Protein AF-A0A0V1KXX7-F1 (afdb_monomer_lite)

Secondary structure (DSSP, 8-state):
-----------------------------------------TTT-TTTTTTTSSPPP-TTT--HHHHHHHHHHHHHHHHHHHHHHHHHTTSTT----HIIIIIHHHHHHHHHHHHHHHHHHHHHHSPP-HHHHHHHHHHHHHHHHHHHHHHT-HHHHHHHHHHTT-TT--HHHHHHHHHHHHHHHHTTTT--HHHHHHHHHHHHHHHHHH--THHHHHHHHHHHHHHHHHHHHHHHHS-PPSSPPHHHHHHHHHHHHHHHHT--HHHHGGG-BHHHHHHHHHHHHHHHH-EEEEE--S----SSTT---EEEEETT----SS-------------THHHHHSPPPB--HHHHHHHHHHHHHHHHHHH---SSTTTSGGGSS-TTTTTHHHHHHHHHHTSHHHHHHH---TTT-PPPPHHHHHHHHHHHHHHTHHHHHHHHHHHHHHHHHHTT--S-HHHHHHHHHHHH-TT---TT--GGGGSHHHH-TTTTT-TTHHHHHHHHHHHHHHTT-TTPPTT-HHHHHHHHHHIIIIITTGGGS-HHHHHHHHH-SSS--HHHHHHHTT-S---SSPPHHHHHHHS---EEEEEE-HHHIIIIIHHHHHHT----HHHHHHHTTSSSGGG-SEE---TTT-EEEEE-TT--SS-GGG-EEEEEES-TT--SGGG--GGGHHHHHHHHHHHHHHHHHHH---GGGEEEEEESS-TTSS-EEEEEEGGGTTSS--TTTEEEHHHHHHHHHH-TTHHHHS-EEEEEETT-HHHHHHH-GGGGSSSSS--

Radius of gyration: 35.49 Å; chains: 1; bounding box: 93×80×101 Å

Foldseek 3Di:
DDDDDDDDDDDDDPDDDDDDDDDDDDPPDDDDDDPDLQPDDLVRAVLNVPLQAQDDRLQQPHDLVSLLSQLLNLLVVLLVVLVVLLVVLPDPPDDLDCCSQPVVNLSSLSSNVNSLVVSVVCCVPDDDDPVVVVSNVVSVVSNVCSVVSNLQRQSSLVSLVVNCPDPPDDLLRNLVSVVSNVSSVVSPPPDDPVVVVVVLVVLVVCCVVLCDPPLLVLLLVLQVVLQVVLQVVCCVPVVDHPDDDPVCQLVSLLVVLCVVLVDDLVQQLLQAQPVLLVVLVQVLCCLQAVKHWAWDPDPDSDNDPPDTDTDIDHPDDDQDQSNYQFDDDDDDDFDPVCVVPVNGTTQGPVNVLQVQLSVLLVLQQRQANNNGPCLGHQNLADLLQNSLSSLLSSVVCLQLQNVQSSTARNPPRHGDDSSSSVSVLVSSLSSCSVVSLVLSLVLVLLSVVVSPDPDDSVVSSQVSQVSRPVVGDDPPDPPVVVDPCVVPPSCRNPSSSVVSSNQLSLQLVCVLPSPNHRSPPSSSVSSNLCCVLDRHCRSSDHVQVSSCVNVVDNDGDNVSVCVSSVSDDDDPPQDPVNCVVPDDFDKDKDKAFLVNCVPAVVVVCVVPADDCVVVVCVLVCVPPVVQWLDWDVDQQQTWTKGFDPQDPPDDQLFGKIKTFHNHFPQQFLLPFFLVCLSSLVSCVVVVQVSCCVPPVQHPVQWFKWWFDVDPNRGTMIMTGGNNNCVPQVPPQGIDGSVRSNVQNVVPGNRSSGDIGIDMDTPPDVSVPRRCDPPNPPPPPPDD

Organism: NCBI:txid6335

InterPro domains:
  IPR001567 Peptidase M3A/M3B catalytic domain [PF01432] (215-323)
  IPR001567 Peptidase M3A/M3B catalytic domain [PF01432] (325-561)
  IPR008594 Scavenger mRNA decapping enzyme DcpS/DCS2 [PTHR12978] (568-779)
  IPR024077 Neurolysin/Thimet oligopeptidase, domain 2 [G3DSA:1.10.1370.10] (214-272)
  IPR024077 Neurolysin/Thimet oligopeptidase, domain 2 [G3DSA:1.10.1370.10] (397-562)
  IPR024079 Metallopeptidase, catalytic domain superfamily [G3DSA:3.40.390.10] (273-321)
  IPR024079 Metallopeptidase, catalytic domain superfamily [G3DSA:3.40.390.10] (324-396)
  IPR036265 HIT-like superfamily [G3DSA:3.30.428.10] (588-783)
  IPR036265 HIT-like superfamily [SSF54197] (586-772)

pLDDT: mean 81.65, std 16.41, range [22.05, 98.06]

Structure (mmCIF, N/CA/C/O backbone):
data_AF-A0A0V1KXX7-F1
#
_entry.id   AF-A0A0V1KXX7-F1
#
loop_
_atom_site.group_PDB
_atom_site.id
_atom_site.type_symbol
_atom_site.label_atom_id
_atom_site.label_alt_id
_atom_site.label_comp_id
_atom_site.label_asym_id
_atom_site.label_entity_id
_atom_site.label_seq_id
_atom_site.pdbx_PDB_ins_code
_atom_site.Cartn_x
_atom_site.Cartn_y
_atom_site.Cartn_z
_atom_site.occupancy
_atom_site.B_iso_or_equiv
_atom_site.auth_seq_id
_atom_site.auth_comp_id
_atom_site.auth_asym_id
_atom_site.auth_atom_id
_atom_site.pdbx_PDB_model_num
ATOM 1 N N . MET A 1 1 ? -20.067 -7.605 -13.153 1.00 24.70 1 MET A N 1
ATOM 2 C CA . MET A 1 1 ? -19.605 -6.214 -12.954 1.00 24.70 1 MET A CA 1
ATOM 3 C C . MET A 1 1 ? -20.792 -5.370 -12.515 1.00 24.70 1 MET A C 1
ATOM 5 O O . MET A 1 1 ? -21.632 -5.031 -13.340 1.00 24.70 1 MET A O 1
ATOM 9 N N . ALA A 1 2 ? -20.930 -5.131 -11.210 1.00 23.31 2 ALA A N 1
ATOM 10 C CA . ALA A 1 2 ? -21.989 -4.287 -10.666 1.00 23.31 2 ALA A CA 1
ATOM 11 C C . ALA A 1 2 ? -21.682 -2.818 -11.003 1.00 23.31 2 ALA A C 1
ATOM 13 O O . ALA A 1 2 ? -20.639 -2.285 -10.634 1.00 23.31 2 ALA A O 1
ATOM 14 N N . LEU A 1 3 ? -22.574 -2.206 -11.780 1.00 22.81 3 LEU A N 1
ATOM 15 C CA . LEU A 1 3 ? -22.495 -0.823 -12.234 1.00 22.81 3 LEU A CA 1
ATOM 16 C C . LEU A 1 3 ? -22.520 0.142 -11.043 1.00 22.81 3 LEU A C 1
ATOM 18 O O . LEU A 1 3 ? -23.507 0.211 -10.309 1.00 22.81 3 LEU A O 1
ATOM 22 N N . TRP A 1 4 ? -21.456 0.929 -10.910 1.00 23.98 4 TRP A N 1
ATOM 23 C CA . TRP A 1 4 ? -21.415 2.125 -10.078 1.00 23.98 4 TRP A CA 1
ATOM 24 C C . TRP A 1 4 ? -22.457 3.127 -10.594 1.00 23.98 4 TRP A C 1
ATOM 26 O O . TRP A 1 4 ? -22.306 3.712 -11.666 1.00 23.98 4 TRP A O 1
ATOM 36 N N . ARG A 1 5 ? -23.552 3.307 -9.850 1.00 24.58 5 ARG A N 1
ATOM 37 C CA . ARG A 1 5 ? -24.549 4.350 -10.119 1.00 24.58 5 ARG A CA 1
ATOM 38 C C . ARG A 1 5 ? -24.100 5.653 -9.462 1.00 24.58 5 ARG A C 1
ATOM 40 O O . ARG A 1 5 ? -24.350 5.869 -8.283 1.00 24.58 5 ARG A O 1
ATOM 47 N N . ILE A 1 6 ? -23.477 6.528 -10.247 1.00 25.08 6 ILE A N 1
ATOM 48 C CA . ILE A 1 6 ? -23.284 7.942 -9.903 1.00 25.08 6 ILE A CA 1
ATOM 49 C C . ILE A 1 6 ? -24.383 8.732 -10.619 1.00 25.08 6 ILE A C 1
ATOM 51 O O . ILE A 1 6 ? -24.400 8.827 -11.846 1.00 25.08 6 ILE A O 1
ATOM 55 N N . SER A 1 7 ? -25.333 9.282 -9.864 1.00 22.81 7 SER A N 1
ATOM 56 C CA . SER A 1 7 ? -26.307 10.240 -10.387 1.00 22.81 7 SER A CA 1
ATOM 57 C C . SER A 1 7 ? -25.627 11.596 -10.586 1.00 22.81 7 SER A C 1
ATOM 59 O O . SER A 1 7 ? -25.276 12.275 -9.623 1.00 22.81 7 SER A O 1
ATOM 61 N N . SER A 1 8 ? -25.448 11.997 -11.841 1.00 22.05 8 SER A N 1
ATOM 62 C CA . SER A 1 8 ? -24.971 13.321 -12.233 1.00 22.05 8 SER A CA 1
ATOM 63 C C . SER A 1 8 ? -26.033 14.394 -11.960 1.00 22.05 8 SER A C 1
ATOM 65 O O . SER A 1 8 ? -27.073 14.408 -12.618 1.00 22.05 8 SER A O 1
ATOM 67 N N . LEU A 1 9 ? -25.759 15.337 -11.054 1.00 24.09 9 LEU A N 1
ATOM 68 C CA . LEU A 1 9 ? -26.462 16.623 -10.987 1.00 24.09 9 LEU A CA 1
ATOM 69 C C . LEU A 1 9 ? -25.589 17.702 -11.640 1.00 24.09 9 LEU A C 1
ATOM 71 O O . LEU A 1 9 ? -24.716 18.296 -11.013 1.00 24.09 9 LEU A O 1
ATOM 75 N N . CYS A 1 10 ? -25.829 17.956 -12.928 1.00 22.86 10 CYS A N 1
ATOM 76 C CA . CYS A 1 10 ? -25.332 19.147 -13.611 1.00 22.86 10 CYS A CA 1
ATOM 77 C C . CYS A 1 10 ? -26.162 20.365 -13.183 1.00 22.86 10 CYS A C 1
ATOM 79 O O . CYS A 1 10 ? -27.270 20.560 -13.679 1.00 22.86 10 CYS A O 1
ATOM 81 N N . PHE A 1 11 ? -25.611 21.240 -12.342 1.00 26.50 11 PHE A N 1
ATOM 82 C CA . PHE A 1 11 ? -26.126 22.603 -12.211 1.00 26.50 11 PHE A CA 1
ATOM 83 C C . PHE A 1 11 ? -25.544 23.478 -13.328 1.00 26.50 11 PHE A C 1
ATOM 85 O O . PHE A 1 11 ? -24.424 23.975 -13.245 1.00 26.50 11 PHE A O 1
ATOM 92 N N . ARG A 1 12 ? -26.323 23.686 -14.396 1.00 26.97 12 ARG A N 1
ATOM 93 C CA . ARG A 1 12 ? -26.197 24.877 -15.246 1.00 26.97 12 ARG A CA 1
ATOM 94 C C . ARG A 1 12 ? -27.182 25.920 -14.728 1.00 26.97 12 ARG A C 1
ATOM 96 O O . ARG A 1 12 ? -28.341 25.908 -15.123 1.00 26.97 12 ARG A O 1
ATOM 103 N N . SER A 1 13 ? -26.723 26.856 -13.907 1.00 26.61 13 SER A N 1
ATOM 104 C CA . SER A 1 13 ? -27.430 28.123 -13.708 1.00 26.61 13 SER A CA 1
ATOM 105 C C . SER A 1 13 ? -26.693 29.220 -14.472 1.00 26.61 13 SER A C 1
ATOM 107 O O . SER A 1 13 ? -25.714 29.792 -13.999 1.00 26.61 13 SER A O 1
ATOM 109 N N . ARG A 1 14 ? -27.170 29.505 -15.690 1.00 28.78 14 ARG A N 1
ATOM 110 C CA . ARG A 1 14 ? -26.975 30.816 -16.318 1.00 28.78 14 ARG A CA 1
ATOM 111 C C . ARG A 1 14 ? -27.795 31.813 -15.501 1.00 28.78 14 ARG A C 1
ATOM 113 O O . ARG A 1 14 ? -29.019 31.791 -15.584 1.00 28.78 14 ARG A O 1
ATOM 120 N N . CYS A 1 15 ? -27.140 32.677 -14.733 1.00 28.55 15 CYS A N 1
ATOM 121 C CA . CYS A 1 15 ? -27.790 33.865 -14.191 1.00 28.55 15 CYS A CA 1
ATOM 122 C C . CYS A 1 15 ? -28.085 34.827 -15.350 1.00 28.55 15 CYS A C 1
ATOM 124 O O . CYS A 1 15 ? -27.204 35.544 -15.817 1.00 28.55 15 CYS A O 1
ATOM 126 N N . GLY A 1 16 ? -29.323 34.798 -15.841 1.00 28.41 16 GLY A N 1
ATOM 127 C CA . GLY A 1 16 ? -29.909 35.903 -16.585 1.00 28.41 16 GLY A CA 1
ATOM 128 C C . GLY A 1 16 ? -30.390 36.951 -15.588 1.00 28.41 16 GLY A C 1
ATOM 129 O O . GLY A 1 16 ? -31.282 36.681 -14.790 1.00 28.41 16 GLY A O 1
ATOM 130 N N . LEU A 1 17 ? -29.777 38.131 -15.622 1.00 30.14 17 LEU A N 1
ATOM 131 C CA . LEU A 1 17 ? -30.276 39.330 -14.958 1.00 30.14 17 LEU A CA 1
ATOM 132 C C . LEU A 1 17 ? -31.625 39.714 -15.581 1.00 30.14 17 LEU A C 1
ATOM 134 O O . LEU A 1 17 ? -31.671 40.191 -16.712 1.00 30.14 17 LEU A O 1
ATOM 138 N N . VAL A 1 18 ? -32.711 39.530 -14.834 1.00 29.86 18 VAL A N 1
ATOM 139 C CA . VAL A 1 18 ? -33.981 40.221 -15.075 1.00 29.86 18 VAL A CA 1
ATOM 140 C C . VAL A 1 18 ? -34.214 41.129 -13.877 1.00 29.86 18 VAL A C 1
ATOM 142 O O . VAL A 1 18 ? -34.563 40.673 -12.792 1.00 29.86 18 VAL A O 1
ATOM 145 N N . MET A 1 19 ? -33.974 42.426 -14.071 1.00 30.75 19 MET A N 1
ATOM 146 C CA . MET A 1 19 ? -34.468 43.463 -13.172 1.00 30.75 19 MET A CA 1
ATOM 147 C C . MET A 1 19 ? -35.982 43.584 -13.361 1.00 30.75 19 MET A C 1
ATOM 149 O O . MET A 1 19 ? -36.442 43.981 -14.430 1.00 30.75 19 MET A O 1
ATOM 153 N N . GLN A 1 20 ? -36.749 43.307 -12.311 1.00 33.44 20 GLN A N 1
ATOM 154 C CA . GLN A 1 20 ? -38.072 43.897 -12.138 1.00 33.44 20 GLN A CA 1
ATOM 155 C C . GLN A 1 20 ? -38.114 44.607 -10.789 1.00 33.44 20 GLN A C 1
ATOM 157 O O . GLN A 1 20 ? -38.072 43.987 -9.730 1.00 33.44 20 GLN A O 1
ATOM 162 N N . ASN A 1 21 ? -38.177 45.935 -10.868 1.00 34.03 21 ASN A N 1
ATOM 163 C CA . ASN A 1 21 ? -38.521 46.811 -9.762 1.00 34.03 21 ASN A CA 1
ATOM 164 C C . ASN A 1 21 ? -39.990 46.587 -9.393 1.00 34.03 21 ASN A C 1
ATOM 166 O O . ASN A 1 21 ? -40.876 46.897 -10.189 1.00 34.03 21 ASN A O 1
ATOM 170 N N . ALA A 1 22 ? -40.247 46.124 -8.174 1.00 36.66 22 ALA A N 1
ATOM 171 C CA . ALA A 1 22 ? -41.542 46.267 -7.528 1.00 36.66 22 ALA A CA 1
ATOM 172 C C . ALA A 1 22 ? -41.309 46.760 -6.097 1.00 36.66 22 ALA A C 1
ATOM 174 O O . ALA A 1 22 ? -40.775 46.046 -5.251 1.00 36.66 22 ALA A O 1
ATOM 175 N N . PHE A 1 23 ? -41.677 48.019 -5.864 1.00 38.69 23 PHE A N 1
ATOM 176 C CA . PHE A 1 23 ? -41.717 48.643 -4.549 1.00 38.69 23 PHE A CA 1
ATOM 177 C C . PHE A 1 23 ? -42.758 47.926 -3.681 1.00 38.69 23 PHE A C 1
ATOM 179 O O . PHE A 1 23 ? -43.958 48.120 -3.862 1.00 38.69 23 PHE A O 1
ATOM 186 N N . PHE A 1 24 ? -42.295 47.133 -2.719 1.00 38.50 24 PHE A N 1
ATOM 187 C CA . PHE A 1 24 ? -43.082 46.718 -1.563 1.00 38.50 24 PHE A CA 1
ATOM 188 C C . PHE A 1 24 ? -42.415 47.283 -0.313 1.00 38.50 24 PHE A C 1
ATOM 190 O O . PHE A 1 24 ? -41.210 47.135 -0.124 1.00 38.50 24 PHE A O 1
ATOM 197 N N . SER A 1 25 ? -43.196 47.948 0.537 1.00 48.12 25 SER A N 1
ATOM 198 C CA . SER A 1 25 ? -42.762 48.359 1.868 1.00 48.12 25 SER A CA 1
ATOM 199 C C . SER A 1 25 ? -42.442 47.109 2.695 1.00 48.12 25 SER A C 1
ATOM 201 O O . SER A 1 25 ? -43.362 46.427 3.158 1.00 48.12 25 SER A O 1
ATOM 203 N N . SER A 1 26 ? -41.162 46.777 2.871 1.00 43.09 26 SER A N 1
ATOM 204 C CA . SER A 1 26 ? -40.767 45.715 3.790 1.00 43.09 26 SER A CA 1
ATOM 205 C C . SER A 1 26 ? -40.780 46.272 5.208 1.00 43.09 26 SER A C 1
ATOM 207 O O . SER A 1 26 ? -39.923 47.052 5.606 1.00 43.09 26 SER A O 1
ATOM 209 N N . GLN A 1 27 ? -41.761 45.861 6.008 1.00 47.09 27 GLN A N 1
ATOM 210 C CA . GLN A 1 27 ? -41.436 45.638 7.410 1.00 47.09 27 GLN A CA 1
ATOM 211 C C . GLN A 1 27 ? -40.335 44.582 7.413 1.00 47.09 27 GLN A C 1
ATOM 213 O O . GLN A 1 27 ? -40.566 43.474 6.921 1.00 47.09 27 GLN A O 1
ATOM 218 N N . ASP A 1 28 ? -39.154 44.933 7.913 1.00 41.56 28 ASP A N 1
ATOM 219 C CA . ASP A 1 28 ? -38.053 43.991 8.064 1.00 41.56 28 ASP A CA 1
ATOM 220 C C . ASP A 1 28 ? -38.485 42.901 9.051 1.00 41.56 28 ASP A C 1
ATOM 222 O O . ASP A 1 28 ? -38.417 43.046 10.272 1.00 41.56 28 ASP A O 1
ATOM 226 N N . ARG A 1 29 ? -39.023 41.803 8.517 1.00 38.62 29 ARG A N 1
ATOM 227 C CA . ARG A 1 29 ? -39.290 40.595 9.286 1.00 38.62 29 ARG A CA 1
ATOM 228 C C . ARG A 1 29 ? -37.996 39.809 9.351 1.00 38.62 29 ARG A C 1
ATOM 230 O O . ARG A 1 29 ? -37.634 39.105 8.413 1.00 38.62 29 ARG A O 1
ATOM 237 N N . TYR A 1 30 ? -37.322 39.921 10.483 1.00 57.91 30 TYR A N 1
ATOM 238 C CA . TYR A 1 30 ? -36.212 39.048 10.822 1.00 57.91 30 TYR A CA 1
ATOM 239 C C . TYR A 1 30 ? -36.782 37.693 11.250 1.00 57.91 30 TYR A C 1
ATOM 241 O O . TYR A 1 30 ? -37.389 37.568 12.312 1.00 57.91 30 TYR A O 1
ATOM 249 N N . VAL A 1 31 ? -36.626 36.678 10.402 1.00 54.66 31 VAL A N 1
ATOM 250 C CA . VAL A 1 31 ? -36.881 35.285 10.780 1.00 54.66 31 VAL A CA 1
ATOM 251 C C . VAL A 1 31 ? -35.575 34.732 11.337 1.00 54.66 31 VAL A C 1
ATOM 253 O O . VAL A 1 31 ? -34.643 34.457 10.586 1.00 54.66 31 VAL A O 1
ATOM 256 N N . ILE A 1 32 ? -35.496 34.602 12.661 1.00 43.69 32 ILE A N 1
ATOM 257 C CA . ILE A 1 32 ? -34.392 33.906 13.324 1.00 43.69 32 ILE A CA 1
ATOM 258 C C . ILE A 1 32 ? -34.788 32.432 13.412 1.00 43.69 32 ILE A C 1
ATOM 260 O O . ILE A 1 32 ? -35.668 32.069 14.189 1.00 43.69 32 ILE A O 1
ATOM 264 N N . ILE A 1 33 ? -34.159 31.588 12.596 1.00 47.34 33 ILE A N 1
ATOM 265 C CA . ILE A 1 33 ? -34.258 30.133 12.730 1.00 47.34 33 ILE A CA 1
ATOM 266 C C . ILE A 1 33 ? -33.138 29.711 13.675 1.00 47.34 33 ILE A C 1
ATOM 268 O O . ILE A 1 33 ? -31.969 29.694 13.290 1.00 47.34 33 ILE A O 1
ATOM 272 N N . LEU A 1 34 ? -33.488 29.429 14.927 1.00 49.62 34 LEU A N 1
ATOM 273 C CA . LEU A 1 34 ? -32.558 28.818 15.871 1.00 49.62 34 LEU A CA 1
ATOM 274 C C . LEU A 1 34 ? -32.413 27.326 15.532 1.00 49.62 34 LEU A C 1
ATOM 276 O O . LEU A 1 34 ? -33.395 26.714 15.102 1.00 49.62 34 LEU A O 1
ATOM 280 N N . PRO A 1 35 ? -31.221 26.726 15.698 1.00 55.72 35 PRO A N 1
ATOM 281 C CA . PRO A 1 35 ? -31.084 25.281 15.595 1.00 55.72 35 PRO A CA 1
ATOM 282 C C . PRO A 1 35 ? -31.989 24.627 16.644 1.00 55.72 35 PRO A C 1
ATOM 284 O O . PRO A 1 35 ? -31.842 24.875 17.839 1.00 55.72 35 PRO A O 1
ATOM 287 N N . GLU A 1 36 ? -32.950 23.826 16.190 1.00 64.31 36 GLU A N 1
ATOM 288 C CA . GLU A 1 36 ? -33.791 23.023 17.072 1.00 64.31 36 GLU A CA 1
ATOM 289 C C . GLU A 1 36 ? -32.903 21.953 17.718 1.00 64.31 36 GLU A C 1
ATOM 291 O O . GLU A 1 36 ? -32.378 21.077 17.027 1.00 64.31 36 GLU A O 1
ATOM 296 N N . ILE A 1 37 ? -32.680 22.056 19.032 1.00 72.44 37 ILE A N 1
ATOM 297 C CA . ILE A 1 37 ? -32.077 20.966 19.803 1.00 72.44 37 ILE A CA 1
ATOM 298 C C . ILE A 1 37 ? -33.137 19.864 19.860 1.00 72.44 37 ILE A C 1
ATOM 300 O O . ILE A 1 37 ? -34.239 20.136 20.341 1.00 72.44 37 ILE A O 1
ATOM 304 N N . PRO A 1 38 ? -32.849 18.641 19.385 1.00 80.00 38 PRO A N 1
ATOM 305 C CA . PRO A 1 38 ? -33.816 17.558 19.478 1.00 80.00 38 PRO A CA 1
ATOM 306 C C . PRO A 1 38 ? -34.241 17.332 20.937 1.00 80.00 38 PRO A C 1
ATOM 308 O O . PRO A 1 38 ? -33.381 17.190 21.809 1.00 80.00 38 PRO A O 1
ATOM 311 N N . ASP A 1 39 ? -35.550 17.230 21.197 1.00 79.19 39 ASP A N 1
ATOM 312 C CA . ASP A 1 39 ? -36.133 16.939 22.528 1.00 79.19 39 ASP A CA 1
ATOM 313 C C . ASP A 1 39 ? -35.967 15.453 22.932 1.00 79.19 39 ASP A C 1
ATOM 315 O O . ASP A 1 39 ? -36.822 14.810 23.541 1.00 79.19 39 ASP A O 1
ATOM 319 N N . ALA A 1 40 ? -34.855 14.858 22.500 1.00 81.69 40 ALA A N 1
ATOM 320 C CA . ALA A 1 40 ? -34.487 13.483 22.769 1.00 81.69 40 ALA A CA 1
ATOM 321 C C . ALA A 1 40 ? -33.892 13.370 24.180 1.00 81.69 40 ALA A C 1
ATOM 323 O O . ALA A 1 40 ? -33.008 14.140 24.558 1.00 81.69 40 ALA A O 1
ATOM 324 N N . THR A 1 41 ? -34.329 12.374 24.944 1.00 85.44 41 THR A N 1
ATOM 325 C CA . THR A 1 41 ? -33.800 12.029 26.270 1.00 85.44 41 THR A CA 1
ATOM 326 C C . THR A 1 41 ? -33.374 10.563 26.295 1.00 85.44 41 THR A C 1
ATOM 328 O O . THR A 1 41 ? -33.725 9.798 25.398 1.00 85.44 41 THR A O 1
ATOM 331 N N . ALA A 1 42 ? -32.662 10.129 27.338 1.00 83.62 42 ALA A N 1
ATOM 332 C CA . ALA A 1 42 ? -32.324 8.712 27.516 1.00 83.62 42 ALA A CA 1
ATOM 333 C C . ALA A 1 42 ? -33.566 7.797 27.619 1.00 83.62 42 ALA A C 1
ATOM 335 O O . ALA A 1 42 ? -33.463 6.596 27.396 1.00 83.62 42 ALA A O 1
ATOM 336 N N . GLN A 1 43 ? -34.744 8.348 27.943 1.00 83.69 43 GLN A N 1
ATOM 337 C CA . GLN A 1 43 ? -36.012 7.610 27.970 1.00 83.69 43 GLN A CA 1
ATOM 338 C C . GLN A 1 43 ? -36.697 7.545 26.598 1.00 83.69 43 GLN A C 1
ATOM 340 O O . GLN A 1 43 ? -37.437 6.598 26.341 1.00 83.69 43 GLN A O 1
ATOM 345 N N . THR A 1 44 ? -36.495 8.547 25.735 1.00 85.62 44 THR A N 1
ATOM 346 C CA . THR A 1 44 ? -37.173 8.656 24.429 1.00 85.62 44 THR A CA 1
ATOM 347 C C . THR A 1 44 ? -36.284 8.290 23.241 1.00 85.62 44 THR A C 1
ATOM 349 O O . THR A 1 44 ? -36.798 8.102 22.141 1.00 85.62 44 THR A O 1
ATOM 352 N N . ASN A 1 45 ? -34.971 8.163 23.449 1.00 90.75 45 ASN A N 1
ATOM 353 C CA . ASN A 1 45 ? -33.988 7.801 22.436 1.00 90.75 45 ASN A CA 1
ATOM 354 C C . ASN A 1 45 ? -33.085 6.671 22.949 1.00 90.75 45 ASN A C 1
ATOM 356 O O . ASN A 1 45 ? -32.312 6.836 23.895 1.00 90.75 45 ASN A O 1
ATOM 360 N N . SER A 1 46 ? -33.175 5.519 22.291 1.00 89.81 46 SER A N 1
ATOM 361 C CA . SER A 1 46 ? -32.472 4.290 22.654 1.00 89.81 46 SER A CA 1
ATOM 362 C C . SER A 1 46 ? -30.951 4.422 22.569 1.00 89.81 46 SER A C 1
ATOM 364 O O . SER A 1 46 ? -30.251 3.847 23.400 1.00 89.81 46 SER A O 1
ATOM 366 N N . LEU A 1 47 ? -30.417 5.232 21.647 1.00 90.19 47 LEU A N 1
ATOM 367 C CA . LEU A 1 47 ? -28.974 5.465 21.559 1.00 90.19 47 LEU A CA 1
ATOM 368 C C . LEU A 1 47 ? -28.467 6.281 22.755 1.00 90.19 47 LEU A C 1
ATOM 370 O O . LEU A 1 47 ? -27.457 5.916 23.350 1.00 90.19 47 LEU A O 1
ATOM 374 N N . LEU A 1 48 ? -29.197 7.327 23.167 1.00 89.81 48 LEU A N 1
ATOM 375 C CA . LEU A 1 48 ? -28.851 8.131 24.351 1.00 89.81 48 LEU A CA 1
ATOM 376 C C . LEU A 1 48 ? -28.853 7.316 25.653 1.00 89.81 48 LEU A C 1
ATOM 378 O O . LEU A 1 48 ? -28.170 7.692 26.600 1.00 89.81 48 LEU A O 1
ATOM 382 N N . SER A 1 49 ? -29.583 6.199 25.708 1.00 86.19 49 SER A N 1
ATOM 383 C CA . SER A 1 49 ? -29.584 5.318 26.882 1.00 86.19 49 SER A CA 1
ATOM 384 C C . SER A 1 49 ? -28.278 4.534 27.072 1.00 86.19 49 SER A C 1
ATOM 386 O O . SER A 1 49 ? -27.981 4.132 28.194 1.00 86.19 49 SER A O 1
ATOM 388 N N . VAL A 1 50 ? -27.479 4.361 26.009 1.00 86.38 50 VAL A N 1
ATOM 389 C CA . VAL A 1 50 ? -26.255 3.538 26.022 1.00 86.38 50 VAL A CA 1
ATOM 390 C C . VAL A 1 50 ? -24.963 4.329 25.790 1.00 86.38 50 VAL A C 1
ATOM 392 O O . VAL A 1 50 ? -23.885 3.792 26.017 1.00 86.38 50 VAL A O 1
ATOM 395 N N . VAL A 1 51 ? -25.026 5.607 25.386 1.00 82.31 51 VAL A N 1
ATOM 396 C CA . VAL A 1 51 ? -23.827 6.399 25.013 1.00 82.31 51 VAL A CA 1
ATOM 397 C C . VAL A 1 51 ? -22.804 6.612 26.136 1.00 82.31 51 VAL A C 1
ATOM 399 O O . VAL A 1 51 ? -21.670 6.975 25.848 1.00 82.31 51 VAL A O 1
ATOM 402 N N . HIS A 1 52 ? -23.187 6.398 27.395 1.00 79.38 52 HIS A N 1
ATOM 403 C CA . HIS A 1 52 ? -22.296 6.481 28.561 1.00 79.38 52 HIS A CA 1
ATOM 404 C C . HIS A 1 52 ? -21.911 5.100 29.127 1.00 79.38 52 HIS A C 1
ATOM 406 O O . HIS A 1 52 ? -21.253 5.027 30.163 1.00 79.38 52 HIS A O 1
ATOM 412 N N . GLY A 1 53 ? -22.366 4.011 28.500 1.00 70.31 53 GLY A N 1
ATOM 413 C CA . GLY A 1 53 ? -22.195 2.640 28.977 1.00 70.31 53 GLY A CA 1
ATOM 414 C C . GLY A 1 53 ? -21.268 1.786 28.111 1.00 70.31 53 GLY A C 1
ATOM 415 O O . GLY A 1 53 ? -20.765 2.209 27.072 1.00 70.31 53 GLY A O 1
ATOM 416 N N . ASN A 1 54 ? -21.076 0.537 28.540 1.00 71.12 54 ASN A N 1
ATOM 417 C CA . ASN A 1 54 ? -20.327 -0.489 27.800 1.00 71.12 54 ASN A CA 1
ATOM 418 C C . ASN A 1 54 ? -21.175 -1.255 26.777 1.00 71.12 54 ASN A C 1
ATOM 420 O O . ASN A 1 54 ? -20.677 -2.179 26.133 1.00 71.12 54 ASN A O 1
ATOM 424 N N . ASP A 1 55 ? -22.454 -0.912 26.669 1.00 79.19 55 ASP A N 1
ATOM 425 C CA . ASP A 1 55 ? -23.403 -1.653 25.858 1.00 79.19 55 ASP A CA 1
ATOM 426 C C . ASP A 1 55 ? -23.208 -1.372 24.365 1.00 79.19 55 ASP A C 1
ATOM 428 O O . ASP A 1 55 ? -22.815 -0.282 23.939 1.00 79.19 55 ASP A O 1
ATOM 432 N N . LEU A 1 56 ? -23.512 -2.379 23.548 1.00 83.31 56 LEU A N 1
ATOM 433 C CA . LEU A 1 56 ? -23.562 -2.212 22.100 1.00 83.31 56 LEU A CA 1
ATOM 434 C C . LEU A 1 56 ? -24.711 -1.263 21.719 1.00 83.31 56 LEU A C 1
ATOM 436 O O . LEU A 1 56 ? -25.746 -1.249 22.395 1.00 83.31 56 LEU A O 1
ATOM 440 N N . PRO A 1 57 ? -24.593 -0.516 20.604 1.00 88.56 57 PRO A N 1
ATOM 441 C CA . PRO A 1 57 ? -25.731 0.214 20.070 1.00 88.56 57 PRO A CA 1
ATOM 442 C C . PRO A 1 57 ? -26.924 -0.734 19.835 1.00 88.56 57 PRO A C 1
ATOM 444 O O . PRO A 1 57 ? -26.730 -1.809 19.261 1.00 88.56 57 PRO A O 1
ATOM 447 N N . PRO A 1 58 ? -28.157 -0.357 20.224 1.00 88.75 58 PRO A N 1
ATOM 448 C CA . PRO A 1 58 ? -29.338 -1.213 20.092 1.00 88.75 58 PRO A CA 1
ATOM 449 C C . PRO A 1 58 ? -29.845 -1.248 18.638 1.00 88.75 58 PRO A C 1
ATOM 451 O O . PRO A 1 58 ? -30.909 -0.718 18.320 1.00 88.75 58 PRO A O 1
ATOM 454 N N . PHE A 1 59 ? -29.056 -1.807 17.714 1.00 88.88 59 PHE A N 1
ATOM 455 C CA . PHE A 1 59 ? -29.289 -1.713 16.266 1.00 88.88 59 PHE A CA 1
ATOM 456 C C . PHE A 1 59 ? -30.605 -2.335 15.783 1.00 88.88 59 PHE A C 1
ATOM 458 O O . PHE A 1 59 ? -31.127 -1.920 14.743 1.00 88.88 59 PHE A O 1
ATOM 465 N N . ASP A 1 60 ? -31.140 -3.298 16.530 1.00 86.00 60 ASP A N 1
ATOM 466 C CA . ASP A 1 60 ? -32.420 -3.962 16.276 1.00 86.00 60 ASP A CA 1
ATOM 467 C C . ASP A 1 60 ? -33.606 -2.989 16.376 1.00 86.00 60 ASP A C 1
ATOM 469 O O . ASP A 1 60 ? -34.561 -3.077 15.602 1.00 86.00 60 ASP A O 1
ATOM 473 N N . LYS A 1 61 ? -33.527 -2.027 17.301 1.00 86.50 61 LYS A N 1
ATOM 474 C CA . LYS A 1 61 ? -34.583 -1.042 17.586 1.00 86.50 61 LYS A CA 1
ATOM 475 C C . LYS A 1 61 ? -34.245 0.356 17.081 1.00 86.50 61 LYS A C 1
ATOM 477 O O . LYS A 1 61 ? -35.152 1.145 16.826 1.00 86.50 61 LYS A O 1
ATOM 482 N N . LEU A 1 62 ? -32.960 0.656 16.905 1.00 89.44 62 LEU A N 1
ATOM 483 C CA . LEU A 1 62 ? -32.475 1.984 16.558 1.00 89.44 62 LEU A CA 1
ATOM 484 C C . LEU A 1 62 ? -32.799 2.335 15.102 1.00 89.44 62 LEU A C 1
ATOM 486 O O . LEU A 1 62 ? -32.364 1.671 14.150 1.00 89.44 62 LEU A O 1
ATOM 490 N N . SER A 1 63 ? -33.540 3.425 14.904 1.00 87.44 63 SER A N 1
ATOM 491 C CA . SER A 1 63 ? -33.763 3.988 13.569 1.00 87.44 63 SER A CA 1
ATOM 492 C C . SER A 1 63 ? -32.637 4.946 13.164 1.00 87.44 63 SER A C 1
ATOM 494 O O . SER A 1 63 ? -32.010 5.598 14.000 1.00 87.44 63 SER A O 1
ATOM 496 N N . THR A 1 64 ? -32.395 5.102 11.857 1.00 83.88 64 THR A N 1
ATOM 497 C CA . THR A 1 64 ? -31.345 6.019 11.385 1.00 83.88 64 THR A CA 1
ATOM 498 C C . THR A 1 64 ? -31.653 7.475 11.748 1.00 83.88 64 THR A C 1
ATOM 500 O O . THR A 1 64 ? -30.746 8.241 12.063 1.00 83.88 64 THR A O 1
ATOM 503 N N . ARG A 1 65 ? -32.938 7.852 11.788 1.00 84.50 65 ARG A N 1
ATOM 504 C CA . ARG A 1 65 ? -33.387 9.177 12.237 1.00 84.50 65 ARG A CA 1
ATOM 505 C C . ARG A 1 65 ? -33.108 9.401 13.722 1.00 84.50 65 ARG A C 1
ATOM 507 O O . ARG A 1 65 ? -32.523 10.414 14.074 1.00 84.50 65 ARG A O 1
ATOM 514 N N . GLU A 1 66 ? -33.470 8.441 14.562 1.00 88.31 66 GLU A N 1
ATOM 515 C CA . GLU A 1 66 ? -33.231 8.501 16.006 1.00 88.31 66 GLU A CA 1
ATOM 516 C C . GLU A 1 66 ? -31.735 8.606 16.336 1.00 88.31 66 GLU A C 1
ATOM 518 O O . GLU A 1 66 ? -31.345 9.420 17.173 1.00 88.31 66 GLU A O 1
ATOM 523 N N . SER A 1 67 ? -30.882 7.861 15.622 1.00 89.56 67 SER A N 1
ATOM 524 C CA . SER A 1 67 ? -29.425 7.983 15.770 1.00 89.56 67 SER A CA 1
ATOM 525 C C . SER A 1 67 ? -28.887 9.355 15.330 1.00 89.56 67 SER A C 1
ATOM 527 O O . SER A 1 67 ? -27.970 9.885 15.956 1.00 89.56 67 SER A O 1
ATOM 529 N N . ALA A 1 68 ? -29.485 9.969 14.301 1.00 87.69 68 ALA A N 1
ATOM 530 C CA . ALA A 1 68 ? -29.127 11.315 13.854 1.00 87.69 68 ALA A CA 1
ATOM 531 C C . ALA A 1 68 ? -29.508 12.381 14.893 1.00 87.69 68 ALA A C 1
ATOM 533 O O . ALA A 1 68 ? -28.714 13.279 15.168 1.00 87.69 68 ALA A O 1
ATOM 534 N N . ASP A 1 69 ? -30.698 12.261 15.489 1.00 89.31 69 ASP A N 1
ATOM 535 C CA . ASP A 1 69 ? -31.204 13.194 16.499 1.00 89.31 69 ASP A CA 1
ATOM 536 C C . ASP A 1 69 ? -30.351 13.130 17.787 1.00 89.31 69 ASP A C 1
ATOM 538 O O . ASP A 1 69 ? -29.965 14.169 18.325 1.00 89.31 69 ASP A O 1
ATOM 542 N N . ALA A 1 70 ? -29.956 11.927 18.228 1.00 91.44 70 ALA A N 1
ATOM 543 C CA . ALA A 1 70 ? -29.021 11.746 19.347 1.00 91.44 70 ALA A CA 1
ATOM 544 C C . ALA A 1 70 ? -27.659 12.401 19.075 1.00 91.44 70 ALA A C 1
ATOM 546 O O . ALA A 1 70 ? -27.120 13.119 19.917 1.00 91.44 70 ALA A O 1
ATOM 547 N N . CYS A 1 71 ? -27.109 12.185 17.879 1.00 90.50 71 CYS A N 1
ATOM 548 C CA . CYS A 1 71 ? -25.828 12.760 17.490 1.00 90.50 71 CYS A CA 1
ATOM 549 C C . CYS A 1 71 ? -25.880 14.296 17.424 1.00 90.50 71 CYS A C 1
ATOM 551 O O . CYS A 1 71 ? -24.964 14.957 17.913 1.00 90.50 71 CYS A O 1
ATOM 553 N N . ALA A 1 72 ? -26.955 14.869 16.871 1.00 89.31 72 ALA A N 1
ATOM 554 C CA . ALA A 1 72 ? -27.130 16.319 16.795 1.00 89.31 72 ALA A CA 1
ATOM 555 C C . ALA A 1 72 ? -27.197 16.958 18.188 1.00 89.31 72 ALA A C 1
ATOM 557 O O . ALA A 1 72 ? -26.530 17.963 18.436 1.00 89.31 72 ALA A O 1
ATOM 558 N N . LYS A 1 73 ? -27.961 16.348 19.102 1.00 91.94 73 LYS A N 1
ATOM 559 C CA . LYS A 1 73 ? -28.071 16.782 20.497 1.00 91.94 73 LYS A CA 1
ATOM 560 C C . LYS A 1 73 ? -26.709 16.774 21.193 1.00 91.94 73 LYS A C 1
ATOM 562 O O . LYS A 1 73 ? -26.284 17.817 21.678 1.00 91.94 73 LYS A O 1
ATOM 567 N N . LEU A 1 74 ? -26.003 15.643 21.162 1.00 92.88 74 LEU A N 1
ATOM 568 C CA . LEU A 1 74 ? -24.699 15.501 21.819 1.00 92.88 74 LEU A CA 1
ATOM 569 C C . LEU A 1 74 ? -23.648 16.462 21.250 1.00 92.88 74 LEU A C 1
ATOM 571 O O . LEU A 1 74 ? -22.831 16.981 22.000 1.00 92.88 74 LEU A O 1
ATOM 575 N N . ALA A 1 75 ? -23.678 16.743 19.944 1.00 89.56 75 ALA A N 1
ATOM 576 C CA . ALA A 1 75 ? -22.770 17.715 19.339 1.00 89.56 75 ALA A CA 1
ATOM 577 C C . ALA A 1 75 ? -23.029 19.152 19.821 1.00 89.56 75 ALA A C 1
ATOM 579 O O . ALA A 1 75 ? -22.080 19.883 20.101 1.00 89.56 75 ALA A O 1
ATOM 580 N N . LEU A 1 76 ? -24.300 19.552 19.944 1.00 90.50 76 LEU A N 1
ATOM 581 C CA . LEU A 1 76 ? -24.682 20.870 20.464 1.00 90.50 76 LEU A CA 1
ATOM 582 C C . LEU A 1 76 ? -24.372 21.001 21.960 1.00 90.50 76 LEU A C 1
ATOM 584 O O . LEU A 1 76 ? -23.857 22.033 22.385 1.00 90.50 76 LEU A O 1
ATOM 588 N N . GLU A 1 77 ? -24.649 19.957 22.742 1.00 91.69 77 GLU A N 1
ATOM 589 C CA . GLU A 1 77 ? -24.340 19.907 24.175 1.00 91.69 77 GLU A CA 1
ATOM 590 C C . GLU A 1 77 ? -22.833 19.956 24.425 1.00 91.69 77 GLU A C 1
ATOM 592 O O . GLU A 1 77 ? -22.387 20.729 25.268 1.00 91.69 77 GLU A O 1
ATOM 597 N N . PHE A 1 78 ? -22.037 19.212 23.651 1.00 92.69 78 PHE A N 1
ATOM 598 C CA . PHE A 1 78 ? -20.578 19.262 23.735 1.00 92.69 78 PHE A CA 1
ATOM 599 C C . PHE A 1 78 ? -20.031 20.653 23.398 1.00 92.69 78 PHE A C 1
ATOM 601 O O . PHE A 1 78 ? -19.170 21.163 24.110 1.00 92.69 78 PHE A O 1
ATOM 608 N N . GLU A 1 79 ? -20.526 21.291 22.332 1.00 87.88 79 GLU A N 1
ATOM 609 C CA . GLU A 1 79 ? -20.095 22.639 21.944 1.00 87.88 79 GLU A CA 1
ATOM 610 C C . GLU A 1 79 ? -20.414 23.678 23.031 1.00 87.88 79 GLU A C 1
ATOM 612 O O . GLU A 1 79 ? -19.536 24.455 23.408 1.00 87.88 79 GLU A O 1
ATOM 617 N N . ALA A 1 80 ? -21.634 23.653 23.581 1.00 90.62 80 ALA A N 1
ATOM 618 C CA . ALA A 1 80 ? -22.036 24.534 24.677 1.00 90.62 80 ALA A CA 1
ATOM 619 C C . ALA A 1 80 ? -21.202 24.283 25.944 1.00 90.62 80 ALA A C 1
ATOM 621 O O . ALA A 1 80 ? -20.657 25.221 26.529 1.00 90.62 80 ALA A O 1
ATOM 622 N N . TRP A 1 81 ? -21.028 23.014 26.317 1.00 93.44 81 TRP A N 1
ATOM 623 C CA . TRP A 1 81 ? -20.219 22.618 27.464 1.00 93.44 81 TRP A CA 1
ATOM 624 C C . TRP A 1 81 ? -18.759 23.063 27.317 1.00 93.44 81 TRP A C 1
ATOM 626 O O . TRP A 1 81 ? -18.183 23.610 28.252 1.00 93.44 81 TRP A O 1
ATOM 636 N N . MET A 1 82 ? -18.160 22.920 26.130 1.00 91.19 82 MET A N 1
ATOM 637 C CA . MET A 1 82 ? -16.789 23.373 25.864 1.00 91.19 82 MET A CA 1
ATOM 638 C C . MET A 1 82 ? -16.613 24.884 26.072 1.00 91.19 82 MET A C 1
ATOM 640 O O . MET A 1 82 ? -15.537 25.332 26.482 1.00 91.19 82 MET A O 1
ATOM 644 N N . GLN A 1 83 ? -17.643 25.685 25.791 1.00 86.94 83 GLN A N 1
ATOM 645 C CA . GLN A 1 83 ? -17.614 27.130 26.018 1.00 86.94 83 GLN A CA 1
ATOM 646 C C . GLN A 1 83 ? -17.643 27.473 27.516 1.00 86.94 83 GLN A C 1
ATOM 648 O O . GLN A 1 83 ? -16.899 28.356 27.965 1.00 86.94 83 GLN A O 1
ATOM 653 N N . GLU A 1 84 ? -18.462 26.765 28.293 1.00 88.75 84 GLU A N 1
ATOM 654 C CA . GLU A 1 84 ? -18.521 26.890 29.754 1.00 88.75 84 GLU A CA 1
ATOM 655 C C . GLU A 1 84 ? -17.218 26.419 30.407 1.00 88.75 84 GLU A C 1
ATOM 657 O O . GLU A 1 84 ? -16.640 27.144 31.219 1.00 88.75 84 GLU A O 1
ATOM 662 N N . HIS A 1 85 ? -16.697 25.271 29.970 1.00 89.25 85 HIS A N 1
ATOM 663 C CA . HIS A 1 85 ? -15.439 24.687 30.438 1.00 89.25 85 HIS A CA 1
ATOM 664 C C . HIS A 1 85 ? -14.250 25.613 30.186 1.00 89.25 85 HIS A C 1
ATOM 666 O O . HIS A 1 85 ? -13.472 25.910 31.083 1.00 89.25 85 HIS A O 1
ATOM 672 N N . GLY A 1 86 ? -14.144 26.182 28.981 1.00 83.62 86 GLY A N 1
ATOM 673 C CA . GLY A 1 86 ? -13.134 27.204 28.705 1.00 83.62 86 GLY A CA 1
ATOM 674 C C . GLY A 1 86 ? -13.285 28.442 29.595 1.00 83.62 86 GLY A C 1
ATOM 675 O O . GLY A 1 86 ? -12.304 29.121 29.892 1.00 83.62 86 GLY A O 1
ATOM 676 N N . SER A 1 87 ? -14.506 28.757 30.031 1.00 83.50 87 SER A N 1
ATOM 677 C CA . SER A 1 87 ? -14.768 29.930 30.859 1.00 83.50 87 SER A CA 1
ATOM 678 C C . SER A 1 87 ? -14.397 29.745 32.331 1.00 83.50 87 SER A C 1
ATOM 680 O O . SER A 1 87 ? -14.072 30.751 32.969 1.00 83.50 87 SER A O 1
ATOM 682 N N . SER A 1 88 ? -14.382 28.512 32.851 1.00 82.19 88 SER A N 1
ATOM 683 C CA . SER A 1 88 ? -14.072 28.225 34.260 1.00 82.19 88 SER A CA 1
ATOM 684 C C . SER A 1 88 ? -12.600 28.454 34.625 1.00 82.19 88 SER A C 1
ATOM 686 O O . SER A 1 88 ? -12.309 28.836 35.756 1.00 82.19 88 SER A O 1
ATOM 688 N N . PHE A 1 89 ? -11.676 28.353 33.660 1.00 78.38 89 PHE A N 1
ATOM 689 C CA . PHE A 1 89 ? -10.230 28.554 33.873 1.00 78.38 89 PHE A CA 1
ATOM 690 C C . PHE A 1 89 ? -9.816 29.987 34.266 1.00 78.38 89 PHE A C 1
ATOM 692 O O . PHE A 1 89 ? -8.655 30.227 34.576 1.00 78.38 89 PHE A O 1
ATOM 699 N N . ASN A 1 90 ? -10.744 30.950 34.263 1.00 62.88 90 ASN A N 1
ATOM 700 C CA . ASN A 1 90 ? -10.484 32.347 34.632 1.00 62.88 90 ASN A CA 1
ATOM 701 C C . ASN A 1 90 ? -10.817 32.677 36.103 1.00 62.88 90 ASN A C 1
ATOM 703 O O . ASN A 1 90 ? -10.763 33.849 36.479 1.00 62.88 90 ASN A O 1
ATOM 707 N N . SER A 1 91 ? -11.215 31.699 36.921 1.00 58.12 91 SER A N 1
ATOM 708 C CA . SER A 1 91 ? -11.536 31.926 38.335 1.00 58.12 91 SER A CA 1
ATOM 709 C C . SER A 1 91 ? -10.293 31.753 39.223 1.00 58.12 91 SER A C 1
ATOM 711 O O . SER A 1 91 ? -9.546 30.794 39.066 1.00 58.12 91 SER A O 1
ATOM 713 N N . GLU A 1 92 ? -10.062 32.666 40.175 1.00 54.12 92 GLU A N 1
ATOM 714 C CA . GLU A 1 92 ? -8.880 32.673 41.071 1.00 54.12 92 GLU A CA 1
ATOM 715 C C . GLU A 1 92 ? -8.734 31.413 41.959 1.00 54.12 92 GLU A C 1
ATOM 717 O O . GLU A 1 92 ? -7.730 31.274 42.653 1.00 54.12 92 GLU A O 1
ATOM 722 N N . ASN A 1 93 ? -9.705 30.490 41.937 1.00 54.91 93 ASN A N 1
ATOM 723 C CA . ASN A 1 93 ? -9.779 29.331 42.830 1.00 54.91 93 ASN A CA 1
ATOM 724 C C . ASN A 1 93 ? -9.670 27.959 42.137 1.00 54.91 93 ASN A C 1
ATOM 726 O O . ASN A 1 93 ? -9.618 26.955 42.849 1.00 54.91 93 ASN A O 1
ATOM 730 N N . ASP A 1 94 ? -9.634 27.875 40.802 1.00 61.38 94 ASP A N 1
ATOM 731 C CA . ASP A 1 94 ? -9.581 26.578 40.113 1.00 61.38 94 ASP A CA 1
ATOM 732 C C . ASP A 1 94 ? -8.141 26.128 39.816 1.00 61.38 94 ASP A C 1
ATOM 734 O O . ASP A 1 94 ? -7.374 26.789 39.115 1.00 61.38 94 ASP A O 1
ATOM 738 N N . VAL A 1 95 ? -7.777 24.948 40.328 1.00 66.75 95 VAL A N 1
ATOM 739 C CA . VAL A 1 95 ? -6.493 24.297 40.034 1.00 66.75 95 VAL A CA 1
ATOM 740 C C . VAL A 1 95 ? -6.562 23.660 38.644 1.00 66.75 95 VAL A C 1
ATOM 742 O O . VAL A 1 95 ? -7.254 22.659 38.437 1.00 66.75 95 VAL A O 1
ATOM 745 N N . CYS A 1 96 ? -5.818 24.227 37.692 1.00 77.88 96 CYS A N 1
ATOM 746 C CA . CYS A 1 96 ? -5.620 23.645 36.366 1.00 77.88 96 CYS A CA 1
ATOM 747 C C . CYS A 1 96 ? -4.672 22.439 36.459 1.00 77.88 96 CYS A C 1
ATOM 749 O O . CYS A 1 96 ? -3.454 22.597 36.487 1.00 77.88 96 CYS A O 1
ATOM 751 N N . ASN A 1 97 ? -5.236 21.234 36.518 1.00 87.19 97 ASN A N 1
ATOM 752 C CA . ASN A 1 97 ? -4.518 19.961 36.431 1.00 87.19 97 ASN A CA 1
ATOM 753 C C . ASN A 1 97 ? -5.041 19.129 35.249 1.00 87.19 97 ASN A C 1
ATOM 755 O O . ASN A 1 97 ? -6.028 19.493 34.602 1.00 87.19 97 ASN A O 1
ATOM 759 N N . PHE A 1 98 ? -4.363 18.022 34.944 1.00 88.38 98 PHE A N 1
ATOM 760 C CA . PHE A 1 98 ? -4.713 17.185 33.799 1.00 88.38 98 PHE A CA 1
ATOM 761 C C . PHE A 1 98 ? -6.153 16.655 33.892 1.00 88.38 98 PHE A C 1
ATOM 763 O O . PHE A 1 98 ? -6.875 16.702 32.895 1.00 88.38 98 PHE A O 1
ATOM 770 N N . GLU A 1 99 ? -6.606 16.241 35.082 1.00 88.31 99 GLU A N 1
ATOM 771 C CA . GLU A 1 99 ? -7.954 15.693 35.270 1.00 88.31 99 GLU A CA 1
ATOM 772 C C . GLU A 1 99 ? -9.043 16.737 34.985 1.00 88.31 99 GLU A C 1
ATOM 774 O O . GLU A 1 99 ? -10.031 16.479 34.294 1.00 88.31 99 GLU A O 1
ATOM 779 N N . ASN A 1 100 ? -8.861 17.962 35.481 1.00 87.38 100 ASN A N 1
ATOM 780 C CA . ASN A 1 100 ? -9.835 19.026 35.280 1.00 87.38 100 ASN A CA 1
ATOM 781 C C . ASN A 1 100 ? -9.810 19.585 33.860 1.00 87.38 100 ASN A C 1
ATOM 783 O O . ASN A 1 100 ? -10.843 20.053 33.401 1.00 87.38 100 ASN A O 1
ATOM 787 N N . VAL A 1 101 ? -8.679 19.563 33.160 1.00 88.62 101 VAL A N 1
ATOM 788 C CA . VAL A 1 101 ? -8.568 20.182 31.832 1.00 88.62 101 VAL A CA 1
ATOM 789 C C . VAL A 1 101 ? -8.845 19.169 30.723 1.00 88.62 101 VAL A C 1
ATOM 791 O O . VAL A 1 101 ? -9.682 19.447 29.866 1.00 88.62 101 VAL A O 1
ATOM 794 N N . ILE A 1 102 ? -8.178 18.011 30.739 1.00 89.75 102 ILE A N 1
ATOM 795 C CA . ILE A 1 102 ? -8.200 17.020 29.653 1.00 89.75 102 ILE A CA 1
ATOM 796 C C . ILE A 1 102 ? -9.213 15.907 29.913 1.00 89.75 102 ILE A C 1
ATOM 798 O O . ILE A 1 102 ? -10.050 15.663 29.045 1.00 89.75 102 ILE A O 1
ATOM 802 N N . ASP A 1 103 ? -9.209 15.270 31.090 1.00 88.50 103 ASP A N 1
ATOM 803 C CA . ASP A 1 103 ? -10.094 14.113 31.327 1.00 88.50 103 ASP A CA 1
ATOM 804 C C . ASP A 1 103 ? -11.574 14.508 31.213 1.00 88.50 103 ASP A C 1
ATOM 806 O O . ASP A 1 103 ? -12.373 13.797 30.603 1.00 88.50 103 ASP A O 1
ATOM 810 N N . LYS A 1 104 ? -11.944 15.698 31.706 1.00 88.94 104 LYS A N 1
ATOM 811 C CA . LYS A 1 104 ? -13.302 16.241 31.527 1.00 88.94 104 LYS A CA 1
ATOM 812 C C . LYS A 1 104 ? -13.694 16.404 30.060 1.00 88.94 104 LYS A C 1
ATOM 814 O O . LYS A 1 104 ? -14.850 16.162 29.721 1.00 88.94 104 LYS A O 1
ATOM 819 N N . VAL A 1 105 ? -12.764 16.806 29.197 1.00 89.75 105 VAL A N 1
ATOM 820 C CA . VAL A 1 105 ? -13.024 16.957 27.760 1.00 89.75 105 VAL A CA 1
ATOM 821 C C . VAL A 1 105 ? -13.258 15.596 27.114 1.00 89.75 105 VAL A C 1
ATOM 823 O O . VAL A 1 105 ? -14.215 15.452 26.357 1.00 89.75 105 VAL A O 1
ATOM 826 N N . GLU A 1 106 ? -12.442 14.594 27.442 1.00 86.31 106 GLU A N 1
ATOM 827 C CA . GLU A 1 106 ? -12.610 13.222 26.943 1.00 86.31 106 GLU A CA 1
ATOM 828 C C . GLU A 1 106 ? -13.970 12.635 27.352 1.00 86.31 106 GLU A C 1
ATOM 830 O O . GLU A 1 106 ? -14.677 12.083 26.507 1.00 86.31 106 GLU A O 1
ATOM 835 N N . LEU A 1 107 ? -14.388 12.836 28.610 1.00 86.25 107 LEU A N 1
ATOM 836 C CA . LEU A 1 107 ? -15.675 12.358 29.134 1.00 86.25 107 LEU A CA 1
ATOM 837 C C . LEU A 1 107 ? -16.891 12.905 28.369 1.00 86.25 107 LEU A C 1
ATOM 839 O O . LEU A 1 107 ? -17.888 12.199 28.226 1.00 86.25 107 LEU A O 1
ATOM 843 N N . HIS A 1 108 ? -16.821 14.143 27.870 1.00 88.69 108 HIS A N 1
ATOM 844 C CA . HIS A 1 108 ? -17.911 14.750 27.094 1.00 88.69 108 HIS A CA 1
ATOM 845 C C . HIS A 1 108 ? -17.779 14.487 25.588 1.00 88.69 108 HIS A C 1
ATOM 847 O O . HIS A 1 108 ? -18.778 14.485 24.869 1.00 88.69 108 HIS A O 1
ATOM 853 N N . LEU A 1 109 ? -16.563 14.237 25.098 1.00 87.12 109 LEU A N 1
ATOM 854 C CA . LEU A 1 109 ? -16.303 13.960 23.689 1.00 87.12 109 LEU A CA 1
ATOM 855 C C . LEU A 1 109 ? -16.694 12.530 23.290 1.00 87.12 109 LEU A C 1
ATOM 857 O O . LEU A 1 109 ? -17.280 12.335 22.220 1.00 87.12 109 LEU A O 1
ATOM 861 N N . ALA A 1 110 ? -16.387 11.539 24.131 1.00 84.62 110 ALA A N 1
ATOM 862 C CA . ALA A 1 110 ? -16.593 10.124 23.819 1.00 84.62 110 ALA A CA 1
ATOM 863 C C . ALA A 1 110 ? -18.061 9.771 23.477 1.00 84.62 110 ALA A C 1
ATOM 865 O O . ALA A 1 110 ? -18.275 9.150 22.430 1.00 84.62 110 ALA A O 1
ATOM 866 N N . PRO A 1 111 ? -19.090 10.231 24.223 1.00 89.19 111 PRO A N 1
ATOM 867 C CA . PRO A 1 111 ? -20.493 9.970 23.882 1.00 89.19 111 PRO A CA 1
ATOM 868 C C . PRO A 1 111 ? -20.893 10.533 22.511 1.00 89.19 111 PRO A C 1
ATOM 870 O O . PRO A 1 111 ? -21.583 9.872 21.730 1.00 89.19 111 PRO A O 1
ATOM 873 N N . MET A 1 112 ? -20.423 11.742 22.177 1.00 90.44 112 MET A N 1
ATOM 874 C CA . MET A 1 112 ? -20.672 12.368 20.875 1.00 90.44 112 MET A CA 1
ATOM 875 C C . MET A 1 112 ? -20.029 11.557 19.741 1.00 90.44 112 MET A C 1
ATOM 877 O O . MET A 1 112 ? -20.670 11.325 18.712 1.00 90.44 112 MET A O 1
ATOM 881 N N . GLN A 1 113 ? -18.784 11.101 19.919 1.00 86.81 113 GLN A N 1
ATOM 882 C CA . GLN A 1 113 ? -18.093 10.257 18.939 1.00 86.81 113 GLN A CA 1
ATOM 883 C C . GLN A 1 113 ? -18.785 8.901 18.769 1.00 86.81 113 GLN A C 1
ATOM 885 O O . GLN A 1 113 ? -18.989 8.459 17.638 1.00 86.81 113 GLN A O 1
ATOM 890 N N . PHE A 1 114 ? -19.197 8.267 19.867 1.00 87.81 114 PHE A N 1
ATOM 891 C CA . PHE A 1 114 ? -19.942 7.011 19.853 1.00 87.81 114 PHE A CA 1
ATOM 892 C C . PHE A 1 114 ? -21.255 7.145 19.069 1.00 87.81 114 PHE A C 1
ATOM 894 O O . PHE A 1 114 ? -21.536 6.340 18.172 1.00 87.81 114 PHE A O 1
ATOM 901 N N . ALA A 1 115 ? -22.026 8.207 19.325 1.00 90.81 115 ALA A N 1
ATOM 902 C CA . ALA A 1 115 ? -23.266 8.477 18.604 1.00 90.81 115 ALA A CA 1
ATOM 903 C C . ALA A 1 115 ? -23.027 8.764 17.114 1.00 90.81 115 ALA A C 1
ATOM 905 O O . ALA A 1 115 ? -23.729 8.222 16.257 1.00 90.81 115 ALA A O 1
ATOM 906 N N . TRP A 1 116 ? -22.008 9.566 16.787 1.00 89.06 116 TRP A N 1
ATOM 907 C CA . TRP A 1 116 ? -21.631 9.870 15.405 1.00 89.06 116 TRP A CA 1
ATOM 908 C C . TRP A 1 116 ? -21.197 8.623 14.632 1.00 89.06 116 TRP A C 1
ATOM 910 O O . TRP A 1 116 ? -21.656 8.404 13.509 1.00 89.06 116 TRP A O 1
ATOM 920 N N . ASN A 1 117 ? -20.358 7.776 15.231 1.00 87.75 117 ASN A N 1
ATOM 921 C CA . ASN A 1 117 ? -19.887 6.535 14.618 1.00 87.75 117 ASN A CA 1
ATOM 922 C C . ASN A 1 117 ? -21.038 5.546 14.399 1.00 87.75 117 ASN A C 1
ATOM 924 O O . ASN A 1 117 ? -21.128 4.944 13.328 1.00 87.75 117 ASN A O 1
ATOM 928 N N . THR A 1 118 ? -21.960 5.442 15.360 1.00 89.38 118 THR A N 1
ATOM 929 C CA . THR A 1 118 ? -23.176 4.621 15.242 1.00 89.38 118 THR A CA 1
ATOM 930 C C . THR A 1 118 ? -24.074 5.105 14.103 1.00 89.38 118 THR A C 1
ATOM 932 O O . THR A 1 118 ? -24.473 4.313 13.247 1.00 89.38 118 THR A O 1
ATOM 935 N N . PHE A 1 119 ? -24.354 6.412 14.039 1.00 88.50 119 PHE A N 1
ATOM 936 C CA . PHE A 1 119 ? -25.141 7.013 12.959 1.00 88.50 119 PHE A CA 1
ATOM 937 C C . PHE A 1 119 ? -24.481 6.804 11.590 1.00 88.50 119 PHE A C 1
ATOM 939 O O . PHE A 1 119 ? -25.139 6.359 10.649 1.00 88.50 119 PHE A O 1
ATOM 946 N N . ARG A 1 120 ? -23.174 7.080 11.474 1.00 84.38 120 ARG A N 1
ATOM 947 C CA . ARG A 1 120 ? -22.410 6.875 10.235 1.00 84.38 120 ARG A CA 1
ATOM 948 C C . ARG A 1 120 ? -22.465 5.432 9.763 1.00 84.38 120 ARG A C 1
ATOM 950 O O . ARG A 1 120 ? -22.629 5.199 8.568 1.00 84.38 120 ARG A O 1
ATOM 957 N N . HIS A 1 121 ? -22.309 4.488 10.686 1.00 87.00 121 HIS A N 1
ATOM 958 C CA . HIS A 1 121 ? -22.388 3.070 10.379 1.00 87.00 121 HIS A CA 1
ATOM 959 C C . HIS A 1 121 ? -23.779 2.710 9.840 1.00 87.00 121 HIS A C 1
ATOM 961 O O . HIS A 1 121 ? -23.876 2.216 8.718 1.00 87.00 121 HIS A O 1
ATOM 967 N N . LEU A 1 122 ? -24.851 3.061 10.563 1.00 85.81 122 LEU A N 1
ATOM 968 C CA . LEU A 1 122 ? -26.233 2.812 10.132 1.00 85.81 122 LEU A CA 1
ATOM 969 C C . LEU A 1 122 ? -26.565 3.445 8.778 1.00 85.81 122 LEU A C 1
ATOM 971 O O . LEU A 1 122 ? -27.222 2.812 7.953 1.00 85.81 122 LEU A O 1
ATOM 975 N N . ALA A 1 123 ? -26.101 4.671 8.534 1.00 78.88 123 ALA A N 1
ATOM 976 C CA . ALA A 1 123 ? -26.284 5.359 7.259 1.00 78.88 123 ALA A CA 1
ATOM 977 C C . ALA A 1 123 ? -25.546 4.669 6.097 1.00 78.88 123 ALA A C 1
ATOM 979 O O . ALA A 1 123 ? -25.973 4.798 4.953 1.00 78.88 123 ALA A O 1
ATOM 980 N N . GLY A 1 124 ? -24.455 3.950 6.381 1.00 77.19 124 GLY A N 1
ATOM 981 C CA . GLY A 1 124 ? -23.674 3.215 5.386 1.00 77.19 124 GLY A CA 1
ATOM 982 C C . GLY A 1 124 ? -24.203 1.815 5.068 1.00 77.19 124 GLY A C 1
ATOM 983 O O . GLY A 1 124 ? -24.012 1.351 3.947 1.00 77.19 124 GLY A O 1
ATOM 984 N N . VAL A 1 125 ? -24.855 1.144 6.026 1.00 78.19 125 VAL A N 1
ATOM 985 C CA . VAL A 1 125 ? -25.321 -0.251 5.866 1.00 78.19 125 VAL A CA 1
ATOM 986 C C . VAL A 1 125 ? -26.814 -0.382 5.560 1.00 78.19 125 VAL A C 1
ATOM 988 O O . VAL A 1 125 ? -27.232 -1.395 5.003 1.00 78.19 125 VAL A O 1
ATOM 991 N N . ARG A 1 126 ? -27.643 0.616 5.895 1.00 76.19 126 ARG A N 1
ATOM 992 C CA . ARG A 1 126 ? -29.078 0.602 5.566 1.00 76.19 126 ARG A CA 1
ATOM 993 C C . ARG A 1 126 ? -29.355 1.192 4.181 1.00 76.19 126 ARG A C 1
ATOM 995 O O . ARG A 1 126 ? -28.550 1.923 3.614 1.00 76.19 126 ARG A O 1
ATOM 1002 N N . SER A 1 127 ? -30.526 0.854 3.634 1.00 60.22 127 SER A N 1
ATOM 1003 C CA . SER A 1 127 ? -30.971 1.314 2.311 1.00 60.22 127 SER A CA 1
ATOM 1004 C C . SER A 1 127 ? -30.897 2.838 2.174 1.00 60.22 127 SER A C 1
ATOM 1006 O O . SER A 1 127 ? -31.249 3.572 3.096 1.00 60.22 127 SER A O 1
ATOM 1008 N N . PHE A 1 128 ? -30.471 3.298 0.997 1.00 59.78 128 PHE A N 1
ATOM 1009 C CA . PHE A 1 128 ? -30.311 4.713 0.671 1.00 59.78 128 PHE A CA 1
ATOM 1010 C C . PHE A 1 128 ? -31.612 5.509 0.875 1.00 59.78 128 PHE A C 1
ATOM 1012 O O . PHE A 1 128 ? -32.603 5.268 0.184 1.00 59.78 128 PHE A O 1
ATOM 1019 N N . ASP A 1 129 ? -31.577 6.497 1.774 1.00 69.12 129 ASP A N 1
ATOM 1020 C CA . ASP A 1 129 ? -32.641 7.487 1.974 1.00 69.12 129 ASP A CA 1
ATOM 1021 C C . ASP A 1 129 ? -32.143 8.884 1.535 1.00 69.12 129 ASP A C 1
ATOM 1023 O O . ASP A 1 129 ? -31.287 9.479 2.200 1.00 69.12 129 ASP A O 1
ATOM 1027 N N . PRO A 1 130 ? -32.669 9.449 0.429 1.00 63.53 130 PRO A N 1
ATOM 1028 C CA . PRO A 1 130 ? -32.283 10.775 -0.054 1.00 63.53 130 PRO A CA 1
ATOM 1029 C C . PRO A 1 130 ? -32.472 11.896 0.980 1.00 63.53 130 PRO A C 1
ATOM 1031 O O . PRO A 1 130 ? -31.677 12.838 1.019 1.00 63.53 130 PRO A O 1
ATOM 1034 N N . ASN A 1 131 ? -33.500 11.802 1.832 1.00 67.12 131 ASN A N 1
ATOM 1035 C CA . ASN A 1 131 ? -33.776 12.807 2.863 1.00 67.12 131 ASN A CA 1
ATOM 1036 C C . ASN A 1 131 ? -32.747 12.744 3.994 1.00 67.12 131 ASN A C 1
ATOM 1038 O O . ASN A 1 131 ? -32.439 13.758 4.629 1.00 67.12 131 ASN A O 1
ATOM 1042 N N . LEU A 1 132 ? -32.178 11.561 4.220 1.00 66.81 132 LEU A N 1
ATOM 1043 C CA . LEU A 1 132 ? -31.120 11.356 5.193 1.00 66.81 132 LEU A CA 1
ATOM 1044 C C . LEU A 1 132 ? -29.789 11.942 4.718 1.00 66.81 132 LEU A C 1
ATOM 1046 O O . LEU A 1 132 ? -29.044 12.445 5.545 1.00 66.81 132 LEU A O 1
ATOM 1050 N N . MET A 1 133 ? -29.497 11.961 3.414 1.00 60.59 133 MET A N 1
ATOM 1051 C CA . MET A 1 133 ? -28.221 12.477 2.893 1.00 60.59 133 MET A CA 1
ATOM 1052 C C . MET A 1 133 ? -28.045 13.988 3.128 1.00 60.59 133 MET A C 1
ATOM 1054 O O . MET A 1 133 ? -26.969 14.450 3.512 1.00 60.59 133 MET A O 1
ATOM 1058 N N . ALA A 1 134 ? -29.116 14.771 2.958 1.00 61.84 134 ALA A N 1
ATOM 1059 C CA . ALA A 1 134 ? -29.101 16.200 3.277 1.00 61.84 134 ALA A CA 1
ATOM 1060 C C . ALA A 1 134 ? -28.869 16.440 4.781 1.00 61.84 134 ALA A C 1
ATOM 1062 O O . ALA A 1 134 ? -28.078 17.307 5.160 1.00 61.84 134 ALA A O 1
ATOM 1063 N N . ARG A 1 135 ? -29.503 15.621 5.634 1.00 69.06 135 ARG A N 1
ATOM 1064 C CA . ARG A 1 135 ? -29.278 15.629 7.088 1.00 69.06 135 ARG A CA 1
ATOM 1065 C C . ARG A 1 135 ? -27.871 15.169 7.458 1.00 69.06 135 ARG A C 1
ATOM 1067 O O . ARG A 1 135 ? -27.261 15.791 8.315 1.00 69.06 135 ARG A O 1
ATOM 1074 N N . PHE A 1 136 ? -27.333 14.150 6.791 1.00 69.31 136 PHE A N 1
ATOM 1075 C CA . PHE A 1 136 ? -25.991 13.619 7.017 1.00 69.31 136 PHE A CA 1
ATOM 1076 C C . PHE A 1 136 ? -24.944 14.713 6.836 1.00 69.31 136 PHE A C 1
ATOM 1078 O O . PHE A 1 136 ? -24.116 14.908 7.716 1.00 69.31 136 PHE A O 1
ATOM 1085 N N . LYS A 1 137 ? -25.021 15.486 5.744 1.00 66.62 137 LYS A N 1
ATOM 1086 C CA . LYS A 1 137 ? -24.099 16.606 5.505 1.00 66.62 137 LYS A CA 1
ATOM 1087 C C . LYS A 1 137 ? -24.227 17.702 6.569 1.00 66.62 137 LYS A C 1
ATOM 1089 O O . LYS A 1 137 ? -23.217 18.203 7.053 1.00 66.62 137 LYS A O 1
ATOM 1094 N N . GLY A 1 138 ? -25.454 18.072 6.941 1.00 70.00 138 GLY A N 1
ATOM 1095 C CA . GLY A 1 138 ? -25.692 19.051 8.007 1.00 70.00 138 GLY A CA 1
ATOM 1096 C C . GLY A 1 138 ? -25.137 18.590 9.358 1.00 70.00 138 GLY A C 1
ATOM 1097 O O . GLY A 1 138 ? -24.460 19.352 10.043 1.00 70.00 138 GLY A O 1
ATOM 1098 N N . LEU A 1 139 ? -25.359 17.321 9.697 1.00 76.56 139 LEU A N 1
ATOM 1099 C CA . LEU A 1 139 ? -24.887 16.702 10.928 1.00 76.56 139 LEU A CA 1
ATOM 1100 C C . LEU A 1 139 ? -23.364 16.525 10.938 1.00 76.56 139 LEU A C 1
ATOM 1102 O O . LEU A 1 139 ? -22.729 16.821 11.941 1.00 76.56 139 LEU A O 1
ATOM 1106 N N . GLN A 1 140 ? -22.762 16.136 9.813 1.00 76.88 140 GLN A N 1
ATOM 1107 C CA . GLN A 1 140 ? -21.310 16.087 9.652 1.00 76.88 140 GLN A CA 1
ATOM 1108 C C . GLN A 1 140 ? -20.687 17.457 9.919 1.00 76.88 140 GLN A C 1
ATOM 1110 O O . GLN A 1 140 ? -19.726 17.554 10.674 1.00 76.88 140 GLN A O 1
ATOM 1115 N N . ASN A 1 141 ? -21.249 18.522 9.342 1.00 69.38 141 ASN A N 1
ATOM 1116 C CA . ASN A 1 141 ? -20.775 19.883 9.585 1.00 69.38 141 ASN A CA 1
ATOM 1117 C C . ASN A 1 141 ? -20.913 20.277 11.058 1.00 69.38 141 ASN A C 1
ATOM 1119 O O . ASN A 1 141 ? -20.011 20.908 11.598 1.00 69.38 141 ASN A O 1
ATOM 1123 N N . LEU A 1 142 ? -22.016 19.896 11.707 1.00 76.75 142 LEU A N 1
ATOM 1124 C CA . LEU A 1 142 ? -22.259 20.163 13.122 1.00 76.75 142 LEU A CA 1
ATOM 1125 C C . LEU A 1 142 ? -21.243 19.446 14.023 1.00 76.75 142 LEU A C 1
ATOM 1127 O O . LEU A 1 142 ? -20.601 20.093 14.843 1.00 76.75 142 LEU A O 1
ATOM 1131 N N . VAL A 1 143 ? -21.045 18.139 13.836 1.00 81.06 143 VAL A N 1
ATOM 1132 C CA . VAL A 1 143 ? -20.073 17.342 14.604 1.00 81.06 143 VAL A CA 1
ATOM 1133 C C . VAL A 1 143 ? -18.651 17.846 14.364 1.00 81.06 143 VAL A C 1
ATOM 1135 O O . VAL A 1 143 ? -17.886 18.026 15.309 1.00 81.06 143 VAL A O 1
ATOM 1138 N N . THR A 1 144 ? -18.289 18.126 13.110 1.00 76.00 144 THR A N 1
ATOM 1139 C CA . THR A 1 144 ? -16.981 18.697 12.765 1.00 76.00 144 THR A CA 1
ATOM 1140 C C . THR A 1 144 ? -16.791 20.067 13.411 1.00 76.00 144 THR A C 1
ATOM 1142 O O . THR A 1 144 ? -15.737 20.316 13.992 1.00 76.00 144 THR A O 1
ATOM 1145 N N . ARG A 1 145 ? -17.808 20.940 13.383 1.00 77.69 145 ARG A N 1
ATOM 1146 C CA . ARG A 1 145 ? -17.771 22.239 14.067 1.00 77.69 145 ARG A CA 1
ATOM 1147 C C . ARG A 1 145 ? -17.566 22.061 15.565 1.00 77.69 145 ARG A C 1
ATOM 1149 O O . ARG A 1 145 ? -16.676 22.705 16.101 1.00 77.69 145 ARG A O 1
ATOM 1156 N N . ALA A 1 146 ? -18.327 21.186 16.217 1.00 80.31 146 ALA A N 1
ATOM 1157 C CA . ALA A 1 146 ? -18.209 20.927 17.649 1.00 80.31 146 ALA A CA 1
ATOM 1158 C C . ALA A 1 146 ? -16.794 20.435 18.021 1.00 80.31 146 ALA A C 1
ATOM 1160 O O . ALA A 1 146 ? -16.176 20.959 18.948 1.00 80.31 146 ALA A O 1
ATOM 1161 N N . ARG A 1 147 ? -16.217 19.515 17.230 1.00 80.75 147 ARG A N 1
ATOM 1162 C CA . ARG A 1 147 ? -14.821 19.055 17.389 1.00 80.75 147 ARG A CA 1
ATOM 1163 C C . ARG A 1 147 ? -13.806 20.192 17.227 1.00 80.75 147 ARG A C 1
ATOM 1165 O O . ARG A 1 147 ? -12.895 20.321 18.044 1.00 80.75 147 ARG A O 1
ATOM 1172 N N . ILE A 1 148 ? -13.955 21.011 16.184 1.00 75.12 148 ILE A N 1
ATOM 1173 C CA . ILE A 1 148 ? -13.047 22.128 15.874 1.00 75.12 148 ILE A CA 1
ATOM 1174 C C . ILE A 1 148 ? -13.198 23.274 16.883 1.00 75.12 148 ILE A C 1
ATOM 1176 O O . ILE A 1 148 ? -12.212 23.928 17.210 1.00 75.12 148 ILE A O 1
ATOM 1180 N N . HIS A 1 149 ? -14.400 23.510 17.412 1.00 78.31 149 HIS A N 1
ATOM 1181 C CA . HIS A 1 149 ? -14.681 24.583 18.366 1.00 78.31 149 HIS A CA 1
ATOM 1182 C C . HIS A 1 149 ? -13.758 24.499 19.584 1.00 78.31 149 HIS A C 1
ATOM 1184 O O . HIS A 1 149 ? -13.144 25.492 19.972 1.00 78.31 149 HIS A O 1
ATOM 1190 N N . ARG A 1 150 ? -13.565 23.286 20.116 1.00 85.06 150 ARG A N 1
ATOM 1191 C CA . ARG A 1 150 ? -12.589 23.012 21.176 1.00 85.06 150 ARG A CA 1
ATOM 1192 C C . ARG A 1 150 ? -11.169 23.442 20.794 1.00 85.06 150 ARG A C 1
ATOM 1194 O O . ARG A 1 150 ? -10.484 24.051 21.608 1.00 85.06 150 ARG A O 1
ATOM 1201 N N . LEU A 1 151 ? -10.730 23.136 19.573 1.00 82.69 151 LEU A N 1
ATOM 1202 C CA . LEU A 1 151 ? -9.377 23.442 19.089 1.00 82.69 151 LEU A CA 1
ATOM 1203 C C . LEU A 1 151 ? -9.150 24.941 18.831 1.00 82.69 151 LEU A C 1
ATOM 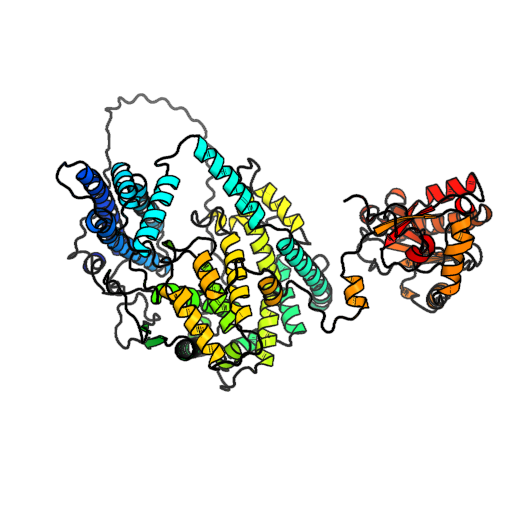1205 O O . LEU A 1 151 ? -8.005 25.363 18.721 1.00 82.69 151 LEU A O 1
ATOM 1209 N N . ASN A 1 152 ? -10.223 25.735 18.776 1.00 79.31 152 ASN A N 1
ATOM 1210 C CA . ASN A 1 152 ? -10.197 27.193 18.628 1.00 79.31 152 ASN A CA 1
ATOM 1211 C C . ASN A 1 152 ? -10.448 27.952 19.942 1.00 79.31 152 ASN A C 1
ATOM 1213 O O . ASN A 1 152 ? -10.459 29.185 19.956 1.00 79.31 152 ASN A O 1
ATOM 1217 N N . ASN A 1 153 ? -10.648 27.253 21.061 1.00 84.25 153 ASN A N 1
ATOM 1218 C CA . ASN A 1 153 ? -10.913 27.894 22.342 1.00 84.25 153 ASN A CA 1
ATOM 1219 C C . ASN A 1 153 ? -9.607 28.416 22.970 1.00 84.25 153 ASN A C 1
ATOM 1221 O O . ASN A 1 153 ? -8.805 27.651 23.502 1.00 84.25 153 ASN A O 1
ATOM 1225 N N . HIS A 1 154 ? -9.409 29.738 22.940 1.00 83.75 154 HIS A N 1
ATOM 1226 C CA . HIS A 1 154 ? -8.203 30.393 23.464 1.00 83.75 154 HIS A CA 1
ATOM 1227 C C . HIS A 1 154 ? -7.924 30.112 24.945 1.00 83.75 154 HIS A C 1
ATOM 1229 O O . HIS A 1 154 ? -6.765 29.957 25.316 1.00 83.75 154 HIS A O 1
ATOM 1235 N N . ARG A 1 155 ? -8.957 30.061 25.795 1.00 87.00 155 ARG A N 1
ATOM 1236 C CA . ARG A 1 155 ? -8.771 29.834 27.238 1.00 87.00 155 ARG A CA 1
ATOM 1237 C C . ARG A 1 155 ? -8.345 28.399 27.508 1.00 87.00 155 ARG A C 1
ATOM 1239 O O . ARG A 1 155 ? -7.413 28.166 28.268 1.00 87.00 155 ARG A O 1
ATOM 1246 N N . PHE A 1 156 ? -8.979 27.457 26.814 1.00 88.94 156 PHE A N 1
ATOM 1247 C CA . PHE A 1 156 ? -8.572 26.059 26.844 1.00 88.94 156 PHE A CA 1
ATOM 1248 C C . PHE A 1 156 ? -7.142 25.879 26.313 1.00 88.94 156 PHE A C 1
ATOM 1250 O O . PHE A 1 156 ? -6.350 25.190 26.944 1.00 88.94 156 PHE A O 1
ATOM 1257 N N . PHE A 1 157 ? -6.763 26.558 25.223 1.00 88.25 157 PHE A N 1
ATOM 1258 C CA . PHE A 1 157 ? -5.388 26.539 24.710 1.00 88.25 157 PHE A CA 1
ATOM 1259 C C . PHE A 1 157 ? -4.368 27.027 25.743 1.00 88.25 157 PHE A C 1
ATOM 1261 O O . PHE A 1 157 ? -3.343 26.374 25.920 1.00 88.25 157 PHE A O 1
ATOM 1268 N N . THR A 1 158 ? -4.646 28.122 26.459 1.00 87.38 158 THR A N 1
ATOM 1269 C CA . THR A 1 158 ? -3.770 28.591 27.546 1.00 87.38 158 THR A CA 1
ATOM 1270 C C . THR A 1 158 ? -3.614 27.526 28.633 1.00 87.38 158 THR A C 1
ATOM 1272 O O . THR A 1 158 ? -2.487 27.194 28.981 1.00 87.38 158 THR A O 1
ATOM 1275 N N . ALA A 1 159 ? -4.711 26.912 29.088 1.00 89.88 159 ALA A N 1
ATOM 1276 C CA . ALA A 1 159 ? -4.657 25.852 30.098 1.00 89.88 159 ALA A CA 1
ATOM 1277 C C . ALA A 1 159 ? -3.842 24.627 29.631 1.00 89.88 159 ALA A C 1
ATOM 1279 O O . ALA A 1 159 ? -3.044 24.078 30.388 1.00 89.88 159 ALA A O 1
ATOM 1280 N N . VAL A 1 160 ? -3.987 24.216 28.365 1.00 90.88 160 VAL A N 1
ATOM 1281 C CA . VAL A 1 160 ? -3.189 23.126 27.775 1.00 90.88 160 VAL A CA 1
ATOM 1282 C C . VAL A 1 160 ? -1.705 23.509 27.663 1.00 90.88 160 VAL A C 1
ATOM 1284 O O . VAL A 1 160 ? -0.831 22.680 27.921 1.00 90.88 160 VAL A O 1
ATOM 1287 N N .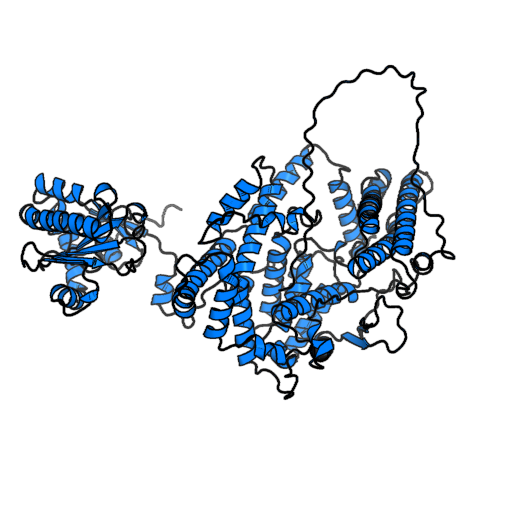 MET A 1 161 ? -1.397 24.760 27.308 1.00 88.88 161 MET A N 1
ATOM 1288 C CA . MET A 1 161 ? -0.022 25.270 27.279 1.00 88.88 161 MET A CA 1
ATOM 1289 C C . MET A 1 161 ? 0.604 25.290 28.678 1.00 88.88 161 MET A C 1
ATOM 1291 O O . MET A 1 161 ? 1.764 24.901 28.822 1.00 88.88 161 MET A O 1
ATOM 1295 N N . ASP A 1 162 ? -0.142 25.672 29.710 1.00 88.75 162 ASP A N 1
ATOM 1296 C CA . ASP A 1 162 ? 0.338 25.642 31.094 1.00 88.75 162 ASP A CA 1
ATOM 1297 C C . ASP A 1 162 ? 0.639 24.203 31.537 1.00 88.75 162 ASP A C 1
ATOM 1299 O O . ASP A 1 162 ? 1.731 23.932 32.043 1.00 88.75 162 ASP A O 1
ATOM 1303 N N . LEU A 1 163 ? -0.250 23.251 31.219 1.00 90.69 163 LEU A N 1
ATOM 1304 C CA . LEU A 1 163 ? -0.030 21.822 31.478 1.00 90.69 163 LEU A CA 1
ATOM 1305 C C . LEU A 1 163 ? 1.208 21.255 30.781 1.00 90.69 163 LEU A C 1
ATOM 1307 O O . LEU A 1 163 ? 1.835 20.344 31.310 1.00 90.69 163 LEU A O 1
ATOM 1311 N N . SER A 1 164 ? 1.612 21.792 29.627 1.00 90.44 164 SER A N 1
ATOM 1312 C CA . SER A 1 164 ? 2.822 21.317 28.936 1.00 90.44 164 SER A CA 1
ATOM 1313 C C . SER A 1 164 ? 4.122 21.540 29.717 1.00 90.44 164 SER A C 1
ATOM 1315 O O . SER A 1 164 ? 5.141 20.928 29.398 1.00 90.44 164 SER A O 1
ATOM 1317 N N . HIS A 1 165 ? 4.090 22.390 30.748 1.00 89.12 165 HIS A N 1
ATOM 1318 C CA . HIS A 1 165 ? 5.214 22.633 31.649 1.00 89.12 165 HIS A CA 1
ATOM 1319 C C . HIS A 1 165 ? 5.172 21.754 32.911 1.00 89.12 165 HIS A C 1
ATOM 1321 O O . HIS A 1 165 ? 6.126 21.781 33.697 1.00 89.12 165 HIS A O 1
ATOM 1327 N N . ASP A 1 166 ? 4.104 20.975 33.116 1.00 88.50 166 ASP A N 1
ATOM 1328 C CA . ASP A 1 166 ? 3.985 20.060 34.247 1.00 88.50 166 ASP A CA 1
ATOM 1329 C C . ASP A 1 166 ? 4.906 18.845 34.062 1.00 88.50 166 ASP A C 1
ATOM 1331 O O . ASP A 1 166 ? 4.819 18.086 33.097 1.00 88.50 166 ASP A O 1
ATOM 1335 N N . LYS A 1 167 ? 5.812 18.653 35.023 1.00 87.19 167 LYS A N 1
ATOM 1336 C CA . LYS A 1 167 ? 6.791 17.558 35.023 1.00 87.19 167 LYS A CA 1
ATOM 1337 C C . LYS A 1 167 ? 6.226 16.242 35.558 1.00 87.19 167 LYS A C 1
ATOM 1339 O O . LYS A 1 167 ? 6.927 15.236 35.497 1.00 87.19 167 LYS A O 1
ATOM 1344 N N . ASN A 1 168 ? 5.010 16.247 36.103 1.00 90.62 168 ASN A N 1
ATOM 1345 C CA . ASN A 1 168 ? 4.373 15.063 36.678 1.00 90.62 168 ASN A CA 1
ATOM 1346 C C . ASN A 1 168 ? 3.562 14.255 35.654 1.00 90.62 168 ASN A C 1
ATOM 1348 O O . ASN A 1 168 ? 3.079 13.175 35.989 1.00 90.62 168 ASN A O 1
ATOM 1352 N N . LEU A 1 169 ? 3.422 14.748 34.418 1.00 89.75 169 LEU A N 1
ATOM 1353 C CA . LEU A 1 169 ? 2.719 14.032 33.359 1.00 89.75 169 LEU A CA 1
ATOM 1354 C C . LEU A 1 169 ? 3.448 12.736 32.994 1.00 89.75 169 LEU A C 1
ATOM 1356 O O . LEU A 1 169 ? 4.663 12.713 32.785 1.00 89.75 169 LEU A O 1
ATOM 1360 N N . ASN A 1 170 ? 2.692 11.650 32.846 1.00 90.31 170 ASN A N 1
ATOM 1361 C CA . ASN A 1 170 ? 3.234 10.415 32.288 1.00 90.31 170 ASN A CA 1
ATOM 1362 C C . ASN A 1 170 ? 3.497 10.553 30.771 1.00 90.31 170 ASN A C 1
ATOM 1364 O O . ASN A 1 170 ? 3.144 11.554 30.137 1.00 90.31 170 ASN A O 1
ATOM 1368 N N . SER A 1 171 ? 4.132 9.544 30.165 1.00 87.56 171 SER A N 1
ATOM 1369 C CA . SER A 1 171 ? 4.501 9.582 28.741 1.00 87.56 171 SER A CA 1
ATOM 1370 C C . SER A 1 171 ? 3.294 9.744 27.812 1.00 87.56 171 SER A C 1
ATOM 1372 O O . SER A 1 171 ? 3.356 10.529 26.869 1.00 87.56 171 SER A O 1
ATOM 1374 N N . VAL A 1 172 ? 2.186 9.056 28.097 1.00 86.62 172 VAL A N 1
ATOM 1375 C CA . VAL A 1 172 ? 0.955 9.100 27.292 1.00 86.62 172 VAL A CA 1
ATOM 1376 C C . VAL A 1 172 ? 0.272 10.463 27.420 1.00 86.62 172 VAL A C 1
ATOM 1378 O O . VAL A 1 172 ? -0.096 11.064 26.413 1.00 86.62 172 VAL A O 1
ATOM 1381 N N . GLN A 1 173 ? 0.178 11.000 28.639 1.00 90.88 173 GLN A N 1
ATOM 1382 C CA . GLN A 1 173 ? -0.347 12.344 28.900 1.00 90.88 173 GLN A CA 1
ATOM 1383 C C . GLN A 1 173 ? 0.478 13.413 28.175 1.00 90.88 173 GLN A C 1
ATOM 1385 O O . GLN A 1 173 ? -0.079 14.307 27.546 1.00 90.88 173 GLN A O 1
ATOM 1390 N N . SER A 1 174 ? 1.806 13.285 28.193 1.00 90.38 174 SER A N 1
ATOM 1391 C CA . SER A 1 174 ? 2.710 14.203 27.492 1.00 90.38 174 SER A CA 1
ATOM 1392 C C . SER A 1 174 ? 2.512 14.167 25.972 1.00 90.38 174 SER A C 1
ATOM 1394 O O . SER A 1 174 ? 2.513 15.214 25.322 1.00 90.38 174 SER A O 1
ATOM 1396 N N . ILE A 1 175 ? 2.305 12.976 25.394 1.00 89.19 175 ILE A N 1
ATOM 1397 C CA . ILE A 1 175 ? 1.985 12.808 23.967 1.00 89.19 175 ILE A CA 1
ATOM 1398 C C . ILE A 1 175 ? 0.645 13.470 23.639 1.00 89.19 175 ILE A C 1
ATOM 1400 O O . ILE A 1 175 ? 0.561 14.211 22.658 1.00 89.19 175 ILE A O 1
ATOM 1404 N N . LEU A 1 176 ? -0.377 13.266 24.474 1.00 89.88 176 LEU A N 1
ATOM 1405 C CA . LEU A 1 176 ? -1.698 13.855 24.273 1.00 89.88 176 LEU A CA 1
ATOM 1406 C C . LEU A 1 176 ? -1.662 15.389 24.342 1.00 89.88 176 LEU A C 1
ATOM 1408 O O . LEU A 1 176 ? -2.196 16.053 23.455 1.00 89.88 176 LEU A O 1
ATOM 1412 N N . ILE A 1 177 ? -0.978 15.970 25.332 1.00 92.31 177 ILE A N 1
ATOM 1413 C CA . ILE A 1 177 ? -0.795 17.429 25.427 1.00 92.31 177 ILE A CA 1
ATOM 1414 C C . ILE A 1 177 ? -0.068 17.967 24.191 1.00 92.31 177 ILE A C 1
ATOM 1416 O O . ILE A 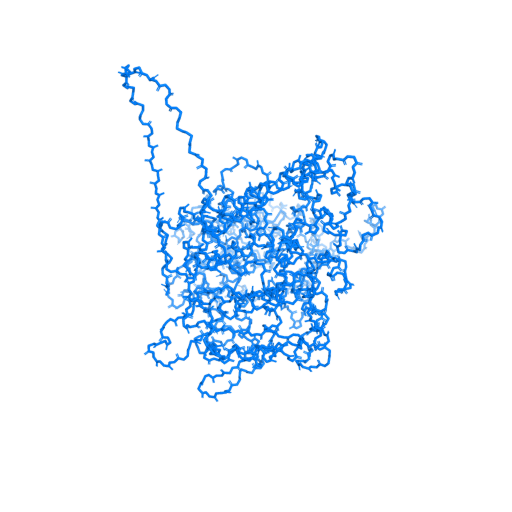1 177 ? -0.507 18.951 23.593 1.00 92.31 177 ILE A O 1
ATOM 1420 N N . ALA A 1 178 ? 1.005 17.302 23.751 1.00 90.38 178 ALA A N 1
ATOM 1421 C CA . ALA A 1 178 ? 1.724 17.698 22.543 1.00 90.38 178 ALA A CA 1
ATOM 1422 C C . ALA A 1 178 ? 0.834 17.636 21.287 1.00 90.38 178 ALA A C 1
ATOM 1424 O O . ALA A 1 178 ? 0.901 18.544 20.452 1.00 90.38 178 ALA A O 1
ATOM 1425 N N . LYS A 1 179 ? -0.024 16.610 21.166 1.00 89.31 179 LYS A N 1
ATOM 1426 C CA . LYS A 1 179 ? -1.032 16.493 20.100 1.00 89.31 179 LYS A CA 1
ATOM 1427 C C . LYS A 1 179 ? -2.006 17.671 20.135 1.00 89.31 179 LYS A C 1
ATOM 1429 O O . LYS A 1 179 ? -2.134 18.361 19.125 1.00 89.31 179 LYS A O 1
ATOM 1434 N N . TYR A 1 180 ? -2.617 17.957 21.288 1.00 90.75 180 TYR A N 1
ATOM 1435 C CA . TYR A 1 180 ? -3.559 19.070 21.451 1.00 90.75 180 TYR A CA 1
ATOM 1436 C C . TYR A 1 180 ? -2.949 20.415 21.066 1.00 90.75 180 TYR A C 1
ATOM 1438 O O . TYR A 1 180 ? -3.526 21.141 20.257 1.00 90.75 180 TYR A O 1
ATOM 1446 N N . ILE A 1 181 ? -1.757 20.729 21.585 1.00 89.88 181 ILE A N 1
ATOM 1447 C CA . ILE A 1 181 ? -1.041 21.966 21.244 1.00 89.88 181 ILE A CA 1
ATOM 1448 C C . ILE A 1 181 ? -0.830 22.051 19.739 1.00 89.88 181 ILE A C 1
ATOM 1450 O O . ILE A 1 181 ? -1.065 23.100 19.136 1.00 89.88 181 ILE A O 1
ATOM 1454 N N . ARG A 1 182 ? -0.409 20.947 19.111 1.00 86.69 182 ARG A N 1
ATOM 1455 C CA . ARG A 1 182 ? -0.152 20.930 17.676 1.00 86.69 182 ARG A CA 1
ATOM 1456 C C . ARG A 1 182 ? -1.424 21.158 16.868 1.00 86.69 182 ARG A C 1
ATOM 1458 O O . ARG A 1 182 ? -1.395 21.941 15.923 1.00 86.69 182 ARG A O 1
ATOM 1465 N N . GLU A 1 183 ? -2.526 20.514 17.226 1.00 86.44 183 GLU A N 1
ATOM 1466 C CA . GLU A 1 183 ? -3.812 20.678 16.545 1.00 86.44 183 GLU A CA 1
ATOM 1467 C C . GLU A 1 183 ? -4.388 22.083 16.731 1.00 86.44 183 GLU A C 1
ATOM 1469 O O . GLU A 1 183 ? -4.845 22.683 15.761 1.00 86.44 183 GLU A O 1
ATOM 1474 N N . MET A 1 184 ? -4.301 22.650 17.933 1.00 86.69 184 MET A N 1
ATOM 1475 C CA . MET A 1 184 ? -4.709 24.030 18.217 1.00 86.69 184 MET A CA 1
ATOM 1476 C C . MET A 1 184 ? -3.884 25.042 17.410 1.00 86.69 184 MET A C 1
ATOM 1478 O O . MET A 1 184 ? -4.436 25.962 16.807 1.00 86.69 184 MET A O 1
ATOM 1482 N N . GLN A 1 185 ? -2.569 24.828 17.307 1.00 84.00 185 GLN A N 1
ATOM 1483 C CA . GLN A 1 185 ? -1.692 25.635 16.453 1.00 84.00 185 GLN A CA 1
ATOM 1484 C C . GLN A 1 185 ? -2.044 25.525 14.970 1.00 84.00 185 GLN A C 1
ATOM 1486 O O . GLN A 1 185 ? -2.058 26.532 14.261 1.00 84.00 185 GLN A O 1
ATOM 1491 N N . LEU A 1 186 ? -2.346 24.316 14.489 1.00 78.06 186 LEU A N 1
ATOM 1492 C CA . LEU A 1 186 ? -2.785 24.089 13.110 1.00 78.06 186 LEU A CA 1
ATOM 1493 C C . LEU A 1 186 ? -4.157 24.718 12.818 1.00 78.06 186 LEU A C 1
ATOM 1495 O O . LEU A 1 186 ? -4.416 25.066 11.669 1.00 78.06 186 LEU A O 1
ATOM 1499 N N . ASN A 1 187 ? -4.993 24.919 13.840 1.00 76.75 187 ASN A N 1
ATOM 1500 C CA . ASN A 1 187 ? -6.254 25.660 13.750 1.00 76.75 187 ASN A CA 1
ATOM 1501 C C . ASN A 1 187 ? -6.087 27.188 13.909 1.00 76.75 187 ASN A C 1
ATOM 1503 O O . ASN A 1 187 ? -7.061 27.929 13.813 1.00 76.75 187 ASN A O 1
ATOM 1507 N N . GLY A 1 188 ? -4.855 27.683 14.071 1.00 71.88 188 GLY A N 1
ATOM 1508 C CA . GLY A 1 188 ? -4.537 29.112 14.035 1.00 71.88 188 GLY A CA 1
ATOM 1509 C C . GLY A 1 188 ? -4.232 29.751 15.390 1.00 71.88 188 GLY A C 1
ATOM 1510 O O . GLY A 1 188 ? -3.889 30.934 15.434 1.00 71.88 188 GLY A O 1
ATOM 1511 N N . LEU A 1 189 ? -4.292 29.001 16.494 1.00 75.56 189 LEU A N 1
ATOM 1512 C CA . LEU A 1 189 ? -3.959 29.524 17.820 1.00 75.56 189 LEU A CA 1
ATOM 1513 C C . LEU A 1 189 ? -2.435 29.626 18.015 1.00 75.56 189 LEU A C 1
ATOM 1515 O O . LEU A 1 189 ? -1.691 28.677 17.796 1.00 75.56 189 LEU A O 1
ATOM 1519 N N . GLY A 1 190 ? -1.940 30.792 18.441 1.00 69.69 190 GLY A N 1
ATOM 1520 C CA . GLY A 1 190 ? -0.517 30.982 18.765 1.00 69.69 190 GLY A CA 1
ATOM 1521 C C . GLY A 1 190 ? 0.436 31.131 17.565 1.00 69.69 190 GLY A C 1
ATOM 1522 O O . GLY A 1 190 ? 1.654 31.027 17.733 1.00 69.69 190 GLY A O 1
ATOM 1523 N N . LEU A 1 191 ? -0.071 31.387 16.353 1.00 67.50 191 LEU A N 1
ATOM 1524 C CA . LEU A 1 191 ? 0.777 31.663 15.187 1.00 67.50 191 LEU A CA 1
ATOM 1525 C C . LEU A 1 191 ? 1.354 33.089 15.220 1.00 67.50 191 LEU A C 1
ATOM 1527 O O . LEU A 1 191 ? 0.632 34.069 15.368 1.00 67.50 191 LEU A O 1
ATOM 1531 N N . SER A 1 192 ? 2.669 33.195 15.010 1.00 63.16 192 SER A N 1
ATOM 1532 C CA . SER A 1 192 ? 3.343 34.435 14.598 1.00 63.16 192 SER A CA 1
ATOM 1533 C C . SER A 1 192 ? 3.636 34.392 13.092 1.00 63.16 192 SER A C 1
ATOM 1535 O O . SER A 1 192 ? 3.786 33.303 12.531 1.00 63.16 192 SER A O 1
ATOM 1537 N N . ASP A 1 193 ? 3.822 35.546 12.440 1.00 57.84 193 ASP A N 1
ATOM 1538 C CA . ASP A 1 193 ? 4.133 35.650 10.996 1.00 57.84 193 ASP A CA 1
ATOM 1539 C C . ASP A 1 193 ? 5.349 34.811 10.549 1.00 57.84 193 ASP A C 1
ATOM 1541 O O . ASP A 1 193 ? 5.465 34.395 9.393 1.00 57.84 193 ASP A O 1
ATOM 1545 N N . LYS A 1 194 ? 6.272 34.516 11.472 1.00 57.12 194 LYS A N 1
ATOM 1546 C CA . LYS A 1 194 ? 7.471 33.705 11.222 1.00 57.12 194 LYS A CA 1
ATOM 1547 C C . LYS A 1 194 ? 7.151 32.208 11.080 1.00 57.12 194 LYS A C 1
ATOM 1549 O O . LYS A 1 194 ? 7.822 31.517 10.313 1.00 57.12 194 LYS A O 1
ATOM 1554 N N . ASN A 1 195 ? 6.106 31.720 11.753 1.00 60.97 195 ASN A N 1
ATOM 1555 C CA . ASN A 1 195 ? 5.691 30.312 11.739 1.00 60.97 195 ASN A CA 1
ATOM 1556 C C . ASN A 1 195 ? 4.966 29.927 10.438 1.00 60.97 195 ASN A C 1
ATOM 1558 O O . ASN A 1 195 ? 5.089 28.788 9.988 1.00 60.97 195 ASN A O 1
ATOM 1562 N N . CYS A 1 196 ? 4.327 30.889 9.763 1.00 56.03 196 CYS A N 1
ATOM 1563 C CA . CYS A 1 196 ? 3.770 30.695 8.420 1.00 56.03 196 CYS A CA 1
ATOM 1564 C C . CYS A 1 196 ? 4.850 30.329 7.384 1.00 56.03 196 CYS A C 1
ATOM 1566 O O . CYS A 1 196 ? 4.624 29.475 6.533 1.00 56.03 196 CYS A O 1
ATOM 1568 N N . LYS A 1 197 ? 6.061 30.899 7.489 1.00 55.12 197 LYS A N 1
ATOM 1569 C CA . LYS A 1 197 ? 7.195 30.557 6.605 1.00 55.12 197 LYS A CA 1
ATOM 1570 C C . LYS A 1 197 ? 7.792 29.173 6.890 1.00 55.12 197 LYS A C 1
ATOM 1572 O O . LYS A 1 197 ? 8.344 28.549 5.991 1.00 55.12 197 LYS A O 1
ATOM 1577 N N . TRP A 1 198 ? 7.674 28.680 8.123 1.00 57.28 198 TRP A N 1
ATOM 1578 C CA . TRP A 1 198 ? 8.165 27.352 8.514 1.00 57.28 198 TRP A CA 1
ATOM 1579 C C . TRP A 1 198 ? 7.268 26.223 7.977 1.00 57.28 198 TRP A C 1
ATOM 1581 O O . TRP A 1 198 ? 7.760 25.157 7.609 1.00 57.28 198 TRP A O 1
ATOM 1591 N N . LEU A 1 199 ? 5.961 26.484 7.856 1.00 52.50 199 LEU A N 1
ATOM 1592 C CA . LEU A 1 199 ? 4.987 25.583 7.231 1.00 52.50 199 LEU A CA 1
ATOM 1593 C C . LEU A 1 199 ? 5.324 25.302 5.752 1.00 52.50 199 LEU A C 1
ATOM 1595 O O . LEU A 1 199 ? 5.232 24.159 5.307 1.00 52.50 199 LEU A O 1
ATOM 1599 N N . GLU A 1 200 ? 5.776 26.317 5.012 1.00 49.81 200 GLU A N 1
ATOM 1600 C CA . GLU A 1 200 ? 6.190 26.189 3.605 1.00 49.81 200 GLU A CA 1
ATOM 1601 C C . GLU A 1 200 ? 7.465 25.344 3.427 1.00 49.81 200 GLU A C 1
ATOM 1603 O O . GLU A 1 200 ? 7.540 24.493 2.539 1.00 49.81 200 GLU A O 1
ATOM 1608 N N . GLU A 1 201 ? 8.448 25.492 4.318 1.00 50.72 201 GLU A N 1
ATOM 1609 C CA . GLU A 1 201 ? 9.667 24.670 4.302 1.00 50.72 201 GLU A CA 1
ATOM 1610 C C . GLU A 1 201 ? 9.378 23.200 4.662 1.00 50.72 201 GLU A C 1
ATOM 1612 O O . GLU A 1 201 ? 9.976 22.286 4.093 1.00 50.72 201 GLU A O 1
ATOM 1617 N N . TYR A 1 202 ? 8.419 22.937 5.556 1.00 54.19 202 TYR A N 1
ATOM 1618 C CA . TYR A 1 202 ? 7.998 21.571 5.885 1.00 54.19 202 TYR A CA 1
ATOM 1619 C C . TYR A 1 202 ? 7.235 20.905 4.728 1.00 54.19 202 TYR A C 1
ATOM 1621 O O . TYR A 1 202 ? 7.520 19.757 4.383 1.00 54.19 202 TYR A O 1
ATOM 1629 N N . ARG A 1 203 ? 6.347 21.648 4.050 1.00 53.03 203 ARG A N 1
ATOM 1630 C CA . ARG A 1 203 ? 5.678 21.205 2.809 1.00 53.03 203 ARG A CA 1
ATOM 1631 C C . ARG A 1 203 ? 6.689 20.817 1.727 1.00 53.03 203 ARG A C 1
ATOM 1633 O O . ARG A 1 203 ? 6.518 19.799 1.057 1.00 53.03 203 ARG A O 1
ATOM 1640 N N . ARG A 1 204 ? 7.781 21.580 1.594 1.00 50.84 204 ARG A N 1
ATOM 1641 C CA . ARG A 1 204 ? 8.899 21.266 0.689 1.00 50.84 204 ARG A CA 1
ATOM 1642 C C . ARG A 1 204 ? 9.629 19.974 1.081 1.00 50.84 204 ARG A C 1
ATOM 1644 O O . ARG A 1 204 ? 9.954 19.176 0.210 1.00 50.84 204 ARG A O 1
ATOM 1651 N N . ARG A 1 205 ? 9.846 19.727 2.376 1.00 50.66 205 ARG A N 1
ATOM 1652 C CA . ARG A 1 205 ? 10.525 18.512 2.869 1.00 50.66 205 ARG A CA 1
ATOM 1653 C C . ARG A 1 205 ? 9.694 17.240 2.716 1.00 50.66 205 ARG A C 1
ATOM 1655 O O . ARG A 1 205 ? 10.271 16.202 2.412 1.00 50.66 205 ARG A O 1
ATOM 1662 N N . ILE A 1 206 ? 8.368 17.313 2.868 1.00 50.41 206 ILE A N 1
ATOM 1663 C CA . ILE A 1 206 ? 7.465 16.185 2.565 1.00 50.41 206 ILE A CA 1
ATOM 1664 C C . ILE A 1 206 ? 7.609 15.781 1.090 1.00 50.41 206 ILE A C 1
ATOM 1666 O O . ILE A 1 206 ? 7.723 14.598 0.786 1.00 50.41 206 ILE A O 1
ATOM 1670 N N . TYR A 1 207 ? 7.702 16.752 0.177 1.00 48.38 207 TYR A N 1
ATOM 1671 C CA . TYR A 1 207 ? 7.947 16.489 -1.244 1.00 48.38 207 TYR A CA 1
ATOM 1672 C C . TYR A 1 207 ? 9.299 15.788 -1.489 1.00 48.38 207 TYR A C 1
ATOM 1674 O O . TYR A 1 207 ? 9.344 14.766 -2.174 1.00 48.38 207 TYR A O 1
ATOM 1682 N N . ASP A 1 208 ? 10.383 16.270 -0.872 1.00 48.28 208 ASP A N 1
ATOM 1683 C CA . ASP A 1 208 ? 11.724 15.680 -1.026 1.00 48.28 208 ASP A CA 1
ATOM 1684 C C . ASP A 1 208 ? 11.845 14.279 -0.382 1.00 48.28 208 ASP A C 1
ATOM 1686 O O . ASP A 1 208 ? 12.642 13.450 -0.830 1.00 48.28 208 ASP A O 1
ATOM 1690 N N . ALA A 1 209 ? 11.065 14.002 0.669 1.00 47.72 209 ALA A N 1
ATOM 1691 C CA . ALA A 1 209 ? 11.070 12.725 1.383 1.00 47.72 209 ALA A CA 1
ATOM 1692 C C . ALA A 1 209 ? 10.194 11.653 0.711 1.00 47.72 209 ALA A C 1
ATOM 1694 O O . ALA A 1 209 ? 10.591 10.490 0.669 1.00 47.72 209 ALA A O 1
ATOM 1695 N N . VAL A 1 210 ? 9.037 12.033 0.159 1.00 48.56 210 VAL A N 1
ATOM 1696 C CA . VAL A 1 210 ? 8.070 11.098 -0.447 1.00 48.56 210 VAL A CA 1
ATOM 1697 C C . VAL A 1 210 ? 8.419 10.772 -1.909 1.00 48.56 210 VAL A C 1
ATOM 1699 O O . VAL A 1 210 ? 8.090 9.690 -2.386 1.00 48.56 210 VAL A O 1
ATOM 1702 N N . PHE A 1 211 ? 9.150 11.645 -2.618 1.00 49.91 211 PHE A N 1
ATOM 1703 C CA . PHE A 1 211 ? 9.388 11.515 -4.065 1.00 49.91 211 PHE A CA 1
ATOM 1704 C C . PHE A 1 211 ? 10.867 11.481 -4.475 1.00 49.91 211 PHE A C 1
ATOM 1706 O O . PHE A 1 211 ? 11.281 12.089 -5.465 1.00 49.91 211 PHE A O 1
ATOM 1713 N N . LYS A 1 212 ? 11.686 10.680 -3.783 1.00 47.38 212 LYS A N 1
ATOM 1714 C CA . LYS A 1 212 ? 12.973 10.267 -4.366 1.00 47.38 212 LYS A CA 1
ATOM 1715 C C . LYS A 1 212 ? 12.712 9.310 -5.533 1.00 47.38 212 LYS A C 1
ATOM 1717 O O . LYS A 1 212 ? 12.111 8.254 -5.362 1.00 47.38 212 LYS A O 1
ATOM 1722 N N . PHE A 1 213 ? 13.200 9.700 -6.710 1.00 50.53 213 PHE A N 1
ATOM 1723 C CA . PHE A 1 213 ? 12.986 9.171 -8.069 1.00 50.53 213 PHE A CA 1
ATOM 1724 C C . PHE A 1 213 ? 12.904 7.639 -8.294 1.00 50.53 213 PHE A C 1
ATOM 1726 O O . PHE A 1 213 ? 12.470 7.225 -9.366 1.00 50.53 213 PHE A O 1
ATOM 1733 N N . ARG A 1 214 ? 13.254 6.780 -7.328 1.00 57.19 214 ARG A N 1
ATOM 1734 C CA . ARG A 1 214 ? 13.324 5.318 -7.506 1.00 57.19 214 ARG A CA 1
ATOM 1735 C C . ARG A 1 214 ? 11.960 4.648 -7.683 1.00 57.19 214 ARG A C 1
ATOM 1737 O O . ARG A 1 214 ? 11.844 3.774 -8.532 1.00 57.19 214 ARG A O 1
ATOM 1744 N N . LEU A 1 215 ? 10.930 5.053 -6.931 1.00 65.38 215 LEU A N 1
ATOM 1745 C CA . LEU A 1 215 ? 9.621 4.381 -6.974 1.00 65.38 215 LEU A CA 1
ATOM 1746 C C . LEU A 1 215 ? 8.891 4.625 -8.300 1.00 65.38 215 LEU A C 1
ATOM 1748 O O . LEU A 1 215 ? 8.474 3.673 -8.953 1.00 65.38 215 LEU A O 1
ATOM 1752 N N . LYS A 1 216 ? 8.797 5.895 -8.720 1.00 76.12 216 LYS A N 1
ATOM 1753 C CA . LYS A 1 216 ? 8.221 6.291 -10.014 1.00 76.12 216 LYS A CA 1
ATOM 1754 C C . LYS A 1 216 ? 8.944 5.597 -11.163 1.00 76.12 216 LYS A C 1
ATOM 1756 O O . LYS A 1 216 ? 8.298 4.954 -11.977 1.00 76.12 216 LYS A O 1
ATOM 1761 N N . GLN A 1 217 ? 10.276 5.681 -11.205 1.00 74.50 217 GLN A N 1
ATOM 1762 C CA . GLN A 1 217 ? 11.056 5.050 -12.270 1.00 74.50 217 GLN A CA 1
ATOM 1763 C C . GLN A 1 217 ? 10.870 3.529 -12.297 1.00 74.50 217 GLN A C 1
ATOM 1765 O O . GLN A 1 217 ? 10.617 2.988 -13.368 1.00 74.50 217 GLN A O 1
ATOM 1770 N N . ALA A 1 218 ? 10.947 2.845 -11.149 1.00 71.50 218 ALA A N 1
ATOM 1771 C CA . ALA A 1 218 ? 10.781 1.393 -11.080 1.00 71.50 218 ALA A CA 1
ATOM 1772 C C . ALA A 1 218 ? 9.366 0.952 -11.485 1.00 71.50 218 ALA A C 1
ATOM 1774 O O . ALA A 1 218 ? 9.225 0.049 -12.304 1.00 71.50 218 ALA A O 1
ATOM 1775 N N . ALA A 1 219 ? 8.324 1.617 -10.974 1.00 79.12 219 ALA A N 1
ATOM 1776 C CA . ALA A 1 219 ? 6.934 1.293 -11.286 1.00 79.12 219 ALA A CA 1
ATOM 1777 C C . ALA A 1 219 ? 6.591 1.553 -12.759 1.00 79.12 219 ALA A C 1
ATOM 1779 O O . ALA A 1 219 ? 6.026 0.683 -13.416 1.00 79.12 219 ALA A O 1
ATOM 1780 N N . VAL A 1 220 ? 6.981 2.715 -13.299 1.00 80.69 220 VAL A N 1
ATOM 1781 C CA . VAL A 1 220 ? 6.750 3.059 -14.711 1.00 80.69 220 VAL A CA 1
ATOM 1782 C C . VAL A 1 220 ? 7.526 2.123 -15.629 1.00 80.69 220 VAL A C 1
ATOM 1784 O O . VAL A 1 220 ? 6.954 1.608 -16.583 1.00 80.69 220 VAL A O 1
ATOM 1787 N N . LYS A 1 221 ? 8.799 1.840 -15.322 1.00 82.62 221 LYS A N 1
ATOM 1788 C CA . LYS A 1 221 ? 9.602 0.874 -16.083 1.00 82.62 221 LYS A CA 1
ATOM 1789 C C . LYS A 1 221 ? 8.935 -0.500 -16.093 1.00 82.62 221 LYS A C 1
ATOM 1791 O O . LYS A 1 221 ? 8.726 -1.059 -17.165 1.00 82.62 221 LYS A O 1
ATOM 1796 N N . ARG A 1 222 ? 8.561 -1.013 -14.917 1.00 84.12 222 ARG A N 1
ATOM 1797 C CA . ARG A 1 222 ? 7.935 -2.330 -14.785 1.00 84.12 222 ARG A CA 1
ATOM 1798 C C . ARG A 1 222 ? 6.597 -2.405 -15.523 1.00 84.12 222 ARG A C 1
ATOM 1800 O O . ARG A 1 222 ? 6.331 -3.429 -16.148 1.00 84.12 222 ARG A O 1
ATOM 1807 N N . LEU A 1 223 ? 5.781 -1.347 -15.476 1.00 85.81 223 LEU A N 1
ATOM 1808 C CA . LEU A 1 223 ? 4.528 -1.263 -16.232 1.00 85.81 223 LEU A CA 1
ATOM 1809 C C . LEU A 1 223 ? 4.780 -1.256 -17.742 1.00 85.81 223 LEU A C 1
ATOM 1811 O O . LEU A 1 223 ? 4.100 -1.984 -18.455 1.00 85.81 223 LEU A O 1
ATOM 1815 N N . SER A 1 224 ? 5.754 -0.482 -18.232 1.00 83.81 224 SER A N 1
ATOM 1816 C CA . SER A 1 224 ? 6.133 -0.485 -19.652 1.00 83.81 224 SER A CA 1
ATOM 1817 C C . SER A 1 224 ? 6.532 -1.883 -20.122 1.00 83.81 224 SER A C 1
ATOM 1819 O O . SER A 1 224 ? 5.991 -2.365 -21.112 1.00 83.81 224 SER A O 1
ATOM 1821 N N . GLU A 1 225 ? 7.395 -2.569 -19.365 1.00 83.44 225 GLU A N 1
ATOM 1822 C CA . GLU A 1 225 ? 7.788 -3.959 -19.639 1.00 83.44 225 GLU A CA 1
ATOM 1823 C C . GLU A 1 225 ? 6.568 -4.893 -19.647 1.00 83.44 225 GLU A C 1
ATOM 1825 O O . GLU A 1 225 ? 6.429 -5.741 -20.525 1.00 83.44 225 GLU A O 1
ATOM 1830 N N . GLN A 1 226 ? 5.641 -4.720 -18.699 1.00 85.62 226 GLN A N 1
ATOM 1831 C CA . GLN A 1 226 ? 4.425 -5.528 -18.632 1.00 85.62 226 GLN A CA 1
ATOM 1832 C C . GLN A 1 226 ? 3.511 -5.292 -19.845 1.00 85.62 226 GLN A C 1
ATOM 1834 O O . GLN A 1 226 ? 3.022 -6.252 -20.432 1.00 85.62 226 GLN A O 1
ATOM 1839 N N . VAL A 1 227 ? 3.306 -4.037 -20.257 1.00 83.31 227 VAL A N 1
ATOM 1840 C CA . VAL A 1 227 ? 2.503 -3.680 -21.440 1.00 83.31 227 VAL A CA 1
ATOM 1841 C C . VAL A 1 227 ? 3.124 -4.259 -22.714 1.00 83.31 227 VAL A C 1
ATOM 1843 O O . VAL A 1 227 ? 2.403 -4.805 -23.552 1.00 83.31 227 VAL A O 1
ATOM 1846 N N . GLU A 1 228 ? 4.453 -4.222 -22.843 1.00 84.88 228 GLU A N 1
ATOM 1847 C CA . GLU A 1 228 ? 5.173 -4.870 -23.945 1.00 84.88 228 GLU A CA 1
ATOM 1848 C C . GLU A 1 228 ? 4.943 -6.389 -23.971 1.00 84.88 228 GLU A C 1
ATOM 1850 O O . GLU A 1 228 ? 4.736 -6.954 -25.044 1.00 84.88 228 GLU A O 1
ATOM 1855 N N . MET A 1 229 ? 4.901 -7.050 -22.808 1.00 79.94 229 MET A N 1
ATOM 1856 C CA . MET A 1 229 ? 4.596 -8.485 -22.695 1.00 79.94 229 MET A CA 1
ATOM 1857 C C . MET A 1 229 ? 3.124 -8.815 -22.999 1.00 79.94 229 MET A C 1
ATOM 1859 O O . MET A 1 229 ? 2.833 -9.874 -23.558 1.00 79.94 229 MET A O 1
ATOM 1863 N N . MET A 1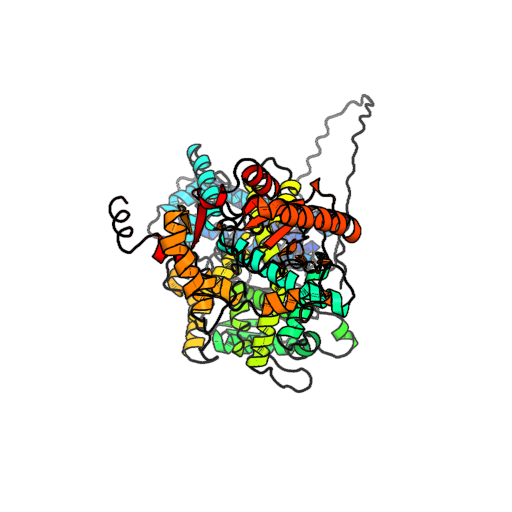 230 ? 2.187 -7.919 -22.673 1.00 85.00 230 MET A N 1
ATOM 1864 C CA . MET A 1 230 ? 0.756 -8.090 -22.963 1.00 85.00 230 MET A CA 1
ATOM 1865 C C . MET A 1 230 ? 0.438 -7.941 -24.459 1.00 85.00 230 MET A C 1
ATOM 1867 O O . MET A 1 230 ? -0.490 -8.575 -24.966 1.00 85.00 230 MET A O 1
ATOM 1871 N N . GLN A 1 231 ? 1.197 -7.118 -25.189 1.00 83.50 231 GLN A N 1
ATOM 1872 C CA . GLN A 1 231 ? 0.892 -6.755 -26.576 1.00 83.50 231 GLN A CA 1
ATOM 1873 C C . GLN A 1 231 ? 0.862 -7.963 -27.545 1.00 83.50 231 GLN A C 1
ATOM 1875 O O . GLN A 1 231 ? -0.085 -8.060 -28.333 1.00 83.50 231 GLN A O 1
ATOM 1880 N N . PRO A 1 232 ? 1.814 -8.923 -27.500 1.00 80.88 232 PRO A N 1
ATOM 1881 C CA . PRO A 1 232 ? 1.739 -10.155 -28.286 1.00 80.88 232 PRO A CA 1
ATOM 1882 C C . PRO A 1 232 ? 0.573 -11.062 -27.887 1.00 80.88 232 PRO A C 1
ATOM 1884 O O . PRO A 1 232 ? -0.002 -11.719 -28.754 1.00 80.88 232 PRO A O 1
ATOM 1887 N N . LEU A 1 233 ? 0.227 -11.112 -26.597 1.00 80.88 233 LEU A N 1
ATOM 1888 C CA . LEU A 1 233 ? -0.871 -11.936 -26.092 1.00 80.88 233 LEU A CA 1
ATOM 1889 C C . LEU A 1 233 ? -2.211 -11.438 -26.643 1.00 80.88 233 LEU A C 1
ATOM 1891 O O . LEU A 1 233 ? -2.958 -12.217 -27.233 1.00 80.88 233 LEU A O 1
ATOM 1895 N N . ALA A 1 234 ? -2.451 -10.130 -26.553 1.00 84.31 234 ALA A N 1
ATOM 1896 C CA . ALA A 1 234 ? -3.637 -9.470 -27.090 1.00 84.31 234 ALA A CA 1
ATOM 1897 C C . ALA A 1 234 ? -3.763 -9.612 -28.613 1.00 84.31 234 ALA A C 1
ATOM 1899 O O . ALA A 1 234 ? -4.841 -9.902 -29.135 1.00 84.31 234 ALA A O 1
ATOM 1900 N N . ALA A 1 235 ? -2.644 -9.477 -29.333 1.00 82.44 235 ALA A N 1
ATOM 1901 C CA . ALA A 1 235 ? -2.615 -9.657 -30.781 1.00 82.44 235 ALA A CA 1
ATOM 1902 C C . ALA A 1 235 ? -2.931 -11.102 -31.202 1.00 82.44 235 ALA A C 1
ATOM 1904 O O . ALA A 1 235 ? -3.580 -11.310 -32.225 1.00 82.44 235 ALA A O 1
ATOM 1905 N N . ARG A 1 236 ? -2.479 -12.103 -30.432 1.00 82.25 236 ARG A N 1
ATOM 1906 C CA . ARG A 1 236 ? -2.713 -13.526 -30.729 1.00 82.25 236 ARG A CA 1
ATOM 1907 C C . ARG A 1 236 ? -4.116 -13.996 -30.353 1.00 82.25 236 ARG A C 1
ATOM 1909 O O . ARG A 1 236 ? -4.686 -14.778 -31.104 1.00 82.25 236 ARG A O 1
ATOM 1916 N N . GLN A 1 237 ? -4.637 -13.577 -29.200 1.00 83.75 237 GLN A N 1
ATOM 1917 C CA . GLN A 1 237 ? -5.908 -14.086 -28.671 1.00 83.75 237 GLN A CA 1
ATOM 1918 C C . GLN A 1 237 ? -7.122 -13.368 -29.263 1.00 83.75 237 GLN A C 1
ATOM 1920 O O . GLN A 1 237 ? -8.055 -14.029 -29.706 1.00 83.75 237 GLN A O 1
ATOM 1925 N N . ASP A 1 238 ? -7.083 -12.036 -29.327 1.00 85.12 238 ASP A N 1
ATOM 1926 C CA . ASP A 1 238 ? -8.265 -11.219 -29.639 1.00 85.12 238 ASP A CA 1
ATOM 1927 C C . ASP A 1 238 ? -8.062 -10.324 -30.874 1.00 85.12 238 ASP A C 1
ATOM 1929 O O . ASP A 1 238 ? -8.886 -9.460 -31.173 1.00 85.12 238 ASP A O 1
ATOM 1933 N N . ALA A 1 239 ? -6.950 -10.509 -31.599 1.00 82.19 239 ALA A N 1
ATOM 1934 C CA . ALA A 1 239 ? -6.553 -9.698 -32.754 1.00 82.19 239 ALA A CA 1
ATOM 1935 C C . ALA A 1 239 ? -6.508 -8.181 -32.467 1.00 82.19 239 ALA A C 1
ATOM 1937 O O . ALA A 1 239 ? -6.639 -7.357 -33.382 1.00 82.19 239 ALA A O 1
ATOM 1938 N N . LEU A 1 240 ? -6.301 -7.798 -31.200 1.00 80.12 240 LEU A N 1
ATOM 1939 C CA . LEU A 1 240 ? -6.188 -6.398 -30.807 1.00 80.12 240 LEU A CA 1
ATOM 1940 C C . LEU A 1 240 ? -4.877 -5.797 -31.314 1.00 80.12 240 LEU A C 1
ATOM 1942 O O . LEU A 1 240 ? -3.801 -6.397 -31.243 1.00 80.12 240 LEU A O 1
ATOM 1946 N N . ARG A 1 241 ? -4.976 -4.575 -31.840 1.00 69.81 241 ARG A N 1
ATOM 1947 C CA . ARG A 1 241 ? -3.841 -3.828 -32.391 1.00 69.81 241 ARG A CA 1
ATOM 1948 C C . ARG A 1 241 ? -3.154 -2.997 -31.306 1.00 69.81 241 ARG A C 1
ATOM 1950 O O . ARG A 1 241 ? -3.789 -2.558 -30.356 1.00 69.81 241 ARG A O 1
ATOM 1957 N N . SER A 1 242 ? -1.857 -2.761 -31.493 1.00 69.56 242 SER A N 1
ATOM 1958 C CA . SER A 1 242 ? -1.066 -1.842 -30.664 1.00 69.56 242 SER A CA 1
ATOM 1959 C C . SER A 1 242 ? -1.458 -0.373 -30.904 1.00 69.56 242 SER A C 1
ATOM 1961 O O . SER A 1 242 ? -1.778 -0.031 -32.049 1.00 69.56 242 SER A O 1
ATOM 1963 N N . PRO A 1 243 ? -1.403 0.505 -29.878 1.00 76.50 243 PRO A N 1
ATOM 1964 C CA . PRO A 1 243 ? -1.103 0.205 -28.470 1.00 76.50 243 PRO A CA 1
ATOM 1965 C C . PRO A 1 243 ? -2.345 -0.239 -27.685 1.00 76.50 243 PRO A C 1
ATOM 1967 O O . PRO A 1 243 ? -3.453 0.229 -27.962 1.00 76.50 243 PRO A O 1
ATOM 1970 N N . LEU A 1 244 ? -2.144 -1.093 -26.672 1.00 82.75 244 LEU A N 1
ATOM 1971 C CA . LEU A 1 244 ? -3.174 -1.393 -25.669 1.00 82.75 244 LEU A CA 1
ATOM 1972 C C . LEU A 1 244 ? -3.697 -0.112 -25.005 1.00 82.75 244 LEU A C 1
ATOM 1974 O O . LEU A 1 244 ? -2.955 0.851 -24.785 1.00 82.75 244 LEU A O 1
ATOM 1978 N N . LYS A 1 245 ? -4.991 -0.109 -24.691 1.00 85.69 245 LYS A N 1
ATOM 1979 C CA . LYS A 1 245 ? -5.701 1.007 -24.066 1.00 85.69 245 LYS A CA 1
ATOM 1980 C C . LYS A 1 245 ? -5.903 0.763 -22.569 1.00 85.69 245 LYS A C 1
ATOM 1982 O O . LYS A 1 245 ? -5.798 -0.377 -22.121 1.00 85.69 245 LYS A O 1
ATOM 1987 N N . PRO A 1 246 ? -6.230 1.805 -21.777 1.00 84.44 246 PRO A N 1
ATOM 1988 C CA . PRO A 1 246 ? -6.403 1.664 -20.329 1.00 84.44 246 PRO A CA 1
ATOM 1989 C C . PRO A 1 246 ? -7.381 0.552 -19.923 1.00 84.44 246 PRO A C 1
ATOM 1991 O O . PRO A 1 246 ? -7.134 -0.164 -18.961 1.00 84.44 246 PRO A O 1
ATOM 1994 N N . TRP A 1 247 ? -8.470 0.373 -20.679 1.00 87.56 247 TRP A N 1
ATOM 1995 C CA . TRP A 1 247 ? -9.484 -0.655 -20.412 1.00 87.56 247 TRP A CA 1
ATOM 1996 C C . TRP A 1 247 ? -9.042 -2.083 -20.772 1.00 87.56 247 TRP A C 1
ATOM 1998 O O . TRP A 1 247 ? -9.724 -3.033 -20.393 1.00 87.56 247 TRP A O 1
ATOM 2008 N N . ASP A 1 248 ? -7.918 -2.248 -21.473 1.00 88.69 248 ASP A N 1
ATOM 2009 C CA . ASP A 1 248 ? -7.361 -3.556 -21.828 1.00 88.69 248 ASP A CA 1
ATOM 2010 C C . ASP A 1 248 ? -6.403 -4.089 -20.742 1.00 88.69 248 ASP A C 1
ATOM 2012 O O . ASP A 1 248 ? -6.163 -5.296 -20.660 1.00 88.69 248 ASP A O 1
ATOM 2016 N N . LEU A 1 249 ? -5.853 -3.204 -19.899 1.00 88.31 249 LEU A N 1
ATOM 2017 C CA . LEU A 1 249 ? -4.743 -3.523 -18.993 1.00 88.31 249 LEU A CA 1
ATOM 2018 C C . LEU A 1 249 ? -5.100 -4.594 -17.972 1.00 88.31 249 LEU A C 1
ATOM 2020 O O . LEU A 1 249 ? -4.408 -5.602 -17.900 1.00 88.31 249 LEU A O 1
ATOM 2024 N N . ASP A 1 250 ? -6.183 -4.418 -17.214 1.00 88.62 250 ASP A N 1
ATOM 2025 C CA . ASP A 1 250 ? -6.556 -5.368 -16.158 1.00 88.62 250 ASP A CA 1
ATOM 2026 C C . ASP A 1 250 ? -6.855 -6.761 -16.733 1.00 88.62 250 ASP A C 1
ATOM 2028 O O . ASP A 1 250 ? -6.550 -7.787 -16.120 1.00 88.62 250 ASP A O 1
ATOM 2032 N N . TYR A 1 251 ? -7.419 -6.812 -17.944 1.00 91.19 251 TYR A N 1
ATOM 2033 C CA . TYR A 1 251 ? -7.713 -8.067 -18.624 1.00 91.19 251 TYR A CA 1
ATOM 2034 C C . TYR A 1 251 ? -6.431 -8.799 -19.035 1.00 91.19 251 TYR A C 1
ATOM 2036 O O . TYR A 1 251 ? -6.265 -9.974 -18.691 1.00 91.19 251 TYR A O 1
ATOM 2044 N N . TYR A 1 252 ? -5.512 -8.123 -19.731 1.00 90.75 252 TYR A N 1
ATOM 2045 C CA . TYR A 1 252 ? -4.283 -8.762 -20.202 1.00 90.75 252 TYR A CA 1
ATOM 2046 C C . TYR A 1 252 ? -3.233 -8.946 -19.111 1.00 90.75 252 TYR A C 1
ATOM 2048 O O . TYR A 1 252 ? -2.508 -9.935 -19.165 1.00 90.75 252 TYR A O 1
ATOM 2056 N N . ALA A 1 253 ? -3.190 -8.088 -18.089 1.00 90.62 253 ALA A N 1
ATOM 2057 C CA . ALA A 1 253 ? -2.374 -8.302 -16.896 1.00 90.62 253 ALA A CA 1
ATOM 2058 C C . ALA A 1 253 ? -2.789 -9.594 -16.190 1.00 90.62 253 ALA A C 1
ATOM 2060 O O . ALA A 1 253 ? -1.937 -10.413 -15.847 1.00 90.62 253 ALA A O 1
ATOM 2061 N N . ARG A 1 254 ? -4.102 -9.829 -16.053 1.00 92.25 254 ARG A N 1
ATOM 2062 C CA . ARG A 1 254 ? -4.622 -11.095 -15.533 1.00 92.25 254 ARG A CA 1
ATOM 2063 C C . ARG A 1 254 ? -4.261 -12.271 -16.427 1.00 92.25 254 ARG A C 1
ATOM 2065 O O . ARG A 1 254 ? -3.767 -13.264 -15.914 1.00 92.25 254 ARG A O 1
ATOM 2072 N N . LYS A 1 255 ? -4.477 -12.177 -17.742 1.00 90.00 255 LYS A N 1
ATOM 2073 C CA . LYS A 1 255 ? -4.170 -13.277 -18.674 1.00 90.00 255 LYS A CA 1
ATOM 2074 C C . LYS A 1 255 ? -2.685 -13.638 -18.691 1.00 90.00 255 LYS A C 1
ATOM 2076 O O . LYS A 1 255 ? -2.350 -14.817 -18.724 1.00 90.00 255 LYS A O 1
ATOM 2081 N N . LEU A 1 256 ? -1.815 -12.633 -18.637 1.00 86.69 256 LEU A N 1
ATOM 2082 C CA . LEU A 1 256 ? -0.372 -12.815 -18.534 1.00 86.69 256 LEU A CA 1
ATOM 2083 C C . LEU A 1 256 ? 0.002 -13.490 -17.208 1.00 86.69 256 LEU A C 1
ATOM 2085 O O . LEU A 1 256 ? 0.751 -14.457 -17.214 1.00 86.69 256 LEU A O 1
ATOM 2089 N N . ALA A 1 257 ? -0.578 -13.051 -16.088 1.00 88.06 257 ALA A N 1
ATOM 2090 C CA . ALA A 1 257 ? -0.340 -13.659 -14.781 1.00 88.06 257 ALA A CA 1
ATOM 2091 C C . ALA A 1 257 ? -0.884 -15.101 -14.674 1.00 88.06 257 ALA A C 1
ATOM 2093 O O . ALA A 1 257 ? -0.216 -15.963 -14.109 1.00 88.06 257 ALA A O 1
ATOM 2094 N N . GLU A 1 258 ? -2.066 -15.385 -15.232 1.00 89.25 258 GLU A N 1
ATOM 2095 C CA . GLU A 1 258 ? -2.627 -16.745 -15.329 1.00 89.25 258 GLU A CA 1
ATOM 2096 C C . GLU A 1 258 ? -1.657 -17.674 -16.082 1.00 89.25 258 GLU A C 1
ATOM 2098 O O . GLU A 1 258 ? -1.376 -18.782 -15.627 1.00 89.25 258 GLU A O 1
ATOM 2103 N N . HIS A 1 259 ? -1.099 -17.193 -17.198 1.00 86.19 259 HIS A N 1
ATOM 2104 C CA . HIS A 1 259 ? -0.136 -17.927 -18.016 1.00 86.19 259 HIS A CA 1
ATOM 2105 C C . HIS A 1 259 ? 1.222 -18.127 -17.320 1.00 86.19 259 HIS A C 1
ATOM 2107 O O . HIS A 1 259 ? 1.701 -19.254 -17.231 1.00 86.19 259 HIS A O 1
ATOM 2113 N N . ASP A 1 260 ? 1.843 -17.057 -16.819 1.00 81.88 260 ASP A N 1
ATOM 2114 C CA . ASP A 1 260 ? 3.228 -17.084 -16.327 1.00 81.88 260 ASP A CA 1
ATOM 2115 C C . ASP A 1 260 ? 3.390 -17.870 -15.016 1.00 81.88 260 ASP A C 1
ATOM 2117 O O . ASP A 1 260 ? 4.477 -18.376 -14.727 1.00 81.88 260 ASP A O 1
ATOM 2121 N N . TYR A 1 261 ? 2.318 -17.990 -14.228 1.00 86.44 261 TYR A N 1
ATOM 2122 C CA . TYR A 1 261 ? 2.331 -18.680 -12.935 1.00 86.44 261 TYR A CA 1
ATOM 2123 C C . TYR A 1 261 ? 1.529 -19.981 -12.908 1.00 86.44 261 TYR A C 1
ATOM 2125 O O . TYR A 1 261 ? 1.489 -20.624 -11.855 1.00 86.44 261 TYR A O 1
ATOM 2133 N N . ASP A 1 262 ? 0.929 -20.380 -14.035 1.00 84.00 262 ASP A N 1
ATOM 2134 C CA . ASP A 1 262 ? 0.063 -21.561 -14.144 1.00 84.00 262 ASP A CA 1
ATOM 2135 C C . ASP A 1 262 ? -1.073 -21.528 -13.101 1.00 84.00 262 ASP A C 1
ATOM 2137 O O . ASP A 1 262 ? -1.217 -22.403 -12.242 1.00 84.00 262 ASP A O 1
ATOM 2141 N N . ILE A 1 263 ? -1.844 -20.435 -13.121 1.00 90.56 263 ILE A N 1
ATOM 2142 C CA . ILE A 1 263 ? -2.931 -20.158 -12.174 1.00 90.56 263 ILE A CA 1
ATOM 2143 C C . ILE A 1 263 ? -4.238 -19.921 -12.925 1.00 90.56 263 ILE A C 1
ATOM 2145 O O . ILE A 1 263 ? -4.307 -19.124 -13.854 1.00 90.56 263 ILE A O 1
ATOM 2149 N N . ASP A 1 264 ? -5.313 -20.533 -12.430 1.00 91.44 264 ASP A N 1
ATOM 2150 C CA . ASP A 1 264 ? -6.689 -20.172 -12.768 1.00 91.44 264 ASP A CA 1
ATOM 2151 C C . ASP A 1 264 ? -7.326 -19.479 -11.553 1.00 91.44 264 ASP A C 1
ATOM 2153 O O . ASP A 1 264 ? -7.592 -20.111 -10.526 1.00 91.44 264 ASP A O 1
ATOM 2157 N N . PHE A 1 265 ? -7.562 -18.166 -11.645 1.00 90.88 265 PHE A N 1
ATOM 2158 C CA . PHE A 1 265 ? -8.168 -17.386 -10.556 1.00 90.88 265 PHE A CA 1
ATOM 2159 C C . PHE A 1 265 ? -9.603 -17.810 -10.227 1.00 90.88 265 PHE A C 1
ATOM 2161 O O . PHE A 1 265 ? -10.038 -17.638 -9.087 1.00 90.88 265 PHE A O 1
ATOM 2168 N N . GLY A 1 266 ? -10.340 -18.345 -11.204 1.00 88.81 266 GLY A N 1
ATOM 2169 C CA . GLY A 1 266 ? -11.692 -18.856 -11.009 1.00 88.81 266 GLY A CA 1
ATOM 2170 C C . GLY A 1 266 ? -11.678 -20.117 -10.154 1.00 88.81 266 GLY A C 1
ATOM 2171 O O . GLY A 1 266 ? -12.360 -20.165 -9.134 1.00 88.81 266 GLY A O 1
ATOM 2172 N N . GLN A 1 267 ? -10.834 -21.088 -10.510 1.00 90.69 267 GLN A N 1
ATOM 2173 C CA . GLN A 1 267 ? -10.673 -22.324 -9.733 1.00 90.69 267 GLN A CA 1
ATOM 2174 C C . GLN A 1 267 ? -10.023 -22.068 -8.370 1.00 90.69 267 GLN A C 1
ATOM 2176 O O . GLN A 1 267 ? -10.434 -22.635 -7.362 1.00 90.69 267 GLN A O 1
ATOM 2181 N N . THR A 1 268 ? -9.029 -21.177 -8.305 1.00 93.12 268 THR A N 1
ATOM 2182 C CA . THR A 1 268 ? -8.331 -20.882 -7.045 1.00 93.12 268 THR A CA 1
ATOM 2183 C C . THR A 1 268 ? -9.266 -20.259 -6.001 1.00 93.12 268 THR A C 1
ATOM 2185 O O . THR A 1 268 ? -9.085 -20.495 -4.808 1.00 93.12 268 THR A O 1
ATOM 2188 N N . ALA A 1 269 ? -10.317 -19.539 -6.414 1.00 92.25 269 ALA A N 1
ATOM 2189 C CA . ALA A 1 269 ? -11.319 -19.004 -5.489 1.00 92.25 269 ALA A CA 1
ATOM 2190 C C . ALA A 1 269 ? -12.069 -20.104 -4.704 1.00 92.25 269 ALA A C 1
ATOM 2192 O O . ALA A 1 269 ? -12.481 -19.866 -3.568 1.00 92.25 269 ALA A O 1
ATOM 2193 N N . GLU A 1 270 ? -12.184 -21.327 -5.242 1.00 93.62 270 GLU A N 1
ATOM 2194 C CA . GLU A 1 270 ? -12.833 -22.461 -4.559 1.00 93.62 270 GLU A CA 1
ATOM 2195 C C . GLU A 1 270 ? -12.101 -22.903 -3.276 1.00 93.62 270 GLU A C 1
ATOM 2197 O O . GLU A 1 270 ? -12.671 -23.632 -2.459 1.00 93.62 270 GLU A O 1
ATOM 2202 N N . TYR A 1 271 ? -10.862 -22.442 -3.068 1.00 96.12 271 TYR A N 1
ATOM 2203 C CA . TYR A 1 271 ? -10.074 -22.662 -1.851 1.00 96.12 271 TYR A CA 1
ATOM 2204 C C . TYR A 1 271 ? -10.338 -21.640 -0.738 1.00 96.12 271 TYR A C 1
ATOM 2206 O O . TYR A 1 271 ? -9.789 -21.785 0.359 1.00 96.12 271 TYR A O 1
ATOM 2214 N N . PHE A 1 272 ? -11.161 -20.619 -0.996 1.00 95.12 272 PHE A N 1
ATOM 2215 C CA . PHE A 1 272 ? -11.458 -19.546 -0.044 1.00 95.12 272 PHE A CA 1
ATOM 2216 C C . PHE A 1 272 ? -12.971 -19.346 0.182 1.00 95.12 272 PHE A C 1
ATOM 2218 O O . PHE A 1 272 ? -13.486 -18.240 -0.012 1.00 95.12 272 PHE A O 1
ATOM 2225 N N . PRO A 1 273 ? -13.725 -20.387 0.595 1.00 92.38 273 PRO A N 1
ATOM 2226 C CA . PRO A 1 273 ? -15.118 -20.226 1.014 1.00 92.38 273 PRO A CA 1
ATOM 2227 C C . PRO A 1 273 ? -15.202 -19.359 2.278 1.00 92.38 273 PRO A C 1
ATOM 2229 O O . PRO A 1 273 ? -14.666 -19.729 3.321 1.00 92.38 273 PRO A O 1
ATOM 2232 N N . TYR A 1 274 ? -15.900 -18.223 2.195 1.00 89.25 274 TYR A N 1
ATOM 2233 C CA . TYR A 1 274 ? -15.831 -17.123 3.166 1.00 89.25 274 TYR A CA 1
ATOM 2234 C C . TYR A 1 274 ? -15.951 -17.555 4.636 1.00 89.25 274 TYR A C 1
ATOM 2236 O O . TYR A 1 274 ? -15.057 -17.262 5.422 1.00 89.25 274 TYR A O 1
ATOM 2244 N N . MET A 1 275 ? -17.009 -18.285 5.007 1.00 86.19 275 MET A N 1
ATOM 2245 C CA . MET A 1 275 ? -17.252 -18.663 6.411 1.00 86.19 275 MET A CA 1
ATOM 2246 C C . MET A 1 275 ? -16.141 -19.545 6.990 1.00 86.19 275 MET A C 1
ATOM 2248 O O . MET A 1 275 ? -15.684 -19.340 8.112 1.00 86.19 275 MET A O 1
ATOM 2252 N N . GLN A 1 276 ? -15.684 -20.528 6.213 1.00 90.50 276 GLN A N 1
ATOM 2253 C CA . GLN A 1 276 ? -14.589 -21.402 6.627 1.00 90.50 276 GLN A CA 1
ATOM 2254 C C . GLN A 1 276 ? -13.266 -20.637 6.646 1.00 90.50 276 GLN A C 1
ATOM 2256 O O . GLN A 1 276 ? -12.475 -20.799 7.569 1.00 90.50 276 GLN A O 1
ATOM 2261 N N . PHE A 1 277 ? -13.044 -19.776 5.657 1.00 93.75 277 PHE A N 1
ATOM 2262 C CA . PHE A 1 277 ? -11.851 -18.952 5.580 1.00 93.75 277 PHE A CA 1
ATOM 2263 C C . PHE A 1 277 ? -11.736 -17.990 6.772 1.00 93.75 277 PHE A C 1
ATOM 2265 O O . PHE A 1 277 ? -10.669 -17.885 7.370 1.00 93.75 277 PHE A O 1
ATOM 2272 N N . LEU A 1 278 ? -12.844 -17.360 7.175 1.00 92.88 278 LEU A N 1
ATOM 2273 C CA . LEU A 1 278 ? -12.932 -16.515 8.367 1.00 92.88 278 LEU A CA 1
ATOM 2274 C C . LEU A 1 278 ? -12.531 -17.287 9.633 1.00 92.88 278 LEU A C 1
ATOM 2276 O O . LEU A 1 278 ? -11.693 -16.811 10.397 1.00 92.88 278 LEU A O 1
ATOM 2280 N N . SER A 1 279 ? -13.065 -18.501 9.817 1.00 93.12 279 SER A N 1
ATOM 2281 C CA . SER A 1 279 ? -12.697 -19.375 10.941 1.00 93.12 279 SER A CA 1
ATOM 2282 C C . SER A 1 279 ? -11.202 -19.700 10.942 1.00 93.12 279 SER A C 1
ATOM 2284 O O . SER A 1 279 ? -10.539 -19.544 11.965 1.00 93.12 279 SER A O 1
ATOM 2286 N N . ASN A 1 280 ? -10.644 -20.079 9.786 1.00 96.25 280 ASN A N 1
ATOM 2287 C CA . ASN A 1 280 ? -9.218 -20.393 9.656 1.00 96.25 280 ASN A CA 1
ATOM 2288 C C . ASN A 1 280 ? -8.336 -19.181 10.005 1.00 96.25 280 ASN A C 1
ATOM 2290 O O . ASN A 1 280 ? -7.284 -19.330 10.628 1.00 96.25 280 ASN A O 1
ATOM 2294 N N . VAL A 1 281 ? -8.761 -17.974 9.622 1.00 97.00 281 VAL A N 1
ATOM 2295 C CA . VAL A 1 281 ? -8.056 -16.724 9.939 1.00 97.00 281 VAL A CA 1
ATOM 2296 C C . VAL A 1 281 ? -8.084 -16.448 11.437 1.00 97.00 281 VAL A C 1
ATOM 2298 O O . VAL A 1 281 ? -7.036 -16.151 12.006 1.00 97.00 281 VAL A O 1
ATOM 2301 N N . PHE A 1 282 ? -9.228 -16.607 12.104 1.00 96.12 282 PHE A N 1
ATOM 2302 C CA . PHE A 1 282 ? -9.315 -16.460 13.560 1.00 96.12 282 PHE A CA 1
ATOM 2303 C C . PHE A 1 282 ? -8.469 -17.499 14.304 1.00 96.12 282 PHE A C 1
ATOM 2305 O O . PHE A 1 282 ? -7.780 -17.153 15.262 1.00 96.12 282 PHE A O 1
ATOM 2312 N N . GLU A 1 283 ? -8.431 -18.747 13.836 1.00 96.69 283 GLU A N 1
ATOM 2313 C CA . GLU A 1 283 ? -7.559 -19.787 14.396 1.00 96.69 283 GLU A CA 1
ATOM 2314 C C . GLU A 1 283 ? -6.068 -19.480 14.194 1.00 96.69 283 GLU A C 1
ATOM 2316 O O . GLU A 1 283 ? -5.248 -19.705 15.090 1.00 96.69 283 GLU A O 1
ATOM 2321 N N . LEU A 1 284 ? -5.687 -18.945 13.031 1.00 97.44 284 LEU A N 1
ATOM 2322 C CA . LEU A 1 284 ? -4.318 -18.500 12.783 1.00 97.44 284 LEU A CA 1
ATOM 2323 C C . LEU A 1 284 ? -3.951 -17.318 13.685 1.00 97.44 284 LEU A C 1
ATOM 2325 O O . LEU A 1 284 ? -2.890 -17.344 14.306 1.00 97.44 284 LEU A O 1
ATOM 2329 N N . ILE A 1 285 ? -4.831 -16.323 13.816 1.00 96.81 285 ILE A N 1
ATOM 2330 C CA . ILE A 1 285 ? -4.619 -15.181 14.712 1.00 96.81 285 ILE A CA 1
ATOM 2331 C C . ILE A 1 285 ? -4.462 -15.652 16.157 1.00 96.81 285 ILE A C 1
ATOM 2333 O O . ILE A 1 285 ? -3.537 -15.207 16.833 1.00 96.81 285 ILE A O 1
ATOM 2337 N N . LYS A 1 286 ? -5.285 -16.603 16.608 1.00 95.38 286 LYS A N 1
ATOM 2338 C CA . LYS A 1 286 ? -5.149 -17.210 17.933 1.00 95.38 286 LYS A CA 1
ATOM 2339 C C . LYS A 1 286 ? -3.761 -17.802 18.149 1.00 95.38 286 LYS A C 1
ATOM 2341 O O . LYS A 1 286 ? -3.136 -17.505 19.158 1.00 95.38 286 LYS A O 1
ATOM 2346 N N . ARG A 1 287 ? -3.250 -18.592 17.200 1.00 95.62 287 ARG A N 1
ATOM 2347 C CA . ARG A 1 287 ? -1.916 -19.214 17.314 1.00 95.62 287 ARG A CA 1
ATOM 2348 C C . ARG A 1 287 ? -0.765 -18.207 17.280 1.00 95.62 287 ARG A C 1
ATOM 2350 O O . ARG A 1 287 ? 0.256 -18.442 17.917 1.00 95.62 287 ARG A O 1
ATOM 2357 N N . LEU A 1 288 ? -0.898 -17.130 16.506 1.00 96.25 288 LEU A N 1
ATOM 2358 C CA . LEU A 1 288 ? 0.192 -16.177 16.276 1.00 96.25 288 LEU A CA 1
ATOM 2359 C C . LEU A 1 288 ? 0.205 -15.005 17.265 1.00 96.25 288 LEU A C 1
ATOM 2361 O O . LEU A 1 288 ? 1.272 -14.469 17.560 1.00 96.25 288 LEU A O 1
ATOM 2365 N N . PHE A 1 289 ? -0.961 -14.599 17.761 1.00 94.44 289 PHE A N 1
ATOM 2366 C CA . PHE A 1 289 ? -1.142 -13.381 18.550 1.00 94.44 289 PHE A CA 1
ATOM 2367 C C . PHE A 1 289 ? -1.832 -13.613 19.905 1.00 94.44 289 PHE A C 1
ATOM 2369 O O . PHE A 1 289 ? -1.995 -12.647 20.651 1.00 94.44 289 PHE A O 1
ATOM 2376 N N . ASP A 1 290 ? -2.216 -14.850 20.241 1.00 92.38 290 ASP A N 1
ATOM 2377 C CA . ASP A 1 290 ? -2.960 -15.218 21.460 1.00 92.38 290 ASP A CA 1
ATOM 2378 C C . ASP A 1 290 ? -4.286 -14.444 21.607 1.00 92.38 290 ASP A C 1
ATOM 2380 O O . ASP A 1 290 ? -4.598 -13.890 22.661 1.00 92.38 290 ASP A O 1
ATOM 2384 N N . ILE A 1 291 ? -5.049 -14.335 20.514 1.00 91.62 291 ILE A N 1
ATOM 2385 C CA . ILE A 1 291 ? -6.334 -13.617 20.487 1.00 91.62 291 ILE A CA 1
ATOM 2386 C C . ILE A 1 291 ? -7.434 -14.563 20.048 1.00 91.62 291 ILE A C 1
ATOM 2388 O O . ILE A 1 291 ? -7.336 -15.210 19.005 1.00 91.62 291 ILE A O 1
ATOM 2392 N N . THR A 1 292 ? -8.493 -14.634 20.845 1.00 91.31 292 THR A N 1
ATOM 2393 C CA . THR A 1 292 ? -9.614 -15.537 20.605 1.00 91.31 292 THR A CA 1
ATOM 2394 C C . THR A 1 292 ? -10.830 -14.754 20.133 1.00 91.31 292 THR A C 1
ATOM 2396 O O . THR A 1 292 ? -11.214 -13.758 20.737 1.00 91.31 292 THR A O 1
ATOM 2399 N N . PHE A 1 293 ? -11.451 -15.243 19.061 1.00 92.06 293 PHE A N 1
ATOM 2400 C CA . PHE A 1 293 ? -12.731 -14.761 18.552 1.00 92.06 293 PHE A CA 1
ATOM 2401 C C . PHE A 1 293 ? -13.799 -15.801 18.876 1.00 92.06 293 PHE A C 1
ATOM 2403 O O . PHE A 1 293 ? -13.675 -16.957 18.468 1.00 92.06 293 PHE A O 1
ATOM 2410 N N . THR A 1 294 ? -14.843 -15.399 19.595 1.00 90.62 294 THR A N 1
ATOM 2411 C CA . THR A 1 294 ? -15.949 -16.277 19.993 1.00 90.62 294 THR A CA 1
ATOM 2412 C C . THR A 1 294 ? -17.247 -15.748 19.407 1.00 90.62 294 THR A C 1
ATOM 2414 O O . THR A 1 294 ? -17.618 -14.605 19.657 1.00 90.62 294 THR A O 1
ATOM 2417 N N . LEU A 1 295 ? -17.946 -16.564 18.615 1.00 90.38 295 LEU A N 1
ATOM 2418 C CA . LEU A 1 295 ? -19.258 -16.194 18.082 1.00 90.38 295 LEU A CA 1
ATOM 2419 C C . LEU A 1 295 ? -20.258 -16.052 19.238 1.00 90.38 295 LEU A C 1
ATOM 2421 O O . LEU A 1 295 ? -20.448 -16.990 20.012 1.00 90.38 295 LEU A O 1
ATOM 2425 N N . VAL A 1 296 ? -20.921 -14.902 19.330 1.00 87.75 296 VAL A N 1
ATOM 2426 C CA . VAL A 1 296 ? -21.969 -14.664 20.326 1.00 87.75 296 VAL A CA 1
ATOM 2427 C C . VAL A 1 296 ? -23.249 -15.362 19.864 1.00 87.75 296 VAL A C 1
ATOM 2429 O O . VAL A 1 296 ? -23.871 -14.964 18.881 1.00 87.75 296 VAL A O 1
ATOM 2432 N N . SER A 1 297 ? -23.639 -16.436 20.554 1.00 72.94 297 SER A N 1
ATOM 2433 C CA . SER A 1 297 ? -24.864 -17.189 20.264 1.00 72.94 297 SER A CA 1
ATOM 2434 C C . SER A 1 297 ? -26.093 -16.544 20.924 1.00 72.94 297 SER A C 1
ATOM 2436 O O . SER A 1 297 ? -26.140 -16.467 22.150 1.00 72.94 297 SER A O 1
ATOM 2438 N N . GLY A 1 298 ? -27.099 -16.131 20.142 1.00 70.06 298 GLY A N 1
ATOM 2439 C CA . GLY A 1 298 ? -28.370 -15.572 20.638 1.00 70.06 298 GLY A CA 1
ATOM 2440 C C . GLY A 1 298 ? -28.939 -14.456 19.749 1.00 70.06 298 GLY A C 1
ATOM 2441 O O . GLY A 1 298 ? -28.403 -14.189 18.675 1.00 70.06 298 GLY A O 1
ATOM 2442 N N . GLU A 1 299 ? -30.016 -13.794 20.193 1.00 66.31 299 GLU A N 1
ATOM 2443 C CA . GLU A 1 299 ? -30.520 -12.553 19.576 1.00 66.31 299 GLU A CA 1
ATOM 2444 C C . GLU A 1 299 ? -29.580 -11.388 19.926 1.00 66.31 299 GLU A C 1
ATOM 2446 O O . GLU A 1 299 ? -29.779 -10.669 20.904 1.00 66.31 299 GLU A O 1
ATOM 2451 N N . ALA A 1 300 ? -28.504 -11.224 19.154 1.00 74.94 300 ALA A N 1
ATOM 2452 C CA . ALA A 1 300 ? -27.682 -10.022 19.220 1.00 74.94 300 ALA A CA 1
ATOM 2453 C C . ALA A 1 300 ? -28.447 -8.836 18.607 1.00 74.94 300 ALA A C 1
ATOM 2455 O O . ALA A 1 300 ? -29.081 -8.979 17.560 1.00 74.94 300 ALA A O 1
ATOM 2456 N N . ALA A 1 301 ? -28.364 -7.657 19.227 1.00 84.38 301 ALA A N 1
ATOM 2457 C CA . ALA A 1 301 ? -28.943 -6.427 18.689 1.00 84.38 301 ALA A CA 1
ATOM 2458 C C . ALA A 1 301 ? -28.126 -5.935 17.478 1.00 84.38 301 ALA A C 1
ATOM 2460 O O . ALA A 1 301 ? -27.259 -5.073 17.604 1.00 84.38 301 ALA A O 1
ATOM 2461 N N . VAL A 1 302 ? -28.365 -6.526 16.306 1.00 87.38 302 VAL A N 1
ATOM 2462 C CA . VAL A 1 302 ? -27.661 -6.238 15.045 1.00 87.38 302 VAL A CA 1
ATOM 2463 C C . VAL A 1 302 ? -28.584 -5.579 14.018 1.00 87.38 302 VAL A C 1
ATOM 2465 O O . VAL A 1 302 ? -29.807 -5.645 14.121 1.00 87.38 302 VAL A O 1
ATOM 2468 N N . TRP A 1 303 ? -28.003 -4.912 13.016 1.00 86.38 303 TRP A N 1
ATOM 2469 C CA . TRP A 1 303 ? -28.766 -4.145 12.021 1.00 86.38 303 TRP A CA 1
ATOM 2470 C C . TRP A 1 303 ? -29.347 -4.990 10.877 1.00 86.38 303 TRP A C 1
ATOM 2472 O O . TRP A 1 303 ? -30.204 -4.481 10.153 1.00 86.38 303 TRP A O 1
ATOM 2482 N N . ASP A 1 304 ? -28.890 -6.234 10.704 1.00 85.56 304 ASP A N 1
ATOM 2483 C CA . ASP A 1 304 ? -29.393 -7.199 9.721 1.00 85.56 304 ASP A CA 1
ATOM 2484 C C . ASP A 1 304 ? -29.182 -8.646 10.218 1.00 85.56 304 ASP A C 1
ATOM 2486 O O . ASP A 1 304 ? -28.259 -8.917 10.983 1.00 85.56 304 ASP A O 1
ATOM 2490 N N . LYS A 1 305 ? -30.024 -9.585 9.771 1.00 82.62 305 LYS A N 1
ATOM 2491 C CA . LYS A 1 305 ? -29.975 -11.012 10.142 1.00 82.62 305 LYS A CA 1
ATOM 2492 C C . LYS A 1 305 ? -28.703 -11.738 9.680 1.00 82.62 305 LYS A C 1
ATOM 2494 O O . LYS A 1 305 ? -28.402 -12.807 10.201 1.00 82.62 305 LYS A O 1
ATOM 2499 N N . GLU A 1 306 ? -28.006 -11.213 8.672 1.00 80.69 306 GLU A N 1
ATOM 2500 C CA . GLU A 1 306 ? -26.758 -11.788 8.151 1.00 80.69 306 GLU A CA 1
ATOM 2501 C C . GLU A 1 306 ? -25.523 -11.339 8.950 1.00 80.69 306 GLU A C 1
ATOM 2503 O O . GLU A 1 306 ? -24.426 -11.861 8.747 1.00 80.69 306 GLU A O 1
ATOM 2508 N N . VAL A 1 307 ? -25.686 -10.394 9.882 1.00 86.94 307 VAL A N 1
ATOM 2509 C CA . VAL A 1 307 ? -24.599 -9.893 10.728 1.00 86.94 307 VAL A CA 1
ATOM 2510 C C . VAL A 1 307 ? -24.249 -10.923 11.796 1.00 86.94 307 VAL A C 1
ATOM 2512 O O . VAL A 1 307 ? -25.103 -11.383 12.552 1.00 86.94 307 VAL A O 1
ATOM 2515 N N . GLN A 1 308 ? -22.960 -11.239 11.896 1.00 87.12 308 GLN A N 1
ATOM 2516 C CA . GLN A 1 308 ? -22.413 -12.089 12.948 1.00 87.12 308 GLN A CA 1
ATOM 2517 C C . GLN A 1 308 ? -21.653 -11.240 13.964 1.00 87.12 308 GLN A C 1
ATOM 2519 O O . GLN A 1 308 ? -20.788 -10.445 13.595 1.00 87.12 308 GLN A O 1
ATOM 2524 N N . LEU A 1 309 ? -21.959 -11.430 15.247 1.00 89.75 309 LEU A N 1
ATOM 2525 C CA . LEU A 1 309 ? -21.277 -10.761 16.351 1.00 89.75 309 LEU A CA 1
ATOM 2526 C C . LEU A 1 309 ? -20.232 -11.696 16.967 1.00 89.75 309 LEU A C 1
ATOM 2528 O O . LEU A 1 309 ? -20.556 -12.815 17.366 1.00 89.75 309 LEU A O 1
ATOM 2532 N N . PHE A 1 310 ? -18.995 -11.218 17.081 1.00 89.94 310 PHE A N 1
ATOM 2533 C CA . PHE A 1 310 ? -17.903 -11.940 17.728 1.00 89.94 310 PHE A CA 1
ATOM 2534 C C . PHE A 1 310 ? -17.406 -11.162 18.945 1.00 89.94 310 PHE A C 1
ATOM 2536 O O . PHE A 1 310 ? -17.100 -9.976 18.843 1.00 89.94 310 PHE A O 1
ATOM 2543 N N . GLU A 1 311 ? -17.291 -11.842 20.083 1.00 88.62 311 GLU A N 1
ATOM 2544 C CA . GLU A 1 311 ? -16.524 -11.353 21.223 1.00 88.62 311 GLU A CA 1
ATOM 2545 C C . GLU A 1 311 ? -15.040 -11.642 20.984 1.00 88.62 311 GLU A C 1
ATOM 2547 O O . GLU A 1 311 ? -14.668 -12.746 20.576 1.00 88.62 311 GLU A O 1
ATOM 2552 N N . VAL A 1 312 ? -14.194 -10.647 21.248 1.00 88.31 312 VAL A N 1
ATOM 2553 C CA . VAL A 1 312 ? -12.743 -10.751 21.088 1.00 88.31 312 VAL A CA 1
ATOM 2554 C C . VAL A 1 312 ? -12.090 -10.673 22.458 1.00 88.31 312 VAL A C 1
ATOM 2556 O O . VAL A 1 312 ? -12.299 -9.713 23.201 1.00 88.31 312 VAL A O 1
ATOM 2559 N N . THR A 1 313 ? -11.305 -11.690 22.799 1.00 85.00 313 THR A N 1
ATOM 2560 C CA . THR A 1 313 ? -10.580 -11.765 24.068 1.00 85.00 313 THR A CA 1
ATOM 2561 C C . THR A 1 313 ? -9.080 -11.892 23.829 1.00 85.00 313 THR A C 1
ATOM 2563 O O . THR A 1 313 ? -8.619 -12.686 23.006 1.00 85.00 313 THR A O 1
ATOM 2566 N N . ASP A 1 314 ? -8.320 -11.080 24.561 1.00 80.44 314 ASP A N 1
ATOM 2567 C CA . ASP A 1 314 ? -6.871 -11.189 24.697 1.00 80.44 314 ASP A CA 1
ATOM 2568 C C . ASP A 1 314 ? -6.575 -11.850 26.047 1.00 80.44 314 ASP A C 1
ATOM 2570 O O . ASP A 1 314 ? -7.126 -11.436 27.069 1.00 80.44 314 ASP A O 1
ATOM 2574 N N . GLU A 1 315 ? -5.711 -12.864 26.074 1.00 63.47 315 GLU A N 1
ATOM 2575 C CA . GLU A 1 315 ? -5.336 -13.561 27.312 1.00 63.47 315 GLU A CA 1
ATOM 2576 C C . GLU A 1 315 ? -4.664 -12.632 28.346 1.00 63.47 315 GLU A C 1
ATOM 2578 O O . GLU A 1 315 ? -4.641 -12.968 29.529 1.00 63.47 315 GLU A O 1
ATOM 2583 N N . ASN A 1 316 ? -4.149 -11.460 27.933 1.00 54.34 316 ASN A N 1
ATOM 2584 C CA . ASN A 1 316 ? -3.310 -10.597 28.776 1.00 54.34 316 ASN A CA 1
ATOM 2585 C C . ASN A 1 316 ? -3.774 -9.133 28.957 1.00 54.34 316 ASN A C 1
ATOM 2587 O O . ASN A 1 316 ? -3.025 -8.363 29.562 1.00 54.34 316 ASN A O 1
ATOM 2591 N N . ALA A 1 317 ? -4.951 -8.698 28.476 1.00 52.62 317 ALA A N 1
ATOM 2592 C CA . ALA A 1 317 ? -5.335 -7.282 28.619 1.00 52.62 317 ALA A CA 1
ATOM 2593 C C . ALA A 1 317 ? -6.832 -6.934 28.507 1.00 52.62 317 ALA A C 1
ATOM 2595 O O . ALA A 1 317 ? -7.521 -7.361 27.584 1.00 52.62 317 ALA A O 1
ATOM 2596 N N . ARG A 1 318 ? -7.276 -6.004 29.369 1.00 47.25 318 ARG A N 1
ATOM 2597 C CA . ARG A 1 318 ? -8.268 -4.955 29.055 1.00 47.25 318 ARG A CA 1
ATOM 2598 C C . ARG A 1 318 ? -7.796 -3.629 29.673 1.00 47.25 318 ARG A C 1
ATOM 2600 O O . ARG A 1 318 ? -7.390 -3.617 30.834 1.00 47.25 318 ARG A O 1
ATOM 2607 N N . SER A 1 319 ? -7.845 -2.532 28.912 1.00 43.56 319 SER A N 1
ATOM 2608 C CA . SER A 1 319 ? -7.697 -1.168 29.451 1.00 43.56 319 SER A CA 1
ATOM 2609 C C . SER A 1 319 ? -8.921 -0.817 30.308 1.00 43.56 319 SER A C 1
ATOM 2611 O O . SER A 1 319 ? -10.048 -1.171 29.964 1.00 43.56 319 SER A O 1
ATOM 2613 N N . SER A 1 320 ? -8.699 -0.164 31.452 1.00 47.28 320 SER A N 1
ATOM 2614 C CA . SER A 1 320 ? -9.702 0.033 32.509 1.00 47.28 320 SER A CA 1
ATOM 2615 C C . SER A 1 320 ? -10.181 1.479 32.680 1.00 47.28 320 SER A C 1
ATOM 2617 O O . SER A 1 320 ? -10.901 1.746 33.637 1.00 47.28 320 SER A O 1
ATOM 2619 N N . ILE A 1 321 ? -9.764 2.426 31.827 1.00 44.06 321 ILE A N 1
ATOM 2620 C CA . ILE A 1 321 ? -9.915 3.861 32.145 1.00 44.06 321 ILE A CA 1
ATOM 2621 C C . ILE A 1 321 ? -11.211 4.482 31.604 1.00 44.06 321 ILE A C 1
ATOM 2623 O O . ILE A 1 321 ? -11.849 5.239 32.326 1.00 44.06 321 ILE A O 1
ATOM 2627 N N . ILE A 1 322 ? -11.645 4.147 30.384 1.00 49.97 322 ILE A N 1
ATOM 2628 C CA . ILE A 1 322 ? -12.820 4.804 29.769 1.00 49.97 322 ILE A CA 1
ATOM 2629 C C . ILE A 1 322 ? -14.099 3.963 29.909 1.00 49.97 322 ILE A C 1
ATOM 2631 O O . ILE A 1 322 ? -15.203 4.488 29.825 1.00 49.97 322 ILE A O 1
ATOM 2635 N N . GLY A 1 323 ? -13.975 2.655 30.153 1.00 55.22 323 GLY A N 1
ATOM 2636 C CA . GLY A 1 323 ? -15.142 1.787 30.306 1.00 55.22 323 GLY A CA 1
ATOM 2637 C C . GLY A 1 323 ? -16.053 1.763 29.073 1.00 55.22 323 GLY A C 1
ATOM 2638 O O . GLY A 1 323 ? -17.252 1.598 29.249 1.00 55.22 323 GLY A O 1
ATOM 2639 N N . HIS A 1 324 ? -15.500 1.929 27.863 1.00 63.00 324 HIS A N 1
ATOM 2640 C CA . HIS A 1 324 ? -16.159 1.594 26.599 1.00 63.00 324 HIS A CA 1
ATOM 2641 C C . HIS A 1 324 ? -15.448 0.400 25.957 1.00 63.00 324 HIS A C 1
ATOM 2643 O O . HIS A 1 324 ? -14.218 0.338 25.924 1.00 63.00 324 HIS A O 1
ATOM 2649 N N . THR A 1 325 ? -16.225 -0.536 25.416 1.00 70.62 325 THR A N 1
ATOM 2650 C CA . THR A 1 325 ? -15.699 -1.684 24.673 1.00 70.62 325 THR A CA 1
ATOM 2651 C C . THR A 1 325 ? -15.433 -1.265 23.221 1.00 70.62 325 THR A C 1
ATOM 2653 O O . THR A 1 325 ? -16.351 -0.745 22.586 1.00 70.62 325 THR A O 1
ATOM 2656 N N . PRO A 1 326 ? -14.219 -1.458 22.664 1.00 79.56 326 PRO A N 1
ATOM 2657 C CA . PRO A 1 326 ? -13.953 -1.188 21.251 1.00 79.56 326 PRO A CA 1
ATOM 2658 C C . PRO A 1 326 ? -14.854 -2.032 20.341 1.00 79.56 326 PRO A C 1
ATOM 2660 O O . PRO A 1 326 ? -14.959 -3.245 20.515 1.00 79.56 326 PRO A O 1
ATOM 2663 N N . ILE A 1 327 ? -15.483 -1.397 19.348 1.00 82.44 327 ILE A N 1
ATOM 2664 C CA . ILE A 1 327 ? -16.370 -2.062 18.381 1.00 82.44 327 ILE A CA 1
ATOM 2665 C C . ILE A 1 327 ? -15.819 -1.836 16.977 1.00 82.44 327 ILE A C 1
ATOM 2667 O O . ILE A 1 327 ? -15.553 -0.701 16.578 1.00 82.44 327 ILE A O 1
ATOM 2671 N N . VAL A 1 328 ? -15.693 -2.916 16.206 1.00 87.19 328 VAL A N 1
ATOM 2672 C CA . VAL A 1 328 ? -15.303 -2.862 14.794 1.00 87.19 328 VAL A CA 1
ATOM 2673 C C . VAL A 1 328 ? -16.385 -3.492 13.929 1.00 87.19 328 VAL A C 1
ATOM 2675 O O . VAL A 1 328 ? -16.886 -4.573 14.225 1.00 87.19 328 VAL A O 1
ATOM 2678 N N . TYR A 1 329 ? -16.710 -2.815 12.829 1.00 87.69 329 TYR A N 1
ATOM 2679 C CA . TYR A 1 329 ? -17.652 -3.294 11.824 1.00 87.69 329 TYR A CA 1
ATOM 2680 C C . TYR A 1 329 ? -16.892 -3.748 10.577 1.00 87.69 329 TYR A C 1
ATOM 2682 O O . TYR A 1 329 ? -16.277 -2.927 9.893 1.00 87.69 329 TYR A O 1
ATOM 2690 N N . LEU A 1 330 ? -16.959 -5.043 10.264 1.00 86.25 330 LEU A N 1
ATOM 2691 C CA . LEU A 1 330 ? -16.380 -5.615 9.050 1.00 86.25 330 LEU A CA 1
ATOM 2692 C C . LEU A 1 330 ? -17.478 -5.804 7.995 1.00 86.25 330 LEU A C 1
ATOM 2694 O O . LEU A 1 330 ? -18.304 -6.703 8.119 1.00 86.25 330 LEU A O 1
ATOM 2698 N N . ASN A 1 331 ? -17.478 -4.972 6.951 1.00 81.75 331 ASN A N 1
ATOM 2699 C CA . ASN A 1 331 ? -18.455 -5.052 5.860 1.00 81.75 331 ASN A CA 1
ATOM 2700 C C . ASN A 1 331 ? -17.800 -5.598 4.587 1.00 81.75 331 ASN A C 1
ATOM 2702 O O . ASN A 1 331 ? -16.817 -5.033 4.106 1.00 81.75 331 ASN A O 1
ATOM 2706 N N . LEU A 1 332 ? -18.364 -6.663 4.015 1.00 75.81 332 LEU A N 1
ATOM 2707 C CA . LEU A 1 332 ? -17.888 -7.281 2.775 1.00 75.81 332 LEU A CA 1
ATOM 2708 C C . LEU A 1 332 ? -19.038 -7.386 1.772 1.00 75.81 332 LEU A C 1
ATOM 2710 O O . LEU A 1 332 ? -20.089 -7.940 2.079 1.00 75.81 332 LEU A O 1
ATOM 2714 N N . ASN A 1 333 ? -18.822 -6.898 0.551 1.00 75.94 333 ASN A N 1
ATOM 2715 C CA . ASN A 1 333 ? -19.820 -6.936 -0.520 1.00 75.94 333 ASN A CA 1
ATOM 2716 C C . ASN A 1 333 ? -19.638 -8.187 -1.390 1.00 75.94 333 ASN A C 1
ATOM 2718 O O . ASN A 1 333 ? -19.181 -8.107 -2.530 1.00 75.94 333 ASN A O 1
ATOM 2722 N N . LEU A 1 334 ? -19.959 -9.355 -0.833 1.00 74.00 334 LEU A N 1
ATOM 2723 C CA . LEU A 1 334 ? -19.836 -10.634 -1.538 1.00 74.00 334 LEU A CA 1
ATOM 2724 C C . LEU A 1 334 ? -21.008 -10.863 -2.510 1.00 74.00 334 LEU A C 1
ATOM 2726 O O . LEU A 1 334 ? -22.097 -10.314 -2.347 1.00 74.00 334 LEU A O 1
ATOM 2730 N N . SER A 1 335 ? -20.792 -11.682 -3.545 1.00 68.56 335 SER A N 1
ATOM 2731 C CA . SER A 1 335 ? -21.829 -11.971 -4.545 1.00 68.56 335 SER A CA 1
ATOM 2732 C C . SER A 1 335 ? -23.031 -12.704 -3.938 1.00 68.56 335 SER A C 1
ATOM 2734 O O . SER A 1 335 ? -22.891 -13.761 -3.312 1.00 68.56 335 SER A O 1
ATOM 2736 N N . SER A 1 336 ? -24.230 -12.191 -4.226 1.00 57.66 336 SER A N 1
ATOM 2737 C CA . SER A 1 336 ? -25.512 -12.781 -3.823 1.00 57.66 336 SER A CA 1
ATOM 2738 C C . SER A 1 336 ? -25.893 -14.046 -4.607 1.00 57.66 336 SER A C 1
ATOM 2740 O O . SER A 1 336 ? -26.890 -14.690 -4.284 1.00 57.66 336 SER A O 1
ATOM 2742 N N . GLU A 1 337 ? -25.107 -14.446 -5.616 1.00 59.00 337 GLU A N 1
ATOM 2743 C CA . GLU A 1 337 ? -25.308 -15.690 -6.384 1.00 59.00 337 GLU A CA 1
ATOM 2744 C C . GLU A 1 337 ? -25.232 -16.944 -5.487 1.00 59.00 337 GLU A C 1
ATOM 2746 O O . GLU A 1 337 ? -25.917 -17.944 -5.726 1.00 59.00 337 GLU A O 1
ATOM 2751 N N . SER A 1 338 ? -24.442 -16.862 -4.411 1.00 62.34 338 SER A N 1
ATOM 2752 C CA . SER A 1 338 ? -24.287 -17.909 -3.392 1.00 62.34 338 SER A CA 1
ATOM 2753 C C . SER A 1 338 ? -25.611 -18.248 -2.689 1.00 62.34 338 SER A C 1
ATOM 2755 O O . SER A 1 338 ? -25.939 -19.420 -2.495 1.00 62.34 338 SER A O 1
ATOM 2757 N N . LEU A 1 339 ? -26.446 -17.237 -2.423 1.00 58.19 339 LEU A N 1
ATOM 2758 C CA . LEU A 1 339 ? -27.753 -17.383 -1.767 1.00 58.19 339 LEU A CA 1
ATOM 2759 C C . LEU A 1 339 ? -28.786 -18.126 -2.629 1.00 58.19 339 LEU A C 1
ATOM 2761 O O . LEU A 1 339 ? -29.754 -18.667 -2.099 1.00 58.19 339 LEU A O 1
ATOM 2765 N N . LYS A 1 340 ? -28.603 -18.164 -3.956 1.00 60.28 340 LYS A N 1
ATOM 2766 C CA . LYS A 1 340 ? -29.539 -18.816 -4.892 1.00 60.28 340 LYS A CA 1
ATOM 2767 C C . LYS A 1 340 ? -29.177 -20.264 -5.208 1.00 60.28 340 LYS A C 1
ATOM 2769 O O . LYS A 1 340 ? -30.047 -21.036 -5.597 1.00 60.28 340 LYS A O 1
ATOM 2774 N N . THR A 1 341 ? -27.898 -20.615 -5.103 1.00 66.75 341 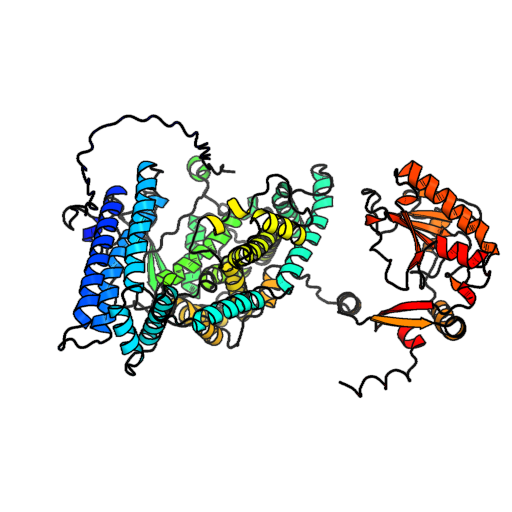THR A N 1
ATOM 2775 C CA . THR A 1 341 ? -27.342 -21.857 -5.665 1.00 66.75 341 THR A CA 1
ATOM 2776 C C . THR A 1 341 ? -26.928 -22.880 -4.607 1.00 66.75 341 THR A C 1
ATOM 2778 O O . THR A 1 341 ? -26.644 -24.023 -4.956 1.00 66.75 341 THR A O 1
ATOM 2781 N N . GLY A 1 342 ? -26.886 -22.499 -3.323 1.00 72.00 342 GLY A N 1
ATOM 2782 C CA . GLY A 1 342 ? -26.400 -23.356 -2.231 1.00 72.00 342 GLY A CA 1
ATOM 2783 C C . GLY A 1 342 ? -24.876 -23.551 -2.222 1.00 72.00 342 GLY A C 1
ATOM 2784 O O . GLY A 1 342 ? -24.353 -24.276 -1.377 1.00 72.00 342 GLY A O 1
ATOM 2785 N N . VAL A 1 343 ? -24.158 -22.905 -3.146 1.00 78.62 343 VAL A N 1
ATOM 2786 C CA . VAL A 1 343 ? -22.692 -22.843 -3.191 1.00 78.62 343 VAL A CA 1
ATOM 2787 C C . VAL A 1 343 ? -22.230 -21.708 -2.268 1.00 78.62 343 VAL A C 1
ATOM 2789 O O . VAL A 1 343 ? -22.821 -20.627 -2.315 1.00 78.62 343 VAL A O 1
ATOM 2792 N N . PRO A 1 344 ? -21.200 -21.905 -1.421 1.00 83.00 344 PRO A N 1
ATOM 2793 C CA . PRO A 1 344 ? -20.722 -20.844 -0.538 1.00 83.00 344 PRO A CA 1
ATOM 2794 C C . PRO A 1 344 ? -20.183 -19.646 -1.329 1.00 83.00 344 PRO A C 1
ATOM 2796 O O . PRO A 1 344 ? -19.681 -19.788 -2.443 1.00 83.00 344 PRO A O 1
ATOM 2799 N N . ALA A 1 345 ? -20.243 -18.457 -0.729 1.00 87.56 345 ALA A N 1
ATOM 2800 C CA . ALA A 1 345 ? -19.566 -17.288 -1.276 1.00 87.56 345 ALA A CA 1
ATOM 2801 C C . ALA A 1 345 ? -18.043 -17.484 -1.205 1.00 87.56 345 ALA A C 1
ATOM 2803 O O . ALA A 1 345 ? -17.497 -17.755 -0.131 1.00 87.56 345 ALA A O 1
ATOM 2804 N N . PHE A 1 346 ? -17.363 -17.336 -2.340 1.00 89.50 346 PHE A N 1
ATOM 2805 C CA . PHE A 1 346 ? -15.907 -17.419 -2.429 1.00 89.50 346 PHE A CA 1
ATOM 2806 C C . PHE A 1 346 ? -15.268 -16.033 -2.369 1.00 89.50 346 PHE A C 1
ATOM 2808 O O . PHE A 1 346 ? -15.782 -15.068 -2.943 1.00 89.50 346 PHE A O 1
ATOM 2815 N N . LEU A 1 347 ? -14.114 -15.942 -1.711 1.00 90.62 347 LEU A N 1
ATOM 2816 C CA . LEU A 1 347 ? -13.252 -14.772 -1.796 1.00 90.62 347 LEU A CA 1
ATOM 2817 C C . LEU A 1 347 ? -12.389 -14.878 -3.056 1.00 90.62 347 LEU A C 1
ATOM 2819 O O . LEU A 1 347 ? -11.483 -15.705 -3.148 1.00 90.62 347 LEU A O 1
ATOM 2823 N N . HIS A 1 348 ? -12.668 -14.012 -4.028 1.00 90.88 348 HIS A N 1
ATOM 2824 C CA . HIS A 1 348 ? -11.733 -13.738 -5.117 1.00 90.88 348 HIS A CA 1
ATOM 2825 C C . HIS A 1 348 ? -10.490 -13.012 -4.584 1.00 90.88 348 HIS A C 1
ATOM 2827 O O . HIS A 1 348 ? -10.485 -12.510 -3.459 1.00 90.88 348 HIS A O 1
ATOM 2833 N N . TRP A 1 349 ? -9.416 -12.981 -5.377 1.00 91.00 349 TRP A N 1
ATOM 2834 C CA . TRP A 1 349 ? -8.110 -12.481 -4.934 1.00 91.00 349 TRP A CA 1
ATOM 2835 C C . TRP A 1 349 ? -8.152 -11.045 -4.382 1.00 91.00 349 TRP A C 1
ATOM 2837 O O . TRP A 1 349 ? -7.420 -10.716 -3.451 1.00 91.00 349 TRP A O 1
ATOM 2847 N N . ASP A 1 350 ? -9.012 -10.192 -4.934 1.00 89.94 350 ASP A N 1
ATOM 2848 C CA . ASP A 1 350 ? -9.191 -8.797 -4.538 1.00 89.94 350 ASP A CA 1
ATOM 2849 C C . ASP A 1 350 ? -9.904 -8.696 -3.187 1.00 89.94 350 ASP A C 1
ATOM 2851 O O . ASP A 1 350 ? -9.422 -8.014 -2.280 1.00 89.94 350 ASP A O 1
ATOM 2855 N N . HIS A 1 351 ? -10.990 -9.454 -3.011 1.00 91.50 351 HIS A N 1
ATOM 2856 C CA . HIS A 1 351 ? -11.678 -9.589 -1.729 1.00 91.50 351 HIS A CA 1
ATOM 2857 C C . HIS A 1 351 ? -10.777 -10.205 -0.658 1.00 91.50 351 HIS A C 1
ATOM 2859 O O . HIS A 1 351 ? -10.837 -9.780 0.489 1.00 91.50 351 HIS A O 1
ATOM 2865 N N . LEU A 1 352 ? -9.925 -11.167 -1.020 1.00 93.19 352 LEU A N 1
ATOM 2866 C CA . LEU A 1 352 ? -8.964 -11.801 -0.119 1.00 93.19 352 LEU A CA 1
ATOM 2867 C C . LEU A 1 352 ? -7.946 -10.782 0.418 1.00 93.19 352 LEU A C 1
ATOM 2869 O O . LEU A 1 352 ? -7.770 -10.658 1.630 1.00 93.19 352 LEU A O 1
ATOM 2873 N N . VAL A 1 353 ? -7.313 -10.011 -0.474 1.00 93.62 353 VAL A N 1
ATOM 2874 C CA . VAL A 1 353 ? -6.352 -8.961 -0.096 1.00 93.62 353 VAL A CA 1
ATOM 2875 C C . VAL A 1 353 ? -7.028 -7.879 0.747 1.00 93.62 353 VAL A C 1
ATOM 2877 O O . VAL A 1 353 ? -6.480 -7.471 1.772 1.00 93.62 353 VAL A O 1
ATOM 2880 N N . GLN A 1 354 ? -8.223 -7.428 0.353 1.00 92.62 354 GLN A N 1
ATOM 2881 C CA . GLN A 1 354 ? -8.965 -6.428 1.122 1.00 92.62 354 GLN A CA 1
ATOM 2882 C C . GLN A 1 354 ? -9.359 -6.959 2.501 1.00 92.62 354 GLN A C 1
ATOM 2884 O O . GLN A 1 354 ? -9.208 -6.254 3.495 1.00 92.62 354 GLN A O 1
ATOM 2889 N N . PHE A 1 355 ? -9.808 -8.209 2.582 1.00 94.38 355 PHE A N 1
ATOM 2890 C CA . PHE A 1 355 ? -10.171 -8.850 3.837 1.00 94.38 355 PHE A CA 1
ATOM 2891 C C . PHE A 1 355 ? -8.994 -8.865 4.821 1.00 94.38 355 PHE A C 1
ATOM 2893 O O . PHE A 1 355 ? -9.157 -8.462 5.969 1.00 94.38 355 PHE A O 1
ATOM 2900 N N . PHE A 1 356 ? -7.786 -9.225 4.378 1.00 96.69 356 PHE A N 1
ATOM 2901 C CA . PHE A 1 356 ? -6.598 -9.178 5.239 1.00 96.69 356 PHE A CA 1
ATOM 2902 C C . PHE A 1 356 ? -6.267 -7.767 5.738 1.00 96.69 356 PHE A C 1
ATOM 2904 O O . PHE A 1 356 ? -5.908 -7.594 6.904 1.00 96.69 356 PHE A O 1
ATOM 2911 N N . ARG A 1 357 ? -6.433 -6.748 4.888 1.00 95.75 357 ARG A N 1
ATOM 2912 C CA . ARG A 1 357 ? -6.238 -5.343 5.279 1.00 95.75 357 ARG A CA 1
ATOM 2913 C C . ARG A 1 357 ? -7.237 -4.892 6.339 1.00 95.75 357 ARG A C 1
ATOM 2915 O O . ARG A 1 357 ? -6.846 -4.196 7.280 1.00 95.75 357 ARG A O 1
ATOM 2922 N N . GLU A 1 358 ? -8.500 -5.285 6.192 1.00 93.88 358 GLU A N 1
ATOM 2923 C CA . GLU A 1 358 ? -9.548 -4.971 7.164 1.00 93.88 358 GLU A CA 1
ATOM 2924 C C . GLU A 1 358 ? -9.352 -5.726 8.481 1.00 93.88 358 GLU A C 1
ATOM 2926 O O . GLU A 1 358 ? -9.575 -5.146 9.542 1.00 93.88 358 GLU A O 1
ATOM 2931 N N . ILE A 1 359 ? -8.855 -6.968 8.449 1.00 95.00 359 ILE A N 1
ATOM 2932 C CA . ILE A 1 359 ? -8.430 -7.672 9.665 1.00 95.00 359 ILE A CA 1
ATOM 2933 C C . ILE A 1 359 ? -7.341 -6.868 10.375 1.00 95.00 359 ILE A C 1
ATOM 2935 O O . ILE A 1 359 ? -7.504 -6.562 11.549 1.00 95.00 359 ILE A O 1
ATOM 2939 N N . GLY A 1 360 ? -6.280 -6.443 9.680 1.00 94.25 360 GLY A N 1
ATOM 2940 C CA . GLY A 1 360 ? -5.208 -5.657 10.303 1.00 94.25 360 GLY A CA 1
ATOM 2941 C C . GLY A 1 360 ? -5.702 -4.371 10.973 1.00 94.25 360 GLY A C 1
ATOM 2942 O O . GLY A 1 360 ? -5.331 -4.081 12.109 1.00 94.25 360 GLY A O 1
ATOM 2943 N N . LYS A 1 361 ? -6.607 -3.643 10.310 1.00 92.44 361 LYS A N 1
ATOM 2944 C CA . LYS A 1 361 ? -7.274 -2.463 10.880 1.00 92.44 361 LYS A CA 1
ATOM 2945 C C . LYS A 1 361 ? -8.150 -2.813 12.087 1.00 92.44 361 LYS A C 1
ATOM 2947 O O . LYS A 1 361 ? -8.150 -2.094 13.081 1.00 92.44 361 LYS A O 1
ATOM 2952 N N . SER A 1 362 ? -8.876 -3.927 12.020 1.00 92.12 362 SER A N 1
ATOM 2953 C CA . SER A 1 362 ? -9.718 -4.403 13.122 1.00 92.12 362 SER A CA 1
ATOM 2954 C C . SER A 1 362 ? -8.880 -4.730 14.354 1.00 92.12 362 SER A C 1
ATOM 2956 O O . SER A 1 362 ? -9.211 -4.294 15.451 1.00 92.12 362 SER A O 1
ATOM 2958 N N . MET A 1 363 ? -7.759 -5.432 14.171 1.00 91.25 363 MET A N 1
ATOM 2959 C CA . MET A 1 363 ? -6.833 -5.780 15.252 1.00 91.25 363 MET A CA 1
ATOM 2960 C C . MET A 1 363 ? -6.238 -4.542 15.920 1.00 91.25 363 MET A C 1
ATOM 2962 O O . MET A 1 363 ? -6.092 -4.524 17.137 1.00 91.25 363 MET A O 1
ATOM 2966 N N . GLN A 1 364 ? -5.910 -3.511 15.138 1.00 90.44 364 GLN A N 1
ATOM 2967 C CA . GLN A 1 364 ? -5.402 -2.246 15.664 1.00 90.44 364 GLN A CA 1
ATOM 2968 C C . GLN A 1 364 ? -6.420 -1.570 16.593 1.00 90.44 364 GLN A C 1
ATOM 2970 O O . GLN A 1 364 ? -6.070 -1.177 17.699 1.00 90.44 364 GLN A O 1
ATOM 2975 N N . ILE A 1 365 ? -7.687 -1.489 16.182 1.00 87.38 365 ILE A N 1
ATOM 2976 C CA . ILE A 1 365 ? -8.742 -0.859 16.991 1.00 87.38 365 ILE A CA 1
ATOM 2977 C C . ILE A 1 365 ? -9.082 -1.707 18.225 1.00 87.38 365 ILE A C 1
ATOM 2979 O O . ILE A 1 365 ? -9.208 -1.175 19.324 1.00 87.38 365 ILE A O 1
ATOM 2983 N N . LEU A 1 366 ? -9.236 -3.024 18.055 1.00 87.06 366 LEU A N 1
ATOM 2984 C CA . LEU A 1 366 ? -9.712 -3.926 19.112 1.00 87.06 366 LEU A CA 1
ATOM 2985 C C . LEU A 1 366 ? -8.713 -4.109 20.258 1.00 87.06 366 LEU A C 1
ATOM 2987 O O . LEU A 1 366 ? -9.131 -4.363 21.384 1.00 87.06 366 LEU A O 1
ATOM 2991 N N . LEU A 1 367 ? -7.411 -4.026 19.974 1.00 86.69 367 LEU A N 1
ATOM 2992 C CA . LEU A 1 367 ? -6.360 -4.326 20.952 1.00 86.69 367 LEU A CA 1
ATOM 2993 C C . LEU A 1 367 ? -5.682 -3.093 21.545 1.00 86.69 367 LEU A C 1
ATOM 2995 O O . LEU A 1 367 ? -4.825 -3.247 22.417 1.00 86.69 367 LEU A O 1
ATOM 2999 N N . SER A 1 368 ? -6.034 -1.898 21.073 1.00 84.62 368 SER A N 1
ATOM 3000 C CA . SER A 1 368 ? -5.454 -0.658 21.574 1.00 84.62 368 SER A CA 1
ATOM 3001 C C . SER A 1 368 ? -5.627 -0.560 23.091 1.00 84.62 368 SER A C 1
ATOM 3003 O O . SER A 1 368 ? -6.727 -0.713 23.625 1.00 84.62 368 SER A O 1
ATOM 3005 N N . GLN A 1 369 ? -4.527 -0.304 23.798 1.00 81.06 369 GLN A N 1
ATOM 3006 C CA . GLN A 1 369 ? -4.522 -0.010 25.234 1.00 81.06 369 GLN A CA 1
ATOM 3007 C C . GLN A 1 369 ? -4.403 1.494 25.505 1.00 81.06 369 GLN A C 1
ATOM 3009 O O . GLN A 1 369 ? -4.160 1.900 26.643 1.00 81.06 369 GLN A O 1
ATOM 3014 N N . ALA A 1 370 ? -4.556 2.330 24.474 1.00 78.12 370 ALA A N 1
ATOM 3015 C CA . ALA A 1 370 ? -4.567 3.773 24.635 1.00 78.12 370 A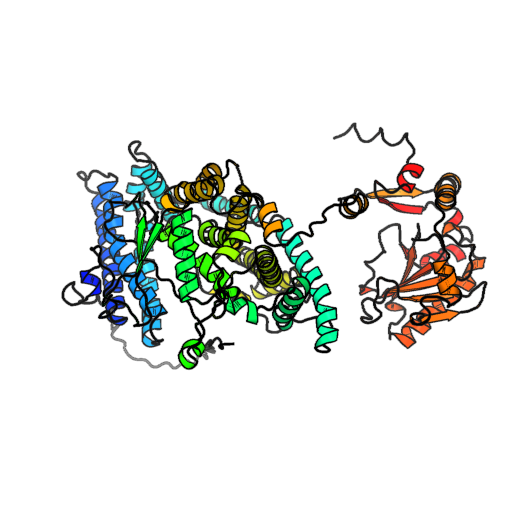LA A CA 1
ATOM 3016 C C . ALA A 1 370 ? -5.729 4.188 25.551 1.00 78.12 370 ALA A C 1
ATOM 3018 O O . ALA A 1 370 ? -6.897 3.919 25.282 1.00 78.12 370 ALA A O 1
ATOM 3019 N N . ASN A 1 371 ? -5.397 4.867 26.649 1.00 76.44 371 ASN A N 1
ATOM 3020 C CA . ASN A 1 371 ? -6.365 5.259 27.677 1.00 76.44 371 ASN A CA 1
ATOM 3021 C C . ASN A 1 371 ? -7.177 6.515 27.325 1.00 76.44 371 ASN A C 1
ATOM 3023 O O . ASN A 1 371 ? -7.972 6.958 28.146 1.00 76.44 371 ASN A O 1
ATOM 3027 N N . TYR A 1 372 ? -6.954 7.097 26.145 1.00 80.69 372 TYR A N 1
ATOM 3028 C CA . TYR A 1 372 ? -7.569 8.341 25.686 1.00 80.69 372 TYR A CA 1
ATOM 3029 C C . TYR A 1 372 ? -8.088 8.152 24.265 1.00 80.69 372 TYR A C 1
ATOM 3031 O O . TYR A 1 372 ? -7.354 7.649 23.412 1.00 80.69 372 TYR A O 1
ATOM 3039 N N . SER A 1 373 ? -9.326 8.575 23.997 1.00 79.31 373 SER A N 1
ATOM 3040 C CA . SER A 1 373 ? -9.982 8.363 22.697 1.00 79.31 373 SER A CA 1
ATOM 3041 C C . SER A 1 373 ? -9.238 9.054 21.551 1.00 79.31 373 SER A C 1
ATOM 3043 O O . SER A 1 373 ? -9.166 8.527 20.449 1.00 79.31 373 SER A O 1
ATOM 3045 N N . GLU A 1 374 ? -8.595 10.185 21.843 1.00 83.19 374 GLU A N 1
ATOM 3046 C CA . GLU A 1 374 ? -7.761 10.953 20.912 1.00 83.19 374 GLU A CA 1
ATOM 3047 C C . GLU A 1 374 ? -6.421 10.288 20.556 1.00 83.19 374 GLU A C 1
ATOM 3049 O O . GLU A 1 374 ? -5.766 10.714 19.606 1.00 83.19 374 GLU A O 1
ATOM 3054 N N . LEU A 1 375 ? -5.991 9.276 21.318 1.00 85.00 375 LEU A N 1
ATOM 3055 C CA . LEU A 1 375 ? -4.800 8.465 21.024 1.00 85.00 375 LEU A CA 1
ATOM 3056 C C . LEU A 1 375 ? -5.147 7.034 20.600 1.00 85.00 375 LEU A C 1
ATOM 3058 O O . LEU A 1 375 ? -4.287 6.328 20.077 1.00 85.00 375 LEU A O 1
ATOM 3062 N N . ALA A 1 376 ? -6.382 6.603 20.844 1.00 79.94 376 ALA A N 1
ATOM 3063 C CA . ALA A 1 376 ? -6.887 5.316 20.414 1.00 79.94 376 ALA A CA 1
ATOM 3064 C C . ALA A 1 376 ? -7.378 5.391 18.964 1.00 79.94 376 ALA A C 1
ATOM 3066 O O . ALA A 1 376 ? -7.962 6.380 18.520 1.00 79.94 376 ALA A O 1
ATOM 3067 N N . SER A 1 377 ? -7.235 4.291 18.237 1.00 72.38 377 SER A N 1
ATOM 3068 C CA . SER A 1 377 ? -7.654 4.163 16.846 1.00 72.38 377 SER A CA 1
ATOM 3069 C C . SER A 1 377 ? -6.976 5.189 15.916 1.00 72.38 377 SER A C 1
ATOM 3071 O O . SER A 1 377 ? -5.938 5.776 16.213 1.00 72.38 377 SER A O 1
ATOM 3073 N N . GLY A 1 378 ? -7.538 5.373 14.719 1.00 69.06 378 GLY A N 1
ATOM 3074 C CA . GLY A 1 378 ? -6.935 6.170 13.648 1.00 69.06 378 GLY A CA 1
ATOM 3075 C C . GLY A 1 378 ? -6.689 7.659 13.938 1.00 69.06 378 GLY A C 1
ATOM 3076 O O . GLY A 1 378 ? -5.906 8.261 13.210 1.00 69.06 378 GLY A O 1
ATOM 3077 N N . ASP A 1 379 ? -7.307 8.252 14.967 1.00 72.38 379 ASP A N 1
ATOM 3078 C CA . ASP A 1 379 ? -7.140 9.682 15.293 1.00 72.38 379 ASP A CA 1
ATOM 3079 C C . ASP A 1 379 ? -5.804 9.970 16.017 1.00 72.38 379 ASP A C 1
ATOM 3081 O O . ASP A 1 379 ? -5.289 11.090 15.946 1.00 72.38 379 ASP A O 1
ATOM 3085 N N . GLY A 1 380 ? -5.208 8.954 16.654 1.00 79.00 380 GLY A N 1
ATOM 3086 C CA . GLY A 1 380 ? -3.929 9.051 17.365 1.00 79.00 380 GLY A CA 1
ATOM 3087 C C . GLY A 1 380 ? -2.685 8.772 16.518 1.00 79.00 380 GLY A C 1
ATOM 3088 O O . GLY A 1 380 ? -1.569 8.972 16.995 1.00 79.00 380 GLY A O 1
ATOM 3089 N N . ILE A 1 381 ? -2.854 8.302 15.280 1.00 88.31 381 ILE A N 1
ATOM 3090 C CA . ILE A 1 381 ? -1.755 7.841 14.422 1.00 88.31 381 ILE A CA 1
ATOM 3091 C C . ILE A 1 381 ? -1.447 8.871 13.334 1.00 88.31 381 ILE A C 1
ATOM 3093 O O . ILE A 1 381 ? -2.343 9.405 12.675 1.00 88.31 381 ILE A O 1
ATOM 3097 N N . GLU A 1 382 ? -0.161 9.114 13.073 1.00 88.31 382 GLU A N 1
ATOM 3098 C CA . GLU A 1 382 ? 0.281 9.927 11.946 1.00 88.31 382 GLU A CA 1
ATOM 3099 C C . GLU A 1 382 ? -0.304 9.405 10.619 1.00 88.31 382 GLU A C 1
ATOM 3101 O O . GLU A 1 382 ? -0.247 8.214 10.301 1.00 88.31 382 GLU A O 1
ATOM 3106 N N . ARG A 1 383 ? -0.871 10.312 9.811 1.00 85.19 383 ARG A N 1
ATOM 3107 C CA . ARG A 1 383 ? -1.665 9.952 8.620 1.00 85.19 383 ARG A CA 1
ATOM 3108 C C . ARG A 1 383 ? -0.931 9.051 7.631 1.00 85.19 383 ARG A C 1
ATOM 3110 O O . ARG A 1 383 ? -1.586 8.269 6.955 1.00 85.19 383 ARG A O 1
ATOM 3117 N N . ASP A 1 384 ? 0.388 9.173 7.513 1.00 86.44 384 ASP A N 1
ATOM 3118 C CA . ASP A 1 384 ? 1.226 8.367 6.618 1.00 86.44 384 ASP A CA 1
ATOM 3119 C C . ASP A 1 384 ? 1.574 6.970 7.155 1.00 86.44 384 ASP A C 1
ATOM 3121 O O . ASP A 1 384 ? 2.013 6.108 6.390 1.00 86.44 384 ASP A O 1
ATOM 3125 N N . CYS A 1 385 ? 1.288 6.720 8.431 1.00 90.25 385 CYS A N 1
ATOM 3126 C CA . CYS A 1 385 ? 1.528 5.467 9.145 1.00 90.25 385 CYS A CA 1
ATOM 3127 C C . CYS A 1 385 ? 0.233 4.705 9.481 1.00 90.25 385 CYS A C 1
ATOM 3129 O O . CYS A 1 385 ? 0.277 3.524 9.823 1.00 90.25 385 CYS A O 1
ATOM 3131 N N . ILE A 1 386 ? -0.933 5.344 9.333 1.00 88.50 386 ILE A N 1
ATOM 3132 C CA . ILE A 1 386 ? -2.241 4.789 9.724 1.00 88.50 386 ILE A CA 1
ATOM 3133 C C . ILE A 1 386 ? -2.583 3.446 9.057 1.00 88.50 386 ILE A C 1
ATOM 3135 O O . ILE A 1 386 ? -3.396 2.686 9.575 1.00 88.50 386 ILE A O 1
ATOM 3139 N N . MET A 1 387 ? -1.969 3.119 7.914 1.00 93.81 387 MET A N 1
ATOM 3140 C CA . MET A 1 387 ? -2.246 1.881 7.177 1.00 93.81 387 MET A CA 1
ATOM 3141 C C . MET A 1 387 ? -1.182 0.793 7.372 1.00 93.81 387 MET A C 1
ATOM 3143 O O . MET A 1 387 ? -1.302 -0.265 6.750 1.00 93.81 387 MET A O 1
ATOM 3147 N N . ILE A 1 388 ? -0.164 1.004 8.220 1.00 95.44 388 ILE A N 1
ATOM 3148 C CA . ILE A 1 388 ? 0.885 -0.001 8.487 1.00 95.44 388 ILE A CA 1
ATOM 3149 C C . ILE A 1 388 ? 0.247 -1.327 8.907 1.00 95.44 388 ILE A C 1
ATOM 3151 O O . ILE A 1 388 ? 0.609 -2.373 8.385 1.00 95.44 388 ILE A O 1
ATOM 3155 N N . TYR A 1 389 ? -0.756 -1.278 9.783 1.00 94.75 389 TYR A N 1
ATOM 3156 C CA . TYR A 1 389 ? -1.484 -2.442 10.290 1.00 94.75 389 TYR A CA 1
ATOM 3157 C C . TYR A 1 389 ? -2.168 -3.240 9.175 1.00 94.75 389 TYR A C 1
ATOM 3159 O O . TYR A 1 389 ? -2.029 -4.460 9.097 1.00 94.75 389 TYR A O 1
ATOM 3167 N N . SER A 1 390 ? -2.861 -2.549 8.269 1.00 95.81 390 SER A N 1
ATOM 3168 C CA . SER A 1 390 ? -3.522 -3.166 7.120 1.00 95.81 390 SER A CA 1
ATOM 3169 C C . SER A 1 390 ? -2.530 -3.854 6.186 1.00 95.81 390 SER A C 1
ATOM 3171 O O . SER A 1 390 ? -2.736 -5.008 5.814 1.00 95.81 390 SER A O 1
ATOM 3173 N N . PHE A 1 391 ? -1.441 -3.175 5.822 1.00 97.56 391 PHE A N 1
ATOM 3174 C CA . PHE A 1 391 ? -0.436 -3.754 4.931 1.00 97.56 391 PHE A CA 1
ATOM 3175 C C . PHE A 1 391 ? 0.385 -4.850 5.613 1.00 97.56 391 PHE A C 1
ATOM 3177 O O . PHE A 1 391 ? 0.730 -5.836 4.970 1.00 97.56 391 PHE A O 1
ATOM 3184 N N . PHE A 1 392 ? 0.656 -4.736 6.914 1.00 97.56 392 PHE A N 1
ATOM 3185 C CA . PHE A 1 392 ? 1.369 -5.765 7.664 1.00 97.56 392 PHE A CA 1
ATOM 3186 C C . PHE A 1 392 ? 0.598 -7.086 7.640 1.00 97.56 392 PHE A C 1
ATOM 3188 O O . PHE A 1 392 ? 1.169 -8.114 7.286 1.00 97.56 392 PHE A O 1
ATOM 3195 N N . PHE A 1 393 ? -0.706 -7.061 7.936 1.00 98.06 393 PHE A N 1
ATOM 3196 C CA . PHE A 1 393 ? -1.545 -8.261 7.881 1.00 98.06 393 PHE A CA 1
ATOM 3197 C C . PHE A 1 393 ? -1.761 -8.770 6.452 1.00 98.06 393 PHE A C 1
ATOM 3199 O O . PHE A 1 393 ? -1.751 -9.985 6.252 1.00 98.06 393 PHE A O 1
ATOM 3206 N N . GLU A 1 394 ? -1.880 -7.880 5.454 1.00 97.44 394 GLU A N 1
ATOM 3207 C CA . GLU A 1 394 ? -1.858 -8.283 4.041 1.00 97.44 394 GLU A CA 1
ATOM 3208 C C . GLU A 1 394 ? -0.614 -9.124 3.748 1.00 97.44 394 GLU A C 1
ATOM 3210 O O . GLU A 1 394 ? -0.738 -10.251 3.286 1.00 97.44 394 GLU A O 1
ATOM 3215 N N . HIS A 1 395 ? 0.580 -8.600 4.020 1.00 97.06 395 HIS A N 1
ATOM 3216 C CA . HIS A 1 395 ? 1.832 -9.278 3.681 1.00 97.06 395 HIS A CA 1
ATOM 3217 C C . HIS A 1 395 ? 2.092 -10.512 4.542 1.00 97.06 395 HIS A C 1
ATOM 3219 O O . HIS A 1 395 ? 2.571 -11.512 4.016 1.00 97.06 395 HIS A O 1
ATOM 3225 N N . LEU A 1 396 ? 1.740 -10.484 5.832 1.00 97.50 396 LEU A N 1
ATOM 3226 C CA . LEU A 1 396 ? 1.881 -11.628 6.734 1.00 97.50 396 LEU A CA 1
ATOM 3227 C C . LEU A 1 396 ? 1.041 -12.817 6.258 1.00 97.50 396 LEU A C 1
ATOM 3229 O O . LEU A 1 396 ? 1.547 -13.937 6.181 1.00 97.50 396 LEU A O 1
ATOM 3233 N N . PHE A 1 397 ? -0.233 -12.585 5.930 1.00 97.50 397 PHE A N 1
ATOM 3234 C CA . PHE A 1 397 ? -1.142 -13.642 5.483 1.00 97.50 397 PHE A CA 1
ATOM 3235 C C . PHE A 1 397 ? -0.940 -14.019 4.014 1.00 97.50 397 PHE A C 1
ATOM 3237 O O . PHE A 1 397 ? -1.184 -15.166 3.649 1.00 97.50 397 PHE A O 1
ATOM 3244 N N . MET A 1 398 ? -0.397 -13.110 3.200 1.00 95.88 398 MET A N 1
ATOM 3245 C CA . MET A 1 398 ? 0.077 -13.386 1.839 1.00 95.88 398 MET A CA 1
ATOM 3246 C C . MET A 1 398 ? 1.484 -13.997 1.801 1.00 95.88 398 MET A C 1
ATOM 3248 O O . MET A 1 398 ? 2.103 -14.031 0.740 1.00 95.88 398 MET A O 1
ATOM 3252 N N . ARG A 1 399 ? 2.011 -14.519 2.914 1.00 95.12 399 ARG A N 1
ATOM 3253 C CA . ARG A 1 399 ? 3.146 -15.443 2.844 1.00 95.12 399 ARG A CA 1
ATOM 3254 C C . ARG A 1 399 ? 2.686 -16.811 2.320 1.00 95.12 399 ARG A C 1
ATOM 3256 O O . ARG A 1 399 ? 1.604 -17.264 2.699 1.00 95.12 399 ARG A O 1
ATOM 3263 N N . PRO A 1 400 ? 3.486 -17.520 1.499 1.00 95.06 400 PRO A N 1
ATOM 3264 C CA . PRO A 1 400 ? 3.055 -18.783 0.892 1.00 95.06 400 PRO A CA 1
ATOM 3265 C C . PRO A 1 400 ? 2.654 -19.876 1.891 1.00 95.06 400 PRO A C 1
ATOM 3267 O O . PRO A 1 400 ? 1.749 -20.660 1.615 1.00 95.06 400 PRO A O 1
ATOM 3270 N N . ASP A 1 401 ? 3.326 -19.937 3.041 1.00 95.25 401 ASP A N 1
ATOM 3271 C CA . ASP A 1 401 ? 3.031 -20.865 4.134 1.00 95.25 401 ASP A CA 1
ATOM 3272 C C . ASP A 1 401 ? 1.743 -20.495 4.883 1.00 95.25 401 ASP A C 1
ATOM 3274 O O . ASP A 1 401 ? 0.897 -21.366 5.082 1.00 95.25 401 ASP A O 1
ATOM 3278 N N . CYS A 1 402 ? 1.549 -19.216 5.220 1.00 97.00 402 CYS A N 1
ATOM 3279 C CA . CYS A 1 402 ? 0.303 -18.717 5.809 1.00 97.00 402 CYS A CA 1
ATOM 3280 C C . CYS A 1 402 ? -0.895 -18.960 4.884 1.00 97.00 402 CYS A C 1
ATOM 3282 O O . CYS A 1 402 ? -1.899 -19.526 5.308 1.00 97.00 402 CYS A O 1
ATOM 3284 N N . LEU A 1 403 ? -0.786 -18.583 3.608 1.00 97.44 403 LEU A N 1
ATOM 3285 C CA . LEU A 1 403 ? -1.892 -18.710 2.664 1.00 97.44 403 LEU A CA 1
ATOM 3286 C C . LEU A 1 403 ? -2.247 -20.175 2.388 1.00 97.44 403 LEU A C 1
ATOM 3288 O O . LEU A 1 403 ? -3.427 -20.514 2.320 1.00 97.44 403 LEU A O 1
ATOM 3292 N N . ALA A 1 404 ? -1.242 -21.055 2.282 1.00 97.06 404 ALA A N 1
ATOM 3293 C CA . ALA A 1 404 ? -1.468 -22.496 2.190 1.00 97.06 404 ALA A CA 1
ATOM 3294 C C . ALA A 1 404 ? -2.232 -23.016 3.416 1.00 97.06 404 ALA A C 1
ATOM 3296 O O . ALA A 1 404 ? -3.194 -23.768 3.268 1.00 97.06 404 ALA A O 1
ATOM 3297 N N . ASP A 1 405 ? -1.851 -22.583 4.619 1.00 97.44 405 ASP A N 1
ATOM 3298 C CA . ASP A 1 405 ? -2.502 -23.013 5.852 1.00 97.44 405 ASP A CA 1
ATOM 3299 C C . ASP A 1 405 ? -3.948 -22.505 5.991 1.00 97.44 405 ASP A C 1
ATOM 3301 O O . ASP A 1 405 ? -4.807 -23.249 6.470 1.00 97.44 405 ASP A O 1
ATOM 3305 N N . LEU A 1 406 ? -4.228 -21.288 5.517 1.00 97.62 406 LEU A N 1
ATOM 3306 C CA . LEU A 1 406 ? -5.564 -20.685 5.511 1.00 97.62 406 LEU A CA 1
ATOM 3307 C C . LEU A 1 406 ? -6.490 -21.276 4.436 1.00 97.62 406 LEU A C 1
ATOM 3309 O O . LEU A 1 406 ? -7.712 -21.266 4.599 1.00 97.62 406 LEU A O 1
ATOM 3313 N N . SER A 1 407 ? -5.922 -21.766 3.333 1.00 97.12 407 SER A N 1
ATOM 3314 C CA . SER A 1 407 ? -6.673 -22.289 2.189 1.00 97.12 407 SER A CA 1
ATOM 3315 C C . SER A 1 407 ? -7.317 -23.645 2.474 1.00 97.12 407 SER A C 1
ATOM 3317 O O . SER A 1 407 ? -6.733 -24.494 3.151 1.00 97.12 407 SER A O 1
ATOM 3319 N N . LYS A 1 408 ? -8.508 -23.877 1.915 1.00 96.38 408 LYS A N 1
ATOM 3320 C CA . LYS A 1 408 ? -9.174 -25.181 1.933 1.00 96.38 408 LYS A CA 1
ATOM 3321 C C . LYS A 1 408 ? -10.240 -25.264 0.842 1.00 96.38 408 LYS A C 1
ATOM 3323 O O . LYS A 1 408 ? -11.189 -24.487 0.834 1.00 96.38 408 LYS A O 1
ATOM 3328 N N . HIS A 1 409 ? -10.093 -26.218 -0.073 1.00 95.56 409 HIS A N 1
ATOM 3329 C CA . HIS A 1 409 ? -11.023 -26.418 -1.179 1.00 95.56 409 HIS A CA 1
ATOM 3330 C C . HIS A 1 409 ? -12.414 -26.797 -0.661 1.00 95.56 409 HIS A C 1
ATOM 3332 O O . HIS A 1 409 ? -12.561 -27.786 0.061 1.00 95.56 409 HIS A O 1
ATOM 3338 N N . TYR A 1 410 ? -13.448 -26.076 -1.098 1.00 91.56 410 TYR A N 1
ATOM 3339 C CA . TYR A 1 410 ? -14.823 -26.238 -0.608 1.00 91.56 410 TYR A CA 1
ATOM 3340 C C . TYR A 1 410 ? -15.367 -27.674 -0.762 1.00 91.56 410 TYR A C 1
ATOM 3342 O O . TYR A 1 410 ? -16.021 -28.180 0.146 1.00 91.56 410 TYR A O 1
ATOM 3350 N N . ARG A 1 411 ? -15.083 -28.347 -1.890 1.00 91.69 411 ARG A N 1
ATOM 3351 C CA . ARG A 1 411 ? -15.487 -29.751 -2.130 1.00 91.69 411 ARG A CA 1
ATOM 3352 C C . ARG A 1 411 ? -14.520 -30.803 -1.582 1.00 91.69 411 ARG A C 1
ATOM 3354 O O . ARG A 1 411 ? -14.953 -31.718 -0.889 1.00 91.69 411 ARG A O 1
ATOM 3361 N N . THR A 1 412 ? -13.233 -30.721 -1.930 1.00 94.69 412 THR A N 1
ATOM 3362 C CA . THR A 1 412 ? -12.264 -31.795 -1.643 1.00 94.69 412 THR A CA 1
ATOM 3363 C C . THR A 1 412 ? -11.633 -31.692 -0.258 1.00 94.69 412 THR A C 1
ATOM 3365 O O . THR A 1 412 ? -11.030 -32.655 0.200 1.00 94.69 412 THR A O 1
ATOM 3368 N N . ASN A 1 413 ? -11.785 -30.556 0.436 1.00 93.75 413 ASN A N 1
ATOM 3369 C CA . ASN A 1 413 ? -11.097 -30.225 1.688 1.00 93.75 413 ASN A CA 1
ATOM 3370 C C . ASN A 1 413 ? -9.560 -30.160 1.582 1.00 93.75 413 ASN A C 1
ATOM 3372 O O . ASN A 1 413 ? -8.889 -30.028 2.607 1.00 93.75 413 ASN A O 1
ATOM 3376 N N . GLU A 1 414 ? -8.996 -30.221 0.374 1.00 96.19 414 GLU A N 1
ATOM 3377 C CA . GLU A 1 414 ? -7.554 -30.122 0.147 1.00 96.19 414 GLU A CA 1
ATOM 3378 C C . GLU A 1 414 ? -7.055 -28.685 0.341 1.00 96.19 414 GLU A C 1
ATOM 3380 O O . GLU A 1 414 ? -7.736 -27.721 -0.011 1.00 96.19 414 GLU A O 1
ATOM 3385 N N . LYS A 1 415 ? -5.843 -28.533 0.879 1.00 97.06 415 LYS A N 1
ATOM 3386 C CA . LYS A 1 415 ? -5.164 -27.235 0.979 1.00 97.06 415 LYS A CA 1
ATOM 3387 C C . LYS A 1 415 ? -4.374 -26.939 -0.297 1.00 97.06 415 LYS A C 1
ATOM 3389 O O . LYS A 1 415 ? -3.915 -27.858 -0.979 1.00 97.06 415 LYS A O 1
ATOM 3394 N N . LEU A 1 416 ? -4.153 -25.661 -0.594 1.00 96.12 416 LEU A N 1
ATOM 3395 C CA . LEU A 1 416 ? -3.132 -25.259 -1.559 1.00 96.12 416 LEU A CA 1
ATOM 3396 C C . LEU A 1 416 ? -1.751 -25.699 -1.056 1.00 96.12 416 LEU A C 1
ATOM 3398 O O . LEU A 1 416 ? -1.450 -25.642 0.136 1.00 96.12 416 LEU A O 1
ATOM 3402 N N . SER A 1 417 ? -0.887 -26.126 -1.976 1.00 94.44 417 SER A N 1
ATOM 3403 C CA . SER A 1 417 ? 0.519 -26.364 -1.650 1.00 94.44 417 SER A CA 1
ATOM 3404 C C . SER A 1 417 ? 1.266 -25.035 -1.511 1.00 94.44 417 SER A C 1
ATOM 3406 O O . SER A 1 417 ? 0.891 -24.045 -2.137 1.00 94.44 417 SER A O 1
ATOM 3408 N N . LYS A 1 418 ? 2.380 -25.016 -0.764 1.00 90.12 418 LYS A N 1
ATOM 3409 C CA . LYS A 1 418 ? 3.222 -23.813 -0.612 1.00 90.12 418 LYS A CA 1
ATOM 3410 C C . LYS A 1 418 ? 3.641 -23.218 -1.966 1.00 90.12 418 LYS A C 1
ATOM 3412 O O . LYS A 1 418 ? 3.617 -22.003 -2.128 1.00 90.12 418 LYS A O 1
ATOM 3417 N N . ASN A 1 419 ? 3.964 -24.065 -2.946 1.00 89.00 419 ASN A N 1
ATOM 3418 C CA . ASN A 1 419 ? 4.347 -23.622 -4.290 1.00 89.00 419 ASN A CA 1
ATOM 3419 C C . ASN A 1 419 ? 3.164 -23.013 -5.056 1.00 89.00 419 ASN A C 1
ATOM 3421 O O . ASN A 1 419 ? 3.316 -21.951 -5.651 1.00 89.00 419 ASN A O 1
ATOM 3425 N N . LYS A 1 420 ? 1.975 -23.635 -4.999 1.00 90.50 420 LYS A N 1
ATOM 3426 C CA . LYS A 1 420 ? 0.766 -23.063 -5.615 1.00 90.50 420 LYS A CA 1
ATOM 3427 C C . LYS A 1 420 ? 0.383 -21.734 -4.963 1.00 90.50 420 LYS A C 1
ATOM 3429 O O . LYS A 1 420 ? 0.052 -20.794 -5.675 1.00 90.50 420 LYS A O 1
ATOM 3434 N N . SER A 1 421 ? 0.500 -21.625 -3.638 1.00 95.56 421 SER A N 1
ATOM 3435 C CA . SER A 1 421 ? 0.308 -20.361 -2.923 1.00 95.56 421 SER A CA 1
ATOM 3436 C C . SER A 1 421 ? 1.303 -19.297 -3.386 1.00 95.56 421 SER A C 1
ATOM 3438 O O . SER A 1 421 ? 0.885 -18.184 -3.683 1.00 95.56 421 SER A O 1
ATOM 3440 N N . ALA A 1 422 ? 2.595 -19.626 -3.509 1.00 91.12 422 ALA A N 1
ATOM 3441 C CA . ALA A 1 422 ? 3.611 -18.691 -3.998 1.00 91.12 422 ALA A CA 1
ATOM 3442 C C . ALA A 1 422 ? 3.297 -18.188 -5.417 1.00 91.12 422 ALA A C 1
ATOM 3444 O O . ALA A 1 422 ? 3.284 -16.980 -5.645 1.00 91.12 422 ALA A O 1
ATOM 3445 N N . ASN A 1 423 ? 2.961 -19.093 -6.342 1.00 88.69 423 ASN A N 1
ATOM 3446 C CA . ASN A 1 423 ? 2.548 -18.742 -7.702 1.00 88.69 423 ASN A CA 1
ATOM 3447 C C . ASN A 1 423 ? 1.308 -17.839 -7.708 1.00 88.69 423 ASN A C 1
ATOM 3449 O O . ASN A 1 423 ? 1.298 -16.817 -8.387 1.00 88.69 423 ASN A O 1
ATOM 3453 N N . PHE A 1 424 ? 0.297 -18.165 -6.902 1.00 95.44 424 PHE A N 1
ATOM 3454 C CA . PHE A 1 424 ? -0.914 -17.358 -6.764 1.00 95.44 424 PHE A CA 1
ATOM 3455 C C . PHE A 1 424 ? -0.617 -15.948 -6.231 1.00 95.44 424 PHE A C 1
ATOM 3457 O O . PHE A 1 424 ? -1.087 -14.960 -6.793 1.00 95.44 424 PHE A O 1
ATOM 3464 N N . ILE A 1 425 ? 0.220 -15.832 -5.196 1.00 94.62 425 ILE A N 1
ATOM 3465 C CA . ILE A 1 425 ? 0.662 -14.546 -4.640 1.00 94.62 425 ILE A CA 1
ATOM 3466 C C . ILE A 1 425 ? 1.424 -13.735 -5.694 1.00 94.62 425 ILE A C 1
ATOM 3468 O O . ILE A 1 425 ? 1.159 -12.544 -5.862 1.00 94.62 425 ILE A O 1
ATOM 3472 N N . HIS A 1 426 ? 2.353 -14.357 -6.423 1.00 91.75 426 HIS A N 1
ATOM 3473 C CA . HIS A 1 426 ? 3.107 -13.680 -7.475 1.00 91.75 426 HIS A CA 1
ATOM 3474 C C . HIS A 1 426 ? 2.203 -13.201 -8.611 1.00 91.75 426 HIS A C 1
ATOM 3476 O O . HIS A 1 426 ? 2.323 -12.045 -9.013 1.00 91.75 426 HIS A O 1
ATOM 3482 N N . ALA A 1 427 ? 1.250 -14.026 -9.046 1.00 93.12 427 ALA A N 1
ATOM 3483 C CA . ALA A 1 427 ? 0.258 -13.651 -10.045 1.00 93.12 427 ALA A CA 1
ATOM 3484 C C . ALA A 1 427 ? -0.575 -12.437 -9.590 1.00 93.12 427 ALA A C 1
ATOM 3486 O O . ALA A 1 427 ? -0.759 -11.493 -10.356 1.00 93.12 427 ALA A O 1
ATOM 3487 N N . ILE A 1 428 ? -1.006 -12.395 -8.321 1.00 94.81 428 ILE A N 1
ATOM 3488 C CA . ILE A 1 428 ? -1.701 -11.231 -7.739 1.00 94.81 428 ILE A CA 1
ATOM 3489 C C . ILE A 1 428 ? -0.825 -9.980 -7.782 1.00 94.81 428 ILE A C 1
ATOM 3491 O O . ILE A 1 428 ? -1.291 -8.919 -8.195 1.00 94.81 428 ILE A O 1
ATOM 3495 N N . ARG A 1 429 ? 0.442 -10.082 -7.366 1.00 93.19 429 ARG A N 1
ATOM 3496 C CA . ARG A 1 429 ? 1.365 -8.936 -7.352 1.00 93.19 429 ARG A CA 1
ATOM 3497 C C . ARG A 1 429 ? 1.607 -8.381 -8.751 1.00 93.19 429 ARG A C 1
ATOM 3499 O O . ARG A 1 429 ? 1.620 -7.166 -8.905 1.00 93.19 429 ARG A O 1
ATOM 3506 N N . GLU A 1 430 ? 1.719 -9.247 -9.753 1.00 88.75 430 GLU A N 1
ATOM 3507 C CA . GLU A 1 430 ? 1.844 -8.849 -11.157 1.00 88.75 430 GLU A CA 1
ATOM 3508 C C . GLU A 1 430 ? 0.587 -8.129 -11.664 1.00 88.75 430 GLU A C 1
ATOM 3510 O O . GLU A 1 430 ? 0.683 -7.046 -12.243 1.00 88.75 430 GLU A O 1
ATOM 3515 N N . MET A 1 431 ? -0.609 -8.645 -11.367 1.00 91.06 431 MET A N 1
ATOM 3516 C CA . MET A 1 431 ? -1.866 -7.973 -11.733 1.00 91.06 431 MET A CA 1
ATOM 3517 C C . MET A 1 431 ? -2.053 -6.609 -11.055 1.00 91.06 431 MET A C 1
ATOM 3519 O O . MET A 1 431 ? -2.756 -5.754 -11.581 1.00 91.06 431 MET A O 1
ATOM 3523 N N . GLN A 1 432 ? -1.445 -6.386 -9.888 1.00 91.88 432 GLN A N 1
ATOM 3524 C CA . GLN A 1 432 ? -1.572 -5.134 -9.135 1.00 91.88 432 GLN A CA 1
ATOM 3525 C C . GLN A 1 432 ? -0.676 -3.999 -9.660 1.00 91.88 432 GLN A C 1
ATOM 3527 O O . GLN A 1 432 ? -0.834 -2.862 -9.211 1.00 91.88 432 GLN A O 1
ATOM 3532 N N . ILE A 1 433 ? 0.250 -4.262 -10.591 1.00 91.25 433 ILE A N 1
ATOM 3533 C CA . ILE A 1 433 ? 1.221 -3.264 -11.076 1.00 91.25 433 ILE A CA 1
ATOM 3534 C C . ILE A 1 433 ? 0.542 -2.027 -11.694 1.00 91.25 433 ILE A C 1
ATOM 3536 O O . ILE A 1 433 ? 0.903 -0.920 -11.281 1.00 91.25 433 ILE A O 1
ATOM 3540 N N . PRO A 1 434 ? -0.457 -2.140 -12.598 1.00 90.00 434 PRO A N 1
ATOM 3541 C CA . PRO A 1 434 ? -1.148 -0.969 -13.144 1.00 90.00 434 PRO A CA 1
ATOM 3542 C C . PRO A 1 434 ? -1.792 -0.099 -12.056 1.00 90.00 434 PRO A C 1
ATOM 3544 O O . PRO A 1 434 ? -1.571 1.114 -12.013 1.00 90.00 434 PRO A O 1
ATOM 3547 N N . ALA A 1 435 ? -2.505 -0.724 -11.114 1.00 89.69 435 ALA A N 1
ATOM 3548 C CA . ALA A 1 435 ? -3.132 -0.033 -9.987 1.00 89.69 435 ALA A CA 1
ATOM 3549 C C . ALA A 1 435 ? -2.097 0.614 -9.048 1.00 89.69 435 ALA A C 1
ATOM 3551 O O . ALA A 1 435 ? -2.328 1.695 -8.505 1.00 89.69 435 ALA A O 1
ATOM 3552 N N . LEU A 1 436 ? -0.928 -0.006 -8.869 1.00 91.06 436 LEU A N 1
ATOM 3553 C CA . LEU A 1 436 ? 0.162 0.571 -8.088 1.00 91.06 436 LEU A CA 1
ATOM 3554 C C . LEU A 1 436 ? 0.748 1.816 -8.767 1.00 91.06 436 LEU A C 1
ATOM 3556 O O . LEU A 1 436 ? 0.937 2.835 -8.104 1.00 91.06 436 LEU A O 1
ATOM 3560 N N . VAL A 1 437 ? 0.982 1.775 -10.082 1.00 89.69 437 VAL A N 1
ATOM 3561 C CA . VAL A 1 437 ? 1.453 2.939 -10.860 1.00 89.69 437 VAL A CA 1
ATOM 3562 C C . VAL A 1 437 ? 0.444 4.082 -10.772 1.00 89.69 437 VAL A C 1
ATOM 3564 O O . VAL A 1 437 ? 0.820 5.228 -10.526 1.00 89.69 437 VAL A O 1
ATOM 3567 N N . GLN A 1 438 ? -0.841 3.759 -10.899 1.00 90.38 438 GLN A N 1
ATOM 3568 C CA . GLN A 1 438 ? -1.938 4.701 -10.728 1.00 90.38 438 GLN A CA 1
ATOM 3569 C C . GLN A 1 438 ? -1.954 5.322 -9.325 1.00 90.38 438 GLN A C 1
ATOM 3571 O O . GLN A 1 438 ? -2.121 6.534 -9.193 1.00 90.38 438 GLN A O 1
ATOM 3576 N N . ASN A 1 439 ? -1.738 4.523 -8.276 1.00 89.38 439 ASN A N 1
ATOM 3577 C CA . ASN A 1 439 ? -1.651 5.025 -6.907 1.00 89.38 439 ASN A CA 1
ATOM 3578 C C . ASN A 1 439 ? -0.476 5.990 -6.724 1.00 89.38 439 ASN A C 1
ATOM 3580 O O . ASN A 1 439 ? -0.660 7.039 -6.113 1.00 89.38 439 ASN A O 1
ATOM 3584 N N . ILE A 1 440 ? 0.694 5.693 -7.299 1.00 89.50 440 ILE A N 1
ATOM 3585 C CA . ILE A 1 440 ? 1.861 6.588 -7.251 1.00 89.50 440 ILE A CA 1
ATOM 3586 C C . ILE A 1 440 ? 1.576 7.899 -7.994 1.00 89.50 440 ILE A C 1
ATOM 3588 O O . ILE A 1 440 ? 1.856 8.974 -7.459 1.00 89.50 440 ILE A O 1
ATOM 3592 N N . LEU A 1 441 ? 0.955 7.830 -9.178 1.00 90.50 441 LEU A N 1
ATOM 3593 C CA . LEU A 1 441 ? 0.520 9.020 -9.912 1.00 90.50 441 LEU A CA 1
ATOM 3594 C C . LEU A 1 441 ? -0.434 9.868 -9.073 1.00 90.50 441 LEU A C 1
ATOM 3596 O O . LEU A 1 441 ? -0.266 11.083 -9.006 1.00 90.50 441 LEU A O 1
ATOM 3600 N N . LEU A 1 442 ? -1.434 9.249 -8.441 1.00 89.75 442 LEU A N 1
ATOM 3601 C CA . LEU A 1 442 ? -2.429 9.962 -7.641 1.00 89.75 442 LEU A CA 1
ATOM 3602 C C . LEU A 1 442 ? -1.815 10.569 -6.375 1.00 89.75 442 LEU A C 1
ATOM 3604 O O . LEU A 1 442 ? -2.213 11.663 -5.984 1.00 89.75 442 LEU A O 1
ATOM 3608 N N . SER A 1 443 ? -0.808 9.926 -5.777 1.00 89.31 443 SER A N 1
ATOM 3609 C CA . SER A 1 443 ? -0.025 10.508 -4.681 1.00 89.31 443 SER A CA 1
ATOM 3610 C C . SER A 1 443 ? 0.764 11.742 -5.128 1.00 89.31 443 SER A C 1
ATOM 3612 O O . SER A 1 443 ? 0.774 12.741 -4.411 1.00 89.31 443 SER A O 1
ATOM 3614 N N . GLU A 1 444 ? 1.400 11.708 -6.307 1.00 86.62 444 GLU A N 1
ATOM 3615 C CA . GLU A 1 444 ? 2.124 12.871 -6.853 1.00 86.62 444 GLU A CA 1
ATOM 3616 C C . GLU A 1 444 ? 1.141 13.994 -7.203 1.00 86.62 444 GLU A C 1
ATOM 3618 O O . GLU A 1 444 ? 1.349 15.152 -6.842 1.00 86.62 444 GLU A O 1
ATOM 3623 N N . PHE A 1 445 ? 0.033 13.640 -7.857 1.00 88.00 445 PHE A N 1
ATOM 3624 C CA . PHE A 1 445 ? -1.039 14.556 -8.222 1.00 88.00 445 PHE A CA 1
ATOM 3625 C C . PHE A 1 445 ? -1.613 15.283 -7.000 1.00 88.00 445 PHE A C 1
ATOM 3627 O O . PHE A 1 445 ? -1.677 16.511 -7.016 1.00 88.00 445 PHE A O 1
ATOM 3634 N N . ASP A 1 446 ? -1.973 14.550 -5.940 1.00 87.62 446 ASP A N 1
ATOM 3635 C CA . ASP A 1 446 ? -2.505 15.103 -4.688 1.00 87.62 446 ASP A CA 1
ATOM 3636 C C . ASP A 1 446 ? -1.546 16.130 -4.067 1.00 87.62 446 ASP A C 1
ATOM 3638 O O . ASP A 1 446 ? -1.949 17.243 -3.726 1.00 87.62 446 ASP A O 1
ATOM 3642 N N . LEU A 1 447 ? -0.251 15.818 -3.987 1.00 84.25 447 LEU A N 1
ATOM 3643 C CA . LEU A 1 447 ? 0.733 16.769 -3.465 1.00 84.25 447 LEU A CA 1
ATOM 3644 C C . LEU A 1 447 ? 0.877 18.009 -4.359 1.00 84.25 447 LEU A C 1
ATOM 3646 O O . LEU A 1 447 ? 0.991 19.123 -3.846 1.00 84.25 447 LEU A O 1
ATOM 3650 N N . LEU A 1 448 ? 0.866 17.845 -5.685 1.00 83.25 448 LEU A N 1
ATOM 3651 C CA . LEU A 1 448 ? 1.042 18.957 -6.622 1.00 83.25 448 LEU A CA 1
ATOM 3652 C C . LEU A 1 448 ? -0.132 19.941 -6.599 1.00 83.25 448 LEU A C 1
ATOM 3654 O O . LEU A 1 448 ? 0.108 21.152 -6.605 1.00 83.25 448 LEU A O 1
ATOM 3658 N N . ILE A 1 449 ? -1.377 19.460 -6.525 1.00 81.06 449 ILE A N 1
ATOM 3659 C CA . ILE A 1 449 ? -2.549 20.349 -6.459 1.00 81.06 449 ILE A CA 1
ATOM 3660 C C . ILE A 1 449 ? -2.598 21.142 -5.140 1.00 81.06 449 ILE A C 1
ATOM 3662 O O . ILE A 1 449 ? -3.020 22.296 -5.140 1.00 81.06 449 ILE A O 1
ATOM 3666 N N . HIS A 1 450 ? -2.091 20.579 -4.037 1.00 78.62 450 HIS A N 1
ATOM 3667 C CA . HIS A 1 450 ? -2.076 21.223 -2.715 1.00 78.62 450 HIS A CA 1
ATOM 3668 C C . HIS A 1 450 ? -0.843 22.112 -2.457 1.00 78.62 450 HIS A C 1
ATOM 3670 O O . HIS A 1 450 ? -0.778 22.801 -1.440 1.00 78.62 450 HIS A O 1
ATOM 3676 N N . LYS A 1 451 ? 0.127 22.157 -3.380 1.00 74.75 451 LYS A N 1
ATOM 3677 C CA . LYS A 1 451 ? 1.371 22.947 -3.264 1.00 74.75 451 LYS A CA 1
ATOM 3678 C C . LYS A 1 451 ? 1.223 24.436 -3.636 1.00 74.75 451 LYS A C 1
ATOM 3680 O O . LYS A 1 451 ? 2.210 25.157 -3.585 1.00 74.75 451 LYS A O 1
ATOM 3685 N N . SER A 1 452 ? 0.020 24.923 -3.970 1.00 58.44 452 SER A N 1
ATOM 3686 C CA . SER A 1 452 ? -0.307 26.306 -4.414 1.00 58.44 452 SER A CA 1
ATOM 3687 C C . SER A 1 452 ? -0.198 26.620 -5.916 1.00 58.44 452 SER A C 1
ATOM 3689 O O . SER A 1 452 ? -0.278 27.785 -6.311 1.00 58.44 452 SER A O 1
ATOM 3691 N N . SER A 1 453 ? -0.070 25.623 -6.800 1.00 56.12 453 SER A N 1
ATOM 3692 C CA . SER A 1 453 ? -0.060 25.929 -8.237 1.00 56.12 453 SER A CA 1
ATOM 3693 C C . SER A 1 453 ? -1.448 26.407 -8.690 1.00 56.12 453 SER A C 1
ATOM 3695 O O . SER A 1 453 ? -2.403 25.640 -8.643 1.00 56.12 453 SER A O 1
ATOM 3697 N N . MET A 1 454 ? -1.566 27.639 -9.197 1.00 63.38 454 MET A N 1
ATOM 3698 C CA . MET A 1 454 ? -2.784 28.137 -9.868 1.00 63.38 454 MET A CA 1
ATOM 3699 C C . MET A 1 454 ? -3.062 27.448 -11.224 1.00 63.38 454 MET A C 1
ATOM 3701 O O . MET A 1 454 ? -3.879 27.922 -12.012 1.00 63.38 454 MET A O 1
ATOM 3705 N N . LYS A 1 455 ? -2.372 26.342 -11.536 1.00 78.38 455 LYS A N 1
ATOM 3706 C CA . LYS A 1 455 ? -2.644 25.541 -12.730 1.00 78.38 455 LYS A CA 1
ATOM 3707 C C . LYS A 1 455 ? -3.977 24.816 -12.560 1.00 78.38 455 LYS A C 1
ATOM 3709 O O . LYS A 1 455 ? -4.291 24.310 -11.485 1.00 78.38 455 LYS A O 1
ATOM 3714 N N . PHE A 1 456 ? -4.744 24.721 -13.642 1.00 86.81 456 PHE A N 1
ATOM 3715 C CA . PHE A 1 456 ? -5.953 23.909 -13.649 1.00 86.81 456 PHE A CA 1
ATOM 3716 C C . PHE A 1 456 ? -5.578 22.438 -13.409 1.00 86.81 456 PHE A C 1
ATOM 3718 O O . PHE A 1 456 ? -4.685 21.907 -14.071 1.00 86.81 456 PHE A O 1
ATOM 3725 N N . TRP A 1 457 ? -6.251 21.780 -12.458 1.00 85.56 457 TRP A N 1
ATOM 3726 C CA . TRP A 1 457 ? -5.918 20.419 -12.005 1.00 85.56 457 TRP A CA 1
ATOM 3727 C C . TRP A 1 457 ? -5.773 19.426 -13.167 1.00 85.56 457 TRP A C 1
ATOM 3729 O O . TRP A 1 457 ? -4.906 18.556 -13.155 1.00 85.56 457 TRP A O 1
ATOM 3739 N N . PHE A 1 458 ? -6.596 19.578 -14.204 1.00 89.62 458 PHE A N 1
ATOM 3740 C CA . PHE A 1 458 ? -6.615 18.668 -15.339 1.00 89.62 458 PHE A CA 1
ATOM 3741 C C . PHE A 1 458 ? -5.351 18.770 -16.196 1.00 89.62 458 PHE A C 1
ATOM 3743 O O . PHE A 1 458 ? -4.898 17.764 -16.736 1.00 89.62 458 PHE A O 1
ATOM 3750 N N . ASP A 1 459 ? -4.743 19.956 -16.293 1.00 89.81 459 ASP A N 1
ATOM 3751 C CA . ASP A 1 459 ? -3.475 20.117 -17.005 1.00 89.81 459 ASP A CA 1
ATOM 3752 C C . ASP A 1 459 ? -2.344 19.399 -16.263 1.00 89.81 459 ASP A C 1
ATOM 3754 O O . ASP A 1 459 ? -1.567 18.685 -16.895 1.00 89.81 459 ASP A O 1
ATOM 3758 N N . ILE A 1 460 ? -2.321 19.496 -14.926 1.00 88.44 460 ILE A N 1
ATOM 3759 C CA . ILE A 1 460 ? -1.384 18.753 -14.067 1.00 88.44 460 ILE A CA 1
ATOM 3760 C C . ILE A 1 460 ? -1.575 17.246 -14.270 1.00 88.44 460 ILE A C 1
ATOM 3762 O O . ILE A 1 460 ? -0.613 16.530 -14.540 1.00 88.44 460 ILE A O 1
ATOM 3766 N N . TYR A 1 461 ? -2.819 16.763 -14.204 1.00 89.31 461 TYR A N 1
ATOM 3767 C CA . TYR A 1 461 ? -3.131 15.346 -14.400 1.00 89.31 461 TYR A CA 1
ATOM 3768 C C . TYR A 1 461 ? -2.701 14.838 -15.782 1.00 89.31 461 TYR A C 1
ATOM 3770 O O . TYR A 1 461 ? -2.068 13.787 -15.892 1.00 89.31 461 TYR A O 1
ATOM 3778 N N . ARG A 1 462 ? -2.997 15.589 -16.848 1.00 90.12 462 ARG A N 1
ATOM 3779 C CA . ARG A 1 462 ? -2.641 15.219 -18.224 1.00 90.12 462 ARG A CA 1
ATOM 3780 C C . ARG A 1 462 ? -1.126 15.206 -18.441 1.00 90.12 462 ARG A C 1
ATOM 3782 O O . ARG A 1 462 ? -0.625 14.347 -19.165 1.00 90.12 462 ARG A O 1
ATOM 3789 N N . GLU A 1 463 ? -0.398 16.146 -17.837 1.00 89.06 463 GLU A N 1
ATOM 3790 C CA . GLU A 1 463 ? 1.071 16.176 -17.851 1.00 89.06 463 GLU A CA 1
ATOM 3791 C C . GLU A 1 463 ? 1.666 14.970 -17.111 1.00 89.06 463 GLU A C 1
ATOM 3793 O O . GLU A 1 463 ? 2.563 14.319 -17.648 1.00 89.06 463 GLU A O 1
ATOM 3798 N N . LEU A 1 464 ? 1.147 14.633 -15.925 1.00 88.19 464 LEU A N 1
ATOM 3799 C CA . LEU A 1 464 ? 1.582 13.463 -15.158 1.00 88.19 464 LEU A CA 1
ATOM 3800 C C . LEU A 1 464 ? 1.266 12.151 -15.877 1.00 88.19 464 LEU A C 1
ATOM 3802 O O . LEU A 1 464 ? 2.131 11.290 -15.979 1.00 88.19 464 LEU A O 1
ATOM 3806 N N . SER A 1 465 ? 0.066 12.003 -16.435 1.00 90.25 465 SER A N 1
ATOM 3807 C CA . SER A 1 465 ? -0.365 10.769 -17.110 1.00 90.25 465 SER A CA 1
ATOM 3808 C C . SER A 1 465 ? 0.592 10.357 -18.232 1.00 90.25 465 SER A C 1
ATOM 3810 O O . SER A 1 465 ? 0.892 9.179 -18.386 1.00 90.25 465 SER A O 1
ATOM 3812 N N . ARG A 1 466 ? 1.158 11.328 -18.965 1.00 88.56 466 ARG A N 1
ATOM 3813 C CA . ARG A 1 466 ? 2.179 11.087 -20.004 1.00 88.56 466 ARG A CA 1
ATOM 3814 C C . ARG A 1 466 ? 3.509 10.561 -19.465 1.00 88.56 466 ARG A C 1
ATOM 3816 O O . ARG A 1 466 ? 4.269 9.976 -20.223 1.00 88.56 466 ARG A O 1
ATOM 3823 N N . GLN A 1 467 ? 3.818 10.820 -18.199 1.00 87.25 467 GLN A N 1
ATOM 3824 C CA . GLN A 1 467 ? 5.050 10.362 -17.553 1.00 87.25 467 GLN A CA 1
ATOM 3825 C C . GLN A 1 467 ? 4.889 8.986 -16.906 1.00 87.25 467 GLN A C 1
ATOM 3827 O O . GLN A 1 467 ? 5.882 8.292 -16.719 1.00 87.25 467 GLN A O 1
ATOM 3832 N N . TYR A 1 468 ? 3.664 8.627 -16.515 1.00 88.12 468 TYR A N 1
ATOM 3833 C CA . TYR A 1 468 ? 3.381 7.397 -15.774 1.00 88.12 468 TYR A CA 1
ATOM 3834 C C . TYR A 1 468 ? 2.896 6.252 -16.653 1.00 88.12 468 TYR A C 1
ATOM 3836 O O . TYR A 1 468 ? 3.204 5.095 -16.378 1.00 88.12 468 TYR A O 1
ATOM 3844 N N . PHE A 1 469 ? 2.134 6.563 -17.698 1.00 86.19 469 PHE A N 1
ATOM 3845 C CA . PHE A 1 469 ? 1.500 5.557 -18.531 1.00 86.19 469 PHE A CA 1
ATOM 3846 C C . PHE A 1 469 ? 2.125 5.531 -19.930 1.00 86.19 469 PHE A C 1
ATOM 3848 O O . PHE A 1 469 ? 2.170 6.577 -20.583 1.00 86.19 469 PHE A O 1
ATOM 3855 N N . PRO A 1 470 ? 2.542 4.354 -20.442 1.00 80.25 470 PRO A N 1
ATOM 3856 C CA . PRO A 1 470 ? 3.111 4.222 -21.790 1.00 80.25 470 PRO A CA 1
ATOM 3857 C C . PRO A 1 470 ? 2.176 4.715 -22.904 1.00 80.25 470 PRO A C 1
ATOM 3859 O O . PRO A 1 470 ? 2.623 5.243 -23.917 1.00 80.25 470 PRO A O 1
ATOM 3862 N N . TYR A 1 471 ? 0.865 4.573 -22.703 1.00 79.44 471 TYR A N 1
ATOM 3863 C CA . TYR A 1 471 ? -0.188 5.035 -23.616 1.00 79.44 471 TYR A CA 1
ATOM 3864 C C . TYR A 1 471 ? -0.581 6.510 -23.400 1.00 79.44 471 TYR A C 1
ATOM 3866 O O . TYR A 1 471 ? -1.387 7.056 -24.153 1.00 79.44 471 TYR A O 1
ATOM 3874 N N . GLY A 1 472 ? -0.013 7.181 -22.395 1.00 82.69 472 GLY A N 1
ATOM 3875 C CA . GLY A 1 472 ? -0.329 8.560 -22.042 1.00 82.69 472 GLY A CA 1
ATOM 3876 C C . GLY A 1 472 ? -1.753 8.752 -21.511 1.00 82.69 472 GLY A C 1
ATOM 3877 O O . GLY A 1 472 ? -2.306 7.895 -20.833 1.00 82.69 472 GLY A O 1
ATOM 3878 N N . TRP A 1 473 ? -2.331 9.927 -21.777 1.00 87.38 473 TRP A N 1
ATOM 3879 C CA . TRP A 1 473 ? -3.693 10.279 -21.361 1.00 87.38 473 TRP A CA 1
ATOM 3880 C C . TRP A 1 473 ? -4.694 10.035 -22.496 1.00 87.38 473 TRP A C 1
ATOM 3882 O O . TRP A 1 473 ? -4.454 10.470 -23.625 1.00 87.38 473 TRP A O 1
ATOM 3892 N N . GLU A 1 474 ? -5.835 9.423 -22.180 1.00 86.19 474 GLU A N 1
ATOM 3893 C CA . GLU A 1 474 ? -6.909 9.124 -23.132 1.00 86.19 474 GLU A CA 1
ATOM 3894 C C . GLU A 1 474 ? -8.121 10.046 -22.966 1.00 86.19 474 GLU A C 1
ATOM 3896 O O . GLU A 1 474 ? -8.456 10.502 -21.871 1.00 86.19 474 GLU A O 1
ATOM 3901 N N . LYS A 1 475 ? -8.832 10.318 -24.067 1.00 85.12 475 LYS A N 1
ATOM 3902 C CA . LYS A 1 475 ? -9.996 11.213 -24.030 1.00 85.12 475 LYS A CA 1
ATOM 3903 C C . LYS A 1 475 ? -11.096 10.637 -23.134 1.00 85.12 475 LYS A C 1
ATOM 3905 O O . LYS A 1 475 ? -11.615 9.562 -23.402 1.00 85.12 475 LYS A O 1
ATOM 3910 N N . GLY A 1 476 ? -11.522 11.424 -22.146 1.00 82.06 476 GLY A N 1
ATOM 3911 C CA . GLY A 1 476 ? -12.558 11.025 -21.190 1.00 82.06 476 GLY A CA 1
ATOM 3912 C C . GLY A 1 476 ? -12.005 10.417 -19.902 1.00 82.06 476 GLY A C 1
ATOM 3913 O O . GLY A 1 476 ? -12.784 10.126 -18.999 1.00 82.06 476 GLY A O 1
ATOM 3914 N N . ASP A 1 477 ? -10.683 10.275 -19.790 1.00 85.81 477 ASP A N 1
ATOM 3915 C CA . ASP A 1 477 ? -10.039 9.903 -18.540 1.00 85.81 477 ASP A CA 1
ATOM 3916 C C . ASP A 1 477 ? -9.979 11.109 -17.587 1.00 85.81 477 ASP A C 1
ATOM 3918 O O . ASP A 1 477 ? -9.237 12.076 -17.790 1.00 85.81 477 ASP A O 1
ATOM 3922 N N . TYR A 1 478 ? -10.792 11.034 -16.538 1.00 86.38 478 TYR A N 1
ATOM 3923 C CA . TYR A 1 478 ? -10.853 11.999 -15.445 1.00 86.38 478 TYR A CA 1
ATOM 3924 C C . TYR A 1 478 ? -10.595 11.304 -14.114 1.00 86.38 478 TYR A C 1
ATOM 3926 O O . TYR A 1 478 ? -11.281 11.588 -13.133 1.00 86.38 478 TYR A O 1
ATOM 3934 N N . LEU A 1 479 ? -9.640 10.373 -14.080 1.00 85.50 479 LEU A N 1
ATOM 3935 C CA . LEU A 1 479 ? -9.378 9.537 -12.917 1.00 85.50 479 LEU A CA 1
ATOM 3936 C C . LEU A 1 479 ? -9.392 10.281 -11.564 1.00 85.50 479 LEU A C 1
ATOM 3938 O O . LEU A 1 479 ? -10.031 9.771 -10.640 1.00 85.50 479 LEU A O 1
ATOM 3942 N N . PRO A 1 480 ? -8.784 11.480 -11.406 1.00 84.75 480 PRO A N 1
ATOM 3943 C CA . PRO A 1 480 ? -8.852 12.205 -10.140 1.00 84.75 480 PRO A CA 1
ATOM 3944 C C . PRO A 1 480 ? -10.278 12.490 -9.649 1.00 84.75 480 PRO A C 1
ATOM 3946 O O . PRO A 1 480 ? -10.516 12.469 -8.448 1.00 84.75 480 PRO A O 1
ATOM 3949 N N . CYS A 1 481 ? -11.246 12.696 -10.548 1.00 81.00 481 CYS A N 1
ATOM 3950 C CA . CYS A 1 481 ? -12.647 12.944 -10.194 1.00 81.00 481 CYS A CA 1
ATOM 3951 C C . CYS A 1 481 ? -13.358 11.721 -9.595 1.00 81.00 481 CYS A C 1
ATOM 3953 O O . CYS A 1 481 ? -14.405 11.889 -8.976 1.00 81.00 481 CYS A O 1
ATOM 3955 N N . ASN A 1 482 ? -12.810 10.516 -9.775 1.00 73.88 482 ASN A N 1
ATOM 3956 C CA . ASN A 1 482 ? -13.299 9.286 -9.149 1.00 73.88 482 ASN A CA 1
ATOM 3957 C C . ASN A 1 482 ? -12.442 8.863 -7.939 1.00 73.88 482 ASN A C 1
ATOM 3959 O O . ASN A 1 482 ? -12.607 7.769 -7.407 1.00 73.88 482 ASN A O 1
ATOM 3963 N N . SER A 1 483 ? -11.489 9.702 -7.525 1.00 79.25 483 SER A N 1
ATOM 3964 C CA . SER A 1 483 ? -10.596 9.420 -6.405 1.00 79.25 483 SER A CA 1
ATOM 3965 C C . SER A 1 483 ? -11.114 10.026 -5.106 1.00 79.25 483 SER A C 1
ATOM 3967 O O . SER A 1 483 ? -11.719 11.101 -5.080 1.00 79.25 483 SER A O 1
ATOM 3969 N N . SER A 1 484 ? -10.772 9.368 -3.999 1.00 72.62 484 SER A N 1
ATOM 3970 C CA . SER A 1 484 ? -11.031 9.854 -2.649 1.00 72.62 484 SER A CA 1
ATOM 3971 C C . SER A 1 484 ? -10.347 11.199 -2.354 1.00 72.62 484 SER A C 1
ATOM 3973 O O . SER A 1 484 ? -10.799 11.923 -1.476 1.00 72.62 484 SER A O 1
ATOM 3975 N N . ILE A 1 485 ? -9.318 11.574 -3.128 1.00 74.69 485 ILE A N 1
ATOM 3976 C CA . ILE A 1 485 ? -8.638 12.883 -3.063 1.00 74.69 485 ILE A CA 1
ATOM 3977 C C . ILE A 1 485 ? -9.629 14.051 -3.171 1.00 74.69 485 ILE A C 1
ATOM 3979 O O . ILE A 1 485 ? -9.450 15.069 -2.513 1.00 74.69 485 ILE A O 1
ATOM 3983 N N . VAL A 1 486 ? -10.661 13.922 -4.012 1.00 65.75 486 VAL A N 1
ATOM 3984 C CA . VAL A 1 486 ? -11.593 15.023 -4.318 1.00 65.75 486 VAL A CA 1
ATOM 3985 C C . VAL A 1 486 ? -12.795 15.048 -3.370 1.00 65.75 486 VAL A C 1
ATOM 3987 O O . VAL A 1 486 ? -13.444 16.082 -3.231 1.00 65.75 486 VAL A O 1
ATOM 3990 N N . VAL A 1 487 ? -13.108 13.921 -2.726 1.00 56.66 487 VAL A N 1
ATOM 3991 C CA . VAL A 1 487 ? -14.325 13.766 -1.909 1.00 56.66 487 VAL A CA 1
ATOM 3992 C C . VAL A 1 487 ? -14.062 13.727 -0.406 1.00 56.66 487 VAL A C 1
ATOM 3994 O O . VAL A 1 487 ? -14.982 14.003 0.359 1.00 56.66 487 VAL A O 1
ATOM 3997 N N . ASP A 1 488 ? -12.843 13.395 0.025 1.00 64.12 488 ASP A N 1
ATOM 3998 C CA . ASP A 1 488 ? -12.499 13.235 1.436 1.00 64.12 488 ASP A CA 1
ATOM 3999 C C . ASP A 1 488 ? -11.389 14.210 1.856 1.00 64.12 488 ASP A C 1
ATOM 4001 O O . ASP A 1 488 ? -10.205 14.034 1.557 1.00 64.12 488 ASP A O 1
ATOM 4005 N N . GLU A 1 489 ? -11.787 15.241 2.602 1.00 60.75 489 GLU A N 1
ATOM 4006 C CA . GLU A 1 489 ? -10.898 16.272 3.147 1.00 60.75 489 GLU A CA 1
ATOM 4007 C C . GLU A 1 489 ? -9.820 15.701 4.084 1.00 60.75 489 GLU A C 1
ATOM 4009 O O . GLU A 1 489 ? -8.752 16.296 4.241 1.00 60.75 489 GLU A O 1
ATOM 4014 N N . GLN A 1 490 ? -10.043 14.524 4.681 1.00 65.50 490 GLN A N 1
ATOM 4015 C CA . GLN A 1 490 ? -9.038 13.865 5.520 1.00 65.50 490 GLN A CA 1
ATOM 4016 C C . GLN A 1 490 ? -7.879 13.296 4.691 1.00 65.50 490 GLN A C 1
ATOM 4018 O O . GLN A 1 490 ? -6.804 13.021 5.229 1.00 65.50 490 GLN A O 1
ATOM 4023 N N . ILE A 1 491 ? -8.080 13.134 3.380 1.00 74.94 491 ILE A N 1
ATOM 4024 C CA . ILE A 1 491 ? -7.116 12.547 2.447 1.00 74.94 491 ILE A CA 1
ATOM 4025 C C . ILE A 1 491 ? -6.294 13.597 1.721 1.00 74.94 491 ILE A C 1
ATOM 4027 O O . ILE A 1 491 ? -5.157 13.296 1.360 1.00 74.94 491 ILE A O 1
ATOM 4031 N N . ALA A 1 492 ? -6.817 14.812 1.580 1.00 75.31 492 ALA A N 1
ATOM 4032 C CA . ALA A 1 492 ? -6.126 15.931 0.957 1.00 75.31 492 ALA A CA 1
ATOM 4033 C C . ALA A 1 492 ? -4.668 16.048 1.435 1.00 75.31 492 ALA A C 1
ATOM 4035 O O . ALA A 1 492 ? -4.392 16.062 2.640 1.00 75.31 492 ALA A O 1
ATOM 4036 N N . SER A 1 493 ? -3.727 16.129 0.490 1.00 81.12 493 SER A N 1
ATOM 4037 C CA . SER A 1 493 ? -2.271 16.187 0.715 1.00 81.12 493 SER A CA 1
ATOM 4038 C C . SER A 1 493 ? -1.660 14.995 1.471 1.00 81.12 493 SER A C 1
ATOM 4040 O O . SER A 1 493 ? -0.550 15.087 1.994 1.00 81.12 493 SER A O 1
ATOM 4042 N N . SER A 1 494 ? -2.363 13.865 1.538 1.00 84.94 494 SER A N 1
ATOM 4043 C CA . SER A 1 494 ? -1.939 12.658 2.255 1.00 84.94 494 SER A CA 1
ATOM 4044 C C . SER A 1 494 ? -2.247 11.357 1.511 1.00 84.94 494 SER A C 1
ATOM 4046 O O . SER A 1 494 ? -2.108 10.283 2.093 1.00 84.94 494 SER A O 1
ATOM 4048 N N . TYR A 1 495 ? -2.620 11.396 0.224 1.00 87.38 495 TYR A N 1
ATOM 4049 C CA . TYR A 1 495 ? -2.895 10.178 -0.556 1.00 87.38 495 TYR A CA 1
ATOM 4050 C C . TYR A 1 495 ? -1.678 9.236 -0.621 1.00 87.38 495 TYR A C 1
ATOM 4052 O O . TYR A 1 495 ? -1.825 8.018 -0.720 1.00 87.38 495 TYR A O 1
ATOM 4060 N N . TYR A 1 496 ? -0.466 9.790 -0.486 1.00 87.62 496 TYR A N 1
ATOM 4061 C CA . TYR A 1 496 ? 0.800 9.053 -0.389 1.00 87.62 496 TYR A CA 1
ATOM 4062 C C . TYR A 1 496 ? 0.906 8.117 0.826 1.00 87.62 496 TYR A C 1
ATOM 4064 O O . TYR A 1 496 ? 1.756 7.225 0.826 1.00 87.62 496 TYR A O 1
ATOM 4072 N N . ARG A 1 497 ? 0.040 8.262 1.840 1.00 89.12 497 ARG A N 1
ATOM 4073 C CA . ARG A 1 497 ? 0.059 7.429 3.052 1.00 89.12 497 ARG A CA 1
ATOM 4074 C C . ARG A 1 497 ? 0.005 5.935 2.781 1.00 89.12 497 ARG A C 1
ATOM 4076 O O . ARG A 1 497 ? 0.633 5.166 3.494 1.00 89.12 497 ARG A O 1
ATOM 4083 N N . GLN A 1 498 ? -0.721 5.535 1.736 1.00 91.12 498 GLN A N 1
ATOM 4084 C CA . GLN A 1 498 ? -0.832 4.134 1.341 1.00 91.12 498 GLN A CA 1
ATOM 4085 C C . GLN A 1 498 ? 0.547 3.574 0.990 1.00 91.12 498 GLN A C 1
ATOM 4087 O O . GLN A 1 498 ? 0.908 2.501 1.451 1.00 91.12 498 GLN A O 1
ATOM 4092 N N . LEU A 1 499 ? 1.342 4.338 0.234 1.00 90.81 499 LEU A N 1
ATOM 4093 C CA . LEU A 1 499 ? 2.679 3.936 -0.191 1.00 90.81 499 LEU A CA 1
ATOM 4094 C C . LEU A 1 499 ? 3.644 3.870 0.991 1.00 90.81 499 LEU A C 1
ATOM 4096 O O . LEU A 1 499 ? 4.379 2.900 1.118 1.00 90.81 499 LEU A O 1
ATOM 4100 N N . ILE A 1 500 ? 3.636 4.877 1.869 1.00 91.06 500 ILE A N 1
ATOM 4101 C CA . ILE A 1 500 ? 4.552 4.925 3.020 1.00 91.06 500 ILE A CA 1
ATOM 4102 C C . ILE A 1 500 ? 4.240 3.815 4.017 1.00 91.06 500 ILE A C 1
ATOM 4104 O O . ILE A 1 500 ? 5.145 3.088 4.423 1.00 91.06 500 ILE A O 1
ATOM 4108 N N . SER A 1 501 ? 2.965 3.626 4.348 1.00 93.94 501 SER A N 1
ATOM 4109 C CA . SER A 1 501 ? 2.529 2.534 5.213 1.00 93.94 501 SER A CA 1
ATOM 4110 C C . SER A 1 501 ? 2.879 1.160 4.634 1.00 93.94 501 SER A C 1
ATOM 4112 O O . SER A 1 501 ? 3.318 0.283 5.373 1.00 93.94 501 SER A O 1
ATOM 4114 N N . ASP A 1 502 ? 2.734 0.973 3.320 1.00 95.00 502 ASP A N 1
ATOM 4115 C CA . ASP A 1 502 ? 3.094 -0.273 2.641 1.00 95.00 502 ASP A CA 1
ATOM 4116 C C . ASP A 1 502 ? 4.611 -0.503 2.609 1.00 95.00 502 ASP A C 1
ATOM 4118 O O . ASP A 1 502 ? 5.070 -1.618 2.844 1.00 95.00 502 ASP A O 1
ATOM 4122 N N . ILE A 1 503 ? 5.408 0.550 2.389 1.00 93.25 503 ILE A N 1
ATOM 4123 C CA . ILE A 1 503 ? 6.874 0.485 2.468 1.00 93.25 503 ILE A CA 1
ATOM 4124 C C . ILE A 1 503 ? 7.311 0.034 3.858 1.00 93.25 503 ILE A C 1
ATOM 4126 O O . ILE A 1 503 ? 8.107 -0.896 3.972 1.00 93.25 503 ILE A O 1
ATOM 4130 N N . ILE A 1 504 ? 6.767 0.658 4.905 1.00 94.44 504 ILE A N 1
ATOM 4131 C CA . ILE A 1 504 ? 7.080 0.296 6.288 1.00 94.44 504 ILE A CA 1
ATOM 4132 C C . ILE A 1 504 ? 6.649 -1.148 6.556 1.00 94.44 504 ILE A C 1
ATOM 4134 O O . ILE A 1 504 ? 7.455 -1.938 7.029 1.00 94.44 504 ILE A O 1
ATOM 4138 N N . ALA A 1 505 ? 5.422 -1.535 6.199 1.00 96.50 505 ALA A N 1
ATOM 4139 C CA . ALA A 1 505 ? 4.930 -2.893 6.413 1.00 96.50 505 ALA A CA 1
ATOM 4140 C C . ALA A 1 505 ? 5.763 -3.962 5.685 1.00 96.50 505 ALA A C 1
ATOM 4142 O O . ALA A 1 505 ? 6.097 -4.982 6.287 1.00 96.50 505 ALA A O 1
ATOM 4143 N N . CYS A 1 506 ? 6.137 -3.726 4.423 1.00 94.94 506 CYS A N 1
ATOM 4144 C CA . CYS A 1 506 ? 7.038 -4.598 3.666 1.00 94.94 506 CYS A CA 1
ATOM 4145 C C . CYS A 1 506 ? 8.373 -4.777 4.390 1.00 94.94 506 CYS A C 1
ATOM 4147 O O . CYS A 1 506 ? 8.897 -5.884 4.482 1.00 94.94 506 CYS A O 1
ATOM 4149 N N . ASP A 1 507 ? 8.919 -3.680 4.904 1.00 94.44 507 ASP A N 1
ATOM 4150 C CA . ASP A 1 507 ? 10.206 -3.672 5.576 1.00 94.44 507 ASP A CA 1
ATOM 4151 C C . ASP A 1 507 ? 10.170 -4.377 6.940 1.00 94.44 507 ASP A C 1
ATOM 4153 O O . ASP A 1 507 ? 11.094 -5.119 7.262 1.00 94.44 507 ASP A O 1
ATOM 4157 N N . LEU A 1 508 ? 9.076 -4.231 7.695 1.00 95.44 508 LEU A N 1
ATOM 4158 C CA . LEU A 1 508 ? 8.833 -4.986 8.929 1.00 95.44 508 LEU A CA 1
ATOM 4159 C C . LEU A 1 508 ? 8.687 -6.486 8.651 1.00 95.44 508 LEU A C 1
ATOM 4161 O O . LEU A 1 508 ? 9.243 -7.307 9.373 1.00 95.44 508 LEU A O 1
ATOM 4165 N N . ILE A 1 509 ? 7.944 -6.861 7.606 1.00 94.88 509 ILE A N 1
ATOM 4166 C CA . ILE A 1 509 ? 7.754 -8.268 7.225 1.00 94.88 509 ILE A CA 1
ATOM 4167 C C . ILE A 1 509 ? 9.060 -8.887 6.736 1.00 94.88 509 ILE A C 1
ATOM 4169 O O . ILE A 1 509 ? 9.305 -10.061 6.993 1.00 94.88 509 ILE A O 1
ATOM 4173 N N . ASN A 1 510 ? 9.928 -8.112 6.090 1.00 92.25 510 ASN A N 1
ATOM 4174 C CA . ASN A 1 510 ? 11.239 -8.590 5.672 1.00 92.25 510 ASN A CA 1
ATOM 4175 C C . ASN A 1 510 ? 12.112 -9.042 6.864 1.00 92.25 510 ASN A C 1
ATOM 4177 O O . ASN A 1 510 ? 12.917 -9.957 6.698 1.00 92.25 510 ASN A O 1
ATOM 4181 N N . ASP A 1 511 ? 11.915 -8.481 8.065 1.00 91.50 511 ASP A N 1
ATOM 4182 C CA . ASP A 1 511 ? 12.676 -8.855 9.269 1.00 91.50 511 ASP A CA 1
ATOM 4183 C C . ASP A 1 511 ? 12.412 -10.304 9.727 1.00 91.50 511 ASP A C 1
ATOM 4185 O O . ASP A 1 511 ? 13.282 -10.901 10.357 1.00 91.50 511 ASP A O 1
ATOM 4189 N N . ILE A 1 512 ? 11.248 -10.897 9.414 1.00 91.25 512 ILE A N 1
ATOM 4190 C CA . ILE A 1 512 ? 10.966 -12.301 9.768 1.00 91.25 512 ILE A CA 1
ATOM 4191 C C . ILE A 1 512 ? 11.718 -13.288 8.864 1.00 91.25 512 ILE A C 1
ATOM 4193 O O . ILE A 1 512 ? 11.870 -14.445 9.233 1.00 91.25 512 ILE A O 1
ATOM 4197 N N . GLY A 1 513 ? 12.162 -12.861 7.676 1.00 85.00 513 GLY A N 1
ATOM 4198 C CA . GLY A 1 513 ? 12.796 -13.713 6.668 1.00 85.00 513 GLY A CA 1
ATOM 4199 C C . GLY A 1 513 ? 11.848 -14.696 5.957 1.00 85.00 513 GLY A C 1
ATOM 4200 O O . GLY A 1 513 ? 10.871 -15.211 6.506 1.00 85.00 513 GLY A O 1
ATOM 4201 N N . GLU A 1 514 ? 12.143 -15.004 4.693 1.00 79.81 514 GLU A N 1
ATOM 4202 C CA . GLU A 1 514 ? 11.311 -15.900 3.867 1.00 79.81 514 GLU A CA 1
ATOM 4203 C C . GLU A 1 514 ? 11.395 -17.380 4.289 1.00 79.81 514 GLU A C 1
ATOM 4205 O O . GLU A 1 514 ? 10.453 -18.148 4.084 1.00 79.81 514 GLU A O 1
ATOM 4210 N N . ASN A 1 515 ? 12.507 -17.781 4.915 1.00 84.56 515 ASN A N 1
ATOM 4211 C CA . ASN A 1 515 ? 12.776 -19.173 5.295 1.00 84.56 515 ASN A CA 1
ATOM 4212 C C . ASN A 1 515 ? 12.209 -19.568 6.666 1.00 84.56 515 ASN A C 1
ATOM 4214 O O . ASN A 1 515 ? 12.159 -20.758 6.985 1.00 84.56 515 ASN A O 1
ATOM 4218 N N . THR A 1 516 ? 11.771 -18.597 7.466 1.00 93.25 516 THR A N 1
ATOM 4219 C CA . THR A 1 516 ? 11.225 -18.845 8.803 1.00 93.25 516 THR A CA 1
ATOM 4220 C C . THR A 1 516 ? 9.924 -19.622 8.697 1.00 93.25 516 THR A C 1
ATOM 4222 O O . THR A 1 516 ? 9.007 -19.221 7.981 1.00 93.25 516 THR A O 1
ATOM 4225 N N . GLN A 1 517 ? 9.852 -20.761 9.386 1.00 93.62 517 GLN A N 1
ATOM 4226 C CA . GLN A 1 517 ? 8.711 -21.668 9.294 1.00 93.62 517 GLN A CA 1
ATOM 4227 C C . GLN A 1 517 ? 7.514 -21.133 10.086 1.00 93.62 517 GLN A C 1
ATOM 4229 O O . GLN A 1 517 ? 7.665 -20.708 11.237 1.00 93.62 517 GLN A O 1
ATOM 4234 N N . LEU A 1 518 ? 6.318 -21.211 9.496 1.00 95.69 518 LEU A N 1
ATOM 4235 C CA . LEU A 1 518 ? 5.055 -20.959 10.190 1.00 95.69 518 LEU A CA 1
ATOM 4236 C C . LEU A 1 518 ? 4.965 -21.774 11.496 1.00 95.69 518 LEU A C 1
ATOM 4238 O O . LEU A 1 518 ? 5.341 -22.944 11.531 1.00 95.69 518 LEU A O 1
ATOM 4242 N N . ASN A 1 519 ? 4.439 -21.159 12.559 1.00 94.69 519 ASN A N 1
ATOM 4243 C CA . ASN A 1 519 ? 4.322 -21.715 13.920 1.00 94.69 519 ASN A CA 1
ATOM 4244 C C . ASN A 1 519 ? 5.648 -22.024 14.640 1.00 94.69 519 ASN A C 1
ATOM 4246 O O . ASN A 1 519 ? 5.619 -22.521 15.765 1.00 94.69 519 ASN A O 1
ATOM 4250 N N . SER A 1 520 ? 6.809 -21.727 14.048 1.00 97.19 520 SER A N 1
ATOM 4251 C CA . SER A 1 520 ? 8.070 -21.783 14.792 1.00 97.19 520 SER A CA 1
ATOM 4252 C C . SER A 1 520 ? 8.068 -20.757 15.931 1.00 97.19 520 SER A C 1
ATOM 4254 O O . SER A 1 520 ? 7.406 -19.720 15.850 1.00 97.19 520 SER A O 1
ATOM 4256 N N . ALA A 1 521 ? 8.837 -21.024 16.990 1.00 97.12 521 ALA A N 1
ATOM 4257 C CA . ALA A 1 521 ? 8.967 -20.091 18.109 1.00 97.12 521 ALA A CA 1
ATOM 4258 C C . ALA A 1 521 ? 9.438 -18.701 17.645 1.00 97.12 521 ALA A C 1
ATOM 4260 O O . ALA A 1 521 ? 8.962 -17.691 18.152 1.00 97.12 521 ALA A O 1
ATOM 4261 N N . GLU A 1 522 ? 10.321 -18.644 16.645 1.00 96.94 522 GLU A N 1
ATOM 4262 C CA . GLU A 1 522 ? 10.775 -17.398 16.023 1.00 96.94 522 GLU A CA 1
ATOM 4263 C C . GLU A 1 522 ? 9.621 -16.623 15.373 1.00 96.94 522 GLU A C 1
ATOM 4265 O O . GLU A 1 522 ? 9.434 -15.441 15.666 1.00 96.94 522 GLU A O 1
ATOM 4270 N N . PHE A 1 523 ? 8.795 -17.299 14.567 1.00 97.50 523 PHE A N 1
ATOM 4271 C CA . PHE A 1 523 ? 7.647 -16.684 13.899 1.00 97.50 523 PHE A CA 1
ATOM 4272 C C . PHE A 1 523 ? 6.624 -16.151 14.908 1.00 97.50 523 PHE A C 1
ATOM 4274 O O . PHE A 1 523 ? 6.174 -15.008 14.819 1.00 97.50 523 PHE A O 1
ATOM 4281 N N . VAL A 1 524 ? 6.270 -16.970 15.900 1.00 97.06 524 VAL A N 1
ATOM 4282 C CA . VAL A 1 524 ? 5.303 -16.593 16.938 1.00 97.06 524 VAL A CA 1
ATOM 4283 C C . VAL A 1 524 ? 5.840 -15.429 17.775 1.00 97.06 524 VAL A C 1
ATOM 4285 O O . VAL A 1 524 ? 5.113 -14.472 18.032 1.00 97.06 524 VAL A O 1
ATOM 4288 N N . ASN A 1 525 ? 7.125 -15.443 18.143 1.00 96.44 525 ASN A N 1
ATOM 4289 C CA . ASN A 1 525 ? 7.750 -14.337 18.871 1.00 96.44 525 ASN A CA 1
ATOM 4290 C C . ASN A 1 525 ? 7.756 -13.036 18.059 1.00 96.44 525 ASN A C 1
ATOM 4292 O O . ASN A 1 525 ? 7.540 -11.968 18.632 1.00 96.44 525 ASN A O 1
ATOM 4296 N N . PHE A 1 526 ? 7.955 -13.107 16.741 1.00 97.19 526 PHE A N 1
ATOM 4297 C CA . PHE A 1 526 ? 7.838 -11.950 15.854 1.00 97.19 526 PHE A CA 1
ATOM 4298 C C . PHE A 1 526 ? 6.417 -11.362 15.868 1.00 97.19 526 PHE A C 1
ATOM 4300 O O . PHE A 1 526 ? 6.254 -10.158 16.078 1.00 97.19 526 PHE A O 1
ATOM 4307 N N . CYS A 1 527 ? 5.380 -12.196 15.735 1.00 97.19 527 CYS A N 1
ATOM 4308 C CA . CYS A 1 527 ? 3.982 -11.755 15.801 1.00 97.19 527 CYS A CA 1
ATOM 4309 C C . CYS A 1 527 ? 3.621 -11.165 17.175 1.00 97.19 527 CYS A C 1
ATOM 4311 O O . CYS A 1 527 ? 3.021 -10.091 17.244 1.00 97.19 527 CYS A O 1
ATOM 4313 N N . LYS A 1 528 ? 4.056 -11.795 18.273 1.00 94.50 528 LYS A N 1
ATOM 4314 C CA . LYS A 1 528 ? 3.867 -11.279 19.642 1.00 94.50 528 LYS A CA 1
ATOM 4315 C C . LYS A 1 528 ? 4.586 -9.952 19.862 1.00 94.50 528 LYS A C 1
ATOM 4317 O O . LYS A 1 528 ? 4.024 -9.035 20.456 1.00 94.50 528 LYS A O 1
ATOM 4322 N N . LYS A 1 529 ? 5.801 -9.805 19.330 1.00 95.06 529 LYS A N 1
ATOM 4323 C CA . LYS A 1 529 ? 6.527 -8.530 19.329 1.00 95.06 529 LYS A CA 1
ATOM 4324 C C . LYS A 1 529 ? 5.754 -7.461 18.557 1.00 95.06 529 LYS A C 1
ATOM 4326 O O . LYS A 1 529 ? 5.660 -6.338 19.038 1.00 95.06 529 LYS A O 1
ATOM 4331 N N . PHE A 1 530 ? 5.162 -7.798 17.408 1.00 96.06 530 PHE A N 1
ATOM 4332 C CA . PHE A 1 530 ? 4.361 -6.843 16.635 1.00 96.06 530 PHE A CA 1
ATOM 4333 C C . PHE A 1 530 ? 3.112 -6.428 17.410 1.00 96.06 530 PHE A C 1
ATOM 4335 O O . PHE A 1 530 ? 2.848 -5.239 17.528 1.00 96.06 530 PHE A O 1
ATOM 4342 N N . LYS A 1 531 ? 2.396 -7.377 18.025 1.00 93.56 531 LYS A N 1
ATOM 4343 C CA . LYS A 1 531 ? 1.268 -7.074 18.917 1.00 93.56 531 LYS A CA 1
ATOM 4344 C C . LYS A 1 531 ? 1.669 -6.094 20.016 1.00 93.56 531 LYS A C 1
ATOM 4346 O O . LYS A 1 531 ? 1.057 -5.039 20.131 1.00 93.56 531 LYS A O 1
ATOM 4351 N N . ASN A 1 532 ? 2.732 -6.400 20.755 1.00 91.00 532 ASN A N 1
ATOM 4352 C CA . ASN A 1 532 ? 3.168 -5.584 21.887 1.00 91.00 532 ASN A CA 1
ATOM 4353 C C . ASN A 1 532 ? 3.662 -4.190 21.476 1.00 91.00 532 ASN A C 1
ATOM 4355 O O . ASN A 1 532 ? 3.448 -3.230 22.209 1.00 91.00 532 ASN A O 1
ATOM 4359 N N . CYS A 1 533 ? 4.329 -4.069 20.325 1.00 91.94 533 CYS A N 1
ATOM 4360 C CA . CYS A 1 533 ? 4.862 -2.790 19.858 1.00 91.94 533 CYS A CA 1
ATOM 4361 C C . CYS A 1 533 ? 3.828 -1.942 19.111 1.00 91.94 533 CYS A C 1
ATOM 4363 O O . CYS A 1 533 ? 3.785 -0.741 19.338 1.00 91.94 533 CYS A O 1
ATOM 4365 N N . TYR A 1 534 ? 3.038 -2.547 18.222 1.00 92.44 534 TYR A N 1
ATOM 4366 C CA . TYR A 1 534 ? 2.138 -1.844 17.306 1.00 92.44 534 TYR A CA 1
ATOM 4367 C C . TYR A 1 534 ? 0.682 -1.876 17.762 1.00 92.44 534 TYR A C 1
ATOM 4369 O O . TYR A 1 534 ? 0.054 -0.822 17.843 1.00 92.44 534 TYR A O 1
ATOM 4377 N N . LEU A 1 535 ? 0.133 -3.063 18.039 1.00 90.75 535 LEU A N 1
ATOM 4378 C CA . LEU A 1 535 ? -1.308 -3.219 18.279 1.00 90.75 535 LEU A CA 1
ATOM 4379 C C . LEU A 1 535 ? -1.742 -2.710 19.659 1.00 90.75 535 LEU A C 1
ATOM 4381 O O . LEU A 1 535 ? -2.804 -2.112 19.765 1.00 90.75 535 LEU A O 1
ATOM 4385 N N . LEU A 1 536 ? -0.928 -2.922 20.698 1.00 88.25 536 LEU A N 1
ATOM 4386 C CA . LEU A 1 536 ? -1.260 -2.469 22.055 1.00 88.25 536 LEU A CA 1
ATOM 4387 C C . LEU A 1 536 ? -0.980 -0.973 22.261 1.00 88.25 536 LEU A C 1
ATOM 4389 O O . LEU A 1 536 ? -1.743 -0.297 22.944 1.00 88.25 536 LEU A O 1
ATOM 4393 N N . ALA A 1 537 ? 0.120 -0.461 21.698 1.00 84.69 537 ALA A N 1
ATOM 4394 C CA . ALA A 1 537 ? 0.541 0.925 21.908 1.00 84.69 537 ALA A CA 1
ATOM 4395 C C . ALA A 1 537 ? -0.260 1.924 21.061 1.00 84.69 537 ALA A C 1
ATOM 4397 O O . ALA A 1 537 ? -0.604 2.991 21.568 1.00 84.69 537 ALA A O 1
ATOM 4398 N N . ASP A 1 538 ? -0.573 1.580 19.806 1.00 83.56 538 ASP A N 1
ATOM 4399 C CA . ASP A 1 538 ? -1.400 2.402 18.914 1.00 83.56 538 ASP A CA 1
ATOM 4400 C C . ASP A 1 538 ? -0.885 3.861 18.815 1.00 83.56 538 ASP A C 1
ATOM 4402 O O . ASP A 1 538 ? 0.303 4.060 18.551 1.00 83.56 538 ASP A O 1
ATOM 4406 N N . GLY A 1 539 ? -1.709 4.888 19.067 1.00 85.69 539 GLY A N 1
ATOM 4407 C CA . GLY A 1 539 ? -1.275 6.294 19.124 1.00 85.69 539 GLY A CA 1
ATOM 4408 C C . GLY A 1 539 ? -0.582 6.717 20.430 1.00 85.69 539 GLY A C 1
ATOM 4409 O O . GLY A 1 539 ? -0.188 7.872 20.580 1.00 85.69 539 GLY A O 1
ATOM 4410 N N . SER A 1 540 ? -0.383 5.806 21.390 1.00 86.88 540 SER A N 1
ATOM 4411 C CA . SER A 1 540 ? 0.314 6.087 22.663 1.00 86.88 540 SER A CA 1
ATOM 4412 C C . SER A 1 540 ? 1.841 6.151 22.525 1.00 86.88 540 SER A C 1
ATOM 4414 O O . SER A 1 540 ? 2.548 6.348 23.514 1.00 86.88 540 SER A O 1
ATOM 4416 N N . MET A 1 541 ? 2.368 5.961 21.314 1.00 89.00 541 MET A N 1
ATOM 4417 C CA . MET A 1 541 ? 3.780 6.100 20.965 1.00 89.00 541 MET A CA 1
ATOM 4418 C C . MET A 1 541 ? 3.894 6.678 19.553 1.00 89.00 541 MET A C 1
ATOM 4420 O O . MET A 1 541 ? 3.141 6.297 18.659 1.00 89.00 541 MET A O 1
ATOM 4424 N N . LYS A 1 542 ? 4.873 7.561 19.326 1.00 89.06 542 LYS A N 1
ATOM 4425 C CA . LYS A 1 542 ? 5.150 8.078 17.978 1.00 89.06 542 LYS A CA 1
ATOM 4426 C C . LYS A 1 542 ? 5.541 6.940 17.043 1.00 89.06 542 LYS A C 1
ATOM 4428 O O . LYS A 1 542 ? 6.406 6.128 17.380 1.00 89.06 542 LYS A O 1
ATOM 4433 N N . GLN A 1 543 ? 5.001 6.930 15.830 1.00 90.19 543 GLN A N 1
ATOM 4434 C CA . GLN A 1 543 ? 5.161 5.790 14.918 1.00 90.19 543 GLN A CA 1
ATOM 4435 C C . GLN A 1 543 ? 6.616 5.554 14.492 1.00 90.19 543 GLN A C 1
ATOM 4437 O O . GLN A 1 543 ? 7.045 4.413 14.328 1.00 90.19 543 GLN A O 1
ATOM 4442 N N . LEU A 1 544 ? 7.428 6.612 14.394 1.00 89.81 544 LEU A N 1
ATOM 4443 C CA . LEU A 1 544 ? 8.862 6.471 14.125 1.00 89.81 544 LEU A CA 1
ATOM 4444 C C . LEU A 1 544 ? 9.620 5.815 15.294 1.00 89.81 544 LEU A C 1
ATOM 4446 O O . LEU A 1 544 ? 10.536 5.024 15.074 1.00 89.81 544 LEU A O 1
ATOM 4450 N N . GLU A 1 545 ? 9.253 6.131 16.536 1.00 90.56 545 GLU A N 1
ATOM 4451 C CA . GLU A 1 545 ? 9.843 5.512 17.730 1.00 90.56 545 GLU A CA 1
ATOM 4452 C C . GLU A 1 545 ? 9.404 4.050 17.853 1.00 90.56 545 GLU A C 1
ATOM 4454 O O . GLU A 1 545 ? 10.227 3.182 18.145 1.00 90.56 545 GLU A O 1
ATOM 4459 N N . MET A 1 546 ? 8.144 3.763 17.523 1.00 92.12 546 MET A N 1
ATOM 4460 C CA . MET A 1 546 ? 7.600 2.411 17.422 1.00 92.12 546 MET A CA 1
ATOM 4461 C C . MET A 1 546 ? 8.353 1.580 16.373 1.00 92.12 546 MET A C 1
ATOM 4463 O O . MET A 1 546 ? 8.821 0.479 16.675 1.00 92.12 546 MET A O 1
ATOM 4467 N N . TYR A 1 547 ? 8.576 2.147 15.184 1.00 94.00 547 TYR A N 1
ATOM 4468 C CA . TYR A 1 547 ? 9.385 1.538 14.130 1.00 94.00 547 TYR A CA 1
ATOM 4469 C C . TYR A 1 547 ? 10.817 1.257 14.602 1.00 94.00 547 TYR A C 1
ATOM 4471 O O . TYR A 1 547 ? 11.295 0.129 14.484 1.00 94.00 547 TYR A O 1
ATOM 4479 N N . ARG A 1 548 ? 11.495 2.236 15.216 1.00 93.31 548 ARG A N 1
ATOM 4480 C CA . ARG A 1 548 ? 12.849 2.056 15.777 1.00 93.31 548 ARG A CA 1
ATOM 4481 C C . ARG A 1 548 ? 12.886 0.972 16.849 1.00 93.31 548 ARG A C 1
ATOM 4483 O O . ARG A 1 548 ? 13.815 0.166 16.881 1.00 93.31 548 ARG A O 1
ATOM 4490 N N . SER A 1 549 ? 11.875 0.928 17.712 1.00 92.00 549 SER A N 1
ATOM 4491 C CA . SER A 1 549 ? 11.760 -0.069 18.774 1.00 92.00 549 SER A CA 1
ATOM 4492 C C . SER A 1 549 ? 11.590 -1.480 18.210 1.00 92.00 549 SER A C 1
ATOM 4494 O O . SER A 1 549 ? 12.248 -2.414 18.686 1.00 92.00 549 SER A O 1
ATOM 4496 N N . PHE A 1 550 ? 10.777 -1.631 17.163 1.00 94.25 550 PHE A N 1
ATOM 4497 C CA . PHE A 1 550 ? 10.535 -2.912 16.517 1.00 94.25 550 PHE A CA 1
ATOM 4498 C C . PHE A 1 550 ? 11.701 -3.334 15.617 1.00 94.25 550 PHE A C 1
ATOM 4500 O O . PHE A 1 550 ? 12.340 -4.352 15.888 1.00 94.25 550 PHE A O 1
ATOM 4507 N N . ALA A 1 551 ? 12.004 -2.552 14.583 1.00 92.00 551 ALA A N 1
ATOM 4508 C CA . ALA A 1 551 ? 12.943 -2.910 13.524 1.00 92.00 551 ALA A CA 1
ATOM 4509 C C . ALA A 1 551 ? 14.412 -2.762 13.950 1.00 92.00 551 ALA A C 1
ATOM 4511 O O . ALA A 1 551 ? 15.292 -3.347 13.331 1.00 92.00 551 ALA A O 1
ATOM 4512 N N . LYS A 1 552 ? 14.698 -1.993 15.016 1.00 91.44 552 LYS A N 1
ATOM 4513 C CA . LYS A 1 552 ? 16.062 -1.630 15.457 1.00 91.44 552 LYS A CA 1
ATOM 4514 C C . LYS A 1 552 ? 16.857 -0.865 14.387 1.00 91.44 552 LYS A C 1
ATOM 4516 O O . LYS A 1 552 ? 18.070 -1.019 14.274 1.00 91.44 552 LYS A O 1
ATOM 4521 N N . ARG A 1 553 ? 16.167 -0.020 13.609 1.00 90.62 553 ARG A N 1
ATOM 4522 C CA . ARG A 1 553 ? 16.720 0.801 12.514 1.00 90.62 553 ARG A CA 1
ATOM 4523 C C . ARG A 1 553 ? 16.187 2.228 12.571 1.00 90.62 553 ARG A C 1
ATOM 4525 O O . ARG A 1 553 ? 15.076 2.449 13.039 1.00 90.62 553 ARG A O 1
ATOM 4532 N N . GLU A 1 554 ? 16.938 3.180 12.017 1.00 85.69 554 GLU A N 1
ATOM 4533 C CA . GLU A 1 554 ? 16.548 4.599 11.995 1.00 85.69 554 GLU A CA 1
ATOM 4534 C C . GLU A 1 554 ? 15.441 4.937 10.985 1.00 85.69 554 GLU A C 1
ATOM 4536 O O . GLU A 1 554 ? 14.673 5.869 11.219 1.00 85.69 554 GLU A O 1
ATOM 4541 N N . SER A 1 555 ? 15.363 4.211 9.864 1.00 83.06 555 SER A N 1
ATOM 4542 C CA . SER A 1 555 ? 14.397 4.461 8.782 1.00 83.06 555 SER A CA 1
ATOM 4543 C C . SER A 1 555 ? 14.058 3.179 8.005 1.00 83.06 555 SER A C 1
ATOM 4545 O O . SER A 1 555 ? 14.849 2.227 8.055 1.00 83.06 555 SER A O 1
ATOM 4547 N N . PRO A 1 556 ? 12.896 3.126 7.325 1.00 87.25 556 PRO A N 1
ATOM 4548 C CA . PRO A 1 556 ? 12.490 1.975 6.529 1.00 87.25 556 PRO A CA 1
ATOM 4549 C C . PRO A 1 556 ? 13.254 1.850 5.208 1.00 87.25 556 PRO A C 1
ATOM 4551 O O . PRO A 1 556 ? 13.578 2.842 4.550 1.00 87.25 556 PRO A O 1
ATOM 4554 N N . SER A 1 557 ? 13.518 0.613 4.793 1.00 83.31 557 SER A N 1
ATOM 4555 C CA . SER A 1 557 ? 14.121 0.282 3.502 1.00 83.31 557 SER A CA 1
ATOM 4556 C C . SER A 1 557 ? 13.067 0.145 2.405 1.00 83.31 557 SER A C 1
ATOM 4558 O O . SER A 1 557 ? 12.173 -0.694 2.462 1.00 83.31 557 SER A O 1
ATOM 4560 N N . VAL A 1 558 ? 13.237 0.907 1.323 1.00 85.19 558 VAL A N 1
ATOM 4561 C CA . VAL A 1 558 ? 12.383 0.804 0.127 1.00 85.19 558 VAL A CA 1
ATOM 4562 C C . VAL A 1 558 ? 12.623 -0.510 -0.634 1.00 85.19 558 VAL A C 1
ATOM 4564 O O . VAL A 1 558 ? 11.759 -0.953 -1.385 1.00 85.19 558 VAL A O 1
ATOM 4567 N N . ASN A 1 559 ? 13.761 -1.182 -0.432 1.00 85.12 559 ASN A N 1
ATOM 4568 C CA . ASN A 1 559 ? 14.094 -2.405 -1.172 1.00 85.12 559 ASN A CA 1
ATOM 4569 C C . ASN A 1 559 ? 13.124 -3.555 -0.871 1.00 85.12 559 ASN A C 1
ATOM 4571 O O . ASN A 1 559 ? 12.756 -4.284 -1.789 1.00 85.12 559 ASN A O 1
ATOM 4575 N N . ALA A 1 560 ? 12.671 -3.689 0.381 1.00 87.38 560 ALA A N 1
ATOM 4576 C CA . ALA A 1 560 ? 11.692 -4.709 0.755 1.00 87.38 560 ALA A CA 1
ATOM 4577 C C . ALA A 1 560 ? 10.383 -4.531 -0.027 1.00 87.38 560 ALA A C 1
ATOM 4579 O O . ALA A 1 560 ? 9.862 -5.484 -0.601 1.00 87.38 560 ALA A O 1
ATOM 4580 N N . PHE A 1 561 ? 9.907 -3.287 -0.135 1.00 90.62 561 PHE A N 1
ATOM 4581 C CA . PHE A 1 561 ? 8.748 -2.939 -0.952 1.00 90.62 561 PHE A CA 1
ATOM 4582 C C . PHE A 1 561 ? 8.969 -3.265 -2.430 1.00 90.62 561 PHE A C 1
ATOM 4584 O O . PHE A 1 561 ? 8.133 -3.917 -3.050 1.00 90.62 561 PHE A O 1
ATOM 4591 N N . LEU A 1 562 ? 10.102 -2.841 -2.997 1.00 87.94 562 LEU A N 1
ATOM 4592 C CA . LEU A 1 562 ? 10.411 -3.066 -4.410 1.00 87.94 562 LEU A CA 1
ATOM 4593 C C . LEU A 1 562 ? 10.473 -4.563 -4.761 1.00 87.94 562 LEU A C 1
ATOM 4595 O O . LEU A 1 562 ? 10.019 -4.954 -5.837 1.00 87.94 562 LEU A O 1
ATOM 4599 N N . ASN A 1 563 ? 10.978 -5.392 -3.843 1.00 84.94 563 ASN A N 1
ATOM 4600 C CA . ASN A 1 563 ? 11.028 -6.845 -3.985 1.00 84.94 563 ASN A CA 1
ATOM 4601 C C . ASN A 1 563 ? 9.632 -7.478 -3.851 1.00 84.94 563 ASN A C 1
ATOM 4603 O O . ASN A 1 563 ? 9.178 -8.162 -4.769 1.00 84.94 563 ASN A O 1
ATOM 4607 N N . LEU A 1 564 ? 8.915 -7.213 -2.751 1.00 87.62 564 LEU A N 1
ATOM 4608 C CA . LEU A 1 564 ? 7.601 -7.816 -2.472 1.00 87.62 564 LEU A CA 1
ATOM 4609 C C . LEU A 1 564 ? 6.514 -7.376 -3.466 1.00 87.62 564 LEU A C 1
ATOM 4611 O O . LEU A 1 564 ? 5.588 -8.139 -3.753 1.00 87.62 564 LEU A O 1
ATOM 4615 N N . ARG A 1 565 ? 6.626 -6.163 -4.022 1.00 89.25 565 ARG A N 1
ATOM 4616 C CA . ARG A 1 565 ? 5.743 -5.636 -5.077 1.00 89.25 565 ARG A CA 1
ATOM 4617 C C . ARG A 1 565 ? 6.236 -5.946 -6.497 1.00 89.25 565 ARG A C 1
ATOM 4619 O O . ARG A 1 565 ? 5.638 -5.450 -7.445 1.00 89.25 565 ARG A O 1
ATOM 4626 N N . ARG A 1 566 ? 7.291 -6.761 -6.657 1.00 83.81 566 ARG A N 1
ATOM 4627 C CA . ARG A 1 566 ? 7.859 -7.196 -7.954 1.00 83.81 566 ARG A CA 1
ATOM 4628 C C . ARG A 1 566 ? 8.168 -6.041 -8.919 1.00 83.81 566 ARG A C 1
ATOM 4630 O O . ARG A 1 566 ? 8.029 -6.163 -10.134 1.00 83.81 566 ARG A O 1
ATOM 4637 N N . LEU A 1 567 ? 8.619 -4.913 -8.372 1.00 80.06 567 LEU A N 1
ATOM 4638 C CA . LEU A 1 567 ? 9.042 -3.745 -9.152 1.00 80.06 567 LEU A CA 1
ATOM 4639 C C . LEU A 1 567 ? 10.503 -3.830 -9.610 1.00 80.06 567 LEU A C 1
ATOM 4641 O O . LEU A 1 567 ? 10.956 -2.993 -10.388 1.00 80.06 567 LEU A O 1
ATOM 4645 N N . LEU A 1 568 ? 11.242 -4.832 -9.132 1.00 74.44 568 LEU A N 1
ATOM 4646 C CA . LEU A 1 568 ? 12.599 -5.140 -9.569 1.00 74.44 568 LEU A CA 1
ATOM 4647 C C . LEU A 1 568 ? 12.619 -6.454 -10.342 1.00 74.44 568 LEU A C 1
ATOM 4649 O O . LEU A 1 568 ? 11.972 -7.430 -9.965 1.00 74.44 568 LEU A O 1
ATOM 4653 N N . THR A 1 569 ? 13.423 -6.490 -11.402 1.00 60.44 569 THR A N 1
ATOM 4654 C CA . THR A 1 569 ? 13.811 -7.747 -12.041 1.00 60.44 569 THR A CA 1
ATOM 4655 C C . THR A 1 569 ? 14.957 -8.355 -11.242 1.00 60.44 569 THR A C 1
ATOM 4657 O O . THR A 1 569 ? 16.086 -7.868 -11.305 1.00 60.44 569 THR A O 1
ATOM 4660 N N . LEU A 1 570 ? 14.667 -9.400 -10.467 1.00 57.56 570 LEU A N 1
ATOM 4661 C CA . LEU A 1 570 ? 15.694 -10.156 -9.757 1.00 57.56 570 LEU A CA 1
ATOM 4662 C C . LEU A 1 570 ? 16.337 -11.158 -10.724 1.00 57.56 570 LEU A C 1
ATOM 4664 O O . LEU A 1 570 ? 15.666 -12.055 -11.231 1.00 57.56 570 LEU A O 1
ATOM 4668 N N . ILE A 1 571 ? 17.636 -11.011 -10.977 1.00 60.16 571 ILE A N 1
ATOM 4669 C CA . ILE A 1 571 ? 18.416 -11.974 -11.759 1.00 60.16 571 ILE A CA 1
ATOM 4670 C C . ILE A 1 571 ? 19.226 -12.820 -10.778 1.00 60.16 571 ILE A C 1
ATOM 4672 O O . ILE A 1 571 ? 20.175 -12.321 -10.176 1.00 60.16 571 ILE A O 1
ATOM 4676 N N . GLN A 1 572 ? 18.865 -14.097 -10.622 1.00 50.56 572 GLN A N 1
ATOM 4677 C CA . GLN A 1 572 ? 19.595 -15.024 -9.759 1.00 50.56 572 GLN A CA 1
ATOM 4678 C C . GLN A 1 572 ? 19.727 -16.425 -10.393 1.00 50.56 572 GLN A C 1
ATOM 4680 O O . GLN A 1 572 ? 18.706 -17.025 -10.726 1.00 50.56 572 GLN A O 1
ATOM 4685 N N . PRO A 1 573 ? 20.957 -16.972 -10.515 1.00 60.91 573 PRO A N 1
ATOM 4686 C CA . PRO A 1 573 ? 22.235 -16.300 -10.264 1.00 60.91 573 PRO A CA 1
ATOM 4687 C C . PRO A 1 573 ? 22.505 -15.211 -11.315 1.00 60.91 573 PRO A C 1
ATOM 4689 O O . PRO A 1 573 ? 22.313 -15.416 -12.515 1.00 60.91 573 PRO A O 1
ATOM 4692 N N . ALA A 1 574 ? 22.955 -14.037 -10.869 1.00 61.50 574 ALA A N 1
ATOM 4693 C CA . ALA A 1 574 ? 23.474 -13.029 -11.782 1.00 61.50 574 ALA A CA 1
ATOM 4694 C C . ALA A 1 574 ? 24.783 -13.545 -12.399 1.00 61.50 574 ALA A C 1
ATOM 4696 O O . ALA A 1 574 ? 25.641 -14.067 -11.692 1.00 61.50 574 ALA A O 1
ATOM 4697 N N . SER A 1 575 ? 24.923 -13.421 -13.720 1.00 73.50 575 SER A N 1
ATOM 4698 C CA . SER A 1 575 ? 26.199 -13.656 -14.396 1.00 73.50 575 SER A CA 1
ATOM 4699 C C . SER A 1 575 ? 26.984 -12.347 -14.430 1.00 73.50 575 SER A C 1
ATOM 4701 O O . SER A 1 575 ? 26.392 -11.272 -14.320 1.00 73.50 575 SER A O 1
ATOM 4703 N N . GLU A 1 576 ? 28.293 -12.414 -14.662 1.00 66.44 576 GLU A N 1
ATOM 4704 C CA . GLU A 1 576 ? 29.121 -11.211 -14.829 1.00 66.44 576 GLU A CA 1
ATOM 4705 C C . GLU A 1 576 ? 28.589 -10.305 -15.953 1.00 66.44 576 GLU A C 1
ATOM 4707 O O . GLU A 1 576 ? 28.525 -9.088 -15.821 1.00 66.44 576 GLU A O 1
ATOM 4712 N N . GLN A 1 577 ? 28.073 -10.909 -17.028 1.00 60.62 577 GLN A N 1
ATOM 4713 C CA . GLN A 1 577 ? 27.426 -10.181 -18.122 1.00 60.62 577 GLN A CA 1
ATOM 4714 C C . GLN A 1 577 ? 26.146 -9.463 -17.676 1.00 60.62 577 GLN A C 1
ATOM 4716 O O . GLN A 1 577 ? 25.864 -8.361 -18.147 1.00 60.62 577 GLN A O 1
ATOM 4721 N N . HIS A 1 578 ? 25.358 -10.065 -16.777 1.00 64.56 578 HIS A N 1
ATOM 4722 C CA . HIS A 1 578 ? 24.190 -9.405 -16.197 1.00 64.56 578 HIS A CA 1
ATOM 4723 C C . HIS A 1 578 ? 24.613 -8.209 -15.335 1.00 64.56 578 HIS A C 1
ATOM 4725 O O . HIS A 1 578 ? 24.030 -7.137 -15.474 1.00 64.56 578 HIS A O 1
ATOM 4731 N N . ILE A 1 579 ? 25.650 -8.359 -14.510 1.00 69.06 579 ILE A N 1
ATOM 4732 C CA . ILE A 1 579 ? 26.175 -7.274 -13.668 1.00 69.06 579 ILE A CA 1
ATOM 4733 C C . ILE A 1 579 ? 26.699 -6.128 -14.542 1.00 69.06 579 ILE A C 1
ATOM 4735 O O . ILE A 1 579 ? 26.285 -4.985 -14.356 1.00 69.06 579 ILE A O 1
ATOM 4739 N N . GLN A 1 580 ? 27.508 -6.429 -15.559 1.00 62.91 580 GLN A N 1
ATOM 4740 C CA . GLN A 1 580 ? 28.066 -5.429 -16.472 1.00 62.91 580 GLN A CA 1
ATOM 4741 C C . GLN A 1 580 ? 26.978 -4.707 -17.280 1.00 62.91 580 GLN A C 1
ATOM 4743 O O . GLN A 1 580 ? 27.032 -3.498 -17.481 1.00 62.91 580 GLN A O 1
ATOM 4748 N N . LYS A 1 581 ? 25.941 -5.427 -17.725 1.00 57.19 581 LYS A N 1
ATOM 4749 C CA . LYS A 1 581 ? 24.837 -4.837 -18.496 1.00 57.19 581 LYS A CA 1
ATOM 4750 C C . LYS A 1 581 ? 24.015 -3.828 -17.689 1.00 57.19 581 LYS A C 1
ATOM 4752 O O . LYS A 1 581 ? 23.505 -2.876 -18.281 1.00 57.19 581 LYS A O 1
ATOM 4757 N N . TRP A 1 582 ? 23.825 -4.075 -16.393 1.00 57.44 582 TRP A N 1
ATOM 4758 C CA . TRP A 1 582 ? 22.895 -3.322 -15.544 1.00 57.44 582 TRP A CA 1
ATOM 4759 C C . TRP A 1 582 ? 23.573 -2.378 -14.539 1.00 57.44 582 TRP A C 1
ATOM 4761 O O . TRP A 1 582 ? 22.867 -1.632 -13.862 1.00 57.44 582 TRP A O 1
ATOM 4771 N N . SER A 1 583 ? 24.905 -2.377 -14.455 1.00 64.88 583 SER A N 1
ATOM 4772 C CA . SER A 1 583 ? 25.670 -1.388 -13.684 1.00 64.88 583 SER A CA 1
ATOM 4773 C C . SER A 1 583 ? 25.631 -0.008 -14.351 1.00 64.88 583 SER A C 1
ATOM 4775 O O . SER A 1 583 ? 25.680 0.101 -15.578 1.00 64.88 583 SER A O 1
ATOM 4777 N N . GLU A 1 584 ? 25.541 1.061 -13.553 1.00 51.69 584 GLU A N 1
ATOM 4778 C CA . GLU A 1 584 ? 25.802 2.419 -14.043 1.00 51.69 584 GLU A CA 1
ATOM 4779 C C . GLU A 1 584 ? 27.285 2.523 -14.416 1.00 51.69 584 GLU A C 1
ATOM 4781 O O . GLU A 1 584 ? 28.156 2.283 -13.585 1.00 51.69 584 GLU A O 1
ATOM 4786 N N . GLU A 1 585 ? 27.574 2.846 -15.678 1.00 63.56 585 GLU A N 1
ATOM 4787 C CA . GLU A 1 585 ? 28.946 2.969 -16.174 1.00 63.56 585 GLU A CA 1
ATOM 4788 C C . GLU A 1 585 ? 29.221 4.399 -16.641 1.00 63.56 585 GLU A C 1
ATOM 4790 O O . GLU A 1 585 ? 28.481 4.963 -17.459 1.00 63.56 585 GLU A O 1
ATOM 4795 N N . GLU A 1 586 ? 30.328 4.965 -16.159 1.00 73.19 586 GLU A N 1
ATOM 4796 C CA . GLU A 1 586 ? 30.879 6.218 -16.667 1.00 73.19 586 GLU A CA 1
ATOM 4797 C C . GLU A 1 586 ? 31.248 6.090 -18.151 1.00 73.19 586 GLU A C 1
ATOM 4799 O O . GLU A 1 586 ? 31.684 5.037 -18.639 1.00 73.19 586 GLU A O 1
ATOM 4804 N N . ARG A 1 587 ? 31.054 7.182 -18.895 1.00 80.44 587 ARG A N 1
ATOM 4805 C CA . ARG A 1 587 ? 31.385 7.261 -20.319 1.00 80.44 587 ARG A CA 1
ATOM 4806 C C . ARG A 1 587 ? 32.505 8.253 -20.544 1.00 80.44 587 ARG A C 1
ATOM 4808 O O . ARG A 1 587 ? 32.460 9.370 -20.040 1.00 80.44 587 ARG A O 1
ATOM 4815 N N . TRP A 1 588 ? 33.441 7.863 -21.394 1.00 83.44 588 TRP A N 1
ATOM 4816 C CA . TRP A 1 588 ? 34.604 8.656 -21.748 1.00 83.44 588 TRP A CA 1
ATOM 4817 C C . TRP A 1 588 ? 34.470 9.170 -23.174 1.00 83.44 588 TRP A C 1
ATOM 4819 O O . TRP A 1 588 ? 34.107 8.420 -24.082 1.00 83.44 588 TRP A O 1
ATOM 4829 N N . MET A 1 589 ? 34.759 10.456 -23.374 1.00 88.06 589 MET A N 1
ATOM 4830 C CA . MET A 1 589 ? 34.893 11.032 -24.710 1.00 88.06 589 MET A CA 1
ATOM 4831 C C . MET A 1 589 ? 36.315 10.788 -25.209 1.00 88.06 589 MET A C 1
ATOM 4833 O O . MET A 1 589 ? 37.279 11.295 -24.639 1.00 88.06 589 MET A O 1
ATOM 4837 N N . VAL A 1 590 ? 36.440 10.025 -26.286 1.00 90.44 590 VAL A N 1
ATOM 4838 C CA . VAL A 1 590 ? 37.714 9.661 -26.903 1.00 90.44 590 VAL A CA 1
ATOM 4839 C C . VAL A 1 590 ? 37.961 10.544 -28.116 1.00 90.44 590 VAL A C 1
ATOM 4841 O O . VAL A 1 590 ? 37.040 10.828 -28.881 1.00 90.44 590 VAL A O 1
ATOM 4844 N N . SER A 1 591 ? 39.210 10.972 -28.293 1.00 91.38 591 SER A N 1
ATOM 4845 C CA . SER A 1 591 ? 39.685 11.677 -29.486 1.00 91.38 591 SER A CA 1
ATOM 4846 C C . SER A 1 591 ? 40.752 10.823 -30.157 1.00 91.38 591 SER A C 1
ATOM 4848 O O . SER A 1 591 ? 41.853 10.709 -29.634 1.00 91.38 591 SER A O 1
ATOM 4850 N N . GLU A 1 592 ? 40.414 10.210 -31.285 1.00 93.94 592 GLU A N 1
ATOM 4851 C CA . GLU A 1 592 ? 41.274 9.267 -32.002 1.00 93.94 592 GLU A CA 1
ATOM 4852 C C . GLU A 1 592 ? 41.822 9.916 -33.278 1.00 93.94 592 GLU A C 1
ATOM 4854 O O . GLU A 1 592 ? 41.074 10.243 -34.212 1.00 93.94 592 GLU A O 1
ATOM 4859 N N . THR A 1 593 ? 43.137 10.103 -33.344 1.00 95.25 593 THR A N 1
ATOM 4860 C CA . THR A 1 593 ? 43.822 10.595 -34.544 1.00 95.25 593 THR A CA 1
ATOM 4861 C C . THR A 1 593 ? 43.931 9.507 -35.619 1.00 95.25 593 THR A C 1
ATOM 4863 O O . THR A 1 593 ? 43.601 8.341 -35.404 1.00 95.25 593 THR A O 1
ATOM 4866 N N . ALA A 1 594 ? 44.375 9.877 -36.822 1.00 93.44 594 ALA A N 1
ATOM 4867 C CA . ALA A 1 594 ? 44.642 8.897 -37.876 1.00 93.44 594 ALA A CA 1
ATOM 4868 C C . ALA A 1 594 ? 45.767 7.916 -37.511 1.00 93.44 594 ALA A C 1
ATOM 4870 O O . ALA A 1 594 ? 45.737 6.766 -37.951 1.00 93.44 594 ALA A O 1
ATOM 4871 N N . ASP A 1 595 ? 46.737 8.363 -36.711 1.00 93.94 595 ASP A N 1
ATOM 4872 C CA . ASP A 1 595 ? 47.806 7.506 -36.209 1.00 93.94 595 ASP A CA 1
ATOM 4873 C C . ASP A 1 595 ? 47.282 6.546 -35.146 1.00 93.94 595 ASP A C 1
ATOM 4875 O O . ASP A 1 595 ? 47.494 5.348 -35.306 1.00 93.94 595 ASP A O 1
ATOM 4879 N N . ASP A 1 596 ? 46.503 7.028 -34.169 1.00 93.31 596 ASP A N 1
ATOM 4880 C CA . ASP A 1 596 ? 45.874 6.174 -33.144 1.00 93.31 596 ASP A CA 1
ATOM 4881 C C . ASP A 1 596 ? 44.999 5.090 -33.777 1.00 93.31 596 ASP A C 1
ATOM 4883 O O . ASP A 1 596 ? 45.020 3.932 -33.364 1.00 93.31 596 ASP A O 1
ATOM 4887 N N . TYR A 1 597 ? 44.259 5.430 -34.838 1.00 94.19 597 TYR A N 1
ATOM 4888 C CA . TYR A 1 597 ? 43.487 4.430 -35.566 1.00 94.19 597 TYR A CA 1
ATOM 4889 C C . TYR A 1 597 ? 44.385 3.336 -36.153 1.00 94.19 597 TYR A C 1
ATOM 4891 O O . TYR A 1 597 ? 44.071 2.158 -36.022 1.00 94.19 597 TYR A O 1
ATOM 4899 N N . ARG A 1 598 ? 45.500 3.698 -36.801 1.00 92.62 598 ARG A N 1
ATOM 4900 C CA . ARG A 1 598 ? 46.412 2.726 -37.426 1.00 92.62 598 ARG A CA 1
ATOM 4901 C C . ARG A 1 598 ? 47.165 1.882 -36.401 1.00 92.62 598 ARG A C 1
ATOM 4903 O O . ARG A 1 598 ? 47.348 0.689 -36.628 1.00 92.62 598 ARG A O 1
ATOM 4910 N N . SER A 1 599 ? 47.633 2.496 -35.318 1.00 92.00 599 SER A N 1
ATOM 4911 C CA . SER A 1 599 ? 48.483 1.843 -34.322 1.00 92.00 599 SER A CA 1
ATOM 4912 C C . SER A 1 599 ? 47.694 1.096 -33.251 1.00 92.00 599 SER A C 1
ATOM 4914 O O . SER A 1 599 ? 48.201 0.102 -32.749 1.00 92.00 599 SER A O 1
ATOM 4916 N N . ILE A 1 600 ? 46.473 1.526 -32.923 1.00 93.12 600 ILE A N 1
ATOM 4917 C CA . ILE A 1 600 ? 45.692 0.981 -31.805 1.00 93.12 600 ILE A CA 1
ATOM 4918 C C . ILE A 1 600 ? 44.392 0.362 -32.316 1.00 93.12 600 ILE A C 1
ATOM 4920 O O . ILE A 1 600 ? 44.220 -0.856 -32.277 1.00 93.12 600 ILE A O 1
ATOM 4924 N N . THR A 1 601 ? 43.473 1.174 -32.841 1.00 92.31 601 THR A N 1
ATOM 4925 C CA . THR A 1 601 ? 42.103 0.722 -33.140 1.00 92.31 601 THR A CA 1
ATOM 4926 C C . THR A 1 601 ? 42.055 -0.339 -34.233 1.00 92.31 601 THR A C 1
ATOM 4928 O O . THR A 1 601 ? 41.337 -1.326 -34.102 1.00 92.31 601 THR A O 1
ATOM 4931 N N . LEU A 1 602 ? 42.825 -0.185 -35.309 1.00 91.50 602 LEU A N 1
ATOM 4932 C CA . LEU A 1 602 ? 42.883 -1.155 -36.399 1.00 91.50 602 LEU A CA 1
ATOM 4933 C C . LEU A 1 602 ? 43.461 -2.489 -35.913 1.00 91.50 602 LEU A C 1
ATOM 4935 O O . LEU A 1 602 ? 42.886 -3.534 -36.209 1.00 91.50 602 LEU A O 1
ATOM 4939 N N . GLN A 1 603 ? 44.520 -2.452 -35.099 1.00 91.31 603 GLN A N 1
ATOM 4940 C CA . GLN A 1 603 ? 45.090 -3.654 -34.486 1.00 91.31 603 GLN A CA 1
ATOM 4941 C C . GLN A 1 603 ? 44.089 -4.331 -33.545 1.00 91.31 603 GLN A C 1
ATOM 4943 O O . GLN A 1 603 ? 43.942 -5.553 -33.564 1.00 91.31 603 GLN A O 1
ATOM 4948 N N . TYR A 1 604 ? 43.349 -3.543 -32.761 1.00 90.31 604 TYR A N 1
ATOM 4949 C CA . TYR A 1 604 ? 42.287 -4.044 -31.896 1.00 90.31 604 TYR A CA 1
ATOM 4950 C C . TYR A 1 604 ? 41.184 -4.750 -32.697 1.00 90.31 604 TYR A C 1
ATOM 4952 O O . TYR A 1 604 ? 40.787 -5.859 -32.333 1.00 90.31 604 TYR A O 1
ATOM 4960 N N . ILE A 1 605 ? 40.730 -4.151 -33.804 1.00 88.69 605 ILE A N 1
ATOM 4961 C CA . ILE A 1 605 ? 39.726 -4.734 -34.709 1.00 88.69 605 ILE A CA 1
ATOM 4962 C C . ILE A 1 605 ? 40.231 -6.050 -35.309 1.00 88.69 605 ILE A C 1
ATOM 4964 O O . ILE A 1 605 ? 39.481 -7.023 -35.387 1.00 88.69 605 ILE A O 1
ATOM 4968 N N . GLU A 1 606 ? 41.493 -6.097 -35.735 1.00 87.12 606 GLU A N 1
ATOM 4969 C CA . GLU A 1 606 ? 42.102 -7.295 -36.318 1.00 87.12 606 GLU A CA 1
ATOM 4970 C C . GLU A 1 606 ? 42.266 -8.419 -35.288 1.00 87.12 606 GLU A C 1
ATOM 4972 O O . GLU A 1 606 ? 41.987 -9.580 -35.599 1.00 87.12 606 GLU A O 1
ATOM 4977 N N . LYS A 1 607 ? 42.637 -8.078 -34.049 1.00 85.88 607 LYS A N 1
ATOM 4978 C CA . LYS A 1 607 ? 42.785 -9.016 -32.926 1.00 85.88 607 LYS A CA 1
ATOM 4979 C C . LYS A 1 607 ? 41.445 -9.576 -32.442 1.00 85.88 607 LYS A C 1
ATOM 4981 O O . LYS A 1 607 ? 41.369 -10.754 -32.103 1.00 85.88 607 LYS A O 1
ATOM 4986 N N . HIS A 1 608 ? 40.389 -8.764 -32.438 1.00 80.31 608 HIS A N 1
ATOM 4987 C CA . HIS A 1 608 ? 39.053 -9.128 -31.941 1.00 80.31 608 HIS A CA 1
ATOM 4988 C C . HIS A 1 608 ? 38.038 -9.324 -33.072 1.00 80.31 608 HIS A C 1
ATOM 4990 O O . HIS A 1 608 ? 36.854 -9.015 -32.926 1.00 80.31 608 HIS A O 1
ATOM 4996 N N . LYS A 1 609 ? 38.499 -9.825 -34.223 1.00 73.50 609 LYS A N 1
ATOM 4997 C CA . LYS A 1 609 ? 37.684 -9.966 -35.429 1.00 73.50 609 LYS A CA 1
ATOM 4998 C C . LYS A 1 609 ? 36.428 -10.803 -35.161 1.00 73.50 609 LYS A C 1
ATOM 5000 O O . LYS A 1 609 ? 36.495 -12.015 -34.962 1.00 73.50 609 LYS A O 1
ATOM 5005 N N . LEU A 1 610 ? 35.270 -10.149 -35.205 1.00 73.38 610 LEU A N 1
ATOM 5006 C CA . LEU A 1 610 ? 33.972 -10.810 -35.110 1.00 73.38 610 LEU A CA 1
ATOM 5007 C C . LEU A 1 610 ? 33.717 -11.660 -36.361 1.00 73.38 610 LEU A C 1
ATOM 5009 O O . LEU A 1 610 ? 34.099 -11.292 -37.474 1.00 73.38 610 LEU A O 1
ATOM 5013 N N . SER A 1 611 ? 33.035 -12.795 -36.189 1.00 79.12 611 SER A N 1
ATOM 5014 C CA . SER A 1 611 ? 32.571 -13.582 -37.332 1.00 79.12 611 SER A CA 1
ATOM 5015 C C . SER A 1 611 ? 31.523 -12.790 -38.117 1.00 79.12 611 SER A C 1
ATOM 5017 O O . SER A 1 611 ? 30.456 -12.466 -37.595 1.00 79.12 611 SER A O 1
ATOM 5019 N N . LEU A 1 612 ? 31.820 -12.508 -39.387 1.00 83.12 612 LEU A N 1
ATOM 5020 C CA . LEU A 1 612 ? 30.904 -11.852 -40.327 1.00 83.12 612 LEU A CA 1
ATOM 5021 C C . LEU A 1 612 ? 30.113 -12.857 -41.171 1.00 83.12 612 LEU A C 1
ATOM 5023 O O . LEU A 1 612 ? 29.479 -12.470 -42.149 1.00 83.12 612 LEU A O 1
ATOM 5027 N N . GLN A 1 613 ? 30.116 -14.144 -40.801 1.00 83.75 613 GLN A N 1
ATOM 5028 C CA . GLN A 1 613 ? 29.399 -15.177 -41.551 1.00 83.75 613 GLN A CA 1
ATOM 5029 C C . GLN A 1 613 ? 27.906 -14.857 -41.671 1.00 83.75 613 GLN A C 1
ATOM 5031 O O . GLN A 1 613 ? 27.311 -15.069 -42.717 1.00 83.75 613 GLN A O 1
ATOM 5036 N N . TRP A 1 614 ? 27.299 -14.294 -40.627 1.00 82.12 614 TRP A N 1
ATOM 5037 C CA . TRP A 1 614 ? 25.896 -13.889 -40.672 1.00 82.12 614 TRP A CA 1
ATOM 5038 C C . TRP A 1 614 ? 25.653 -12.727 -41.652 1.00 82.12 614 TRP A C 1
ATOM 5040 O O . TRP A 1 614 ? 24.629 -12.726 -42.325 1.00 82.12 614 TRP A O 1
ATOM 5050 N N . VAL A 1 615 ? 26.594 -11.777 -41.781 1.00 83.31 615 VAL A N 1
ATOM 5051 C CA . VAL A 1 615 ? 26.516 -10.682 -42.767 1.00 83.31 615 VAL A CA 1
ATOM 5052 C C . VAL A 1 615 ? 26.557 -11.268 -44.171 1.00 83.31 615 VAL A C 1
ATOM 5054 O O . VAL A 1 615 ? 25.717 -10.926 -44.997 1.00 83.31 615 VAL A O 1
ATOM 5057 N N . GLN A 1 616 ? 27.488 -12.195 -44.416 1.00 83.75 616 GLN A N 1
ATOM 5058 C CA . GLN A 1 616 ? 27.576 -12.916 -45.685 1.00 83.75 616 GLN A CA 1
ATOM 5059 C C . GLN A 1 616 ? 26.283 -13.670 -45.988 1.00 83.75 616 GLN A C 1
ATOM 5061 O O . GLN A 1 616 ? 25.733 -13.518 -47.069 1.00 83.75 616 GLN A O 1
ATOM 5066 N N . ASN A 1 617 ? 25.713 -14.374 -45.009 1.00 86.25 617 ASN A N 1
ATOM 5067 C CA . ASN A 1 617 ? 24.457 -15.094 -45.207 1.00 86.25 617 ASN A CA 1
ATOM 5068 C C . ASN A 1 617 ? 23.290 -14.159 -45.590 1.00 86.25 617 ASN A C 1
ATOM 5070 O O . ASN A 1 617 ? 22.453 -14.529 -46.413 1.00 86.25 617 ASN A O 1
ATOM 5074 N N . VAL A 1 618 ? 23.233 -12.945 -45.024 1.00 85.31 618 VAL A N 1
ATOM 5075 C CA . VAL A 1 618 ? 22.234 -11.925 -45.399 1.00 85.31 618 VAL A CA 1
ATOM 5076 C C . VAL A 1 618 ? 22.494 -11.389 -46.810 1.00 85.31 618 VAL A C 1
ATOM 5078 O O . VAL A 1 618 ? 21.559 -11.260 -47.598 1.00 85.31 618 VAL A O 1
ATOM 5081 N N . LEU A 1 619 ? 23.753 -11.107 -47.157 1.00 86.75 619 LEU A N 1
ATOM 5082 C CA . LEU A 1 619 ? 24.135 -10.640 -48.493 1.00 86.75 619 LEU A CA 1
ATOM 5083 C C . LEU A 1 619 ? 23.880 -11.705 -49.573 1.00 86.75 619 LEU A C 1
ATOM 5085 O O . LEU A 1 619 ? 23.431 -11.368 -50.668 1.00 86.75 619 LEU A O 1
ATOM 5089 N N . ASP A 1 620 ? 24.107 -12.978 -49.270 1.00 84.31 620 ASP A N 1
ATOM 5090 C CA . ASP A 1 620 ? 23.885 -14.111 -50.177 1.00 84.31 620 ASP A CA 1
ATOM 5091 C C . ASP A 1 620 ? 22.413 -14.554 -50.223 1.00 84.31 620 ASP A C 1
ATOM 5093 O O . ASP A 1 620 ? 22.041 -15.411 -51.024 1.00 84.31 620 ASP A O 1
ATOM 5097 N N . GLY A 1 621 ? 21.556 -13.980 -49.371 1.00 79.56 621 GLY A N 1
ATOM 5098 C CA . GLY A 1 621 ? 20.135 -14.323 -49.284 1.00 79.56 621 GLY A CA 1
ATOM 5099 C C . GLY A 1 621 ? 19.856 -15.701 -48.673 1.00 79.56 621 GLY A C 1
ATOM 5100 O O . GLY A 1 621 ? 18.757 -16.229 -48.834 1.00 79.56 621 GLY A O 1
ATOM 5101 N N . THR A 1 622 ? 20.826 -16.289 -47.967 1.00 81.00 622 THR A N 1
ATOM 5102 C CA . THR A 1 622 ? 20.691 -17.581 -47.270 1.00 81.00 622 THR A CA 1
ATOM 5103 C C . THR A 1 622 ? 20.156 -17.438 -45.838 1.00 81.00 622 THR A C 1
ATOM 5105 O O . THR A 1 622 ? 19.765 -18.433 -45.232 1.00 81.00 622 THR A O 1
ATOM 5108 N N . ALA A 1 623 ? 20.084 -16.211 -45.306 1.00 73.44 623 ALA A N 1
ATOM 5109 C CA . ALA A 1 623 ? 19.451 -15.868 -44.030 1.00 73.44 623 ALA A CA 1
ATOM 5110 C C . ALA A 1 623 ? 18.670 -14.542 -44.124 1.00 73.44 623 ALA A C 1
ATOM 5112 O O . ALA A 1 623 ? 19.024 -13.671 -44.914 1.00 73.44 623 ALA A O 1
ATOM 5113 N N . GLU A 1 624 ? 17.617 -14.384 -43.306 1.00 74.75 624 GLU A N 1
ATOM 5114 C CA . GLU A 1 624 ? 16.747 -13.185 -43.237 1.00 74.75 624 GLU A CA 1
ATOM 5115 C C . GLU A 1 624 ? 16.106 -12.760 -44.580 1.00 74.75 624 GLU A C 1
ATOM 5117 O O . GLU A 1 624 ? 15.624 -11.634 -44.712 1.00 74.75 624 GLU A O 1
ATOM 5122 N N . SER A 1 625 ? 16.057 -13.652 -45.576 1.00 75.50 625 SER A N 1
ATOM 5123 C CA . SER A 1 625 ? 15.621 -13.344 -46.947 1.00 75.50 625 SER A CA 1
ATOM 5124 C C . SER A 1 625 ? 14.202 -12.773 -47.029 1.00 75.50 625 SER A C 1
ATOM 5126 O O . SER A 1 625 ? 13.950 -11.870 -47.824 1.00 75.50 625 SER A O 1
ATOM 5128 N N . GLU A 1 626 ? 13.294 -13.216 -46.155 1.00 77.44 626 GLU A N 1
ATOM 5129 C CA . GLU A 1 626 ? 11.914 -12.712 -46.078 1.00 77.44 626 GLU A CA 1
ATOM 5130 C C . GLU A 1 626 ? 11.810 -11.267 -45.563 1.00 77.44 626 GLU A C 1
ATOM 5132 O O . GLU A 1 626 ? 10.820 -10.579 -45.819 1.00 77.44 626 GLU A O 1
ATOM 5137 N N . ARG A 1 627 ? 12.823 -10.784 -44.834 1.00 82.00 627 ARG A N 1
ATOM 5138 C CA . ARG A 1 627 ? 12.839 -9.437 -44.243 1.00 82.00 627 ARG A CA 1
ATOM 5139 C C . ARG A 1 627 ? 13.564 -8.421 -45.114 1.00 82.00 627 ARG A C 1
ATOM 5141 O O . ARG A 1 627 ? 13.494 -7.231 -44.820 1.00 82.00 627 ARG A O 1
ATOM 5148 N N . ILE A 1 628 ? 14.224 -8.848 -46.189 1.00 90.00 628 ILE A N 1
ATOM 5149 C CA . ILE A 1 628 ? 14.935 -7.946 -47.094 1.00 90.00 628 ILE A CA 1
ATOM 5150 C C . ILE A 1 628 ? 13.945 -6.974 -47.757 1.00 90.00 628 ILE A C 1
ATOM 5152 O O . ILE A 1 628 ? 12.941 -7.354 -48.363 1.00 90.00 628 ILE A O 1
ATOM 5156 N N . VAL A 1 629 ? 14.238 -5.680 -47.629 1.00 91.19 629 VAL A N 1
ATOM 5157 C CA . VAL A 1 629 ? 13.447 -4.595 -48.217 1.00 91.19 629 VAL A CA 1
ATOM 5158 C C . VAL A 1 629 ? 13.827 -4.373 -49.673 1.00 91.19 629 VAL A C 1
ATOM 5160 O O . VAL A 1 629 ? 12.947 -4.218 -50.518 1.00 91.19 629 VAL A O 1
ATOM 5163 N N . TYR A 1 630 ? 15.132 -4.361 -49.942 1.00 94.75 630 TYR A N 1
ATOM 5164 C CA . TYR A 1 630 ? 15.724 -4.158 -51.258 1.00 94.75 630 TYR A CA 1
ATOM 5165 C C . TYR A 1 630 ? 17.053 -4.906 -51.345 1.00 94.75 630 TYR A C 1
ATOM 5167 O O . TYR A 1 630 ? 17.800 -4.957 -50.366 1.00 94.75 630 TYR A O 1
ATOM 5175 N N . ASN A 1 631 ? 17.354 -5.464 -52.513 1.00 94.19 631 ASN A N 1
ATOM 5176 C CA . ASN A 1 631 ? 18.597 -6.178 -52.769 1.00 94.19 631 ASN A CA 1
ATOM 5177 C C . ASN A 1 631 ? 19.174 -5.753 -54.122 1.00 94.19 631 ASN A C 1
ATOM 5179 O O . ASN A 1 631 ? 18.570 -6.016 -55.161 1.00 94.19 631 ASN A O 1
ATOM 5183 N N . ASP A 1 632 ? 20.346 -5.131 -54.095 1.00 95.19 632 ASP A N 1
ATOM 5184 C CA . ASP A 1 632 ? 21.139 -4.810 -55.275 1.00 95.19 632 ASP A CA 1
ATOM 5185 C C . ASP A 1 632 ? 22.321 -5.787 -55.361 1.00 95.19 632 ASP A C 1
ATOM 5187 O O . ASP A 1 632 ? 23.167 -5.771 -54.461 1.00 95.19 632 ASP A O 1
ATOM 5191 N N . PRO A 1 633 ? 22.378 -6.672 -56.376 1.00 92.38 633 PRO A N 1
ATOM 5192 C CA . PRO A 1 633 ? 23.370 -7.740 -56.453 1.00 92.38 633 PRO A CA 1
ATOM 5193 C C . PRO A 1 633 ? 24.765 -7.275 -56.897 1.00 92.38 633 PRO A C 1
ATOM 5195 O O . PRO A 1 633 ? 25.679 -8.098 -56.903 1.00 92.38 633 PRO A O 1
ATOM 5198 N N . ASP A 1 634 ? 24.952 -6.007 -57.279 1.00 94.38 634 ASP A N 1
ATOM 5199 C CA . ASP A 1 634 ? 26.245 -5.524 -57.772 1.00 94.38 634 ASP A CA 1
ATOM 5200 C C . ASP A 1 634 ? 27.355 -5.661 -56.698 1.00 94.38 634 ASP A C 1
ATOM 5202 O O . ASP A 1 634 ? 27.179 -5.212 -55.562 1.00 94.38 634 ASP A O 1
ATOM 5206 N N . PRO A 1 635 ? 28.505 -6.285 -57.010 1.00 89.88 635 PRO A N 1
ATOM 5207 C CA . PRO A 1 635 ? 29.546 -6.549 -56.014 1.00 89.88 635 PRO A CA 1
ATOM 5208 C C . PRO A 1 635 ? 30.284 -5.289 -55.530 1.00 89.88 635 PRO A C 1
ATOM 5210 O O . PRO A 1 635 ? 30.819 -5.292 -54.421 1.00 89.88 635 PRO A O 1
ATOM 5213 N N . GLU A 1 636 ? 30.307 -4.221 -56.329 1.00 90.50 636 GLU A N 1
ATOM 5214 C CA . GLU A 1 636 ? 31.086 -3.006 -56.072 1.00 90.50 636 GLU A CA 1
ATOM 5215 C C . GLU A 1 636 ? 30.230 -1.851 -55.552 1.00 90.50 636 GLU A C 1
ATOM 5217 O O . GLU A 1 636 ? 30.648 -1.130 -54.643 1.00 90.50 636 GLU A O 1
ATOM 5222 N N . VAL A 1 637 ? 29.030 -1.672 -56.108 1.00 94.44 637 VAL A N 1
ATOM 5223 C CA . VAL A 1 637 ? 28.113 -0.579 -55.749 1.00 94.44 637 VAL A CA 1
ATOM 5224 C C . VAL A 1 637 ? 26.796 -1.055 -55.130 1.00 94.44 637 VAL A C 1
ATOM 5226 O O . VAL A 1 637 ? 25.984 -0.221 -54.718 1.00 94.44 637 VAL A O 1
ATOM 5229 N N . GLY A 1 638 ? 26.573 -2.368 -55.051 1.00 95.00 638 GLY A N 1
ATOM 5230 C CA . GLY A 1 638 ? 25.351 -2.971 -54.524 1.00 95.00 638 GLY A CA 1
ATOM 5231 C C . GLY A 1 638 ? 25.330 -3.124 -53.000 1.00 95.00 638 GLY A C 1
ATOM 5232 O O . GLY A 1 638 ? 26.330 -2.974 -52.287 1.00 95.00 638 GLY A O 1
ATOM 5233 N N . PHE A 1 639 ? 24.137 -3.403 -52.479 1.00 96.75 639 PHE A N 1
ATOM 5234 C CA . PHE A 1 639 ? 23.832 -3.442 -51.053 1.00 96.75 639 PHE A CA 1
ATOM 5235 C C . PHE A 1 639 ? 22.530 -4.204 -50.777 1.00 96.75 639 PHE A C 1
ATOM 5237 O O . PHE A 1 639 ? 21.700 -4.404 -51.664 1.00 96.75 639 PHE A O 1
ATOM 5244 N N . VAL A 1 640 ? 22.325 -4.577 -49.515 1.00 95.94 640 VAL A N 1
ATOM 5245 C CA . VAL A 1 640 ? 21.054 -5.112 -49.011 1.00 95.94 640 VAL A CA 1
ATOM 5246 C C . VAL A 1 640 ? 20.457 -4.128 -48.013 1.00 95.94 640 VAL A C 1
ATOM 5248 O O . VAL A 1 640 ? 21.119 -3.749 -47.050 1.00 95.94 640 VAL A O 1
ATOM 5251 N N . LEU A 1 641 ? 19.206 -3.722 -48.226 1.00 95.81 641 LEU A N 1
ATOM 5252 C CA . LEU A 1 641 ? 18.420 -2.935 -47.276 1.00 95.81 641 LEU A CA 1
ATOM 5253 C C . LEU A 1 641 ? 17.530 -3.879 -46.470 1.00 95.81 641 LEU A C 1
ATOM 5255 O O . LEU A 1 641 ? 16.690 -4.565 -47.050 1.00 95.81 641 LEU A O 1
ATOM 5259 N N . ALA A 1 642 ? 17.672 -3.894 -45.149 1.00 92.94 642 ALA A N 1
ATOM 5260 C CA . ALA A 1 642 ? 16.870 -4.741 -44.267 1.00 92.94 642 ALA A CA 1
ATOM 5261 C C . ALA A 1 642 ? 16.457 -3.999 -42.979 1.00 92.94 642 ALA A C 1
ATOM 5263 O O . ALA A 1 642 ? 17.157 -3.071 -42.556 1.00 92.94 642 ALA A O 1
ATOM 5264 N N . PRO A 1 643 ? 15.338 -4.377 -42.332 1.00 90.19 643 PRO A N 1
ATOM 5265 C CA . PRO A 1 643 ? 14.970 -3.873 -41.018 1.00 90.19 643 PRO A CA 1
ATOM 5266 C C . PRO A 1 643 ? 16.017 -4.228 -39.975 1.00 90.19 643 PRO A C 1
ATOM 5268 O O . PRO A 1 643 ? 16.505 -5.356 -39.907 1.00 90.19 643 PRO A O 1
ATOM 5271 N N . SER A 1 644 ? 16.340 -3.258 -39.125 1.00 82.75 644 SER A N 1
ATOM 5272 C CA . SER A 1 644 ? 17.134 -3.522 -37.932 1.00 82.75 644 SER A CA 1
ATOM 5273 C C . SER A 1 644 ? 16.331 -4.365 -36.939 1.00 82.75 644 SER A C 1
ATOM 5275 O O . SER A 1 644 ? 15.105 -4.317 -36.917 1.00 82.75 644 SER A O 1
ATOM 5277 N N . LEU A 1 645 ? 17.014 -5.063 -36.028 1.00 76.06 645 LEU A N 1
ATOM 5278 C CA . LEU A 1 645 ? 16.374 -5.707 -34.871 1.00 76.06 645 LEU A CA 1
ATOM 5279 C C . LEU A 1 645 ? 15.607 -4.715 -33.977 1.00 76.06 645 LEU A C 1
ATOM 5281 O O . LEU A 1 645 ? 14.798 -5.134 -33.159 1.00 76.06 645 LEU A O 1
ATOM 5285 N N . ARG A 1 646 ? 15.857 -3.408 -34.132 1.00 69.69 646 ARG A N 1
ATOM 5286 C CA . ARG A 1 646 ? 15.144 -2.335 -33.426 1.00 69.69 646 ARG A CA 1
ATOM 5287 C C . ARG A 1 646 ? 13.759 -2.029 -33.992 1.00 69.69 646 ARG A C 1
ATOM 5289 O O . ARG A 1 646 ? 13.018 -1.303 -33.346 1.00 69.69 646 ARG A O 1
ATOM 5296 N N . TRP A 1 647 ? 13.418 -2.550 -35.170 1.00 83.31 647 TRP A N 1
ATOM 5297 C CA . TRP A 1 647 ? 12.138 -2.280 -35.809 1.00 83.31 647 TRP A CA 1
ATOM 5298 C C . TRP A 1 647 ? 11.461 -3.568 -36.272 1.00 83.31 647 TRP A C 1
ATOM 5300 O O . TRP A 1 647 ? 12.023 -4.365 -37.026 1.00 83.31 647 TRP A O 1
ATOM 5310 N N . ASP A 1 648 ? 10.221 -3.761 -35.827 1.00 76.50 648 ASP A N 1
ATOM 5311 C CA . ASP A 1 648 ? 9.417 -4.945 -36.136 1.00 76.50 648 ASP A CA 1
ATOM 5312 C C . ASP A 1 648 ? 8.675 -4.845 -37.482 1.00 76.50 648 ASP A C 1
ATOM 5314 O O . ASP A 1 648 ? 7.968 -5.776 -37.870 1.00 76.50 648 ASP A O 1
ATOM 5318 N N . GLY A 1 649 ? 8.845 -3.730 -38.203 1.00 79.06 649 GLY A N 1
ATOM 5319 C CA . GLY A 1 649 ? 8.233 -3.485 -39.507 1.00 79.06 649 GLY A CA 1
ATOM 5320 C C . GLY A 1 649 ? 6.786 -2.987 -39.456 1.00 79.06 649 GLY A C 1
ATOM 5321 O O . GLY A 1 649 ? 6.171 -2.882 -40.517 1.00 79.06 649 GLY A O 1
ATOM 5322 N N . LYS A 1 650 ? 6.223 -2.693 -38.271 1.00 80.38 650 LYS A N 1
ATOM 5323 C CA . LYS A 1 650 ? 4.807 -2.303 -38.126 1.00 80.38 650 LYS A CA 1
ATOM 5324 C C . LYS A 1 650 ? 4.592 -0.798 -38.022 1.00 80.38 650 LYS A C 1
ATOM 5326 O O . LYS A 1 650 ? 3.839 -0.245 -38.820 1.00 80.38 650 LYS A O 1
ATOM 5331 N N . ASP A 1 651 ? 5.216 -0.128 -37.049 1.00 85.12 651 ASP A N 1
ATOM 5332 C CA . ASP A 1 651 ? 5.061 1.325 -36.889 1.00 85.12 651 ASP A CA 1
ATOM 5333 C C . ASP A 1 651 ? 6.081 2.076 -37.741 1.00 85.12 651 ASP A C 1
ATOM 5335 O O . ASP A 1 651 ? 7.279 2.076 -37.467 1.00 85.12 651 ASP A O 1
ATOM 5339 N N . VAL A 1 652 ? 5.592 2.768 -38.764 1.00 87.12 652 VAL A N 1
ATOM 5340 C CA . VAL A 1 652 ? 6.410 3.591 -39.659 1.00 87.12 652 VAL A CA 1
ATOM 5341 C C . VAL A 1 652 ? 7.086 4.756 -38.917 1.00 87.12 652 VAL A C 1
ATOM 5343 O O . VAL A 1 652 ? 8.160 5.199 -39.322 1.00 87.12 652 VAL A O 1
ATOM 5346 N N . ASN A 1 653 ? 6.527 5.240 -37.800 1.00 84.75 653 ASN A N 1
ATOM 5347 C CA . ASN A 1 653 ? 7.173 6.288 -36.998 1.00 84.75 653 ASN A CA 1
ATOM 5348 C C . ASN A 1 653 ? 8.439 5.802 -36.281 1.00 84.75 653 ASN A C 1
ATOM 5350 O O . ASN A 1 653 ? 9.272 6.644 -35.945 1.00 84.75 653 ASN A O 1
ATOM 5354 N N . GLN A 1 654 ? 8.566 4.486 -36.084 1.00 85.94 654 GLN A N 1
ATOM 5355 C CA . GLN A 1 654 ? 9.730 3.792 -35.523 1.00 85.94 654 GLN A CA 1
ATOM 5356 C C . GLN A 1 654 ? 10.593 3.143 -36.615 1.00 85.94 654 GLN A C 1
ATOM 5358 O O . GLN A 1 654 ? 11.430 2.290 -36.318 1.00 85.94 654 GLN A O 1
ATOM 5363 N N . LEU A 1 655 ? 10.381 3.506 -37.890 1.00 91.75 655 LEU A N 1
ATOM 5364 C CA . LEU A 1 655 ? 11.110 2.922 -39.011 1.00 91.75 655 LEU A CA 1
ATOM 5365 C C . LEU A 1 655 ? 12.614 2.989 -38.757 1.00 91.75 655 LEU A C 1
ATOM 5367 O O . LEU A 1 655 ? 13.171 4.069 -38.547 1.00 91.75 655 LEU A O 1
ATOM 5371 N N . TYR A 1 656 ? 13.248 1.818 -38.806 1.00 93.25 656 TYR A N 1
ATOM 5372 C CA . TYR A 1 656 ? 14.683 1.655 -38.630 1.00 93.25 656 TYR A CA 1
ATOM 5373 C C . TYR A 1 656 ? 15.199 0.584 -39.593 1.00 93.25 656 TYR A C 1
ATOM 5375 O O . TYR A 1 656 ? 15.068 -0.622 -39.364 1.00 93.25 656 TYR A O 1
ATOM 5383 N N . LEU A 1 657 ? 15.826 1.035 -40.672 1.00 94.44 657 LEU A N 1
ATOM 5384 C CA . LEU A 1 657 ? 16.426 0.197 -41.702 1.00 94.44 657 LEU A CA 1
ATOM 5385 C C . LEU A 1 657 ? 17.947 0.341 -41.694 1.00 94.44 657 LEU A C 1
ATOM 5387 O O . LEU A 1 657 ? 18.511 1.333 -41.225 1.00 94.44 657 LEU A O 1
ATOM 5391 N N . THR A 1 658 ? 18.633 -0.672 -42.206 1.00 93.88 658 THR A N 1
ATOM 5392 C CA . THR A 1 658 ? 20.085 -0.673 -42.375 1.00 93.88 658 THR A CA 1
ATOM 5393 C C . THR A 1 658 ? 20.430 -1.160 -43.775 1.00 93.88 658 THR A C 1
ATOM 5395 O O . THR A 1 658 ? 19.962 -2.213 -44.202 1.00 93.88 658 THR A O 1
ATOM 5398 N N . ALA A 1 659 ? 21.231 -0.373 -44.488 1.00 96.12 659 ALA A N 1
ATOM 5399 C CA . ALA A 1 659 ? 21.818 -0.738 -45.767 1.00 96.12 659 ALA A CA 1
ATOM 5400 C C . ALA A 1 659 ? 23.215 -1.319 -45.528 1.00 96.12 659 ALA A C 1
ATOM 5402 O O . ALA A 1 659 ? 24.105 -0.616 -45.047 1.00 96.12 659 ALA A O 1
ATOM 5403 N N . ILE A 1 660 ? 23.391 -2.598 -45.846 1.00 93.81 660 ILE A N 1
ATOM 5404 C CA . ILE A 1 660 ? 24.641 -3.344 -45.707 1.00 93.81 660 ILE A CA 1
ATOM 5405 C C . ILE A 1 660 ? 25.312 -3.400 -47.081 1.00 93.81 660 ILE A C 1
ATOM 5407 O O . ILE A 1 660 ? 24.754 -3.975 -48.017 1.00 93.81 660 ILE A O 1
ATOM 5411 N N . CYS A 1 661 ? 26.495 -2.801 -47.213 1.00 93.81 661 CYS A N 1
ATOM 5412 C CA . CYS A 1 661 ? 27.242 -2.774 -48.473 1.00 93.81 661 CYS A CA 1
ATOM 5413 C C . CYS A 1 661 ? 27.719 -4.185 -48.859 1.00 93.81 661 CYS A C 1
ATOM 5415 O O . CYS A 1 661 ? 28.128 -4.948 -47.984 1.00 93.81 661 CYS A O 1
ATOM 5417 N N . ARG A 1 662 ? 27.733 -4.540 -50.150 1.00 92.69 662 ARG A N 1
ATOM 5418 C CA . ARG A 1 662 ? 28.306 -5.828 -50.602 1.00 92.69 662 ARG A CA 1
ATOM 5419 C C . ARG A 1 662 ? 29.829 -5.848 -50.571 1.00 92.69 662 ARG A C 1
ATOM 5421 O O . ARG A 1 662 ? 30.431 -6.883 -50.282 1.00 92.69 662 ARG A O 1
ATOM 5428 N N . ARG A 1 663 ? 30.435 -4.691 -50.823 1.00 91.06 663 ARG A N 1
ATOM 5429 C CA . ARG A 1 663 ? 31.880 -4.491 -50.846 1.00 91.06 663 ARG A CA 1
ATOM 5430 C C . ARG A 1 663 ? 32.503 -4.784 -49.473 1.00 91.06 663 ARG A C 1
ATOM 5432 O O . ARG A 1 663 ? 32.238 -4.095 -48.493 1.00 91.06 663 ARG A O 1
ATOM 5439 N N . GLN A 1 664 ? 33.330 -5.829 -49.410 1.00 82.94 664 GLN A N 1
ATOM 5440 C CA . GLN A 1 664 ? 33.808 -6.444 -48.158 1.00 82.94 664 GLN A CA 1
ATOM 5441 C C . GLN A 1 664 ? 34.997 -5.732 -47.500 1.00 82.94 664 GLN A C 1
ATOM 5443 O O . GLN A 1 664 ? 35.311 -5.984 -46.339 1.00 82.94 664 GLN A O 1
ATOM 5448 N N . ASN A 1 665 ? 35.708 -4.872 -48.231 1.00 86.12 665 ASN A N 1
ATOM 5449 C CA . ASN A 1 665 ? 36.940 -4.251 -47.741 1.00 86.12 665 ASN A CA 1
ATOM 5450 C C . ASN A 1 665 ? 36.712 -2.953 -46.943 1.00 86.12 665 ASN A C 1
ATOM 5452 O O . ASN A 1 665 ? 37.687 -2.310 -46.559 1.00 86.12 665 ASN A O 1
ATOM 5456 N N . LEU A 1 666 ? 35.457 -2.583 -46.668 1.00 92.56 666 LEU A N 1
ATOM 5457 C CA . LEU A 1 666 ? 35.091 -1.362 -45.949 1.00 92.56 666 LEU A CA 1
ATOM 5458 C C . LEU A 1 666 ? 34.638 -1.692 -44.527 1.00 92.56 666 LEU A C 1
ATOM 5460 O O . LEU A 1 666 ? 33.545 -2.218 -44.320 1.00 92.56 666 LEU A O 1
ATOM 5464 N N . LYS A 1 667 ? 35.463 -1.359 -43.533 1.00 91.31 667 LYS A N 1
ATOM 5465 C CA . LYS A 1 667 ? 35.175 -1.621 -42.118 1.00 91.31 667 LYS A CA 1
ATOM 5466 C C . LYS A 1 667 ? 34.428 -0.468 -41.468 1.00 91.31 667 LYS A C 1
ATOM 5468 O O . LYS A 1 667 ? 33.549 -0.691 -40.640 1.00 91.31 667 LYS A O 1
ATOM 5473 N N . SER A 1 668 ? 34.799 0.768 -41.798 1.00 93.56 668 SER A N 1
ATOM 5474 C CA . SER A 1 668 ? 34.255 1.981 -41.176 1.00 93.56 668 SER A CA 1
ATOM 5475 C C . SER A 1 668 ? 34.386 3.212 -42.080 1.00 93.56 668 SER A C 1
ATOM 5477 O O . SER A 1 668 ? 34.860 3.125 -43.211 1.00 93.56 668 SER A O 1
ATOM 5479 N N . LEU A 1 669 ? 34.018 4.391 -41.560 1.00 95.06 669 LEU A N 1
ATOM 5480 C CA . LEU A 1 669 ? 34.235 5.667 -42.253 1.00 95.06 669 LEU A CA 1
ATOM 5481 C C . LEU A 1 669 ? 35.705 5.911 -42.638 1.00 95.06 669 LEU A C 1
ATOM 5483 O O . LEU A 1 669 ? 35.947 6.579 -43.638 1.00 95.06 669 LEU A O 1
ATOM 5487 N N . ARG A 1 670 ? 36.683 5.360 -41.899 1.00 95.12 670 ARG A N 1
ATOM 5488 C CA . ARG A 1 670 ? 38.125 5.513 -42.195 1.00 95.12 670 ARG A CA 1
ATOM 5489 C C . ARG A 1 670 ? 38.528 4.932 -43.552 1.00 95.12 670 ARG A C 1
ATOM 5491 O O . ARG A 1 670 ? 39.520 5.379 -44.128 1.00 95.12 670 ARG A O 1
ATOM 5498 N N . ASP A 1 671 ? 37.763 3.974 -44.069 1.00 95.25 671 ASP A N 1
ATOM 5499 C CA . ASP A 1 671 ? 38.042 3.303 -45.343 1.00 95.25 671 ASP A CA 1
ATOM 5500 C C . ASP A 1 671 ? 37.396 4.016 -46.540 1.00 95.25 671 ASP A C 1
ATOM 5502 O O . ASP A 1 671 ? 37.768 3.773 -47.686 1.00 95.25 671 ASP A O 1
ATOM 5506 N N . LEU A 1 672 ? 36.448 4.928 -46.298 1.00 96.88 672 LEU A N 1
ATOM 5507 C CA . LEU A 1 672 ? 35.771 5.648 -47.370 1.00 96.88 672 LEU A CA 1
ATOM 5508 C C . LEU A 1 672 ? 36.704 6.643 -48.065 1.00 96.88 672 LEU A C 1
ATOM 5510 O O . LEU A 1 672 ? 37.549 7.280 -47.439 1.00 96.88 672 LEU A O 1
ATOM 5514 N N . ARG A 1 673 ? 36.514 6.764 -49.380 1.00 96.81 673 ARG A N 1
ATOM 5515 C CA . ARG A 1 673 ? 37.282 7.589 -50.328 1.00 96.81 673 ARG A CA 1
ATOM 5516 C C . ARG A 1 673 ? 36.352 8.126 -51.410 1.00 96.81 673 ARG A C 1
ATOM 5518 O O . ARG A 1 673 ? 35.248 7.602 -51.559 1.00 96.81 673 ARG A O 1
ATOM 5525 N N . ALA A 1 674 ? 36.796 9.108 -52.195 1.00 96.38 674 ALA A N 1
ATOM 5526 C CA . ALA A 1 674 ? 35.995 9.662 -53.290 1.00 96.38 674 ALA A CA 1
ATOM 5527 C C . ALA A 1 674 ? 35.566 8.598 -54.324 1.00 96.38 674 ALA A C 1
ATOM 5529 O O . ALA A 1 674 ? 34.470 8.689 -54.872 1.00 96.38 674 ALA A O 1
ATOM 5530 N N . GLU A 1 675 ? 36.361 7.540 -54.530 1.00 95.81 675 GLU A N 1
ATOM 5531 C CA . GLU A 1 675 ? 36.000 6.406 -55.403 1.00 95.81 675 GLU A CA 1
ATOM 5532 C C . GLU A 1 675 ? 34.750 5.636 -54.942 1.00 95.81 675 GLU A C 1
ATOM 5534 O O . GLU A 1 675 ? 34.105 4.973 -55.749 1.00 95.81 675 GLU A O 1
ATOM 5539 N N . HIS A 1 676 ? 34.368 5.749 -53.665 1.00 96.94 676 HIS A N 1
ATOM 5540 C CA . HIS A 1 676 ? 33.190 5.089 -53.099 1.00 96.94 676 HIS A CA 1
ATOM 5541 C C . HIS A 1 676 ? 31.904 5.918 -53.264 1.00 96.94 676 HIS A C 1
ATOM 5543 O O . HIS A 1 676 ? 30.815 5.432 -52.957 1.00 96.94 676 HIS A O 1
ATOM 5549 N N . LEU A 1 677 ? 31.992 7.159 -53.761 1.00 97.19 677 LEU A N 1
ATOM 5550 C CA . LEU A 1 677 ? 30.831 8.031 -53.970 1.00 97.19 677 LEU A CA 1
ATOM 5551 C C . LEU A 1 677 ? 29.733 7.406 -54.853 1.00 97.19 677 LEU A C 1
ATOM 5553 O O . LEU A 1 677 ? 28.567 7.578 -54.493 1.00 97.19 677 LEU A O 1
ATOM 5557 N N . PRO A 1 678 ? 30.033 6.664 -55.942 1.00 97.50 678 PRO A N 1
ATOM 5558 C CA . PRO A 1 678 ? 29.004 5.983 -56.728 1.00 97.50 678 PRO A CA 1
ATOM 5559 C C . PRO A 1 678 ? 28.208 4.953 -55.913 1.00 97.50 678 PRO A C 1
ATOM 5561 O O . PRO A 1 678 ? 26.983 4.932 -55.996 1.00 97.50 678 PRO A O 1
ATOM 5564 N N . MET A 1 679 ? 28.877 4.160 -55.065 1.00 97.31 679 MET A N 1
ATOM 5565 C CA . MET A 1 679 ? 28.219 3.204 -54.161 1.00 97.31 679 MET A CA 1
ATOM 5566 C C . MET A 1 679 ? 27.309 3.932 -53.166 1.00 97.31 679 MET A C 1
ATOM 5568 O O . MET A 1 679 ? 26.147 3.571 -53.008 1.00 97.31 679 MET A O 1
ATOM 5572 N N . LEU A 1 680 ? 27.807 4.994 -52.522 1.00 97.69 680 LEU A N 1
ATOM 5573 C CA . LEU A 1 680 ? 27.026 5.777 -51.558 1.00 97.69 680 LEU A CA 1
ATOM 5574 C C . LEU A 1 680 ? 25.778 6.397 -52.203 1.00 97.69 680 LEU A C 1
ATOM 5576 O O . LEU A 1 680 ? 24.684 6.307 -51.644 1.00 97.69 680 LEU A O 1
ATOM 5580 N N . GLN A 1 681 ? 25.930 6.964 -53.402 1.00 97.44 681 GLN A N 1
ATOM 5581 C CA . GLN A 1 681 ? 24.829 7.539 -54.175 1.00 97.44 681 GLN A CA 1
ATOM 5582 C C . GLN A 1 681 ? 23.811 6.480 -54.601 1.00 97.44 681 GLN A C 1
ATOM 5584 O O . GLN A 1 681 ? 22.608 6.749 -54.532 1.00 97.44 681 GLN A O 1
ATOM 5589 N N . ASN A 1 682 ? 24.267 5.284 -54.990 1.00 97.62 682 ASN A N 1
ATOM 5590 C CA . ASN A 1 682 ? 23.386 4.163 -55.305 1.00 97.62 682 ASN A CA 1
ATOM 5591 C C . ASN A 1 682 ? 22.570 3.747 -54.072 1.00 97.62 682 ASN A C 1
ATOM 5593 O O . ASN A 1 682 ? 21.340 3.718 -54.138 1.00 97.62 682 ASN A O 1
ATOM 5597 N N . ILE A 1 683 ? 23.233 3.541 -52.925 1.00 97.88 683 ILE A N 1
ATOM 5598 C CA . ILE A 1 683 ? 22.575 3.192 -51.657 1.00 97.88 683 ILE A CA 1
ATOM 5599 C C . ILE A 1 683 ? 21.526 4.236 -51.286 1.00 97.88 683 ILE A C 1
ATOM 5601 O O . ILE A 1 683 ? 20.383 3.881 -51.001 1.00 97.88 683 ILE A O 1
ATOM 5605 N N . PHE A 1 684 ? 21.883 5.520 -51.314 1.00 97.88 684 PHE A N 1
ATOM 5606 C CA . PHE A 1 684 ? 20.964 6.598 -50.964 1.00 97.88 684 PHE A CA 1
ATOM 5607 C C . PHE A 1 684 ? 19.753 6.640 -51.891 1.00 97.88 684 PHE A C 1
ATOM 5609 O O . PHE A 1 684 ? 18.623 6.621 -51.414 1.00 97.88 684 PHE A O 1
ATOM 5616 N N . THR A 1 685 ? 19.982 6.663 -53.204 1.00 97.31 685 THR A N 1
ATOM 5617 C CA . THR A 1 685 ? 18.914 6.829 -54.199 1.00 97.31 685 THR A CA 1
ATOM 5618 C C . THR A 1 685 ? 17.955 5.648 -54.177 1.00 97.31 685 THR A C 1
ATOM 5620 O O . THR A 1 685 ? 16.743 5.829 -54.107 1.00 97.31 685 THR A O 1
ATOM 5623 N N . LYS A 1 686 ? 18.483 4.421 -54.199 1.00 97.69 686 LYS A N 1
ATOM 5624 C CA . LYS A 1 686 ? 17.653 3.214 -54.209 1.00 97.69 686 LYS A CA 1
ATOM 5625 C C . LYS A 1 686 ? 16.922 3.019 -52.885 1.00 97.69 686 LYS A C 1
ATOM 5627 O O . LYS A 1 686 ? 15.754 2.639 -52.898 1.00 97.69 686 LYS A O 1
ATOM 5632 N N . SER A 1 687 ? 17.564 3.321 -51.753 1.00 97.88 687 SER A N 1
ATOM 5633 C CA . SER A 1 687 ? 16.919 3.188 -50.443 1.00 97.88 687 SER A CA 1
ATOM 5634 C C . SER A 1 687 ? 15.808 4.211 -50.249 1.00 97.88 687 SER A C 1
ATOM 5636 O O . SER A 1 687 ? 14.729 3.825 -49.823 1.00 97.88 687 SER A O 1
ATOM 5638 N N . THR A 1 688 ? 16.023 5.492 -50.567 1.00 97.31 688 THR A N 1
ATOM 5639 C CA . THR A 1 688 ? 14.992 6.526 -50.361 1.00 97.31 688 THR A CA 1
ATOM 5640 C C . THR A 1 688 ? 13.774 6.293 -51.245 1.00 97.31 688 THR A C 1
ATOM 5642 O O . THR A 1 688 ? 12.661 6.337 -50.729 1.00 97.31 688 THR A O 1
ATOM 5645 N N . VAL A 1 689 ? 13.978 5.934 -52.518 1.00 97.75 689 VAL A N 1
ATOM 5646 C CA . VAL A 1 689 ? 12.888 5.538 -53.426 1.00 97.75 689 VAL A CA 1
ATOM 5647 C C . VAL A 1 689 ? 12.133 4.334 -52.868 1.00 97.75 689 VAL A C 1
ATOM 5649 O O . VAL A 1 689 ? 10.919 4.399 -52.703 1.00 97.75 689 VAL A O 1
ATOM 5652 N N . THR A 1 690 ? 12.841 3.268 -52.479 1.00 97.25 690 THR A N 1
ATOM 5653 C CA . THR A 1 690 ? 12.186 2.064 -51.941 1.00 97.25 690 THR A CA 1
ATOM 5654 C C . THR A 1 690 ? 11.420 2.356 -50.647 1.00 97.25 690 THR A C 1
ATOM 5656 O O . THR A 1 690 ? 10.338 1.816 -50.424 1.00 97.25 690 THR A O 1
ATOM 5659 N N . ILE A 1 691 ? 11.971 3.194 -49.767 1.00 97.25 691 ILE A N 1
ATOM 5660 C CA . ILE A 1 691 ? 11.344 3.551 -48.491 1.00 97.25 691 ILE A CA 1
ATOM 5661 C C . ILE A 1 691 ? 10.077 4.379 -48.718 1.00 97.25 691 ILE A C 1
ATOM 5663 O O . ILE A 1 691 ? 9.064 4.137 -48.058 1.00 97.25 691 ILE A O 1
ATOM 5667 N N . GLU A 1 692 ? 10.114 5.325 -49.651 1.00 96.88 692 GLU A N 1
ATOM 5668 C CA . GLU A 1 692 ? 8.956 6.140 -50.002 1.00 96.88 692 GLU A CA 1
ATOM 5669 C C . GLU A 1 692 ? 7.857 5.289 -50.654 1.00 96.88 692 GLU A C 1
ATOM 5671 O O . GLU A 1 692 ? 6.705 5.358 -50.227 1.00 96.88 692 GLU A O 1
ATOM 5676 N N . GLU A 1 693 ? 8.213 4.406 -51.590 1.00 96.06 693 GLU A N 1
ATOM 5677 C CA . GLU A 1 693 ? 7.271 3.498 -52.258 1.00 96.06 693 GLU A CA 1
ATOM 5678 C C . GLU A 1 693 ? 6.637 2.484 -51.296 1.00 96.06 693 GLU A C 1
ATOM 5680 O O . GLU A 1 693 ? 5.433 2.232 -51.359 1.00 96.06 693 GLU A O 1
ATOM 5685 N N . ARG A 1 694 ? 7.431 1.889 -50.396 1.00 93.69 694 ARG A N 1
ATOM 5686 C CA . ARG A 1 694 ? 6.976 0.782 -49.540 1.00 93.69 694 ARG A CA 1
ATOM 5687 C C . ARG A 1 694 ? 6.353 1.238 -48.226 1.00 93.69 694 ARG A C 1
ATOM 5689 O O . ARG A 1 694 ? 5.461 0.561 -47.717 1.00 93.69 694 ARG A O 1
ATOM 5696 N N . TYR A 1 695 ? 6.824 2.349 -47.663 1.00 94.44 695 TYR A N 1
ATOM 5697 C CA . TYR A 1 695 ? 6.426 2.811 -46.328 1.00 94.44 695 TYR A CA 1
ATOM 5698 C C . TYR A 1 695 ? 5.830 4.224 -46.316 1.00 94.44 695 TYR A C 1
ATOM 5700 O O . TYR A 1 695 ? 5.391 4.679 -45.260 1.00 94.44 695 TYR A O 1
ATOM 5708 N N . GLY A 1 696 ? 5.790 4.933 -47.450 1.00 94.12 696 GLY A N 1
ATOM 5709 C CA . GLY A 1 696 ? 5.213 6.278 -47.536 1.00 94.12 696 GLY A CA 1
ATOM 5710 C C . GLY A 1 696 ? 5.995 7.342 -46.761 1.00 94.12 696 GLY A C 1
ATOM 5711 O O . GLY A 1 696 ? 5.425 8.366 -46.378 1.00 94.12 696 GLY A O 1
ATOM 5712 N N . VAL A 1 697 ? 7.281 7.100 -46.478 1.00 95.44 697 VAL A N 1
ATOM 5713 C CA . VAL A 1 697 ? 8.142 8.050 -45.761 1.00 95.44 697 VAL A CA 1
ATOM 5714 C C . VAL A 1 697 ? 9.005 8.812 -46.766 1.00 95.44 697 VAL A C 1
ATOM 5716 O O . VAL A 1 697 ? 9.940 8.225 -47.310 1.00 95.44 697 VAL A O 1
ATOM 5719 N N . PRO A 1 698 ? 8.742 10.111 -46.998 1.00 95.69 698 PRO A N 1
ATOM 5720 C CA . PRO A 1 698 ? 9.566 10.911 -47.895 1.00 95.69 698 PRO A CA 1
ATOM 5721 C C . PRO A 1 698 ? 10.953 11.159 -47.292 1.00 95.69 698 PRO A C 1
ATOM 5723 O O . PRO A 1 698 ? 11.123 11.205 -46.070 1.00 95.69 698 PRO A O 1
ATOM 5726 N N . VAL A 1 699 ? 11.947 11.402 -48.150 1.00 95.12 699 VAL A N 1
ATOM 5727 C CA . VAL A 1 699 ? 13.354 11.601 -47.747 1.00 95.12 699 VAL A CA 1
ATOM 5728 C C . VAL A 1 699 ? 13.550 12.694 -46.686 1.00 95.12 699 VAL A C 1
ATOM 5730 O O . VAL A 1 699 ? 14.390 12.551 -45.804 1.00 95.12 699 VAL A O 1
ATOM 5733 N N . ASN A 1 700 ? 12.734 13.753 -46.698 1.00 94.06 700 ASN A N 1
ATOM 5734 C CA . ASN A 1 700 ? 12.796 14.847 -45.718 1.00 94.06 700 ASN A CA 1
ATOM 5735 C C . ASN A 1 700 ? 12.265 14.474 -44.318 1.00 94.06 700 ASN A C 1
ATOM 5737 O O . ASN A 1 700 ? 12.318 15.295 -43.401 1.00 94.06 700 ASN A O 1
ATOM 5741 N N . ARG A 1 701 ? 11.750 13.253 -44.143 1.00 94.12 701 ARG A N 1
ATOM 5742 C CA . ARG A 1 701 ? 11.386 12.659 -42.849 1.00 94.12 701 ARG A CA 1
ATOM 5743 C C . ARG A 1 701 ? 12.341 11.552 -42.409 1.00 94.12 701 ARG A C 1
ATOM 5745 O O . ARG A 1 701 ? 12.083 10.920 -41.384 1.00 94.12 701 ARG A O 1
ATOM 5752 N N . LEU A 1 702 ? 13.430 11.333 -43.145 1.00 94.31 702 LEU A N 1
ATOM 5753 C CA . LEU A 1 702 ? 14.459 10.364 -42.796 1.00 94.31 702 LEU A CA 1
ATOM 5754 C C . LEU A 1 702 ? 15.674 11.050 -42.166 1.00 94.31 702 LEU A C 1
ATOM 5756 O O . LEU A 1 702 ? 16.136 12.091 -42.628 1.00 94.31 702 LEU A O 1
ATOM 5760 N N . CYS A 1 703 ? 16.219 10.424 -41.130 1.00 93.88 703 CYS A N 1
ATOM 5761 C CA . CYS A 1 703 ? 17.562 10.672 -40.634 1.00 93.88 703 CYS A CA 1
ATOM 5762 C C . CYS A 1 703 ? 18.469 9.557 -41.168 1.00 93.88 703 CYS A C 1
ATOM 5764 O O . CYS A 1 703 ? 18.230 8.377 -40.905 1.00 93.88 703 CYS A O 1
ATOM 5766 N N . ILE A 1 704 ? 19.479 9.926 -41.961 1.00 96.19 704 ILE A N 1
ATOM 5767 C CA . ILE A 1 704 ? 20.357 8.974 -42.654 1.00 96.19 704 ILE A CA 1
ATOM 5768 C C . ILE A 1 704 ? 21.790 9.212 -42.194 1.00 96.19 704 ILE A C 1
ATOM 5770 O O . ILE A 1 704 ? 22.315 10.318 -42.347 1.00 96.19 704 ILE A O 1
ATOM 5774 N N . PHE A 1 705 ? 22.422 8.195 -41.614 1.00 95.19 705 PHE A N 1
ATOM 5775 C CA . PHE A 1 705 ? 23.717 8.356 -40.956 1.00 95.19 705 PHE A CA 1
ATOM 5776 C C . PHE A 1 705 ? 24.543 7.067 -40.909 1.00 95.19 705 PHE A C 1
ATOM 5778 O O . PHE A 1 705 ? 24.036 5.954 -41.041 1.00 95.19 705 PHE A O 1
ATOM 5785 N N . PHE A 1 706 ? 25.840 7.238 -40.678 1.00 95.38 706 PHE A N 1
ATOM 5786 C CA . PHE A 1 706 ? 26.811 6.186 -40.407 1.00 95.38 706 PHE A CA 1
ATOM 5787 C C . PHE A 1 706 ? 27.150 6.153 -38.923 1.00 95.38 706 PHE A C 1
ATOM 5789 O O . PHE A 1 706 ? 27.165 7.197 -38.271 1.00 95.38 706 PHE A O 1
ATOM 5796 N N . HIS A 1 707 ? 27.518 4.982 -38.412 1.00 93.38 707 HIS A N 1
ATOM 5797 C CA . HIS A 1 707 ? 28.216 4.890 -37.135 1.00 93.38 707 HIS A CA 1
ATOM 5798 C C . HIS A 1 707 ? 29.734 4.895 -37.334 1.00 93.38 707 HIS A C 1
ATOM 5800 O O . HIS A 1 707 ? 30.263 4.152 -38.163 1.00 93.38 707 HIS A O 1
ATOM 5806 N N . TYR A 1 708 ? 30.437 5.678 -36.520 1.00 91.62 708 TYR A N 1
ATOM 5807 C CA . TYR A 1 708 ? 31.863 5.516 -36.281 1.00 91.62 708 TYR A CA 1
ATOM 5808 C C . TYR A 1 708 ? 32.085 4.732 -34.985 1.00 91.62 708 TYR A C 1
ATOM 5810 O O . TYR A 1 708 ? 31.424 5.002 -33.984 1.00 91.62 708 TYR A O 1
ATOM 5818 N N . GLN A 1 709 ? 32.957 3.720 -35.053 1.00 90.06 709 GLN A N 1
ATOM 5819 C CA . GLN A 1 709 ? 32.856 2.461 -34.292 1.00 90.06 709 GLN A CA 1
ATOM 5820 C C . GLN A 1 709 ? 31.551 1.687 -34.608 1.00 90.06 709 GLN A C 1
ATOM 5822 O O . GLN A 1 709 ? 30.636 1.606 -33.781 1.00 90.06 709 GLN A O 1
ATOM 5827 N N . PRO A 1 710 ? 31.407 1.160 -35.843 1.00 85.31 710 PRO A N 1
ATOM 5828 C CA . PRO A 1 710 ? 30.244 0.362 -36.229 1.00 85.31 710 PRO A CA 1
ATOM 5829 C C . PRO A 1 710 ? 30.191 -0.961 -35.459 1.00 85.31 710 PRO A C 1
ATOM 5831 O O . PRO A 1 710 ? 31.214 -1.552 -35.133 1.00 85.31 710 PRO A O 1
ATOM 5834 N N . THR A 1 711 ? 28.980 -1.471 -35.231 1.00 81.00 711 THR A N 1
ATOM 5835 C CA . THR A 1 711 ? 28.732 -2.611 -34.329 1.00 81.00 711 THR A CA 1
ATOM 5836 C C . THR A 1 711 ? 29.458 -3.907 -34.717 1.00 81.00 711 THR A C 1
ATOM 5838 O O . THR A 1 711 ? 29.709 -4.738 -33.853 1.00 81.00 711 THR A O 1
ATOM 5841 N N . TYR A 1 712 ? 29.781 -4.101 -35.996 1.00 85.25 712 TYR A N 1
ATOM 5842 C CA . TYR A 1 712 ? 30.424 -5.320 -36.498 1.00 85.25 712 TYR A CA 1
ATOM 5843 C C . TYR A 1 712 ? 31.485 -5.043 -37.577 1.00 85.25 712 TYR A C 1
ATOM 5845 O O . TYR A 1 712 ? 31.756 -5.913 -38.392 1.00 85.25 712 TYR A O 1
ATOM 5853 N N . TYR A 1 713 ? 32.082 -3.840 -37.600 1.00 89.75 713 TYR A N 1
ATOM 5854 C CA . TYR A 1 713 ? 33.185 -3.460 -38.513 1.00 89.75 713 TYR A CA 1
ATOM 5855 C C . TYR A 1 713 ? 33.032 -3.917 -39.971 1.00 89.75 713 TYR A C 1
ATOM 5857 O O . TYR A 1 713 ? 33.990 -4.329 -40.622 1.00 89.75 713 TYR A O 1
ATOM 5865 N N . HIS A 1 714 ? 31.808 -3.789 -40.472 1.00 91.06 714 HIS A N 1
ATOM 5866 C CA . HIS A 1 714 ? 31.438 -3.858 -41.877 1.00 91.06 714 HIS A CA 1
ATOM 5867 C C . HIS A 1 714 ? 30.590 -2.625 -42.148 1.00 91.06 714 HIS A C 1
ATOM 5869 O O . HIS A 1 714 ? 29.620 -2.382 -41.421 1.00 91.06 714 HIS A O 1
ATOM 5875 N N . LEU A 1 715 ? 30.977 -1.809 -43.124 1.00 93.06 715 LEU A N 1
ATOM 5876 C CA . LEU A 1 715 ? 30.338 -0.522 -43.365 1.00 93.06 715 LEU A CA 1
ATOM 5877 C C . LEU A 1 715 ? 28.845 -0.705 -43.677 1.00 93.06 715 LEU A C 1
ATOM 5879 O O . LEU A 1 715 ? 28.459 -1.490 -44.543 1.00 93.06 715 LEU A O 1
ATOM 5883 N N . HIS A 1 716 ? 28.009 0.052 -42.974 1.00 94.50 716 HIS A N 1
ATOM 5884 C CA . HIS A 1 716 ? 26.568 0.073 -43.182 1.00 94.50 716 HIS A CA 1
ATOM 5885 C C . HIS A 1 716 ? 25.994 1.463 -42.902 1.00 94.50 716 HIS A C 1
ATOM 5887 O O . HIS A 1 716 ? 26.583 2.260 -42.164 1.00 94.50 716 HIS A O 1
ATOM 5893 N N . ILE A 1 717 ? 24.841 1.747 -43.506 1.00 95.94 717 ILE A N 1
ATOM 5894 C CA . ILE A 1 717 ? 24.152 3.039 -43.425 1.00 95.94 717 ILE A CA 1
ATOM 5895 C C . ILE A 1 717 ? 22.796 2.840 -42.761 1.00 95.94 717 ILE A C 1
ATOM 5897 O O . ILE A 1 717 ? 22.041 1.941 -43.126 1.00 95.94 717 ILE A O 1
ATOM 5901 N N . HIS A 1 718 ? 22.477 3.686 -41.792 1.00 95.00 718 HIS A N 1
ATOM 5902 C CA . HIS A 1 718 ? 21.202 3.672 -41.092 1.00 95.00 718 HIS A CA 1
ATOM 5903 C C . HIS A 1 718 ? 20.215 4.615 -41.772 1.00 95.00 718 HIS A C 1
ATOM 5905 O O . HIS A 1 718 ? 20.571 5.743 -42.103 1.00 95.00 718 HIS A O 1
ATOM 5911 N N . PHE A 1 719 ? 18.976 4.156 -41.937 1.00 95.81 719 PHE A N 1
ATOM 5912 C CA . PHE A 1 719 ? 17.848 4.956 -42.405 1.00 95.81 719 PHE A CA 1
ATOM 5913 C C . PHE A 1 719 ? 16.761 4.884 -41.340 1.00 95.81 719 PHE A C 1
ATOM 5915 O O . PHE A 1 719 ? 16.158 3.825 -41.147 1.00 95.81 719 PHE A O 1
ATOM 5922 N N . THR A 1 720 ? 16.527 5.983 -40.628 1.00 93.56 720 THR A N 1
ATOM 5923 C CA . THR A 1 720 ? 15.526 6.029 -39.558 1.00 93.56 720 THR A CA 1
ATOM 5924 C C . THR A 1 720 ? 14.502 7.122 -39.800 1.00 93.56 720 THR A C 1
ATOM 5926 O O . THR A 1 720 ? 14.797 8.135 -40.430 1.00 93.56 720 THR A O 1
ATOM 5929 N N . HIS A 1 721 ? 13.283 6.946 -39.298 1.00 92.69 721 HIS A N 1
ATOM 5930 C CA . HIS A 1 721 ? 12.320 8.042 -39.271 1.00 92.69 721 HIS A CA 1
ATOM 5931 C C . HIS A 1 721 ? 12.784 9.132 -38.287 1.00 92.69 721 HIS A C 1
ATOM 5933 O O . HIS A 1 721 ? 13.310 8.831 -37.217 1.00 92.69 721 HIS A O 1
ATOM 5939 N N . LEU A 1 722 ? 12.552 10.410 -38.604 1.00 87.94 722 LEU A N 1
ATOM 5940 C CA . LEU A 1 722 ? 13.035 11.543 -37.800 1.00 87.94 722 LEU A CA 1
ATOM 5941 C C . LEU A 1 722 ? 12.549 11.508 -36.336 1.00 87.94 722 LEU A C 1
ATOM 5943 O O . LEU A 1 722 ? 13.240 11.993 -35.446 1.00 87.94 722 LEU A O 1
ATOM 5947 N N . ARG A 1 723 ? 11.380 10.909 -36.067 1.00 80.25 723 ARG A N 1
ATOM 5948 C CA . ARG A 1 723 ? 10.864 10.723 -34.694 1.00 80.25 723 ARG A CA 1
ATOM 5949 C C . ARG A 1 723 ? 11.628 9.674 -33.878 1.00 80.25 723 ARG A C 1
ATOM 5951 O O . ARG A 1 723 ? 11.643 9.784 -32.660 1.00 80.25 723 ARG A O 1
ATOM 5958 N N . GLU A 1 724 ? 12.275 8.721 -34.542 1.00 77.62 724 GLU A N 1
ATOM 5959 C CA . GLU A 1 724 ? 13.091 7.657 -33.938 1.00 77.62 724 GLU A CA 1
ATOM 5960 C C . GLU A 1 724 ? 14.579 8.054 -33.848 1.00 77.62 724 GLU A C 1
ATOM 5962 O O . GLU A 1 724 ? 15.426 7.304 -33.363 1.00 77.62 724 GLU A O 1
ATOM 5967 N N . ALA A 1 725 ? 14.937 9.263 -34.299 1.00 63.12 725 ALA A N 1
ATOM 5968 C CA . ALA A 1 725 ? 16.319 9.724 -34.428 1.00 63.12 725 ALA A CA 1
ATOM 5969 C C . ALA A 1 725 ? 17.070 9.930 -33.096 1.00 63.12 725 ALA A C 1
ATOM 5971 O O . ALA A 1 725 ? 18.169 10.473 -33.112 1.00 63.12 725 ALA A O 1
ATOM 5972 N N . THR A 1 726 ? 16.531 9.511 -31.949 1.00 58.41 726 THR A N 1
ATOM 5973 C CA . THR A 1 726 ? 17.241 9.454 -30.656 1.00 58.41 726 THR A CA 1
ATOM 5974 C C . THR A 1 726 ? 17.974 8.119 -30.448 1.00 58.41 726 THR A C 1
ATOM 5976 O O . THR A 1 726 ? 18.908 8.037 -29.647 1.00 58.41 726 THR A O 1
ATOM 5979 N N . ALA A 1 727 ? 17.607 7.065 -31.186 1.00 58.22 727 ALA A N 1
ATOM 5980 C CA . ALA A 1 727 ? 18.200 5.738 -31.067 1.00 58.22 727 ALA A CA 1
ATOM 5981 C C . ALA A 1 727 ? 19.489 5.595 -31.906 1.00 58.22 727 ALA A C 1
ATOM 5983 O O . ALA A 1 727 ? 19.456 5.437 -33.124 1.00 58.22 727 ALA A O 1
ATOM 5984 N N . GLY A 1 728 ? 20.651 5.583 -31.241 1.00 62.75 728 GLY A N 1
ATOM 5985 C CA . GLY A 1 728 ? 21.965 5.360 -31.880 1.00 62.75 728 GLY A CA 1
ATOM 5986 C C . GLY A 1 728 ? 22.694 6.631 -32.337 1.00 62.75 728 GLY A C 1
ATOM 5987 O O . GLY A 1 728 ? 23.852 6.568 -32.732 1.00 62.75 728 GLY A O 1
ATOM 5988 N N . THR A 1 729 ? 22.077 7.800 -32.187 1.00 78.69 729 THR A N 1
ATOM 5989 C CA . THR A 1 729 ? 22.606 9.109 -32.610 1.00 78.69 729 THR A CA 1
ATOM 5990 C C . THR A 1 729 ? 23.408 9.833 -31.525 1.00 78.69 729 THR A C 1
ATOM 5992 O O . THR A 1 729 ? 23.464 11.061 -31.483 1.00 78.69 729 THR A O 1
ATOM 5995 N N . SER A 1 730 ? 24.052 9.085 -30.622 1.00 76.00 730 SER A N 1
ATOM 5996 C CA . SER A 1 730 ? 24.890 9.685 -29.579 1.00 76.00 730 SER A CA 1
ATOM 5997 C C . SER A 1 730 ? 25.990 10.553 -30.195 1.00 76.00 730 SER A C 1
ATOM 5999 O O . SER A 1 730 ? 26.604 10.159 -31.191 1.00 76.00 730 SER A O 1
ATOM 6001 N N . VAL A 1 731 ? 26.261 11.704 -29.575 1.00 77.19 731 VAL A N 1
ATOM 6002 C CA . VAL A 1 731 ? 27.273 12.671 -30.027 1.00 77.19 731 VAL A CA 1
ATOM 6003 C C . VAL A 1 731 ? 28.607 11.967 -30.296 1.00 77.19 731 VAL A C 1
ATOM 6005 O O . VAL A 1 731 ? 29.077 11.172 -29.481 1.00 77.19 731 VAL A O 1
ATOM 6008 N N . GLY A 1 732 ? 29.180 12.221 -31.474 1.00 81.38 732 GLY A N 1
ATOM 6009 C CA . GLY A 1 732 ? 30.442 11.626 -31.927 1.00 81.38 732 GLY A CA 1
ATOM 6010 C C . GLY A 1 732 ? 30.337 10.216 -32.527 1.00 81.38 732 GLY A C 1
ATOM 6011 O O . GLY A 1 732 ? 31.227 9.788 -33.252 1.00 81.38 732 GLY A O 1
ATOM 6012 N N . ARG A 1 733 ? 29.238 9.489 -32.295 1.00 88.12 733 ARG A N 1
ATOM 6013 C CA . ARG A 1 733 ? 29.025 8.158 -32.889 1.00 88.12 733 ARG A CA 1
ATOM 6014 C C . ARG A 1 733 ? 28.376 8.237 -34.266 1.00 88.12 733 ARG A C 1
ATOM 6016 O O . ARG A 1 733 ? 28.772 7.499 -35.160 1.00 88.12 733 ARG A O 1
ATOM 6023 N N . ALA A 1 734 ? 27.351 9.072 -34.427 1.00 92.06 734 ALA A N 1
ATOM 6024 C CA . ALA A 1 734 ? 26.603 9.175 -35.677 1.00 92.06 734 ALA A CA 1
ATOM 6025 C C . ALA A 1 734 ? 27.127 10.311 -36.567 1.00 92.06 734 ALA A C 1
ATOM 6027 O O . ALA A 1 734 ? 27.311 11.436 -36.105 1.00 92.06 734 ALA A O 1
ATOM 6028 N N . HIS A 1 735 ? 27.320 10.021 -37.854 1.00 94.56 735 HIS A N 1
ATOM 6029 C CA . HIS A 1 735 ? 27.727 10.982 -38.880 1.00 94.56 735 HIS A CA 1
ATOM 6030 C C . HIS A 1 735 ? 26.693 11.015 -40.002 1.00 94.56 735 HIS A C 1
ATOM 6032 O O . HIS A 1 735 ? 26.430 9.979 -40.614 1.00 94.56 735 HIS A O 1
ATOM 6038 N N . LEU A 1 736 ? 26.108 12.183 -40.280 1.00 94.94 736 LEU A N 1
ATOM 6039 C CA . LEU A 1 736 ? 25.075 12.317 -41.308 1.00 94.94 736 LEU A CA 1
ATOM 6040 C C . LEU A 1 736 ? 25.618 11.941 -42.688 1.00 94.94 736 LEU A C 1
ATOM 6042 O O . LEU A 1 736 ? 26.745 12.277 -43.048 1.00 94.94 736 LEU A O 1
ATOM 6046 N N . TYR A 1 737 ? 24.788 11.260 -43.475 1.00 96.44 737 TYR A N 1
ATOM 6047 C CA . TYR A 1 737 ? 25.150 10.826 -44.821 1.00 96.44 737 TYR A CA 1
ATOM 6048 C C . TYR A 1 737 ? 25.541 12.000 -45.725 1.00 96.44 737 TYR A C 1
ATOM 6050 O O . TYR A 1 737 ? 26.545 11.912 -46.429 1.00 96.44 737 TYR A O 1
ATOM 6058 N N . ALA A 1 738 ? 24.773 13.096 -45.679 1.00 95.62 738 ALA A N 1
ATOM 6059 C CA . ALA A 1 738 ? 25.040 14.290 -46.480 1.00 95.62 738 ALA A CA 1
ATOM 6060 C C . ALA A 1 738 ? 26.436 14.859 -46.179 1.00 95.62 738 ALA A C 1
ATOM 6062 O O . ALA A 1 738 ? 27.238 15.019 -47.096 1.00 95.62 738 ALA A O 1
ATOM 6063 N N . ASP A 1 739 ? 26.764 15.019 -44.893 1.00 96.56 739 ASP A N 1
ATOM 6064 C CA . ASP A 1 739 ? 28.079 15.495 -44.459 1.00 96.56 739 ASP A CA 1
ATOM 6065 C C . ASP A 1 739 ? 29.199 14.555 -44.920 1.00 96.56 739 ASP A C 1
ATOM 6067 O O . ASP A 1 739 ? 30.237 15.010 -45.392 1.00 96.56 739 ASP A O 1
ATOM 6071 N N . VAL A 1 740 ? 29.009 13.233 -44.812 1.00 97.38 740 VAL A N 1
ATOM 6072 C CA . VAL A 1 740 ? 30.006 12.248 -45.266 1.00 97.38 740 VAL A CA 1
ATOM 6073 C C . VAL A 1 740 ? 30.283 12.389 -46.759 1.00 97.38 740 VAL A C 1
ATOM 6075 O O . VAL A 1 740 ? 31.445 12.414 -47.165 1.00 97.38 740 VAL A O 1
ATOM 6078 N N . VAL A 1 741 ? 29.237 12.518 -47.573 1.00 97.75 741 VAL A N 1
ATOM 6079 C CA . VAL A 1 741 ? 29.366 12.682 -49.025 1.00 97.75 741 VAL A CA 1
ATOM 6080 C C . VAL A 1 741 ? 30.056 13.995 -49.383 1.00 97.75 741 VAL A C 1
ATOM 6082 O O . VAL A 1 741 ? 30.973 13.989 -50.205 1.00 97.75 741 VAL A O 1
ATOM 6085 N N . ASP A 1 742 ? 29.655 15.106 -48.773 1.00 97.69 742 ASP A N 1
ATOM 6086 C CA . ASP A 1 742 ? 30.219 16.422 -49.084 1.00 97.69 742 ASP A CA 1
ATOM 6087 C C . ASP A 1 742 ? 31.678 16.539 -48.632 1.00 97.69 742 ASP A C 1
ATOM 6089 O O . ASP A 1 742 ? 32.518 17.082 -49.358 1.00 97.69 742 ASP A O 1
ATOM 6093 N N . ASN A 1 743 ? 32.017 15.927 -47.496 1.00 97.88 743 ASN A N 1
ATOM 6094 C CA . ASN A 1 743 ? 33.395 15.811 -47.033 1.00 97.88 743 ASN A CA 1
ATOM 6095 C C . ASN A 1 743 ? 34.262 15.009 -48.017 1.00 97.88 743 ASN A C 1
ATOM 6097 O O . ASN A 1 743 ? 35.336 15.473 -48.387 1.00 97.88 743 ASN A O 1
ATOM 6101 N N . LEU A 1 744 ? 33.792 13.849 -48.493 1.00 97.69 744 LEU A N 1
ATOM 6102 C CA . LEU A 1 744 ? 34.533 13.013 -49.453 1.00 97.69 744 LEU A CA 1
ATOM 6103 C C . LEU A 1 744 ? 34.673 13.660 -50.838 1.00 97.69 744 LEU A C 1
ATOM 6105 O O . LEU A 1 744 ? 35.663 13.421 -51.527 1.00 97.69 744 LEU A O 1
ATOM 6109 N N . ARG A 1 745 ? 33.693 14.470 -51.260 1.00 96.81 745 ARG A N 1
ATOM 6110 C CA . ARG A 1 745 ? 33.774 15.269 -52.497 1.00 96.81 745 ARG A CA 1
ATOM 6111 C C . ARG A 1 745 ? 34.810 16.377 -52.394 1.00 96.81 745 ARG A C 1
ATOM 6113 O O . ARG A 1 745 ? 35.496 16.659 -53.370 1.00 96.81 745 ARG A O 1
ATOM 6120 N N . SER A 1 746 ? 34.884 17.008 -51.227 1.00 96.81 746 SER A N 1
ATOM 6121 C CA . SER A 1 746 ? 35.839 18.082 -50.963 1.00 96.81 746 SER A CA 1
ATOM 6122 C C . SER A 1 746 ? 37.259 17.538 -50.827 1.00 96.81 746 SER A C 1
ATOM 6124 O O . SER A 1 746 ? 38.216 18.172 -51.264 1.00 96.81 746 SER A O 1
ATOM 6126 N N . ASP A 1 747 ? 37.396 16.359 -50.222 1.00 97.06 747 ASP A N 1
ATOM 6127 C CA . ASP A 1 747 ? 38.673 15.747 -49.894 1.00 97.06 747 ASP A CA 1
ATOM 6128 C C . ASP A 1 747 ? 38.529 14.224 -49.785 1.00 97.06 747 ASP A C 1
ATOM 6130 O O . ASP A 1 747 ? 37.933 13.695 -48.844 1.00 97.06 747 ASP A O 1
ATOM 6134 N N . SER A 1 748 ? 39.108 13.509 -50.754 1.00 96.50 748 SER A N 1
ATOM 6135 C CA . SER A 1 748 ? 38.993 12.049 -50.846 1.00 96.50 748 SER A CA 1
ATOM 6136 C C . SER A 1 748 ? 39.474 11.340 -49.577 1.00 96.50 748 SER A C 1
ATOM 6138 O O . SER A 1 748 ? 38.899 10.325 -49.198 1.00 96.50 748 SER A O 1
ATOM 6140 N N . ASP A 1 749 ? 40.485 11.874 -48.889 1.00 96.12 749 ASP A N 1
ATOM 6141 C CA . ASP A 1 749 ? 41.084 11.259 -47.700 1.00 96.12 749 ASP A CA 1
ATOM 6142 C C . ASP A 1 749 ? 40.565 11.862 -46.383 1.00 96.12 749 ASP A C 1
ATOM 6144 O O . ASP A 1 749 ? 41.138 11.614 -45.319 1.00 96.12 749 ASP A O 1
ATOM 6148 N N . TYR A 1 750 ? 39.476 12.640 -46.417 1.00 97.25 750 TYR A N 1
ATOM 6149 C CA . TYR A 1 750 ? 38.975 13.394 -45.264 1.00 97.25 750 TYR A CA 1
ATOM 6150 C C . TYR A 1 750 ? 38.834 12.541 -43.994 1.00 97.25 750 TYR A C 1
ATOM 6152 O O . TYR A 1 750 ? 39.408 12.859 -42.949 1.00 97.25 750 TYR A O 1
ATOM 6160 N N . TYR A 1 751 ? 38.114 11.417 -44.083 1.00 95.94 751 TYR A N 1
ATOM 6161 C CA . TYR A 1 751 ? 37.901 10.512 -42.948 1.00 95.94 751 TYR A CA 1
ATOM 6162 C C . TYR A 1 751 ? 39.136 9.685 -42.592 1.00 95.94 751 TYR A C 1
ATOM 6164 O O . TYR A 1 751 ? 39.283 9.274 -41.442 1.00 95.94 751 TYR A O 1
ATOM 6172 N N . ALA A 1 752 ? 40.045 9.477 -43.544 1.00 94.81 752 ALA A N 1
ATOM 6173 C CA . ALA A 1 752 ? 41.294 8.773 -43.296 1.00 94.81 752 ALA A CA 1
ATOM 6174 C C . ALA A 1 752 ? 42.217 9.577 -42.374 1.00 94.81 752 ALA A C 1
ATOM 6176 O O . ALA A 1 752 ? 42.869 8.994 -41.509 1.00 94.81 752 ALA A O 1
ATOM 6177 N N . LYS A 1 753 ? 42.251 10.908 -42.532 1.00 94.44 753 LYS A N 1
ATOM 6178 C CA . LYS A 1 753 ? 43.204 11.782 -41.831 1.00 94.44 753 LYS A CA 1
ATOM 6179 C C . LYS A 1 753 ? 42.637 12.556 -40.642 1.00 94.44 753 LYS A C 1
ATOM 6181 O O . LYS A 1 753 ? 43.403 12.933 -39.761 1.00 94.44 753 LYS A O 1
ATOM 6186 N N . ARG A 1 754 ? 41.327 12.820 -40.596 1.00 93.62 754 ARG A N 1
ATOM 6187 C CA . ARG A 1 754 ? 40.738 13.612 -39.505 1.00 93.62 754 ARG A CA 1
ATOM 6188 C C . ARG A 1 754 ? 40.827 12.898 -38.157 1.00 93.62 754 ARG A C 1
ATOM 6190 O O . ARG A 1 754 ? 40.792 11.669 -38.079 1.00 93.62 754 ARG A O 1
ATOM 6197 N N . THR A 1 755 ? 40.827 13.685 -37.091 1.00 94.81 755 THR A N 1
ATOM 6198 C CA . THR A 1 755 ? 40.542 13.180 -35.748 1.00 94.81 755 THR A CA 1
ATOM 6199 C C . THR A 1 755 ? 39.052 12.859 -35.631 1.00 94.81 755 THR A C 1
ATOM 6201 O O . THR A 1 755 ? 38.190 13.623 -36.087 1.00 94.81 755 THR A O 1
ATOM 6204 N N . MET A 1 756 ? 38.746 11.702 -35.051 1.00 93.88 756 MET A N 1
ATOM 6205 C CA . MET A 1 756 ? 37.388 11.237 -34.799 1.00 93.88 756 MET A CA 1
ATOM 6206 C C . MET A 1 756 ? 37.114 11.294 -33.300 1.00 93.88 756 MET A C 1
ATOM 6208 O O . MET A 1 756 ? 37.918 10.813 -32.506 1.00 93.88 756 MET A O 1
ATOM 6212 N N . HIS A 1 757 ? 35.981 11.877 -32.919 1.00 91.25 757 HIS A N 1
ATOM 6213 C CA . HIS A 1 757 ? 35.569 11.979 -31.522 1.00 91.25 757 HIS A CA 1
ATOM 6214 C C . HIS A 1 757 ? 34.359 11.089 -31.293 1.00 91.25 757 HIS A C 1
ATOM 6216 O O . HIS A 1 757 ? 33.378 11.239 -32.014 1.00 91.25 757 HIS A O 1
ATOM 6222 N N . PHE A 1 758 ? 34.410 10.185 -30.319 1.00 91.12 758 PHE A N 1
ATOM 6223 C CA . PHE A 1 758 ? 33.315 9.264 -30.008 1.00 91.12 758 PHE A CA 1
ATOM 6224 C C . PHE A 1 758 ? 33.325 8.881 -28.528 1.00 91.12 758 PHE A C 1
ATOM 6226 O O . PHE A 1 758 ? 34.334 9.031 -27.846 1.00 91.12 758 PHE A O 1
ATOM 6233 N N . SER A 1 759 ? 32.190 8.399 -28.020 1.00 87.00 759 SER A N 1
ATOM 6234 C CA . SER A 1 759 ? 32.084 7.964 -26.623 1.00 87.00 759 SER A CA 1
ATOM 6235 C C . SER A 1 759 ? 32.264 6.454 -26.483 1.00 87.00 759 SER A C 1
ATOM 6237 O O . SER A 1 759 ? 31.641 5.688 -27.220 1.00 87.00 759 SER A O 1
ATOM 6239 N N . LEU A 1 760 ? 33.074 6.041 -25.508 1.00 86.19 760 LEU A N 1
ATOM 6240 C CA . LEU A 1 760 ? 33.221 4.654 -25.063 1.00 86.19 760 LEU A CA 1
ATOM 6241 C C . LEU A 1 760 ? 32.793 4.518 -23.597 1.00 86.19 760 LEU A C 1
ATOM 6243 O O . LEU A 1 760 ? 32.735 5.500 -22.855 1.00 86.19 760 LEU A O 1
ATOM 6247 N N . ARG A 1 761 ? 32.451 3.297 -23.184 1.00 82.94 761 ARG A N 1
ATOM 6248 C CA . ARG A 1 761 ? 32.158 2.979 -21.777 1.00 82.94 761 ARG A CA 1
ATOM 6249 C C . ARG A 1 761 ? 33.459 2.706 -21.029 1.00 82.94 761 ARG A C 1
ATOM 6251 O O . ARG A 1 761 ? 34.412 2.254 -21.651 1.00 82.94 761 ARG A O 1
ATOM 6258 N N . ASN A 1 762 ? 33.484 2.929 -19.714 1.00 79.69 762 ASN A N 1
ATOM 6259 C CA . ASN A 1 762 ? 34.677 2.706 -18.888 1.00 79.69 762 ASN A CA 1
ATOM 6260 C C . ASN A 1 762 ? 35.292 1.303 -19.050 1.00 79.69 762 ASN A C 1
ATOM 6262 O O . ASN A 1 762 ? 36.506 1.166 -19.074 1.00 79.69 762 ASN A O 1
ATOM 6266 N N . ASN A 1 763 ? 34.447 0.282 -19.200 1.00 74.81 763 ASN A N 1
ATOM 6267 C CA . ASN A 1 763 ? 34.869 -1.113 -19.328 1.00 74.81 763 ASN A CA 1
ATOM 6268 C C . ASN A 1 763 ? 35.010 -1.569 -20.792 1.00 74.81 763 ASN A C 1
ATOM 6270 O O . ASN A 1 763 ? 35.107 -2.768 -21.057 1.00 74.81 763 ASN A O 1
ATOM 6274 N N . ASP A 1 764 ? 34.939 -0.648 -21.759 1.00 82.19 764 ASP A N 1
ATOM 6275 C CA . ASP A 1 764 ? 35.149 -0.982 -23.166 1.00 82.19 764 ASP A CA 1
ATOM 6276 C C . ASP A 1 764 ? 36.638 -1.307 -23.388 1.00 82.19 764 ASP A C 1
ATOM 6278 O O . ASP A 1 764 ? 37.484 -0.447 -23.129 1.00 82.19 764 ASP A O 1
ATOM 6282 N N . PRO A 1 765 ? 37.003 -2.511 -23.865 1.00 85.12 765 PRO A N 1
ATOM 6283 C CA . PRO A 1 765 ? 38.409 -2.881 -24.007 1.00 85.12 765 PRO A CA 1
ATOM 6284 C C . PRO A 1 765 ? 39.190 -1.947 -24.940 1.00 85.12 765 PRO A C 1
ATOM 6286 O O . PRO A 1 765 ? 40.373 -1.707 -24.712 1.00 85.12 765 PRO A O 1
ATOM 6289 N N . LEU A 1 766 ? 38.531 -1.355 -25.944 1.00 87.19 766 LEU A N 1
ATOM 6290 C CA . LEU A 1 766 ? 39.169 -0.387 -26.837 1.00 87.19 766 LEU A CA 1
ATOM 6291 C C . LEU A 1 766 ? 39.536 0.915 -26.105 1.00 87.19 766 LEU A C 1
ATOM 6293 O O . LEU A 1 766 ? 40.520 1.561 -26.463 1.00 87.19 766 LEU A O 1
ATOM 6297 N N . LEU A 1 767 ? 38.784 1.303 -25.069 1.00 88.00 767 LEU A N 1
ATOM 6298 C CA . LEU A 1 767 ? 39.102 2.484 -24.265 1.00 88.00 767 LEU A CA 1
ATOM 6299 C C . LEU A 1 767 ? 40.427 2.298 -23.519 1.00 88.00 767 LEU A C 1
ATOM 6301 O O . LEU A 1 767 ? 41.236 3.223 -23.483 1.00 88.00 767 LEU A O 1
ATOM 6305 N N . HIS A 1 768 ? 40.662 1.109 -22.960 1.00 85.25 768 HIS A N 1
ATOM 6306 C CA . HIS A 1 768 ? 41.907 0.793 -22.259 1.00 85.25 768 HIS A CA 1
ATOM 6307 C C . HIS A 1 768 ? 43.120 0.856 -23.193 1.00 85.25 768 HIS A C 1
ATOM 6309 O O . HIS A 1 768 ? 44.130 1.464 -22.844 1.00 85.25 768 HIS A O 1
ATOM 6315 N N . GLU A 1 769 ? 42.991 0.304 -24.400 1.00 85.81 769 GLU A N 1
ATOM 6316 C CA . GLU A 1 769 ? 44.042 0.348 -25.423 1.00 85.81 769 GLU A CA 1
ATOM 6317 C C . GLU A 1 769 ? 44.325 1.793 -25.889 1.00 85.81 769 GLU A C 1
ATOM 6319 O O . GLU A 1 769 ? 45.476 2.163 -26.105 1.00 85.81 769 GLU A O 1
ATOM 6324 N N . LEU A 1 770 ? 43.294 2.646 -25.994 1.00 85.94 770 LEU A N 1
ATOM 6325 C CA . LEU A 1 770 ? 43.433 4.045 -26.432 1.00 85.94 770 LEU A CA 1
ATOM 6326 C C . LEU A 1 770 ? 43.954 5.000 -25.345 1.00 85.94 770 LEU A C 1
ATOM 6328 O O . LEU A 1 770 ? 44.550 6.030 -25.669 1.00 85.94 770 LEU A O 1
ATOM 6332 N N . LEU A 1 771 ? 43.720 4.708 -24.064 1.00 79.44 771 LEU A N 1
ATOM 6333 C CA . LEU A 1 771 ? 44.208 5.542 -22.960 1.00 79.44 771 LEU A CA 1
ATOM 6334 C C . LEU A 1 771 ? 45.634 5.180 -22.518 1.00 79.44 771 LEU A C 1
ATOM 6336 O O . LEU A 1 771 ? 46.338 6.069 -22.034 1.00 79.44 771 LEU A O 1
ATOM 6340 N N . GLY A 1 772 ? 46.074 3.933 -22.725 1.00 65.12 772 GLY A N 1
ATOM 6341 C CA . GLY A 1 772 ? 47.356 3.420 -22.231 1.00 65.12 772 GLY A CA 1
ATOM 6342 C C . GLY A 1 772 ? 47.427 3.356 -20.695 1.00 65.12 772 GLY A C 1
ATOM 6343 O O . GLY A 1 772 ? 46.641 3.990 -19.990 1.00 65.12 772 GLY A O 1
ATOM 6344 N N . GLU A 1 773 ? 48.385 2.605 -20.143 1.00 50.53 773 GLU A N 1
ATOM 6345 C CA . GLU A 1 773 ? 48.556 2.486 -18.679 1.00 50.53 773 GLU A CA 1
ATOM 6346 C C . GLU A 1 773 ? 48.948 3.822 -17.999 1.00 50.53 773 GLU A C 1
ATOM 6348 O O . GLU A 1 773 ? 48.696 4.010 -16.811 1.00 50.53 773 GLU A O 1
ATOM 6353 N N . GLU A 1 774 ? 49.494 4.798 -18.738 1.00 44.50 774 GLU A N 1
ATOM 6354 C CA . GLU A 1 774 ? 50.043 6.045 -18.171 1.00 44.50 774 GLU A CA 1
ATOM 6355 C C . GLU A 1 774 ? 49.037 7.196 -17.961 1.00 44.50 774 GLU A C 1
ATOM 6357 O O . GLU A 1 774 ? 49.374 8.172 -17.291 1.00 44.50 774 GLU A O 1
ATOM 6362 N N . LYS A 1 775 ? 47.794 7.124 -18.464 1.00 46.16 775 LYS A N 1
ATOM 6363 C CA . LYS A 1 775 ? 46.791 8.203 -18.265 1.00 46.16 775 LYS A CA 1
ATOM 6364 C C . LYS A 1 775 ? 45.876 8.019 -17.048 1.00 46.16 775 LYS A C 1
ATOM 6366 O O . LYS A 1 775 ? 45.000 8.850 -16.824 1.00 46.16 775 LYS A O 1
ATOM 6371 N N . GLN A 1 776 ? 46.075 6.973 -16.243 1.00 42.19 776 GLN A N 1
ATOM 6372 C CA . GLN A 1 776 ? 45.263 6.716 -15.042 1.00 42.19 776 GLN A CA 1
ATOM 6373 C C . GLN A 1 776 ? 45.689 7.522 -13.797 1.00 42.19 776 GLN A C 1
ATOM 6375 O O . GLN A 1 776 ? 44.976 7.517 -12.795 1.00 42.19 776 GLN A O 1
ATOM 6380 N N . THR A 1 777 ? 46.826 8.223 -13.820 1.00 34.00 777 THR A N 1
ATOM 6381 C CA . THR A 1 777 ? 47.400 8.872 -12.623 1.00 34.00 777 THR A CA 1
ATOM 6382 C C . THR A 1 777 ? 47.047 10.347 -12.431 1.00 34.00 777 THR A C 1
ATOM 6384 O O . THR A 1 777 ? 47.315 10.878 -11.356 1.00 34.00 777 THR A O 1
ATOM 6387 N N . THR A 1 778 ? 46.409 11.027 -13.386 1.00 34.44 778 THR A N 1
ATOM 6388 C CA . THR A 1 778 ? 46.179 12.486 -13.296 1.00 34.44 778 THR A CA 1
ATOM 6389 C C . THR A 1 778 ? 44.839 12.926 -12.703 1.00 34.44 778 THR A C 1
ATOM 6391 O O . THR A 1 778 ? 44.630 14.123 -12.550 1.00 34.44 778 THR A O 1
ATOM 6394 N N . THR A 1 779 ? 43.949 12.014 -12.303 1.00 35.16 779 THR A N 1
ATOM 6395 C CA . THR A 1 779 ? 42.606 12.373 -11.784 1.00 35.16 779 THR A CA 1
ATOM 6396 C C . THR A 1 779 ? 42.389 12.098 -10.296 1.00 35.16 779 THR A C 1
ATOM 6398 O O . THR A 1 779 ? 41.282 12.269 -9.805 1.00 35.16 779 THR A O 1
ATOM 6401 N N . LYS A 1 780 ? 43.427 11.711 -9.541 1.00 34.31 780 LYS A N 1
ATOM 6402 C CA . LYS A 1 780 ? 43.329 11.486 -8.082 1.00 34.31 780 LYS A CA 1
ATOM 6403 C C . LYS A 1 780 ? 43.872 12.622 -7.207 1.00 34.31 780 LYS A C 1
ATOM 6405 O O . LYS A 1 780 ? 44.036 12.406 -6.009 1.00 34.31 780 LYS A O 1
ATOM 6410 N N . GLN A 1 781 ? 44.184 13.792 -7.768 1.00 34.84 781 GLN A N 1
ATOM 6411 C CA . GLN A 1 781 ? 44.799 14.880 -6.994 1.00 34.84 781 GLN A CA 1
ATOM 6412 C C . GLN A 1 781 ? 43.997 16.168 -6.828 1.00 34.84 781 GLN A C 1
ATOM 6414 O O . GLN A 1 781 ? 44.461 17.004 -6.069 1.00 34.84 781 GLN A O 1
ATOM 6419 N N . ASP A 1 782 ? 42.793 16.292 -7.383 1.00 36.22 782 ASP A N 1
ATOM 6420 C CA . ASP A 1 782 ? 41.908 17.418 -7.058 1.00 36.22 782 ASP A CA 1
ATOM 6421 C C . ASP A 1 782 ? 40.448 16.944 -6.966 1.00 36.22 782 ASP A C 1
ATOM 6423 O O . ASP A 1 782 ? 39.702 17.056 -7.933 1.00 36.22 782 ASP A O 1
ATOM 6427 N N . GLU A 1 783 ? 40.070 16.377 -5.814 1.00 32.50 783 GLU A N 1
ATOM 6428 C CA . GLU A 1 783 ? 38.718 16.448 -5.217 1.00 32.50 783 GLU A CA 1
ATOM 6429 C C . GLU A 1 783 ? 38.744 16.057 -3.730 1.00 32.50 783 GLU A C 1
ATOM 6431 O O . GLU A 1 783 ? 39.265 14.963 -3.399 1.00 32.50 783 GLU A O 1
#

Sequence (783 aa):
MALWRISSLCFRSRCGLVMQNAFFSSQDRYVIILPEIPDATAQTNSLLSVVHGNDLPPFDKLSTRESADACAKLALEFEAWMQEHGSSFNSENDVCNFENVIDKVELHLAPMQFAWNTFRHLAGVRSFDPNLMARFKGLQNLVTRARIHRLNNHRFFTAVMDLSHDKNLNSVQSILIAKYIREMQLNGLGLSDKNCKWLEEYRRRIYDAVFKFRLKQAAVKRLSEQVEMMQPLAARQDALRSPLKPWDLDYYARKLAEHDYDIDFGQTAEYFPYMQFLSNVFELIKRLFDITFTLVSGEAAVWDKEVQLFEVTDENARSSIIGHTPIVYLNLNLSSESLKTGVPAFLHWDHLVQFFREIGKSMQILLSQANYSELASGDGIERDCIMIYSFFFEHLFMRPDCLADLSKHYRTNEKLSKNKSANFIHAIREMQIPALVQNILLSEFDLLIHKSSMKFWFDIYRELSRQYFPYGWEKGDYLPCNSSIVVDEQIASSYYRQLISDIIACDLINDIGENTQLNSAEFVNFCKKFKNCYLLADGSMKQLEMYRSFAKRESPSVNAFLNLRRLLTLIQPASEQHIQKWSEEERWMVSETADDYRSITLQYIEKHKLSLQWVQNVLDGTAESERIVYNDPDPEVGFVLAPSLRWDGKDVNQLYLTAICRRQNLKSLRDLRAEHLPMLQNIFTKSTVTIEERYGVPVNRLCIFFHYQPTYYHLHIHFTHLREATAGTSVGRAHLYADVVDNLRSDSDYYAKRTMHFSLRNNDPLLHELLGEEKQTTTKQDE